Protein AF-0000000082956131 (afdb_homodimer)

Secondary structure (DSSP, 8-state):
---------------PPEEEEEPP-PPPPPSSGGGGGG-SGGGPPP---S-EEEEEEEEEEEE---BPPPHHHHHHHHTTHHHHHHHHHHTSSHHHHHTS-HHHHHHHHHHHT----STTS-TT-B-HHHHHHHHHHHHHHHHHTHHHHHH--SGGGEEEEE-SSHHHHHHHHHHHHHHT----SSS---PPPPPPBPPPTT-TTT-GGGS--SS---------HHHHHHHHHHHHS-TTT-HHHHHHHHHH--SHHHHHHHHHHS-HHHHHHHHHHHHHHHHH-----GGGGGGGGG--HHHHHHHHHHHHHHHHHHHSSSSHHHHTTTHHHHHHHHHHHTT----SEEEEEE-HHHHHHHHHHTT-S--SSPP-HHHHHSTTTTTT-S--HHHHS-TT-EEEEEEEEEE-SSS----EEEEEEEETTEEPEEEEGGG-EESSEEHHHHHHHHHHHHT-PPPHHHHHHHHHHHHHHHHHHHHHHHHHHHHTS--/-----------------EEEEEPP-PPPPPSSGGGGGG-SGGGPPP---S-EEEEEEEEEEEE---BPPPHHHHHHHHTTHHHHHHHHHHTSSHHHHHTS-HHHHHHHHHHHT----STTS-TT-B-HHHHHHHHHHHHHHHHHTHHHHHH--SGGGEEEEE-SSHHHHHHHHHHHHHHT----SSS---PPPPPPBPPPTT-TTT-GGGS--SS---------HHHHHHHHHHHHS-TTT-HHHHHHHHHH--SHHHHHHHHHHS-HHHHHHHHHHHHHHHHH-----GGGGGGGGG--HHHHHHHHHHHHHHHHHHHSSSSHHHHTTTHHHHHHHHHHHTT----SEEEEEE-HHHHHHHHHHTT-S--SSPP-HHHHHSTTTTTT-S--HHHHSSTT-EEEEEEEEEE-SSS----EEEEEEEETTEEPEEEETTS-EESSEEHHHHHHHHHHHHT-PPPHHHHHHHHHHHHHHHHHHHHHHHHHHHHTT--

pLDDT: mean 81.25, std 18.78, range [20.98, 97.94]

Sequence (990 aa):
MLVFIAILLSTSQVLAKFRGFKDPIFPQYPNDMKSIPFRLGSMTPYHPPDKTCVAIRCHCTVRHGAKYPKEDVQTEISGLNFIQEYLNARYKDENALNALPKENREAILKIMKWVNKTSSKSAKEINQHGLQTMYKLGSRWNSRLLNIVTSIESEKDIEFNSAIEDRCVLSGQEFLRGFLKIQKGKDSTVIEIPLAKVPKKGDHRIKLDKGKPEVKEPKVKKPDEEEVEIKFFNKVCPQETCYLREKIVKLLFPSDDEWETWRNEITSARIRAMYMACANSYVYDYSNEEEGHAWCHVFDIDDIIMFENMHDYQYYIKNGYNDIKTKNYGHPMMRDILGFLDKKDTEKFKLFASHTSNCLSLITGFRMFEDKDKLSLKNMTEGDKMSNRKWKSSLLGNYACNIMVVVYECENANYEISEEEEVSIFLNETPLEMVFENEITCTQCPIDAVKNLIIQLLKDTPTDEELKEYENLQKGKIVQEKIGETSISESSVKTMLVFIAILLSTSQVLAKFRGFKDPIFPQYPNDMKSIPFRLGSMTPYHPPDKTCVAIRCHCTVRHGAKYPKEDVQTEISGLNFIQEYLNARYKDENALNALPKENREAILKIMKWVNKTSSKSAKEINQHGLQTMYKLGSRWNSRLLNIVTSIESEKDIEFNSAIEDRCVLSGQEFLRGFLKIQKGKDSTVIEIPLAKVPKKGDHRIKLDKGKPEVKEPKVKKPDEEEVEIKFFNKVCPQETCYLREKIVKLLFPSDDEWETWRNEITSARIRAMYMACANSYVYDYSNEEEGHAWCHVFDIDDIIMFENMHDYQYYIKNGYNDIKTKNYGHPMMRDILGFLDKKDTEKFKLFASHTSNCLSLITGFRMFEDKDKLSLKNMTEGDKMSNRKWKSSLLGNYACNIMVVVYECENANYEISEEEEVSIFLNETPLEMVFENEITCTQCPIDAVKNLIIQLLKDTPTDEELKEYENLQKGKIVQEKIGETSISESSVKT

InterPro domains:
  IPR000560 Histidine phosphatase superfamily, clade-2 [PF00328] (62-414)
  IPR029033 Histidine phosphatase superfamily [G3DSA:3.40.50.1240] (36-466)
  IPR029033 Histidine phosphatase superfamily [SSF53254] (27-454)

Organism: Aphis glycines (NCBI:txid307491)

Nearest PDB structures (foldseek):
  1nd5-assembly1_B  TM=5.801E-01  e=2.360E-10  Homo sapiens
  1rpt-assembly1_A-2  TM=5.695E-01  e=7.313E-09  Rattus norvegicus
  2wu0-assembly4_D  TM=5.470E-01  e=5.377E-09  Klebsiella pneumoniae
  2wnh-assembly1_B  TM=5.657E-01  e=9.945E-09  Klebsiella pneumoniae
  8xj4-assembly1_A  TM=5.816E-01  e=8.102E-09  Homo sapiens

Radius of gyration: 37.04 Å; Cα contacts (8 Å, |Δi|>4): 1634; chains: 2; bounding box: 67×122×68 Å

Foldseek 3Di:
DDPPPPPPPPPPPPPPDDPDDDDDDDDDDDPDPVCVLVPVPPNRDDADGDWDKAFFFKEKEWEFFFFFAAPVLLVLLVVCVVLLVVLCVVVVPVVVLVVDPPLLSVLSVLSVLEDRPRNPDDHRAHAPLRLVVLLVQLQVVLVVRVVLLVVDDAQLLEAAEEEPDPRLQSSSVSSVQNNNQDPDPPPRPRHDHDHYDYDDPALLLFVLVPHPPVPNDDPQPQPDLVVLLVVLLCVQAPFVRGPLLQLLCCSNPVDPVCSVVSSVVCTPSSLVSLVVQQVVLCRHPVPPPPSSNSSCSSDDPVVVLSSQLSNLLSLCSVQNVVAPSSLCSQLSNLVVVLCVLVVVRSHRYYYYRHALNSQSNNCSLLVPQDFPDRDDSDCCNDDPNPPVGSRGCCQRRNGTWMKMKTKIFIANRPDDGPGFIKIAIDTPNHQDWDADPPRDIDRIGTSVVVSVSSVCSSPDDDDPVRVVVVVVVSVVSVVVVVVVVVVVVVVVVVD/DDPPPPPPPPPPVPPPDDPDDDDDDADDDDPDPVCVLVPVPPPRDDADGFWDKAFFFKEKEWEFFFFFAAPVLLVLLVVCVVLLVVLCVVVVPVVVLVVDPPLLSVLNVLSVLEDRPRNPDDHRAHAPLRLVVLLVQLQVVLVVRVVLLVVDDALLLEAAEEEPDPRLQSSSVSSVQNNNQDPDPDPRPRHDHDHYDHDDPALCLFVLVPHPPPPNDDPQPQPDLVVLLVVLLCVQAPFVRGPLLVLLLCRNPVDPVCSVVSSVVCTSSSLVSLVVQQVVLCRHPVDPPSSSNSSCSSDDPVVVLSVQLSNLLSLCSVQNVVAPSSLCSQLSNLVVVLCVLVVVRSHRYYYYRHALNSQSNNCSLLVPQDFPDRDDSDCCNDDPNPPVGSRGCCQRRNGGWMKMKTKIFIANRPDDGPRFIKIAIDTPNHQDWDADPVRDIDRIGTSVVVSVSSVCSSPDDDDPVRVVVVVVVSVVSVVVVVVVVVVVVVVVPVD

Solvent-accessible surface area (backbone atoms only — not comparable to full-atom values): 52755 Å² total; per-residue (Å²): 136,83,81,78,76,77,73,80,66,79,61,76,66,68,73,44,62,64,72,40,55,50,70,78,88,70,89,82,69,64,95,43,75,86,27,50,64,63,41,42,11,50,62,5,54,70,68,63,72,64,66,48,67,42,58,54,31,36,42,36,42,30,23,24,32,35,52,39,60,47,61,70,58,34,52,45,38,59,59,48,49,60,58,34,52,50,53,43,63,70,40,66,50,58,66,64,43,65,69,41,59,68,73,33,35,52,37,44,52,31,38,58,62,46,74,84,79,57,72,86,49,64,56,50,33,51,37,71,48,11,43,50,49,26,22,51,53,16,34,55,47,22,70,75,38,39,62,31,47,58,63,51,83,49,40,80,27,42,43,41,34,18,38,80,52,64,34,16,42,52,23,41,50,32,19,48,56,24,26,56,56,62,76,52,72,93,81,49,79,73,72,60,77,59,73,69,43,54,66,56,96,76,44,26,58,60,46,43,88,71,36,70,54,91,58,87,62,78,90,69,81,71,80,54,68,66,52,48,39,50,52,46,48,42,69,76,37,32,91,90,69,24,59,65,45,56,51,39,36,53,42,73,37,67,50,77,90,46,38,70,62,43,56,69,67,50,38,72,67,53,53,52,24,35,48,49,48,21,51,51,29,49,41,66,45,72,57,83,55,68,60,58,38,22,50,44,56,71,50,55,49,70,54,45,50,50,54,24,45,39,45,24,50,39,47,29,62,65,21,22,79,65,40,63,64,27,28,50,41,13,44,53,41,51,50,49,52,47,43,48,74,67,62,72,52,88,45,37,34,37,39,37,16,26,46,44,61,45,49,33,8,37,42,28,39,60,59,43,50,70,51,94,63,78,89,40,76,61,48,51,71,39,92,72,32,59,75,83,56,59,66,43,29,30,77,52,20,13,22,50,29,34,38,38,39,37,36,24,47,24,42,43,66,84,53,82,73,54,76,42,49,27,34,30,42,24,52,54,86,37,72,37,37,38,32,29,40,94,74,46,67,38,45,67,34,52,41,66,57,53,46,50,40,52,52,51,53,70,61,59,67,79,47,72,66,46,49,50,50,43,52,48,53,53,51,51,47,52,48,48,51,50,48,49,51,50,53,51,56,57,59,59,63,76,105,137,82,82,78,76,79,72,80,69,81,59,76,68,68,73,40,60,68,74,44,53,50,70,79,85,69,88,82,68,65,95,41,75,86,29,49,64,62,40,41,10,52,63,4,55,68,67,59,71,64,66,48,67,42,58,55,31,38,42,35,42,29,24,24,34,36,53,39,59,46,61,69,56,34,51,45,37,57,60,50,48,60,59,34,52,49,52,44,64,70,39,66,49,57,65,64,42,66,70,43,59,68,72,33,34,53,37,45,53,28,38,57,62,46,73,84,79,59,73,87,50,64,56,50,33,52,37,70,52,10,43,52,48,26,21,50,52,17,34,56,47,22,68,74,38,39,63,31,49,58,62,52,84,48,38,79,27,44,44,41,33,18,39,82,52,63,34,15,42,51,24,41,49,32,19,47,54,24,26,57,56,62,75,51,73,93,81,51,77,73,72,61,78,59,73,68,44,53,68,55,95,81,44,27,58,58,49,40,86,72,38,70,56,89,60,87,62,79,89,70,81,71,80,54,69,64,51,48,38,50,52,48,45,41,70,78,38,32,90,89,68,24,59,62,45,56,51,38,34,52,43,73,36,66,50,76,89,45,37,70,62,43,56,68,67,50,37,73,68,53,53,52,23,36,48,49,48,20,52,52,30,49,42,67,43,73,60,82,54,67,55,60,36,20,49,43,56,72,49,56,51,69,54,46,49,50,53,22,45,38,45,26,51,40,47,30,61,64,21,23,79,67,39,64,64,26,29,49,41,13,45,54,41,52,49,50,50,47,43,50,71,67,62,73,52,86,47,37,35,37,38,36,16,25,46,44,60,46,49,32,8,37,41,28,39,59,59,43,50,70,51,94,63,79,89,40,77,59,49,50,71,39,91,73,32,57,74,83,55,58,65,42,30,32,77,51,20,12,23,49,28,34,38,41,38,37,36,25,47,24,45,45,65,84,48,79,80,55,76,44,48,28,34,31,44,23,53,56,88,36,72,38,36,36,35,26,63,80,72,48,65,37,44,66,35,52,41,67,56,53,47,49,39,51,52,51,54,70,62,60,67,79,47,72,66,47,49,51,50,45,53,46,54,53,50,52,47,53,47,50,52,50,46,52,50,50,53,51,56,56,59,60,62,76,104

Structure (mmCIF, N/CA/C/O backbone):
data_AF-0000000082956131-model_v1
#
loop_
_entity.id
_entity.type
_entity.pdbx_description
1 polymer 'Multiple inositol polyphosphate phosphatase 1'
#
loop_
_atom_site.group_PDB
_atom_site.id
_atom_site.type_symbol
_atom_site.label_atom_id
_atom_site.label_alt_id
_atom_site.label_comp_id
_atom_site.label_asym_id
_atom_site.label_entity_id
_atom_site.label_seq_id
_atom_site.pdbx_PDB_ins_code
_atom_site.Cartn_x
_atom_site.Cartn_y
_atom_site.Cartn_z
_atom_site.occupancy
_atom_site.B_iso_or_equiv
_atom_site.auth_seq_id
_atom_site.auth_comp_id
_atom_site.auth_asym_id
_atom_site.auth_atom_id
_atom_site.pdbx_PDB_model_num
ATOM 1 N N . MET A 1 1 ? 21.969 13.055 37.5 1 23.08 1 MET A N 1
ATOM 2 C CA . MET A 1 1 ? 20.984 13.711 36.656 1 23.08 1 MET A CA 1
ATOM 3 C C . MET A 1 1 ? 21.328 13.531 35.188 1 23.08 1 MET A C 1
ATOM 5 O O . MET A 1 1 ? 22.109 14.305 34.625 1 23.08 1 MET A O 1
ATOM 9 N N . LEU A 1 2 ? 21.469 12.445 34.594 1 26.39 2 LEU A N 1
ATOM 10 C CA . LEU A 1 2 ? 22.125 12.039 33.344 1 26.39 2 LEU A CA 1
ATOM 11 C C . LEU A 1 2 ? 21.266 12.383 32.156 1 26.39 2 LEU A C 1
ATOM 13 O O . LEU A 1 2 ? 20.125 11.922 32.031 1 26.39 2 LEU A O 1
ATOM 17 N N . VAL A 1 3 ? 21.438 13.555 31.547 1 23.22 3 VAL A N 1
ATOM 18 C CA . VAL A 1 3 ? 20.797 14.18 30.391 1 23.22 3 VAL A CA 1
ATOM 19 C C . VAL A 1 3 ? 20.891 13.25 29.188 1 23.22 3 VAL A C 1
ATOM 21 O O . VAL A 1 3 ? 21.984 12.961 28.703 1 23.22 3 VAL A O 1
ATOM 24 N N . PHE A 1 4 ? 20.047 12.273 29.031 1 24.33 4 PHE A N 1
ATOM 25 C CA . PHE A 1 4 ? 20.047 11.391 27.875 1 24.33 4 PHE A CA 1
ATOM 26 C C . PHE A 1 4 ? 19.688 12.156 26.609 1 24.33 4 PHE A C 1
ATOM 28 O O . PHE A 1 4 ? 18.547 12.594 26.438 1 24.33 4 PHE A O 1
ATOM 35 N N . ILE A 1 5 ? 20.609 12.844 26 1 22.22 5 ILE A N 1
ATOM 36 C CA . ILE A 1 5 ? 20.609 13.531 24.719 1 22.22 5 ILE A CA 1
ATOM 37 C C . ILE A 1 5 ? 20.141 12.562 23.625 1 22.22 5 ILE A C 1
ATOM 39 O O . ILE A 1 5 ? 20.828 11.578 23.328 1 22.22 5 ILE A O 1
ATOM 43 N N . ALA A 1 6 ? 18.922 12.383 23.406 1 23.25 6 ALA A N 1
ATOM 44 C CA . ALA A 1 6 ? 18.422 11.602 22.281 1 23.25 6 ALA A CA 1
ATOM 45 C C . ALA A 1 6 ? 18.844 12.219 20.953 1 23.25 6 ALA A C 1
ATOM 47 O O . ALA A 1 6 ? 18.359 13.281 20.562 1 23.25 6 ALA A O 1
ATOM 48 N N . ILE A 1 7 ? 20.109 12.141 20.562 1 24.78 7 ILE A N 1
ATOM 49 C CA . ILE A 1 7 ? 20.656 12.453 19.234 1 24.78 7 ILE A CA 1
ATOM 50 C C . ILE A 1 7 ? 19.766 11.836 18.156 1 24.78 7 ILE A C 1
ATOM 52 O O . ILE A 1 7 ? 19.562 10.617 18.125 1 24.78 7 ILE A O 1
ATOM 56 N N . LEU A 1 8 ? 18.891 12.594 17.688 1 26.33 8 LEU A N 1
ATOM 57 C CA . LEU A 1 8 ? 18.188 12.328 16.438 1 26.33 8 LEU A CA 1
ATOM 58 C C . LEU A 1 8 ? 19.172 11.945 15.336 1 26.33 8 LEU A C 1
ATOM 60 O O . LEU A 1 8 ? 19.828 12.812 14.75 1 26.33 8 LEU A O 1
ATOM 64 N N . LEU A 1 9 ? 20.047 10.953 15.523 1 26.39 9 LEU A N 1
ATOM 65 C CA . LEU A 1 9 ? 20.891 10.414 14.469 1 26.39 9 LEU A CA 1
ATOM 66 C C . LEU A 1 9 ? 20.094 10.156 13.195 1 26.39 9 LEU A C 1
ATOM 68 O O . LEU A 1 9 ? 19.125 9.383 13.211 1 26.39 9 LEU A O 1
ATOM 72 N N . SER A 1 10 ? 19.844 11.141 12.383 1 30.31 10 SER A N 1
ATOM 73 C CA . SER A 1 10 ? 19.656 10.914 10.953 1 30.31 10 SER A CA 1
ATOM 74 C C . SER A 1 10 ? 20.5 9.742 10.461 1 30.31 10 SER A C 1
ATOM 76 O O . SER A 1 10 ? 21.641 9.93 10.047 1 30.31 10 SER A O 1
ATOM 78 N N . THR A 1 11 ? 20.734 8.719 11.203 1 30.53 11 THR A N 1
ATOM 79 C CA . THR A 1 11 ? 21.609 7.641 10.758 1 30.53 11 THR A CA 1
ATOM 80 C C . THR A 1 11 ? 21.172 7.105 9.398 1 30.53 11 THR A C 1
ATOM 82 O O . THR A 1 11 ? 20 6.746 9.227 1 30.53 11 THR A O 1
ATOM 85 N N . SER A 1 12 ? 21.625 7.73 8.242 1 34.56 12 SER A N 1
ATOM 86 C CA . SER A 1 12 ? 21.766 6.863 7.074 1 34.56 12 SER A CA 1
ATOM 87 C C . SER A 1 12 ? 21.859 5.395 7.488 1 34.56 12 SER A C 1
ATOM 89 O O . SER A 1 12 ? 22.906 4.945 7.973 1 34.56 12 SER A O 1
ATOM 91 N N . GLN A 1 13 ? 20.969 4.926 8.078 1 36.03 13 GLN A N 1
ATOM 92 C CA . GLN A 1 13 ? 21.062 3.508 8.414 1 36.03 13 GLN A CA 1
ATOM 93 C C . GLN A 1 13 ? 21.703 2.711 7.285 1 36.03 13 GLN A C 1
ATOM 95 O O . GLN A 1 13 ? 21.125 2.566 6.211 1 36.03 13 GLN A O 1
ATOM 100 N N . VAL A 1 14 ? 22.969 2.891 7.098 1 41.81 14 VAL A N 1
ATOM 101 C CA . VAL A 1 14 ? 23.703 1.924 6.285 1 41.81 14 VAL A CA 1
ATOM 102 C C . VAL A 1 14 ? 23.047 0.548 6.41 1 41.81 14 VAL A C 1
ATOM 104 O O . VAL A 1 14 ? 23 -0.03 7.496 1 41.81 14 VAL A O 1
ATOM 107 N N . LEU A 1 15 ? 21.969 0.402 5.617 1 49.59 15 LEU A N 1
ATOM 108 C CA . LEU A 1 15 ? 21.453 -0.96 5.617 1 49.59 15 LEU A CA 1
ATOM 109 C C . LEU A 1 15 ? 22.578 -1.975 5.73 1 49.59 15 LEU A C 1
ATOM 111 O O . LEU A 1 15 ? 23.578 -1.885 5.008 1 49.59 15 LEU A O 1
ATOM 115 N N . ALA A 1 16 ? 22.594 -2.535 6.922 1 56.69 16 ALA A N 1
ATOM 116 C CA . ALA A 1 16 ? 23.516 -3.623 7.242 1 56.69 16 ALA A CA 1
ATOM 117 C C . ALA A 1 16 ? 23.5 -4.688 6.148 1 56.69 16 ALA A C 1
ATOM 119 O O . ALA A 1 16 ? 22.719 -4.602 5.195 1 56.69 16 ALA A O 1
ATOM 120 N N . LYS A 1 17 ? 24.406 -5.484 6.262 1 65.25 17 LYS A N 1
ATOM 121 C CA . LYS A 1 17 ? 24.625 -6.629 5.379 1 65.25 17 LYS A CA 1
ATOM 122 C C . LYS A 1 17 ? 23.344 -7.434 5.199 1 65.25 17 LYS A C 1
ATOM 124 O O . LYS A 1 17 ? 22.578 -7.613 6.148 1 65.25 17 LYS A O 1
ATOM 129 N N . PHE A 1 18 ? 22.906 -7.578 3.979 1 67.44 18 PHE A N 1
ATOM 130 C CA . PHE A 1 18 ? 21.734 -8.375 3.607 1 67.44 18 PHE A CA 1
ATOM 131 C C . PHE A 1 18 ? 21.844 -9.781 4.18 1 67.44 18 PHE A C 1
ATOM 133 O O . PHE A 1 18 ? 22.891 -10.422 4.078 1 67.44 18 PHE A O 1
ATOM 140 N N . ARG A 1 19 ? 20.812 -10.18 4.879 1 72.75 19 ARG A N 1
ATOM 141 C CA . ARG A 1 19 ? 20.75 -11.547 5.379 1 72.75 19 ARG A CA 1
ATOM 142 C C . ARG A 1 19 ? 19.984 -12.445 4.414 1 72.75 19 ARG A C 1
ATOM 144 O O . ARG A 1 19 ? 20.281 -13.641 4.305 1 72.75 19 ARG A O 1
ATOM 151 N N . GLY A 1 20 ? 19.016 -11.781 3.682 1 78 20 GLY A N 1
ATOM 152 C CA . GLY A 1 20 ? 18.25 -12.578 2.734 1 78 20 GLY A CA 1
ATOM 153 C C . GLY A 1 20 ? 16.797 -12.18 2.652 1 78 20 GLY A C 1
ATOM 154 O O . GLY A 1 20 ? 16.406 -11.125 3.166 1 78 20 GLY A O 1
ATOM 155 N N . PHE A 1 21 ? 16.047 -12.898 1.855 1 84.25 21 PHE A N 1
ATOM 156 C CA . PHE A 1 21 ? 14.602 -12.719 1.729 1 84.25 21 PHE A CA 1
ATOM 157 C C . PHE A 1 21 ? 13.859 -13.562 2.756 1 84.25 21 PHE A C 1
ATOM 159 O O . PHE A 1 21 ? 14.266 -14.688 3.055 1 84.25 21 PHE A O 1
ATOM 166 N N . LYS A 1 22 ? 12.875 -12.984 3.346 1 83.31 22 LYS A N 1
ATOM 167 C CA . LYS A 1 22 ? 11.922 -13.789 4.105 1 83.31 22 LYS A CA 1
ATOM 168 C C . LYS A 1 22 ? 10.922 -14.469 3.184 1 83.31 22 LYS A C 1
ATOM 170 O O . LYS A 1 22 ? 10.289 -13.812 2.348 1 83.31 22 LYS A O 1
ATOM 175 N N . ASP A 1 23 ? 10.867 -15.797 3.281 1 84.94 23 ASP A N 1
ATOM 176 C CA . ASP A 1 23 ? 9.914 -16.531 2.459 1 84.94 23 ASP A CA 1
ATOM 177 C C . ASP A 1 23 ? 8.484 -16.094 2.76 1 84.94 23 ASP A C 1
ATOM 179 O O . ASP A 1 23 ? 8.062 -16.078 3.918 1 84.94 23 ASP A O 1
ATOM 183 N N . PRO A 1 24 ? 7.816 -15.648 1.671 1 77.12 24 PRO A N 1
ATOM 184 C CA . PRO A 1 24 ? 6.418 -15.305 1.937 1 77.12 24 PRO A CA 1
ATOM 185 C C . PRO A 1 24 ? 5.586 -16.516 2.359 1 77.12 24 PRO A C 1
ATOM 187 O O . PRO A 1 24 ? 5.926 -17.656 2.027 1 77.12 24 PRO A O 1
ATOM 190 N N . ILE A 1 25 ? 4.531 -16.203 3.135 1 71.31 25 ILE A N 1
ATOM 191 C CA . ILE A 1 25 ? 3.617 -17.266 3.557 1 71.31 25 ILE A CA 1
ATOM 192 C C . ILE A 1 25 ? 2.463 -17.375 2.562 1 71.31 25 ILE A C 1
ATOM 194 O O . ILE A 1 25 ? 1.722 -16.406 2.352 1 71.31 25 ILE A O 1
ATOM 198 N N . PHE A 1 26 ? 2.473 -18.484 1.875 1 69.25 26 PHE A N 1
ATOM 199 C CA . PHE A 1 26 ? 1.375 -18.719 0.944 1 69.25 26 PHE A CA 1
ATOM 200 C C . PHE A 1 26 ? 0.25 -19.484 1.616 1 69.25 26 PHE A C 1
ATOM 202 O O . PHE A 1 26 ? 0.483 -20.219 2.582 1 69.25 26 PHE A O 1
ATOM 209 N N . PRO A 1 27 ? -0.97 -19.266 1.136 1 63.69 27 PRO A N 1
ATOM 210 C CA . PRO A 1 27 ? -2.102 -19.984 1.73 1 63.69 27 PRO A CA 1
ATOM 211 C C . PRO A 1 27 ? -1.913 -21.5 1.724 1 63.69 27 PRO A C 1
ATOM 213 O O . PRO A 1 27 ? -1.366 -22.047 0.766 1 63.69 27 PRO A O 1
ATOM 216 N N . GLN A 1 28 ? -2.217 -22.062 2.908 1 65.81 28 GLN A N 1
ATOM 217 C CA . GLN A 1 28 ? -2.227 -23.516 3.01 1 65.81 28 GLN A CA 1
ATOM 218 C C . GLN A 1 28 ? -3.572 -24.094 2.572 1 65.81 28 GLN A C 1
ATOM 220 O O . GLN A 1 28 ? -4.621 -23.5 2.852 1 65.81 28 GLN A O 1
ATOM 225 N N . TYR A 1 29 ? -3.434 -25.078 1.669 1 69.69 29 TYR A N 1
ATOM 226 C CA . TYR A 1 29 ? -4.656 -25.703 1.186 1 69.69 29 TYR A CA 1
ATOM 227 C C . TYR A 1 29 ? -4.984 -26.953 2.004 1 69.69 29 TYR A C 1
ATOM 229 O O . TYR A 1 29 ? -4.086 -27.625 2.518 1 69.69 29 TYR A O 1
ATOM 237 N N . PRO A 1 30 ? -6.336 -27.125 2.168 1 69.56 30 PRO A N 1
ATOM 238 C CA . PRO A 1 30 ? -6.727 -28.312 2.926 1 69.56 30 PRO A CA 1
ATOM 239 C C . PRO A 1 30 ? -6.219 -29.609 2.293 1 69.56 30 PRO A C 1
ATOM 241 O O . PRO A 1 30 ? -5.949 -29.641 1.09 1 69.56 30 PRO A O 1
ATOM 244 N N . ASN A 1 31 ? -6.027 -30.562 3.203 1 76.25 31 ASN A N 1
ATOM 245 C CA . ASN A 1 31 ? -5.598 -31.875 2.75 1 76.25 31 ASN A CA 1
ATOM 246 C C . ASN A 1 31 ? -6.781 -32.719 2.312 1 76.25 31 ASN A C 1
ATOM 248 O O . ASN A 1 31 ? -7.031 -33.781 2.891 1 76.25 31 ASN A O 1
ATOM 252 N N . ASP A 1 32 ? -7.535 -32.188 1.37 1 82.25 32 ASP A N 1
ATOM 253 C CA . ASP A 1 32 ? -8.641 -32.938 0.769 1 82.25 32 ASP A CA 1
ATOM 254 C C . ASP A 1 32 ? -8.641 -32.781 -0.751 1 82.25 32 ASP A C 1
ATOM 256 O O . ASP A 1 32 ? -7.723 -32.188 -1.32 1 82.25 32 ASP A O 1
ATOM 260 N N . MET A 1 33 ? -9.547 -33.438 -1.339 1 82.31 33 MET A N 1
ATOM 261 C CA . MET A 1 33 ? -9.555 -33.531 -2.797 1 82.31 33 MET A CA 1
ATOM 262 C C . MET A 1 33 ? -9.836 -32.188 -3.424 1 82.31 33 MET A C 1
ATOM 264 O O . MET A 1 33 ? -9.523 -31.953 -4.594 1 82.31 33 MET A O 1
ATOM 268 N N . LYS A 1 34 ? -10.32 -31.25 -2.631 1 82.31 34 LYS A N 1
ATOM 269 C CA . LYS A 1 34 ? -10.594 -29.906 -3.135 1 82.31 34 LYS A CA 1
ATOM 270 C C . LYS A 1 34 ? -9.297 -29.141 -3.352 1 82.31 34 LYS A C 1
ATOM 272 O O . LYS A 1 34 ? -9.289 -28.109 -4.031 1 82.31 34 LYS A O 1
ATOM 277 N N . SER A 1 35 ? -8.188 -29.672 -2.867 1 85.69 35 SER A N 1
ATOM 278 C CA . SER A 1 35 ? -6.914 -28.969 -2.934 1 85.69 35 SER A CA 1
ATOM 279 C C . SER A 1 35 ? -6.125 -29.359 -4.176 1 85.69 35 SER A C 1
ATOM 281 O O . SER A 1 35 ? -5.043 -28.828 -4.43 1 85.69 35 SER A O 1
ATOM 283 N N . ILE A 1 36 ? -6.684 -30.234 -5.051 1 88.62 36 ILE A N 1
ATOM 284 C CA . ILE A 1 36 ? -5.953 -30.781 -6.191 1 88.62 36 ILE A CA 1
ATOM 285 C C . ILE A 1 36 ? -5.43 -29.641 -7.059 1 88.62 36 ILE A C 1
ATOM 287 O O . ILE A 1 36 ? -4.25 -29.609 -7.414 1 88.62 36 ILE A O 1
ATOM 291 N N . PRO A 1 37 ? -6.227 -28.609 -7.301 1 87.62 37 PRO A N 1
ATOM 292 C CA . PRO A 1 37 ? -5.754 -27.547 -8.203 1 87.62 37 PRO A CA 1
ATOM 293 C C . PRO A 1 37 ? -4.602 -26.75 -7.609 1 87.62 37 PRO A C 1
ATOM 295 O O . PRO A 1 37 ? -3.984 -25.938 -8.312 1 87.62 37 PRO A O 1
ATOM 298 N N . PHE A 1 38 ? -4.23 -27 -6.41 1 88.69 38 PHE A N 1
ATOM 299 C CA . PHE A 1 38 ? -3.145 -26.266 -5.766 1 88.69 38 PHE A CA 1
ATOM 300 C C . PHE A 1 38 ? -1.92 -27.156 -5.594 1 88.69 38 PHE A C 1
ATOM 302 O O . PHE A 1 38 ? -0.9 -26.719 -5.055 1 88.69 38 PHE A O 1
ATOM 309 N N . ARG A 1 39 ? -2.045 -28.406 -6.094 1 91.12 39 ARG A N 1
ATOM 310 C CA . ARG A 1 39 ? -0.996 -29.375 -5.805 1 91.12 39 ARG A CA 1
ATOM 311 C C . ARG A 1 39 ? -0.507 -30.047 -7.086 1 91.12 39 ARG A C 1
ATOM 313 O O . ARG A 1 39 ? -0.031 -31.188 -7.055 1 91.12 39 ARG A O 1
ATOM 320 N N . LEU A 1 40 ? -0.594 -29.375 -8.133 1 92.75 40 LEU A N 1
ATOM 321 C CA . LEU A 1 40 ? -0.295 -30 -9.414 1 92.75 40 LEU A CA 1
ATOM 322 C C . LEU A 1 40 ? 1.112 -29.641 -9.875 1 92.75 40 LEU A C 1
ATOM 324 O O . LEU A 1 40 ? 1.37 -29.562 -11.078 1 92.75 40 LEU A O 1
ATOM 328 N N . GLY A 1 41 ? 2.006 -29.281 -8.891 1 92.44 41 GLY A N 1
ATOM 329 C CA . GLY A 1 41 ? 3.346 -28.891 -9.289 1 92.44 41 GLY A CA 1
ATOM 330 C C . GLY A 1 41 ? 3.363 -27.703 -10.242 1 92.44 41 GLY A C 1
ATOM 331 O O . GLY A 1 41 ? 2.654 -26.719 -10.023 1 92.44 41 GLY A O 1
ATOM 332 N N . SER A 1 42 ? 4.191 -27.812 -11.258 1 93.31 42 SER A N 1
ATOM 333 C CA . SER A 1 42 ? 4.328 -26.719 -12.219 1 93.31 42 SER A CA 1
ATOM 334 C C . SER A 1 42 ? 3.066 -26.562 -13.062 1 93.31 42 SER A C 1
ATOM 336 O O . SER A 1 42 ? 2.893 -25.547 -13.75 1 93.31 42 SER A O 1
ATOM 338 N N . MET A 1 43 ? 2.166 -27.531 -13.023 1 93.38 43 MET A N 1
ATOM 339 C CA . MET A 1 43 ? 0.932 -27.469 -13.797 1 93.38 43 MET A CA 1
ATOM 340 C C . MET A 1 43 ? -0.166 -26.75 -13.008 1 93.38 43 MET A C 1
ATOM 342 O O . MET A 1 43 ? -1.308 -26.672 -13.469 1 93.38 43 MET A O 1
ATOM 346 N N . THR A 1 44 ? 0.183 -26.312 -11.852 1 91.94 44 THR A N 1
ATOM 347 C CA . THR A 1 44 ? -0.795 -25.594 -11.031 1 91.94 44 THR A CA 1
ATOM 348 C C . THR A 1 44 ? -1.22 -24.297 -11.703 1 91.94 44 THR A C 1
ATOM 350 O O . THR A 1 44 ? -0.375 -23.516 -12.156 1 91.94 44 THR A O 1
ATOM 353 N N . PRO A 1 45 ? -2.533 -24.125 -11.828 1 89.44 45 PRO A N 1
ATOM 354 C CA . PRO A 1 45 ? -3 -22.844 -12.359 1 89.44 45 PRO A CA 1
ATOM 355 C C . PRO A 1 45 ? -2.633 -21.656 -11.453 1 89.44 45 PRO A C 1
ATOM 357 O O . PRO A 1 45 ? -2.361 -21.844 -10.266 1 89.44 45 PRO A O 1
ATOM 360 N N . TYR A 1 46 ? -2.604 -20.516 -12.062 1 90.19 46 TYR A N 1
ATOM 361 C CA . TYR A 1 46 ? -2.277 -19.328 -11.289 1 90.19 46 TYR A CA 1
ATOM 362 C C . TYR A 1 46 ? -3.428 -18.938 -10.367 1 90.19 46 TYR A C 1
ATOM 364 O O . TYR A 1 46 ? -4.582 -18.891 -10.797 1 90.19 46 TYR A O 1
ATOM 372 N N . HIS A 1 47 ? -3.074 -18.828 -9.156 1 81.38 47 HIS A N 1
ATOM 373 C CA . HIS A 1 47 ? -4.004 -18.297 -8.164 1 81.38 47 HIS A CA 1
ATOM 374 C C . HIS A 1 47 ? -3.535 -16.953 -7.625 1 81.38 47 HIS A C 1
ATOM 376 O O . HIS A 1 47 ? -2.576 -16.891 -6.852 1 81.38 47 HIS A O 1
ATOM 382 N N . PRO A 1 48 ? -4.164 -15.914 -8.086 1 81.12 48 PRO A N 1
ATOM 383 C CA . PRO A 1 48 ? -3.73 -14.609 -7.566 1 81.12 48 PRO A CA 1
ATOM 384 C C . PRO A 1 48 ? -3.934 -14.477 -6.059 1 81.12 48 PRO A C 1
ATOM 386 O O . PRO A 1 48 ? -4.812 -15.133 -5.492 1 81.12 48 PRO A O 1
ATOM 389 N N . PRO A 1 49 ? -2.859 -14.07 -5.352 1 67.69 49 PRO A N 1
ATOM 390 C CA . PRO A 1 49 ? -3.033 -13.961 -3.9 1 67.69 49 PRO A CA 1
ATOM 391 C C . PRO A 1 49 ? -4.324 -13.242 -3.516 1 67.69 49 PRO A C 1
ATOM 393 O O . PRO A 1 49 ? -5.105 -13.758 -2.709 1 67.69 49 PRO A O 1
ATOM 396 N N . ASP A 1 50 ? -4.238 -11.852 -3.121 1 63.12 50 ASP A N 1
ATOM 397 C CA . ASP A 1 50 ? -5.258 -11.102 -2.396 1 63.12 50 ASP A CA 1
ATOM 398 C C . ASP A 1 50 ? -6.23 -10.422 -3.359 1 63.12 50 ASP A C 1
ATOM 400 O O . ASP A 1 50 ? -6.051 -10.484 -4.578 1 63.12 50 ASP A O 1
ATOM 404 N N . LYS A 1 51 ? -7.289 -10.055 -2.818 1 69.44 51 LYS A N 1
ATOM 405 C CA . LYS A 1 51 ? -8.219 -9.109 -3.432 1 69.44 51 LYS A CA 1
ATOM 406 C C . LYS A 1 51 ? -7.48 -7.922 -4.043 1 69.44 51 LYS A C 1
ATOM 408 O O . LYS A 1 51 ? -6.496 -7.441 -3.479 1 69.44 51 LYS A O 1
ATOM 413 N N . THR A 1 52 ? -7.586 -7.82 -5.371 1 73.44 52 THR A N 1
ATOM 414 C CA . THR A 1 52 ? -7.055 -6.609 -5.988 1 73.44 52 THR A CA 1
ATOM 415 C C . THR A 1 52 ? -8.086 -5.484 -5.949 1 73.44 52 THR A C 1
ATOM 417 O O . THR A 1 52 ? -9.234 -5.676 -6.352 1 73.44 52 THR A O 1
ATOM 420 N N . CYS A 1 53 ? -7.68 -4.43 -5.324 1 83.38 53 CYS A N 1
ATOM 421 C CA . CYS A 1 53 ? -8.594 -3.301 -5.188 1 83.38 53 CYS A CA 1
ATOM 422 C C . CYS A 1 53 ? -8.109 -2.105 -6 1 83.38 53 CYS A C 1
ATOM 424 O O . CYS A 1 53 ? -6.91 -1.832 -6.055 1 83.38 53 CYS A O 1
ATOM 426 N N . VAL A 1 54 ? -9.023 -1.479 -6.699 1 84.25 54 VAL A N 1
ATOM 427 C CA . VAL A 1 54 ? -8.742 -0.278 -7.473 1 84.25 54 VAL A CA 1
ATOM 428 C C . VAL A 1 54 ? -9.562 0.891 -6.938 1 84.25 54 VAL A C 1
ATOM 430 O O . VAL A 1 54 ? -10.773 0.759 -6.727 1 84.25 54 VAL A O 1
ATOM 433 N N . ALA A 1 55 ? -8.836 2.041 -6.68 1 92.06 55 ALA A N 1
ATOM 434 C CA . ALA A 1 55 ? -9.562 3.229 -6.246 1 92.06 55 ALA A CA 1
ATOM 435 C C . ALA A 1 55 ? -10.461 3.756 -7.363 1 92.06 55 ALA A C 1
ATOM 437 O O . ALA A 1 55 ? -10.008 3.934 -8.5 1 92.06 55 ALA A O 1
ATOM 438 N N . ILE A 1 56 ? -11.719 4.078 -7.031 1 91.88 56 ILE A N 1
ATOM 439 C CA . ILE A 1 56 ? -12.625 4.422 -8.117 1 91.88 56 ILE A CA 1
ATOM 440 C C . ILE A 1 56 ? -13.234 5.805 -7.871 1 91.88 56 ILE A C 1
ATOM 442 O O . ILE A 1 56 ? -13.594 6.508 -8.812 1 91.88 56 ILE A O 1
ATOM 446 N N . ARG A 1 57 ? -13.414 6.238 -6.684 1 94.75 57 ARG A N 1
ATOM 447 C CA . ARG A 1 57 ? -13.898 7.578 -6.363 1 94.75 57 ARG A CA 1
ATOM 448 C C . ARG A 1 57 ? -13.43 8.016 -4.98 1 94.75 57 ARG A C 1
ATOM 450 O O . ARG A 1 57 ? -13.062 7.18 -4.152 1 94.75 57 ARG A O 1
ATOM 457 N N . CYS A 1 58 ? -13.453 9.312 -4.766 1 96.06 58 CYS A N 1
ATOM 458 C CA . CYS A 1 58 ? -12.961 9.781 -3.475 1 96.06 58 CYS A CA 1
ATOM 459 C C . CYS A 1 58 ? -13.633 11.086 -3.07 1 96.06 58 CYS A C 1
ATOM 461 O O . CYS A 1 58 ? -14.172 11.805 -3.922 1 96.06 58 CYS A O 1
ATOM 463 N N . HIS A 1 59 ? -13.797 11.32 -1.784 1 97 59 HIS A N 1
ATOM 464 C CA . HIS A 1 59 ? -14.375 12.453 -1.078 1 97 59 HIS A CA 1
ATOM 465 C C . HIS A 1 59 ? -13.344 13.133 -0.185 1 97 59 HIS A C 1
ATOM 467 O O . HIS A 1 59 ? -12.805 12.508 0.733 1 97 59 HIS A O 1
ATOM 473 N N . CYS A 1 60 ? -13.102 14.43 -0.489 1 97.75 60 CYS A N 1
ATOM 474 C CA . CYS A 1 60 ? -11.984 15.078 0.182 1 97.75 60 CYS A CA 1
ATOM 475 C C . CYS A 1 60 ? -12.43 16.344 0.896 1 97.75 60 CYS A C 1
ATOM 477 O O . CYS A 1 60 ? -13.141 17.172 0.316 1 97.75 60 CYS A O 1
ATOM 479 N N . THR A 1 61 ? -12.117 16.469 2.127 1 97.12 61 THR A N 1
ATOM 480 C CA . THR A 1 61 ? -12.188 17.719 2.883 1 97.12 61 THR A CA 1
ATOM 481 C C . THR A 1 61 ? -10.789 18.25 3.174 1 97.12 61 THR A C 1
ATOM 483 O O . THR A 1 61 ? -9.961 17.547 3.752 1 97.12 61 THR A O 1
ATOM 486 N N . VAL A 1 62 ? -10.586 19.5 2.744 1 97.94 62 VAL A N 1
ATOM 487 C CA . VAL A 1 62 ? -9.242 20.047 2.938 1 97.94 62 VAL A CA 1
ATOM 488 C C . VAL A 1 62 ? -9.344 21.469 3.492 1 97.94 62 VAL A C 1
ATOM 490 O O . VAL A 1 62 ? -10.227 22.234 3.098 1 97.94 62 VAL A O 1
ATOM 493 N N . ARG A 1 63 ? -8.492 21.719 4.449 1 97.62 63 ARG A N 1
ATOM 494 C CA . ARG A 1 63 ? -8.328 23.094 4.902 1 97.62 63 ARG A CA 1
ATOM 495 C C . ARG A 1 63 ? -7.488 23.891 3.916 1 97.62 63 ARG A C 1
ATOM 497 O O . ARG A 1 63 ? -6.633 23.344 3.225 1 97.62 63 ARG A O 1
ATOM 504 N N . HIS A 1 64 ? -7.715 25.188 3.893 1 97.5 64 HIS A N 1
ATOM 505 C CA . HIS A 1 64 ? -6.918 26.062 3.035 1 97.5 64 HIS A CA 1
ATOM 506 C C . HIS A 1 64 ? -5.453 26.062 3.459 1 97.5 64 HIS A C 1
ATOM 508 O O . HIS A 1 64 ? -5.129 25.672 4.586 1 97.5 64 HIS A O 1
ATOM 514 N N . GLY A 1 65 ? -4.598 26.531 2.527 1 96.38 65 GLY A N 1
ATOM 515 C CA . GLY A 1 65 ? -3.172 26.656 2.789 1 96.38 65 GLY A CA 1
ATOM 516 C C . GLY A 1 65 ? -2.83 27.859 3.654 1 96.38 65 GLY A C 1
ATOM 517 O O . GLY A 1 65 ? -3.721 28.609 4.062 1 96.38 65 GLY A O 1
ATOM 518 N N . ALA A 1 66 ? -1.571 27.984 3.928 1 94.38 66 ALA A N 1
ATOM 519 C CA . ALA A 1 66 ? -1.084 29.062 4.797 1 94.38 66 ALA A CA 1
ATOM 520 C C . ALA A 1 66 ? -1.474 30.422 4.25 1 94.38 66 ALA A C 1
ATOM 522 O O . ALA A 1 66 ? -1.403 30.672 3.043 1 94.38 66 ALA A O 1
ATOM 523 N N . LYS A 1 67 ? -1.866 31.344 5.137 1 93.69 67 LYS A N 1
ATOM 524 C CA . LYS A 1 67 ? -2.303 32.688 4.777 1 93.69 67 LYS A CA 1
ATOM 525 C C . LYS A 1 67 ? -1.559 33.75 5.59 1 93.69 67 LYS A C 1
ATOM 527 O O . LYS A 1 67 ? -0.894 33.406 6.578 1 93.69 67 LYS A O 1
ATOM 532 N N . TYR A 1 68 ? -1.688 34.938 5.129 1 92.06 68 TYR A N 1
ATOM 533 C CA . TYR A 1 68 ? -1.229 36.062 5.934 1 92.06 68 TYR A CA 1
ATOM 534 C C . TYR A 1 68 ? -2.18 36.344 7.094 1 92.06 68 TYR A C 1
ATOM 536 O O . TYR A 1 68 ? -3.365 36 7.023 1 92.06 68 TYR A O 1
ATOM 544 N N . PRO A 1 69 ? -1.614 36.906 8.164 1 91.81 69 PRO A N 1
ATOM 545 C CA . PRO A 1 69 ? -2.467 37.156 9.328 1 91.81 69 PRO A CA 1
ATOM 546 C C . PRO A 1 69 ? -3.564 38.156 9.055 1 91.81 69 PRO A C 1
ATOM 548 O O . PRO A 1 69 ? -3.504 38.875 8.055 1 91.81 69 PRO A O 1
ATOM 551 N N . LYS A 1 70 ? -4.602 38.156 9.922 1 92 70 LYS A N 1
ATOM 552 C CA . LYS A 1 70 ? -5.664 39.156 9.812 1 92 70 LYS A CA 1
ATOM 553 C C . LYS A 1 70 ? -5.133 40.562 10.078 1 92 70 LYS A C 1
ATOM 555 O O . LYS A 1 70 ? -4.039 40.719 10.625 1 92 70 LYS A O 1
ATOM 560 N N . GLU A 1 71 ? -5.883 41.531 9.766 1 92.62 71 GLU A N 1
ATOM 561 C CA . GLU A 1 71 ? -5.453 42.938 9.758 1 92.62 71 GLU A CA 1
ATOM 562 C C . GLU A 1 71 ? -5.012 43.375 11.156 1 92.62 71 GLU A C 1
ATOM 564 O O . GLU A 1 71 ? -3.988 44.031 11.297 1 92.62 71 GLU A O 1
ATOM 569 N N . ASP A 1 72 ? -5.758 43.031 12.172 1 91.44 72 ASP A N 1
ATOM 570 C CA . ASP A 1 72 ? -5.418 43.438 13.531 1 91.44 72 ASP A CA 1
ATOM 571 C C . ASP A 1 72 ? -4.082 42.844 13.969 1 91.44 72 ASP A C 1
ATOM 573 O O . ASP A 1 72 ? -3.275 43.531 14.609 1 91.44 72 ASP A O 1
ATOM 577 N N . VAL A 1 73 ? -3.877 41.625 13.617 1 92.56 73 VAL A N 1
ATOM 578 C CA . VAL A 1 73 ? -2.629 40.969 13.977 1 92.56 73 VAL A CA 1
ATOM 579 C C . VAL A 1 73 ? -1.469 41.594 13.211 1 92.56 73 VAL A C 1
ATOM 581 O O . VAL A 1 73 ? -0.381 41.781 13.758 1 92.56 73 VAL A O 1
ATOM 584 N N . GLN A 1 74 ? -1.694 41.938 11.961 1 92.88 74 GLN A N 1
ATOM 585 C CA . GLN A 1 74 ? -0.667 42.625 11.188 1 92.88 74 GLN A CA 1
ATOM 586 C C . GLN A 1 74 ? -0.285 43.938 11.836 1 92.88 74 GLN A C 1
ATOM 588 O O . GLN A 1 74 ? 0.897 44.281 11.906 1 92.88 74 GLN A O 1
ATOM 593 N N . THR A 1 75 ? -1.265 44.656 12.234 1 93.94 75 THR A N 1
ATOM 594 C CA . THR A 1 75 ? -1.05 45.938 12.891 1 93.94 75 THR A CA 1
ATOM 595 C C . THR A 1 75 ? -0.276 45.75 14.188 1 93.94 75 THR A C 1
ATOM 597 O O . THR A 1 75 ? 0.637 46.531 14.492 1 93.94 75 THR A O 1
ATOM 600 N N . GLU A 1 76 ? -0.678 44.719 14.906 1 94.12 76 GLU A N 1
ATOM 601 C CA . GLU A 1 76 ? 0.004 44.438 16.172 1 94.12 76 GLU A CA 1
ATOM 602 C C . GLU A 1 76 ? 1.471 44.094 15.93 1 94.12 76 GLU A C 1
ATOM 604 O O . GLU A 1 76 ? 2.348 44.531 16.672 1 94.12 76 GLU A O 1
ATOM 609 N N . ILE A 1 77 ? 1.74 43.344 14.977 1 93.62 77 ILE A N 1
ATOM 610 C CA . ILE A 1 77 ? 3.111 42.969 14.641 1 93.62 77 ILE A CA 1
ATOM 611 C C . ILE A 1 77 ? 3.895 44.219 14.219 1 93.62 77 ILE A C 1
ATOM 613 O O . ILE A 1 77 ? 5.031 44.406 14.648 1 93.62 77 ILE A O 1
ATOM 617 N N . SER A 1 78 ? 3.273 45.031 13.391 1 93.56 78 SER A N 1
ATOM 618 C CA . SER A 1 78 ? 3.916 46.281 12.969 1 93.56 78 SER A CA 1
ATOM 619 C C . SER A 1 78 ? 4.219 47.188 14.156 1 93.56 78 SER A C 1
ATOM 621 O O . SER A 1 78 ? 5.188 47.938 14.133 1 93.56 78 SER A O 1
ATOM 623 N N . GLY A 1 79 ? 3.4 47.031 15.148 1 94.56 79 GLY A N 1
ATOM 624 C CA . GLY A 1 79 ? 3.586 47.812 16.359 1 94.56 79 GLY A CA 1
ATOM 625 C C . GLY A 1 79 ? 4.855 47.469 17.109 1 94.56 79 GLY A C 1
ATOM 626 O O . GLY A 1 79 ? 5.285 48.188 18 1 94.56 79 GLY A O 1
ATOM 627 N N . LEU A 1 80 ? 5.492 46.375 16.781 1 95.69 80 LEU A N 1
ATOM 628 C CA . LEU A 1 80 ? 6.734 45.969 17.438 1 95.69 80 LEU A CA 1
ATOM 629 C C . LEU A 1 80 ? 7.922 46.719 16.859 1 95.69 80 LEU A C 1
ATOM 631 O O . LEU A 1 80 ? 9.016 46.688 17.422 1 95.69 80 LEU A O 1
ATOM 635 N N . ASN A 1 81 ? 7.668 47.5 15.812 1 94.38 81 ASN A N 1
ATOM 636 C CA . ASN A 1 81 ? 8.727 48.25 15.148 1 94.38 81 ASN A CA 1
ATOM 637 C C . ASN A 1 81 ? 9.398 49.219 16.094 1 94.38 81 ASN A C 1
ATOM 639 O O . ASN A 1 81 ? 10.602 49.469 16 1 94.38 81 ASN A O 1
ATOM 643 N N . PHE A 1 82 ? 8.625 49.75 16.953 1 94.69 82 PHE A N 1
ATOM 644 C CA . PHE A 1 82 ? 9.188 50.781 17.828 1 94.69 82 PHE A CA 1
ATOM 645 C C . PHE A 1 82 ? 10.234 50.156 18.75 1 94.69 82 PHE A C 1
ATOM 647 O O . PHE A 1 82 ? 11.203 50.844 19.125 1 94.69 82 PHE A O 1
ATOM 654 N N . ILE A 1 83 ? 10.062 48.938 19.172 1 96.06 83 ILE A N 1
ATOM 655 C CA . ILE A 1 83 ? 11.047 48.25 20 1 96.06 83 ILE A CA 1
ATOM 656 C C . ILE A 1 83 ? 12.336 48.062 19.203 1 96.06 83 ILE A C 1
ATOM 658 O O . ILE A 1 83 ? 13.43 48.312 19.719 1 96.06 83 ILE A O 1
ATOM 662 N N . GLN A 1 84 ? 12.172 47.594 17.984 1 94.81 84 GLN A N 1
ATOM 663 C CA . GLN A 1 84 ? 13.328 47.406 17.125 1 94.81 84 GLN A CA 1
ATOM 664 C C . GLN A 1 84 ? 14.078 48.719 16.922 1 94.81 84 GLN A C 1
ATOM 666 O O . GLN A 1 84 ? 15.305 48.781 16.984 1 94.81 84 GLN A O 1
ATOM 671 N N . GLU A 1 85 ? 13.352 49.812 16.688 1 95.81 85 GLU A N 1
ATOM 672 C CA . GLU A 1 85 ? 13.953 51.125 16.484 1 95.81 85 GLU A CA 1
ATOM 673 C C . GLU A 1 85 ? 14.719 51.594 17.719 1 95.81 85 GLU A C 1
ATOM 675 O O . GLU A 1 85 ? 15.812 52.156 17.609 1 95.81 85 GLU A O 1
ATOM 680 N N . TYR A 1 86 ? 14.148 51.344 18.828 1 95.5 86 TYR A N 1
ATOM 681 C CA . TYR A 1 86 ? 14.82 51.719 20.078 1 95.5 86 TYR A CA 1
ATOM 682 C C . TYR A 1 86 ? 16.125 50.938 20.234 1 95.5 86 TYR A C 1
ATOM 684 O O . TYR A 1 86 ? 17.156 51.531 20.562 1 95.5 86 TYR A O 1
ATOM 692 N N . LEU A 1 87 ? 16.078 49.656 20.016 1 95.5 87 LEU A N 1
ATOM 693 C CA . LEU A 1 87 ? 17.266 48.812 20.172 1 95.5 87 LEU A CA 1
ATOM 694 C C . LEU A 1 87 ? 18.328 49.219 19.141 1 95.5 87 LEU A C 1
ATOM 696 O O . LEU A 1 87 ? 19.531 49.219 19.469 1 95.5 87 LEU A O 1
ATOM 700 N N . ASN A 1 88 ? 17.859 49.562 17.953 1 95.38 88 ASN A N 1
ATOM 701 C CA . ASN A 1 88 ? 18.797 50.031 16.938 1 95.38 88 ASN A CA 1
ATOM 702 C C . ASN A 1 88 ? 19.5 51.312 17.359 1 95.38 88 ASN A C 1
ATOM 704 O O . ASN A 1 88 ? 20.688 51.5 17.109 1 95.38 88 ASN A O 1
ATOM 708 N N . ALA A 1 89 ? 18.719 52.156 17.922 1 94.75 89 ALA A N 1
ATOM 709 C CA . ALA A 1 89 ? 19.281 53.438 18.375 1 94.75 89 ALA A CA 1
ATOM 710 C C . ALA A 1 89 ? 20.203 53.25 19.578 1 94.75 89 ALA A C 1
ATOM 712 O O . ALA A 1 89 ? 21.266 53.844 19.656 1 94.75 89 ALA A O 1
ATOM 713 N N . ARG A 1 90 ? 19.797 52.375 20.438 1 92.25 90 ARG A N 1
ATOM 714 C CA . ARG A 1 90 ? 20.531 52.156 21.672 1 92.25 90 ARG A CA 1
ATOM 715 C C . ARG A 1 90 ? 21.875 51.469 21.406 1 92.25 90 ARG A C 1
ATOM 717 O O . ARG A 1 90 ? 22.859 51.75 22.094 1 92.25 90 ARG A O 1
ATOM 724 N N . TYR A 1 91 ? 21.906 50.656 20.469 1 94.12 91 TYR A N 1
ATOM 725 C CA . TYR A 1 91 ? 23.109 49.844 20.266 1 94.12 91 TYR A CA 1
ATOM 726 C C . TYR A 1 91 ? 23.734 50.156 18.906 1 94.12 91 TYR A C 1
ATOM 728 O O . TYR A 1 91 ? 24.281 49.25 18.25 1 94.12 91 TYR A O 1
ATOM 736 N N . LYS A 1 92 ? 23.547 51.375 18.469 1 91.12 92 LYS A N 1
ATOM 737 C CA . LYS A 1 92 ? 24.281 51.844 17.281 1 91.12 92 LYS A CA 1
ATOM 738 C C . LYS A 1 92 ? 25.781 51.625 17.438 1 91.12 92 LYS A C 1
ATOM 740 O O . LYS A 1 92 ? 26.469 51.312 16.469 1 91.12 92 LYS A O 1
ATOM 745 N N . ASP A 1 93 ? 26.141 51.812 18.719 1 86.81 93 ASP A N 1
ATOM 746 C CA . ASP A 1 93 ? 27.516 51.469 19.078 1 86.81 93 ASP A CA 1
ATOM 747 C C . ASP A 1 93 ? 27.641 50 19.453 1 86.81 93 ASP A C 1
ATOM 749 O O . ASP A 1 93 ? 27.109 49.562 20.484 1 86.81 93 ASP A O 1
ATOM 753 N N . GLU A 1 94 ? 28.344 49.25 18.766 1 88.25 94 GLU A N 1
ATOM 754 C CA . GLU A 1 94 ? 28.469 47.781 18.938 1 88.25 94 GLU A CA 1
ATOM 755 C C . GLU A 1 94 ? 29.125 47.438 20.266 1 88.25 94 GLU A C 1
ATOM 757 O O . GLU A 1 94 ? 28.938 46.344 20.797 1 88.25 94 GLU A O 1
ATOM 762 N N . ASN A 1 95 ? 29.906 48.438 20.75 1 91.12 95 ASN A N 1
ATOM 763 C CA . ASN A 1 95 ? 30.594 48.156 22 1 91.12 95 ASN A CA 1
ATOM 764 C C . ASN A 1 95 ? 29.625 47.938 23.156 1 91.12 95 ASN A C 1
ATOM 766 O O . ASN A 1 95 ? 29.859 47.125 24.031 1 91.12 95 ASN A O 1
ATOM 770 N N . ALA A 1 96 ? 28.562 48.75 23.078 1 90.5 96 ALA A N 1
ATOM 771 C CA . ALA A 1 96 ? 27.547 48.625 24.125 1 90.5 96 ALA A CA 1
ATOM 772 C C . ALA A 1 96 ? 26.844 47.281 24.047 1 90.5 96 ALA A C 1
ATOM 774 O O . ALA A 1 96 ? 26.531 46.688 25.078 1 90.5 96 ALA A O 1
ATOM 775 N N . LEU A 1 97 ? 26.609 46.844 22.875 1 92.88 97 LEU A N 1
ATOM 776 C CA . LEU A 1 97 ? 25.984 45.531 22.672 1 92.88 97 LEU A CA 1
ATOM 777 C C . LEU A 1 97 ? 26.906 44.406 23.094 1 92.88 97 LEU A C 1
ATOM 779 O O . LEU A 1 97 ? 26.469 43.438 23.719 1 92.88 97 LEU A O 1
ATOM 783 N N . ASN A 1 98 ? 28.188 44.594 22.828 1 92.69 98 ASN A N 1
ATOM 784 C CA . ASN A 1 98 ? 29.188 43.562 23.125 1 92.69 98 ASN A CA 1
ATOM 785 C C . ASN A 1 98 ? 29.406 43.438 24.625 1 92.69 98 ASN A C 1
ATOM 787 O O . ASN A 1 98 ? 29.906 42.406 25.094 1 92.69 98 ASN A O 1
ATOM 791 N N . ALA A 1 99 ? 29.078 44.469 25.297 1 92.25 99 ALA A N 1
ATOM 792 C CA . ALA A 1 99 ? 29.281 44.469 26.75 1 92.25 99 ALA A CA 1
ATOM 793 C C . ALA A 1 99 ? 28.188 43.688 27.453 1 92.25 99 ALA A C 1
ATOM 795 O O . ALA A 1 99 ? 28.328 43.344 28.625 1 92.25 99 ALA A O 1
ATOM 796 N N . LEU A 1 100 ? 27.172 43.312 26.75 1 93.44 100 LEU A N 1
ATOM 797 C CA . LEU A 1 100 ? 26.047 42.594 27.344 1 93.44 100 LEU A CA 1
ATOM 798 C C . LEU A 1 100 ? 26.359 41.094 27.422 1 93.44 100 LEU A C 1
ATOM 800 O O . LEU A 1 100 ? 27.203 40.594 26.672 1 93.44 100 LEU A O 1
ATOM 804 N N . PRO A 1 101 ? 25.688 40.438 28.406 1 93.69 101 PRO A N 1
ATOM 805 C CA . PRO A 1 101 ? 25.797 38.969 28.422 1 93.69 101 PRO A CA 1
ATOM 806 C C . PRO A 1 101 ? 25.422 38.344 27.078 1 93.69 101 PRO A C 1
ATOM 808 O O . PRO A 1 101 ? 24.609 38.906 26.328 1 93.69 101 PRO A O 1
ATOM 811 N N . LYS A 1 102 ? 25.891 37.188 26.781 1 94.5 102 LYS A N 1
ATOM 812 C CA . LYS A 1 102 ? 25.75 36.531 25.484 1 94.5 102 LYS A CA 1
ATOM 813 C C . LYS A 1 102 ? 24.297 36.344 25.109 1 94.5 102 LYS A C 1
ATOM 815 O O . LYS A 1 102 ? 23.891 36.594 23.969 1 94.5 102 LYS A O 1
ATOM 820 N N . GLU A 1 103 ? 23.516 35.844 26.016 1 92.75 103 GLU A N 1
ATOM 821 C CA . GLU A 1 103 ? 22.109 35.562 25.75 1 92.75 103 GLU A CA 1
ATOM 822 C C . GLU A 1 103 ? 21.359 36.844 25.344 1 92.75 103 GLU A C 1
ATOM 824 O O . GLU A 1 103 ? 20.516 36.812 24.438 1 92.75 103 GLU A O 1
ATOM 829 N N . ASN A 1 104 ? 21.656 37.969 26.016 1 94.31 104 ASN A N 1
ATOM 830 C CA . ASN A 1 104 ? 21.031 39.25 25.688 1 94.31 104 ASN A CA 1
ATOM 831 C C . ASN A 1 104 ? 21.484 39.75 24.312 1 94.31 104 ASN A C 1
ATOM 833 O O . ASN A 1 104 ? 20.656 40.156 23.5 1 94.31 104 ASN A O 1
ATOM 837 N N . ARG A 1 105 ? 22.734 39.594 24.141 1 94.81 105 ARG A N 1
ATOM 838 C CA . ARG A 1 105 ? 23.328 40.062 22.906 1 94.81 105 ARG A CA 1
ATOM 839 C C . ARG A 1 105 ? 22.734 39.344 21.703 1 94.81 105 ARG A C 1
ATOM 841 O O . ARG A 1 105 ? 22.391 40 20.703 1 94.81 105 ARG A O 1
ATOM 848 N N . GLU A 1 106 ? 22.562 38.062 21.828 1 91.44 106 GLU A N 1
ATOM 849 C CA . GLU A 1 106 ? 22.062 37.281 20.719 1 91.44 106 GLU A CA 1
ATOM 850 C C . GLU A 1 106 ? 20.609 37.625 20.391 1 91.44 106 GLU A C 1
ATOM 852 O O . GLU A 1 106 ? 20.25 37.75 19.219 1 91.44 106 GLU A O 1
ATOM 857 N N . ALA A 1 107 ? 19.797 37.688 21.359 1 93.44 107 ALA A N 1
ATOM 858 C CA . ALA A 1 107 ? 18.391 38 21.156 1 93.44 107 ALA A CA 1
ATOM 859 C C . ALA A 1 107 ? 18.234 39.406 20.562 1 93.44 107 ALA A C 1
ATOM 861 O O . ALA A 1 107 ? 17.453 39.594 19.625 1 93.44 107 ALA A O 1
ATOM 862 N N . ILE A 1 108 ? 18.969 40.375 21.078 1 94.88 108 ILE A N 1
ATOM 863 C CA . ILE A 1 108 ? 18.891 41.75 20.641 1 94.88 108 ILE A CA 1
ATOM 864 C C . ILE A 1 108 ? 19.359 41.875 19.188 1 94.88 108 ILE A C 1
ATOM 866 O O . ILE A 1 108 ? 18.719 42.562 18.375 1 94.88 108 ILE A O 1
ATOM 870 N N . LEU A 1 109 ? 20.406 41.156 18.906 1 93.19 109 LEU A N 1
ATOM 871 C CA . LEU A 1 109 ? 20.938 41.188 17.531 1 93.19 109 LEU A CA 1
ATOM 872 C C . LEU A 1 109 ? 19.891 40.656 16.547 1 93.19 109 LEU A C 1
ATOM 874 O O . LEU A 1 109 ? 19.75 41.219 15.453 1 93.19 109 LEU A O 1
ATOM 878 N N . LYS A 1 110 ? 19.219 39.656 16.906 1 91.88 110 LYS A N 1
ATOM 879 C CA . LYS A 1 110 ? 18.188 39.094 16.031 1 91.88 110 LYS A CA 1
ATOM 880 C C . LYS A 1 110 ? 17.062 40.094 15.805 1 91.88 110 LYS A C 1
ATOM 882 O O . LYS A 1 110 ? 16.562 40.25 14.68 1 91.88 110 LYS A O 1
ATOM 887 N N . ILE A 1 111 ? 16.625 40.75 16.828 1 94.12 111 ILE A N 1
ATOM 888 C CA . ILE A 1 111 ? 15.523 41.688 16.719 1 94.12 111 ILE A CA 1
ATOM 889 C C . ILE A 1 111 ? 15.969 42.906 15.898 1 94.12 111 ILE A C 1
ATOM 891 O O . ILE A 1 111 ? 15.188 43.438 15.117 1 94.12 111 ILE A O 1
ATOM 895 N N . MET A 1 112 ? 17.172 43.25 16.094 1 93.75 112 MET A N 1
ATOM 896 C CA . MET A 1 112 ? 17.703 44.406 15.344 1 93.75 112 MET A CA 1
ATOM 897 C C . MET A 1 112 ? 17.703 44.125 13.844 1 93.75 112 MET A C 1
ATOM 899 O O . MET A 1 112 ? 17.578 45.031 13.031 1 93.75 112 MET A O 1
ATOM 903 N N . LYS A 1 113 ? 17.781 42.875 13.461 1 90.12 113 LYS A N 1
ATOM 904 C CA . LYS A 1 113 ? 17.844 42.5 12.055 1 90.12 113 LYS A CA 1
ATOM 905 C C . LYS A 1 113 ? 16.469 42.062 11.539 1 90.12 113 LYS A C 1
ATOM 907 O O . LYS A 1 113 ? 16.328 41.688 10.375 1 90.12 113 LYS A O 1
ATOM 912 N N . TRP A 1 114 ? 15.492 42.125 12.375 1 91.44 114 TRP A N 1
ATOM 913 C CA . TRP A 1 114 ? 14.148 41.656 12.047 1 91.44 114 TRP A CA 1
ATOM 914 C C . TRP A 1 114 ? 13.57 42.469 10.891 1 91.44 114 TRP A C 1
ATOM 916 O O . TRP A 1 114 ? 13.711 43.719 10.852 1 91.44 114 TRP A O 1
ATOM 926 N N . VAL A 1 115 ? 12.961 41.75 9.898 1 86.31 115 VAL A N 1
ATOM 927 C CA . VAL A 1 115 ? 12.211 42.375 8.805 1 86.31 115 VAL A CA 1
ATOM 928 C C . VAL A 1 115 ? 10.758 41.906 8.844 1 86.31 115 VAL A C 1
ATOM 930 O O . VAL A 1 115 ? 10.469 40.719 8.773 1 86.31 115 VAL A O 1
ATOM 933 N N . ASN A 1 116 ? 9.828 42.875 9.031 1 86.75 116 ASN A N 1
ATOM 934 C CA . ASN A 1 116 ? 8.406 42.562 9.008 1 86.75 116 ASN A CA 1
ATOM 935 C C . ASN A 1 116 ? 7.91 42.281 7.594 1 86.75 116 ASN A C 1
ATOM 937 O O . ASN A 1 116 ? 7.676 43.219 6.824 1 86.75 116 ASN A O 1
ATOM 941 N N . LYS A 1 117 ? 7.605 41.125 7.273 1 80.5 117 LYS A N 1
ATOM 942 C CA . LYS A 1 117 ? 7.207 40.719 5.922 1 80.5 117 LYS A CA 1
ATOM 943 C C . LYS A 1 117 ? 5.688 40.688 5.789 1 80.5 117 LYS A C 1
ATOM 945 O O . LYS A 1 117 ? 5.16 40.438 4.703 1 80.5 117 LYS A O 1
ATOM 950 N N . THR A 1 118 ? 4.945 40.938 6.828 1 81.25 118 THR A N 1
ATOM 951 C CA . THR A 1 118 ? 3.492 40.781 6.793 1 81.25 118 THR A CA 1
ATOM 952 C C . THR A 1 118 ? 2.824 42.125 6.52 1 81.25 118 THR A C 1
ATOM 954 O O . THR A 1 118 ? 1.666 42.188 6.102 1 81.25 118 THR A O 1
ATOM 957 N N . SER A 1 119 ? 3.477 43.281 6.699 1 75.56 119 SER A N 1
ATOM 958 C CA . SER A 1 119 ? 2.867 44.594 6.672 1 75.56 119 SER A CA 1
ATOM 959 C C . SER A 1 119 ? 2.42 44.969 5.266 1 75.56 119 SER A C 1
ATOM 961 O O . SER A 1 119 ? 1.442 45.719 5.09 1 75.56 119 SER A O 1
ATOM 963 N N . SER A 1 120 ? 2.959 44.5 4.277 1 77.88 120 SER A N 1
ATOM 964 C CA . SER A 1 120 ? 2.65 44.938 2.92 1 77.88 120 SER A CA 1
ATOM 965 C C . SER A 1 120 ? 1.748 43.938 2.211 1 77.88 120 SER A C 1
ATOM 967 O O . SER A 1 120 ? 1.419 44.125 1.035 1 77.88 120 SER A O 1
ATOM 969 N N . LYS A 1 121 ? 1.279 43 2.963 1 80.94 121 LYS A N 1
ATOM 970 C CA . LYS A 1 121 ? 0.501 41.969 2.299 1 80.94 121 LYS A CA 1
ATOM 971 C C . LYS A 1 121 ? -0.977 42.062 2.662 1 80.94 121 LYS A C 1
ATOM 973 O O . LYS A 1 121 ? -1.328 42.625 3.705 1 80.94 121 LYS A O 1
ATOM 978 N N . SER A 1 122 ? -1.799 41.562 1.764 1 85.25 122 SER A N 1
ATOM 979 C CA . SER A 1 122 ? -3.236 41.594 2.014 1 85.25 122 SER A CA 1
ATOM 980 C C . SER A 1 122 ? -3.623 40.625 3.115 1 85.25 122 SER A C 1
ATOM 982 O O . SER A 1 122 ? -3.227 39.438 3.082 1 85.25 122 SER A O 1
ATOM 984 N N . ALA A 1 123 ? -4.387 41.188 4.012 1 91.5 123 ALA A N 1
ATOM 985 C CA . ALA A 1 123 ? -4.797 40.406 5.18 1 91.5 123 ALA A CA 1
ATOM 986 C C . ALA A 1 123 ? -5.609 39.188 4.77 1 91.5 123 ALA A C 1
ATOM 988 O O . ALA A 1 123 ? -6.461 39.25 3.881 1 91.5 123 ALA A O 1
ATOM 989 N N . LYS A 1 124 ? -5.312 38 5.395 1 92.44 124 LYS A N 1
ATOM 990 C CA . LYS A 1 124 ? -6.047 36.75 5.305 1 92.44 124 LYS A CA 1
ATOM 991 C C . LYS A 1 124 ? -5.922 36.125 3.912 1 92.44 124 LYS A C 1
ATOM 993 O O . LYS A 1 124 ? -6.582 35.156 3.604 1 92.44 124 LYS A O 1
ATOM 998 N N . GLU A 1 125 ? -5.133 36.719 3.096 1 93.31 125 GLU A N 1
ATOM 999 C CA . GLU A 1 125 ? -4.898 36.125 1.773 1 93.31 125 GLU A CA 1
ATOM 1000 C C . GLU A 1 125 ? -3.938 34.969 1.851 1 93.31 125 GLU A C 1
ATOM 1002 O O . GLU A 1 125 ? -2.98 34.969 2.627 1 93.31 125 GLU A O 1
ATOM 1007 N N . ILE A 1 126 ? -4.277 33.969 1.041 1 94.94 126 ILE A N 1
ATOM 1008 C CA . ILE A 1 126 ? -3.367 32.844 0.979 1 94.94 126 ILE A CA 1
ATOM 1009 C C . ILE A 1 126 ? -2.018 33.281 0.423 1 94.94 126 ILE A C 1
ATOM 1011 O O . ILE A 1 126 ? -1.958 34.062 -0.521 1 94.94 126 ILE A O 1
ATOM 1015 N N . ASN A 1 127 ? -0.975 32.875 1.003 1 91.62 127 ASN A N 1
ATOM 1016 C CA . ASN A 1 127 ? 0.344 33.281 0.528 1 91.62 127 ASN A CA 1
ATOM 1017 C C . ASN A 1 127 ? 0.93 32.25 -0.441 1 91.62 127 ASN A C 1
ATOM 1019 O O . ASN A 1 127 ? 0.301 31.219 -0.727 1 91.62 127 ASN A O 1
ATOM 1023 N N . GLN A 1 128 ? 2.102 32.5 -0.919 1 89.38 128 GLN A N 1
ATOM 1024 C CA . GLN A 1 128 ? 2.709 31.672 -1.948 1 89.38 128 GLN A CA 1
ATOM 1025 C C . GLN A 1 128 ? 3.039 30.281 -1.406 1 89.38 128 GLN A C 1
ATOM 1027 O O . GLN A 1 128 ? 2.877 29.281 -2.107 1 89.38 128 GLN A O 1
ATOM 1032 N N . HIS A 1 129 ? 3.482 30.25 -0.211 1 87.94 129 HIS A N 1
ATOM 1033 C CA . HIS A 1 129 ? 3.779 28.953 0.407 1 87.94 129 HIS A CA 1
ATOM 1034 C C . HIS A 1 129 ? 2.521 28.109 0.541 1 87.94 129 HIS A C 1
ATOM 1036 O O . HIS A 1 129 ? 2.566 26.891 0.345 1 87.94 129 HIS A O 1
ATOM 1042 N N . GLY A 1 130 ? 1.462 28.75 0.938 1 93.38 130 GLY A N 1
ATOM 1043 C CA . GLY A 1 130 ? 0.187 28.062 1.01 1 93.38 130 GLY A CA 1
ATOM 1044 C C . GLY A 1 130 ? -0.258 27.484 -0.324 1 93.38 130 GLY A C 1
ATOM 1045 O O . GLY A 1 130 ? -0.703 26.344 -0.398 1 93.38 130 GLY A O 1
ATOM 1046 N N . LEU A 1 131 ? -0.101 28.234 -1.359 1 94.12 131 LEU A N 1
ATOM 1047 C CA . LEU A 1 131 ? -0.477 27.797 -2.697 1 94.12 131 LEU A CA 1
ATOM 1048 C C . LEU A 1 131 ? 0.368 26.594 -3.129 1 94.12 131 LEU A C 1
ATOM 1050 O O . LEU A 1 131 ? -0.164 25.609 -3.627 1 94.12 131 LEU A O 1
ATOM 1054 N N . GLN A 1 132 ? 1.602 26.688 -2.887 1 90.88 132 GLN A N 1
ATOM 1055 C CA . GLN A 1 132 ? 2.508 25.609 -3.258 1 90.88 132 GLN A CA 1
ATOM 1056 C C . GLN A 1 132 ? 2.205 24.344 -2.467 1 90.88 132 GLN A C 1
ATOM 1058 O O . GLN A 1 132 ? 2.254 23.234 -3.012 1 90.88 132 GLN A O 1
ATOM 1063 N N . THR A 1 133 ? 1.939 24.531 -1.229 1 92 133 THR A N 1
ATOM 1064 C CA . THR A 1 133 ? 1.604 23.406 -0.37 1 92 133 THR A CA 1
ATOM 1065 C C . THR A 1 133 ? 0.363 22.688 -0.885 1 92 133 THR A C 1
ATOM 1067 O O . THR A 1 133 ? 0.333 21.453 -0.941 1 92 133 THR A O 1
ATOM 1070 N N . MET A 1 134 ? -0.602 23.422 -1.291 1 96.25 134 MET A N 1
ATOM 1071 C CA . MET A 1 134 ? -1.844 22.844 -1.787 1 96.25 134 MET A CA 1
ATOM 1072 C C . MET A 1 134 ? -1.609 22.094 -3.098 1 96.25 134 MET A C 1
ATOM 1074 O O . MET A 1 134 ? -2.135 21 -3.297 1 96.25 134 MET A O 1
ATOM 1078 N N . TYR A 1 135 ? -0.843 22.656 -3.947 1 94 135 TYR A N 1
ATOM 1079 C CA . TYR A 1 135 ? -0.509 22.016 -5.207 1 94 135 TYR A CA 1
ATOM 1080 C C . TYR A 1 135 ? 0.22 20.703 -4.965 1 94 135 TYR A C 1
ATOM 1082 O O . TYR A 1 135 ? -0.116 19.672 -5.566 1 94 135 TYR A O 1
ATOM 1090 N N . LYS A 1 136 ? 1.173 20.766 -4.074 1 89.5 136 LYS A N 1
ATOM 1091 C CA . LYS A 1 136 ? 1.949 19.562 -3.775 1 89.5 136 LYS A CA 1
ATOM 1092 C C . LYS A 1 136 ? 1.079 18.5 -3.121 1 89.5 136 LYS A C 1
ATOM 1094 O O . LYS A 1 136 ? 1.26 17.297 -3.369 1 89.5 136 LYS A O 1
ATOM 1099 N N . LEU A 1 137 ? 0.224 18.922 -2.266 1 93.56 137 LEU A N 1
ATOM 1100 C CA . LEU A 1 137 ? -0.716 18 -1.652 1 93.56 137 LEU A CA 1
ATOM 1101 C C . LEU A 1 137 ? -1.564 17.297 -2.715 1 93.56 137 LEU A C 1
ATOM 1103 O O . LEU A 1 137 ? -1.694 16.078 -2.709 1 93.56 137 LEU A O 1
ATOM 1107 N N . GLY A 1 138 ? -2.096 18.078 -3.65 1 94.19 138 GLY A N 1
ATOM 1108 C CA . GLY A 1 138 ? -2.836 17.516 -4.762 1 94.19 138 GLY A CA 1
ATOM 1109 C C . GLY A 1 138 ? -2.01 16.547 -5.598 1 94.19 138 GLY A C 1
ATOM 1110 O O . GLY A 1 138 ? -2.494 15.484 -5.988 1 94.19 138 GLY A O 1
ATOM 1111 N N . SER A 1 139 ? -0.827 16.875 -5.766 1 88.75 139 SER A N 1
ATOM 1112 C CA . SER A 1 139 ? 0.066 16.062 -6.582 1 88.75 139 SER A CA 1
ATOM 1113 C C . SER A 1 139 ? 0.352 14.719 -5.914 1 88.75 139 SER A C 1
ATOM 1115 O O . SER A 1 139 ? 0.419 13.688 -6.586 1 88.75 139 SER A O 1
ATOM 1117 N N . ARG A 1 140 ? 0.561 14.766 -4.637 1 88.94 140 ARG A N 1
ATOM 1118 C CA . ARG A 1 140 ? 0.795 13.508 -3.934 1 88.94 140 ARG A CA 1
ATOM 1119 C C . ARG A 1 140 ? -0.436 12.609 -3.994 1 88.94 140 ARG A C 1
ATOM 1121 O O . ARG A 1 140 ? -0.317 11.398 -4.191 1 88.94 140 ARG A O 1
ATOM 1128 N N . TRP A 1 141 ? -1.563 13.188 -3.895 1 92.44 141 TRP A N 1
ATOM 1129 C CA . TRP A 1 141 ? -2.783 12.398 -4.016 1 92.44 141 TRP A CA 1
ATOM 1130 C C . TRP A 1 141 ? -2.975 11.906 -5.449 1 92.44 141 TRP A C 1
ATOM 1132 O O . TRP A 1 141 ? -3.51 10.82 -5.672 1 92.44 141 TRP A O 1
ATOM 1142 N N . ASN A 1 142 ? -2.57 12.734 -6.414 1 90.19 142 ASN A N 1
ATOM 1143 C CA . ASN A 1 142 ? -2.584 12.305 -7.809 1 90.19 142 ASN A CA 1
ATOM 1144 C C . ASN A 1 142 ? -1.829 10.984 -7.996 1 90.19 142 ASN A C 1
ATOM 1146 O O . ASN A 1 142 ? -2.352 10.047 -8.594 1 90.19 142 ASN A O 1
ATOM 1150 N N . SER A 1 143 ? -0.76 10.938 -7.43 1 82.88 143 SER A N 1
ATOM 1151 C CA . SER A 1 143 ? 0.078 9.75 -7.574 1 82.88 143 SER A CA 1
ATOM 1152 C C . SER A 1 143 ? -0.563 8.539 -6.91 1 82.88 143 SER A C 1
ATOM 1154 O O . SER A 1 143 ? -0.443 7.414 -7.406 1 82.88 143 SER A O 1
ATOM 1156 N N . ARG A 1 144 ? -1.21 8.742 -5.875 1 86 144 ARG A N 1
ATOM 1157 C CA . ARG A 1 144 ? -1.809 7.652 -5.109 1 86 144 ARG A CA 1
ATOM 1158 C C . ARG A 1 144 ? -3.119 7.195 -5.742 1 86 144 ARG A C 1
ATOM 1160 O O . ARG A 1 144 ? -3.484 6.023 -5.648 1 86 144 ARG A O 1
ATOM 1167 N N . LEU A 1 145 ? -3.775 8.117 -6.336 1 91.31 145 LEU A N 1
ATOM 1168 C CA . LEU A 1 145 ? -5.121 7.84 -6.824 1 91.31 145 LEU A CA 1
ATOM 1169 C C . LEU A 1 145 ? -5.211 8.055 -8.328 1 91.31 145 LEU A C 1
ATOM 1171 O O . LEU A 1 145 ? -6.207 8.578 -8.828 1 91.31 145 LEU A O 1
ATOM 1175 N N . LEU A 1 146 ? -4.176 7.695 -8.969 1 87.31 146 LEU A N 1
ATOM 1176 C CA . LEU A 1 146 ? -4.086 7.934 -10.406 1 87.31 146 LEU A CA 1
ATOM 1177 C C . LEU A 1 146 ? -5.223 7.238 -11.148 1 87.31 146 LEU A C 1
ATOM 1179 O O . LEU A 1 146 ? -5.695 7.734 -12.172 1 87.31 146 LEU A O 1
ATOM 1183 N N . ASN A 1 147 ? -5.695 6.098 -10.656 1 85.44 147 ASN A N 1
ATOM 1184 C CA . ASN A 1 147 ? -6.82 5.406 -11.266 1 85.44 147 ASN A CA 1
ATOM 1185 C C . ASN A 1 147 ? -8.062 6.297 -11.328 1 85.44 147 ASN A C 1
ATOM 1187 O O . ASN A 1 147 ? -8.797 6.277 -12.312 1 85.44 147 ASN A O 1
ATOM 1191 N N . ILE A 1 148 ? -8.242 7.035 -10.289 1 90.62 148 ILE A N 1
ATOM 1192 C CA . ILE A 1 148 ? -9.375 7.961 -10.266 1 90.62 148 ILE A CA 1
ATOM 1193 C C . ILE A 1 148 ? -9.109 9.117 -11.227 1 90.62 148 ILE A C 1
ATOM 1195 O O . ILE A 1 148 ? -9.984 9.469 -12.031 1 90.62 148 ILE A O 1
ATOM 1199 N N . VAL A 1 149 ? -7.938 9.648 -11.188 1 88.44 149 VAL A N 1
ATOM 1200 C CA . VAL A 1 149 ? -7.57 10.805 -12 1 88.44 149 VAL A CA 1
ATOM 1201 C C . VAL A 1 149 ? -7.754 10.469 -13.484 1 88.44 149 VAL A C 1
ATOM 1203 O O . VAL A 1 149 ? -8.344 11.25 -14.234 1 88.44 149 VAL A O 1
ATOM 1206 N N . THR A 1 150 ? -7.309 9.297 -13.844 1 82.44 150 THR A N 1
ATOM 1207 C CA . THR A 1 150 ? -7.363 8.898 -15.242 1 82.44 150 THR A CA 1
ATOM 1208 C C . THR A 1 150 ? -8.797 8.562 -15.656 1 82.44 150 THR A C 1
ATOM 1210 O O . THR A 1 150 ? -9.125 8.578 -16.844 1 82.44 150 THR A O 1
ATOM 1213 N N . SER A 1 151 ? -9.641 8.273 -14.719 1 84.25 151 SER A N 1
ATOM 1214 C CA . SER A 1 151 ? -11.023 7.93 -15.023 1 84.25 151 SER A CA 1
ATOM 1215 C C . SER A 1 151 ? -11.891 9.18 -15.141 1 84.25 151 SER A C 1
ATOM 1217 O O . SER A 1 151 ? -13.031 9.109 -15.609 1 84.25 151 SER A O 1
ATOM 1219 N N . ILE A 1 152 ? -11.367 10.336 -14.68 1 88.38 152 ILE A N 1
ATOM 1220 C CA . ILE A 1 152 ? -12.094 11.594 -14.797 1 88.38 152 ILE A CA 1
ATOM 1221 C C . ILE A 1 152 ? -12.109 12.062 -16.25 1 88.38 152 ILE A C 1
ATOM 1223 O O . ILE A 1 152 ? -11.047 12.281 -16.844 1 88.38 152 ILE A O 1
ATOM 1227 N N . GLU A 1 153 ? -13.273 12.219 -16.844 1 82.69 153 GLU A N 1
ATOM 1228 C CA . GLU A 1 153 ? -13.414 12.531 -18.266 1 82.69 153 GLU A CA 1
ATOM 1229 C C . GLU A 1 153 ? -13.719 14.016 -18.469 1 82.69 153 GLU A C 1
ATOM 1231 O O . GLU A 1 153 ? -13.359 14.586 -19.5 1 82.69 153 GLU A O 1
ATOM 1236 N N . SER A 1 154 ? -14.453 14.523 -17.547 1 85.62 154 SER A N 1
ATOM 1237 C CA . SER A 1 154 ? -14.836 15.93 -17.656 1 85.62 154 SER A CA 1
ATOM 1238 C C . SER A 1 154 ? -15.008 16.562 -16.281 1 85.62 154 SER A C 1
ATOM 1240 O O . SER A 1 154 ? -14.914 15.891 -15.258 1 85.62 154 SER A O 1
ATOM 1242 N N . GLU A 1 155 ? -15.266 17.812 -16.297 1 87.88 155 GLU A N 1
ATOM 1243 C CA . GLU A 1 155 ? -15.469 18.578 -15.07 1 87.88 155 GLU A CA 1
ATOM 1244 C C . GLU A 1 155 ? -16.719 18.094 -14.328 1 87.88 155 GLU A C 1
ATOM 1246 O O . GLU A 1 155 ? -16.859 18.344 -13.133 1 87.88 155 GLU A O 1
ATOM 1251 N N . LYS A 1 156 ? -17.578 17.406 -15.023 1 88 156 LYS A N 1
ATOM 1252 C CA . LYS A 1 156 ? -18.812 16.906 -14.398 1 88 156 LYS A CA 1
ATOM 1253 C C . LYS A 1 156 ? -18.5 15.781 -13.414 1 88 156 LYS A C 1
ATOM 1255 O O . LYS A 1 156 ? -19.328 15.477 -12.547 1 88 156 LYS A O 1
ATOM 1260 N N . ASP A 1 157 ? -17.297 15.211 -13.547 1 92.44 157 ASP A N 1
ATOM 1261 C CA . ASP A 1 157 ? -16.891 14.117 -12.672 1 92.44 157 ASP A CA 1
ATOM 1262 C C . ASP A 1 157 ? -16.328 14.648 -11.352 1 92.44 157 ASP A C 1
ATOM 1264 O O . ASP A 1 157 ? -16.031 13.875 -10.445 1 92.44 157 ASP A O 1
ATOM 1268 N N . ILE A 1 158 ? -16.266 16.016 -11.305 1 94.56 158 ILE A N 1
ATOM 1269 C CA . ILE A 1 158 ? -15.688 16.641 -10.125 1 94.56 158 ILE A CA 1
ATOM 1270 C C . ILE A 1 158 ? -16.688 17.609 -9.508 1 94.56 158 ILE A C 1
ATOM 1272 O O . ILE A 1 158 ? -17.281 18.438 -10.211 1 94.56 158 ILE A O 1
ATOM 1276 N N . GLU A 1 159 ? -16.953 17.484 -8.289 1 94.38 159 GLU A N 1
ATOM 1277 C CA . GLU A 1 159 ? -17.688 18.5 -7.523 1 94.38 159 GLU A CA 1
ATOM 1278 C C . GLU A 1 159 ? -16.75 19.281 -6.613 1 94.38 159 GLU A C 1
ATOM 1280 O O . GLU A 1 159 ? -16.125 18.719 -5.711 1 94.38 159 GLU A O 1
ATOM 1285 N N . PHE A 1 160 ? -16.703 20.531 -6.914 1 96.19 160 PHE A N 1
ATOM 1286 C CA . PHE A 1 160 ? -15.805 21.406 -6.172 1 96.19 160 PHE A CA 1
ATOM 1287 C C . PHE A 1 160 ? -16.594 22.391 -5.312 1 96.19 160 PHE A C 1
ATOM 1289 O O . PHE A 1 160 ? -17.172 23.344 -5.824 1 96.19 160 PHE A O 1
ATOM 1296 N N . ASN A 1 161 ? -16.594 22.078 -3.979 1 94.38 161 ASN A N 1
ATOM 1297 C CA . ASN A 1 161 ? -17.219 22.969 -2.99 1 94.38 161 ASN A CA 1
ATOM 1298 C C . ASN A 1 161 ? -16.172 23.75 -2.217 1 94.38 161 ASN A C 1
ATOM 1300 O O . ASN A 1 161 ? -15.094 23.234 -1.9 1 94.38 161 ASN A O 1
ATOM 1304 N N . SER A 1 162 ? -16.5 25.031 -1.924 1 94.44 162 SER A N 1
ATOM 1305 C CA . SER A 1 162 ? -15.539 25.844 -1.175 1 94.44 162 SER A CA 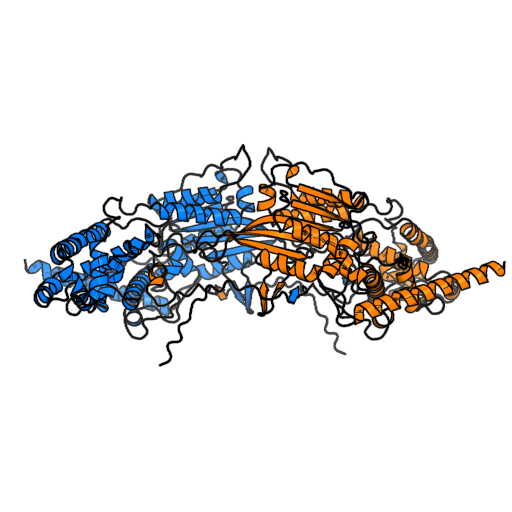1
ATOM 1306 C C . SER A 1 162 ? -16.266 26.828 -0.266 1 94.44 162 SER A C 1
ATOM 1308 O O . SER A 1 162 ? -17.406 27.203 -0.529 1 94.44 162 SER A O 1
ATOM 1310 N N . ALA A 1 163 ? -15.594 27.109 0.846 1 92.38 163 ALA A N 1
ATOM 1311 C CA . ALA A 1 163 ? -16.016 28.297 1.577 1 92.38 163 ALA A CA 1
ATOM 1312 C C . ALA A 1 163 ? -15.898 29.547 0.71 1 92.38 163 ALA A C 1
ATOM 1314 O O . ALA A 1 163 ? -15.203 29.547 -0.309 1 92.38 163 ALA A O 1
ATOM 1315 N N . ILE A 1 164 ? -16.547 30.625 1.135 1 90.19 164 ILE A N 1
ATOM 1316 C CA . ILE A 1 164 ? -16.719 31.797 0.275 1 90.19 164 ILE A CA 1
ATOM 1317 C C . ILE A 1 164 ? -15.414 32.594 0.209 1 90.19 164 ILE A C 1
ATOM 1319 O O . ILE A 1 164 ? -15.172 33.344 -0.749 1 90.19 164 ILE A O 1
ATOM 1323 N N . GLU A 1 165 ? -14.586 32.469 1.208 1 92.25 165 GLU A N 1
ATOM 1324 C CA . GLU A 1 165 ? -13.359 33.25 1.241 1 92.25 165 GLU A CA 1
ATOM 1325 C C . GLU A 1 165 ? -12.438 32.875 0.084 1 92.25 165 GLU A C 1
ATOM 1327 O O . GLU A 1 165 ? -12.305 31.703 -0.255 1 92.25 165 GLU A O 1
ATOM 1332 N N . ASP A 1 166 ? -11.742 33.812 -0.473 1 93.81 166 ASP A N 1
ATOM 1333 C CA . ASP A 1 166 ? -10.867 33.625 -1.622 1 93.81 166 ASP A CA 1
ATOM 1334 C C . ASP A 1 166 ? -9.766 32.594 -1.3 1 93.81 166 ASP A C 1
ATOM 1336 O O . ASP A 1 166 ? -9.367 31.812 -2.158 1 93.81 166 ASP A O 1
ATOM 1340 N N . ARG A 1 167 ? -9.258 32.656 -0.107 1 95.5 167 ARG A N 1
ATOM 1341 C CA . ARG A 1 167 ? -8.164 31.766 0.275 1 95.5 167 ARG A CA 1
ATOM 1342 C C . ARG A 1 167 ? -8.594 30.297 0.174 1 95.5 167 ARG A C 1
ATOM 1344 O O . ARG A 1 167 ? -7.793 29.438 -0.182 1 95.5 167 ARG A O 1
ATOM 1351 N N . CYS A 1 168 ? -9.828 29.984 0.447 1 96 168 CYS A N 1
ATOM 1352 C CA . CYS A 1 168 ? -10.344 28.625 0.343 1 96 168 CYS A CA 1
ATOM 1353 C C . CYS A 1 168 ? -10.531 28.219 -1.115 1 96 168 CYS A C 1
ATOM 1355 O O . CYS A 1 168 ? -10.117 27.125 -1.517 1 96 168 CYS A O 1
ATOM 1357 N N . VAL A 1 169 ? -11.086 29.141 -1.886 1 96.38 169 VAL A N 1
ATOM 1358 C CA . VAL A 1 169 ? -11.305 28.859 -3.303 1 96.38 169 VAL A CA 1
ATOM 1359 C C . VAL A 1 169 ? -9.969 28.609 -3.994 1 96.38 169 VAL A C 1
ATOM 1361 O O . VAL A 1 169 ? -9.805 27.609 -4.707 1 96.38 169 VAL A O 1
ATOM 1364 N N . LEU A 1 170 ? -9.047 29.484 -3.732 1 97.19 170 LEU A N 1
ATOM 1365 C CA . LEU A 1 170 ? -7.742 29.359 -4.371 1 97.19 170 LEU A CA 1
ATOM 1366 C C . LEU A 1 170 ? -7.027 28.094 -3.918 1 97.19 170 LEU A C 1
ATOM 1368 O O . LEU A 1 170 ? -6.332 27.453 -4.707 1 97.19 170 LEU A O 1
ATOM 1372 N N . SER A 1 171 ? -7.16 27.766 -2.666 1 97.81 171 SER A N 1
ATOM 1373 C CA . SER A 1 171 ? -6.566 26.531 -2.154 1 97.81 171 SER A CA 1
ATOM 1374 C C . SER A 1 171 ? -7.133 25.312 -2.867 1 97.81 171 SER A C 1
ATOM 1376 O O . SER A 1 171 ? -6.383 24.406 -3.27 1 97.81 171 SER A O 1
ATOM 1378 N N . GLY A 1 172 ? -8.461 25.281 -2.988 1 97.88 172 GLY A N 1
ATOM 1379 C CA . GLY A 1 172 ? -9.078 24.188 -3.709 1 97.88 172 GLY A CA 1
ATOM 1380 C C . GLY A 1 172 ? -8.633 24.094 -5.156 1 97.88 172 GLY A C 1
ATOM 1381 O O . GLY A 1 172 ? -8.398 23 -5.676 1 97.88 172 GLY A O 1
ATOM 1382 N N . GLN A 1 173 ? -8.523 25.219 -5.785 1 96.31 173 GLN A N 1
ATOM 1383 C CA . GLN A 1 173 ? -8.094 25.266 -7.18 1 96.31 173 GLN A CA 1
ATOM 1384 C C . GLN A 1 173 ? -6.672 24.719 -7.332 1 96.31 173 GLN A C 1
ATOM 1386 O O . GLN A 1 173 ? -6.402 23.922 -8.227 1 96.31 173 GLN A O 1
ATOM 1391 N N . GLU A 1 174 ? -5.805 25.203 -6.469 1 96.44 174 GLU A N 1
ATOM 1392 C CA . GLU A 1 174 ? -4.418 24.734 -6.539 1 96.44 174 GLU A CA 1
ATOM 1393 C C . GLU A 1 174 ? -4.32 23.25 -6.246 1 96.44 174 GLU A C 1
ATOM 1395 O O . GLU A 1 174 ? -3.541 22.531 -6.887 1 96.44 174 GLU A O 1
ATOM 1400 N N . PHE A 1 175 ? -5.086 22.812 -5.312 1 97 175 PHE A N 1
ATOM 1401 C CA . PHE A 1 175 ? -5.148 21.391 -5.016 1 97 175 PHE A CA 1
ATOM 1402 C C . PHE A 1 175 ? -5.57 20.594 -6.25 1 97 175 PHE A C 1
ATOM 1404 O O . PHE A 1 175 ? -4.93 19.609 -6.609 1 97 175 PHE A O 1
ATOM 1411 N N . LEU A 1 176 ? -6.605 21.031 -6.852 1 96.56 176 LEU A N 1
ATOM 1412 C CA . LEU A 1 176 ? -7.133 20.328 -8.023 1 96.56 176 LEU A CA 1
ATOM 1413 C C . LEU A 1 176 ? -6.145 20.406 -9.188 1 96.56 176 LEU A C 1
ATOM 1415 O O . LEU A 1 176 ? -6.047 19.469 -9.984 1 96.56 176 LEU A O 1
ATOM 1419 N N . ARG A 1 177 ? -5.457 21.469 -9.312 1 93.38 177 ARG A N 1
ATOM 1420 C CA . ARG A 1 177 ? -4.434 21.578 -10.352 1 93.38 177 ARG A CA 1
ATOM 1421 C C . ARG A 1 177 ? -3.377 20.5 -10.188 1 93.38 177 ARG A C 1
ATOM 1423 O O . ARG A 1 177 ? -2.939 19.891 -11.164 1 93.38 177 ARG A O 1
ATOM 1430 N N . GLY A 1 178 ? -2.963 20.297 -8.953 1 92.25 178 GLY A N 1
ATOM 1431 C CA . GLY A 1 178 ? -2.021 19.234 -8.68 1 92.25 178 GLY A CA 1
ATOM 1432 C C . GLY A 1 178 ? -2.627 17.844 -8.852 1 92.25 178 GLY A C 1
ATOM 1433 O O . GLY A 1 178 ? -2 16.953 -9.43 1 92.25 178 GLY A O 1
ATOM 1434 N N . PHE A 1 179 ? -3.83 17.672 -8.445 1 93.06 179 PHE A N 1
ATOM 1435 C CA . PHE A 1 179 ? -4.508 16.391 -8.422 1 93.06 179 PHE A CA 1
ATOM 1436 C C . PHE A 1 179 ? -4.82 15.922 -9.844 1 93.06 179 PHE A C 1
ATOM 1438 O O . PHE A 1 179 ? -4.719 14.727 -10.148 1 93.06 179 PHE A O 1
ATOM 1445 N N . LEU A 1 180 ? -5.176 16.812 -10.633 1 90.56 180 LEU A N 1
ATOM 1446 C CA . LEU A 1 180 ? -5.652 16.453 -11.961 1 90.56 180 LEU A CA 1
ATOM 1447 C C . LEU A 1 180 ? -4.52 16.516 -12.984 1 90.56 180 LEU A C 1
ATOM 1449 O O . LEU A 1 180 ? -4.746 16.359 -14.18 1 90.56 180 LEU A O 1
ATOM 1453 N N . LYS A 1 181 ? -3.357 16.688 -12.461 1 79.31 181 LYS A N 1
ATOM 1454 C CA . LYS A 1 181 ? -2.223 16.766 -13.375 1 79.31 181 LYS A CA 1
ATOM 1455 C C . LYS A 1 181 ? -2.012 15.445 -14.109 1 79.31 181 LYS A C 1
ATOM 1457 O O . LYS A 1 181 ? -1.95 14.391 -13.477 1 79.31 181 LYS A O 1
ATOM 1462 N N . ILE A 1 182 ? -2.352 15.227 -15.227 1 62.97 182 ILE A N 1
ATOM 1463 C CA . ILE A 1 182 ? -2.062 14.008 -15.969 1 62.97 182 ILE A CA 1
ATOM 1464 C C . ILE A 1 182 ? -0.778 14.18 -16.781 1 62.97 182 ILE A C 1
ATOM 1466 O O . ILE A 1 182 ? -0.632 15.156 -17.516 1 62.97 182 ILE A O 1
ATOM 1470 N N . GLN A 1 183 ? 0.346 13.742 -16.359 1 52.62 183 GLN A N 1
ATOM 1471 C CA . GLN A 1 183 ? 1.64 13.82 -17.031 1 52.62 183 GLN A CA 1
ATOM 1472 C C . GLN A 1 183 ? 1.54 13.344 -18.469 1 52.62 183 GLN A C 1
ATOM 1474 O O . GLN A 1 183 ? 1.564 12.133 -18.734 1 52.62 183 GLN A O 1
ATOM 1479 N N . LYS A 1 184 ? 0.517 13.391 -19.219 1 46.66 184 LYS A N 1
ATOM 1480 C CA . LYS A 1 184 ? 0.672 12.781 -20.531 1 46.66 184 LYS A CA 1
ATOM 1481 C C . LYS A 1 184 ? 1.824 13.422 -21.297 1 46.66 184 LYS A C 1
ATOM 1483 O O . LYS A 1 184 ? 2.271 14.516 -20.953 1 46.66 184 LYS A O 1
ATOM 1488 N N . GLY A 1 185 ? 2.229 12.781 -22.422 1 43 185 GLY A N 1
ATOM 1489 C CA . GLY A 1 185 ? 2.932 13.367 -23.562 1 43 185 GLY A CA 1
ATOM 1490 C C . GLY A 1 185 ? 2.393 14.727 -23.953 1 43 185 GLY A C 1
ATOM 1491 O O . GLY A 1 185 ? 1.535 15.289 -23.266 1 43 185 GLY A O 1
ATOM 1492 N N . LYS A 1 186 ? 2.574 15.172 -25.359 1 40.53 186 LYS A N 1
ATOM 1493 C CA . LYS A 1 186 ? 2.371 16.453 -26.031 1 40.53 186 LYS A CA 1
ATOM 1494 C C . LYS A 1 186 ? 0.942 16.953 -25.844 1 40.53 186 LYS A C 1
ATOM 1496 O O . LYS A 1 186 ? 0.695 18.156 -25.875 1 40.53 186 LYS A O 1
ATOM 1501 N N . ASP A 1 187 ? -0.093 16.156 -26.141 1 41.94 187 ASP A N 1
ATOM 1502 C CA . ASP A 1 187 ? -1.43 16.75 -26.219 1 41.94 187 ASP A CA 1
ATOM 1503 C C . ASP A 1 187 ? -2.166 16.578 -24.891 1 41.94 187 ASP A C 1
ATOM 1505 O O . ASP A 1 187 ? -2.859 15.586 -24.672 1 41.94 187 ASP A O 1
ATOM 1509 N N . SER A 1 188 ? -1.679 16.922 -23.797 1 47.38 188 SER A N 1
ATOM 1510 C CA . SER A 1 188 ? -2.104 16.875 -22.406 1 47.38 188 SER A CA 1
ATOM 1511 C C . SER A 1 188 ? -3.518 17.422 -22.234 1 47.38 188 SER A C 1
ATOM 1513 O O . SER A 1 188 ? -3.771 18.594 -22.516 1 47.38 188 SER A O 1
ATOM 1515 N N . THR A 1 189 ? -4.48 16.641 -22.531 1 50.34 189 THR A N 1
ATOM 1516 C CA . THR A 1 189 ? -5.824 17.125 -22.219 1 50.34 189 THR A CA 1
ATOM 1517 C C . THR A 1 189 ? -5.91 17.609 -20.781 1 50.34 189 THR A C 1
ATOM 1519 O O . THR A 1 189 ? -5.613 16.844 -19.844 1 50.34 189 THR A O 1
ATOM 1522 N N . VAL A 1 190 ? -5.695 18.812 -20.562 1 60.06 190 VAL A N 1
ATOM 1523 C CA . VAL A 1 190 ? -5.891 19.484 -19.281 1 60.06 190 VAL A CA 1
ATOM 1524 C C . VAL A 1 190 ? -7.367 19.453 -18.906 1 60.06 190 VAL A C 1
ATOM 1526 O O . VAL A 1 190 ? -8.211 19.984 -19.641 1 60.06 190 VAL A O 1
ATOM 1529 N N . ILE A 1 191 ? -7.816 18.531 -18.031 1 72.88 191 ILE A N 1
ATOM 1530 C CA . ILE A 1 191 ? -9.172 18.594 -17.484 1 72.88 191 ILE A CA 1
ATOM 1531 C C . ILE A 1 191 ? -9.406 19.953 -16.828 1 72.88 191 ILE A C 1
ATOM 1533 O O . ILE A 1 191 ? -8.594 20.406 -16.016 1 72.88 191 ILE A O 1
ATOM 1537 N N . GLU A 1 192 ? -10.398 20.609 -17.281 1 84.19 192 GLU A N 1
ATOM 1538 C CA . GLU A 1 192 ? -10.75 21.906 -16.703 1 84.19 192 GLU A CA 1
ATOM 1539 C C . GLU A 1 192 ? -11.25 21.75 -15.273 1 84.19 192 GLU A C 1
ATOM 1541 O O . GLU A 1 192 ? -12.008 20.828 -14.969 1 84.19 192 GLU A O 1
ATOM 1546 N N . ILE A 1 193 ? -10.766 22.578 -14.445 1 90.44 193 ILE A N 1
ATOM 1547 C CA . ILE A 1 193 ? -11.219 22.609 -13.062 1 90.44 193 ILE A CA 1
ATOM 1548 C C . ILE A 1 193 ? -12.578 23.297 -12.977 1 90.44 193 ILE A C 1
ATOM 1550 O O . ILE A 1 193 ? -12.758 24.406 -13.461 1 90.44 193 ILE A O 1
ATOM 1554 N N . PRO A 1 194 ? -13.523 22.609 -12.492 1 92.38 194 PRO A N 1
ATOM 1555 C CA . PRO A 1 194 ? -14.836 23.25 -12.375 1 92.38 194 PRO A CA 1
ATOM 1556 C C . PRO A 1 194 ? -14.828 24.453 -11.445 1 92.38 194 PRO A C 1
ATOM 1558 O O . PRO A 1 194 ? -13.922 24.609 -10.625 1 92.38 194 PRO A O 1
ATOM 1561 N N . LEU A 1 195 ? -15.867 25.25 -11.594 1 92.12 195 LEU A N 1
ATOM 1562 C CA . LEU A 1 195 ? -16.031 26.391 -10.695 1 92.12 195 LEU A CA 1
ATOM 1563 C C . LEU A 1 195 ? -16.422 25.938 -9.297 1 92.12 195 LEU A C 1
ATOM 1565 O O . LEU A 1 195 ? -17.219 25.016 -9.141 1 92.12 195 LEU A O 1
ATOM 1569 N N . ALA A 1 196 ? -15.797 26.625 -8.375 1 93.56 196 ALA A N 1
ATOM 1570 C CA . ALA A 1 196 ? -16.109 26.297 -6.984 1 93.56 196 ALA A CA 1
ATOM 1571 C C . ALA A 1 196 ? -17.562 26.641 -6.652 1 93.56 196 ALA A C 1
ATOM 1573 O O . ALA A 1 196 ? -18.031 27.734 -6.965 1 93.56 196 ALA A O 1
ATOM 1574 N N . LYS A 1 197 ? -18.266 25.703 -6.117 1 90.94 197 LYS A N 1
ATOM 1575 C CA . LYS A 1 197 ? -19.594 25.953 -5.57 1 90.94 197 LYS A CA 1
ATOM 1576 C C . LYS A 1 197 ? -19.516 26.5 -4.148 1 90.94 197 LYS A C 1
ATOM 1578 O O . LYS A 1 197 ? -19.031 25.828 -3.242 1 90.94 197 LYS A O 1
ATOM 1583 N N . VAL A 1 198 ? -19.922 27.703 -3.932 1 87.88 198 VAL A N 1
ATOM 1584 C CA . VAL A 1 198 ? -19.906 28.312 -2.611 1 87.88 198 VAL A CA 1
ATOM 1585 C C . VAL A 1 198 ? -21.266 28.141 -1.938 1 87.88 198 VAL A C 1
ATOM 1587 O O . VAL A 1 198 ? -22.297 28.141 -2.607 1 87.88 198 VAL A O 1
ATOM 1590 N N . PRO A 1 199 ? -21.125 27.812 -0.638 1 75.44 199 PRO A N 1
ATOM 1591 C CA . PRO A 1 199 ? -22.359 27.469 0.063 1 75.44 199 PRO A CA 1
ATOM 1592 C C . PRO A 1 199 ? -23.406 28.578 0.011 1 75.44 199 PRO A C 1
ATOM 1594 O O . PRO A 1 199 ? -23.062 29.766 0.135 1 75.44 199 PRO A O 1
ATOM 1597 N N . LYS A 1 200 ? -24.562 28.141 -0.405 1 67.12 200 LYS A N 1
ATOM 1598 C CA . LYS A 1 200 ? -25.734 29.016 -0.227 1 67.12 200 LYS A CA 1
ATOM 1599 C C . LYS A 1 200 ? -26.109 29.125 1.247 1 67.12 200 LYS A C 1
ATOM 1601 O O . LYS A 1 200 ? -25.562 28.406 2.092 1 67.12 200 LYS A O 1
ATOM 1606 N N . LYS A 1 201 ? -26.938 29.953 1.553 1 62.78 201 LYS A N 1
ATOM 1607 C CA . LYS A 1 201 ? -27.438 30.109 2.916 1 62.78 201 LYS A CA 1
ATOM 1608 C C . LYS A 1 201 ? -27.922 28.781 3.488 1 62.78 201 LYS A C 1
ATOM 1610 O O . LYS A 1 201 ? -28.688 28.062 2.846 1 62.78 201 LYS A O 1
ATOM 1615 N N . GLY A 1 202 ? -27.094 28.219 4.434 1 60.88 202 GLY A N 1
ATOM 1616 C CA . GLY A 1 202 ? -27.562 27.031 5.141 1 60.88 202 GLY A CA 1
ATOM 1617 C C . GLY A 1 202 ? -26.719 25.797 4.859 1 60.88 202 GLY A C 1
ATOM 1618 O O . GLY A 1 202 ? -27.016 24.719 5.359 1 60.88 202 GLY A O 1
ATOM 1619 N N . ASP A 1 203 ? -25.797 25.875 4.004 1 71.81 203 ASP A N 1
ATOM 1620 C CA . ASP A 1 203 ? -25 24.672 3.775 1 71.81 203 ASP A CA 1
ATOM 1621 C C . ASP A 1 203 ? -24.031 24.422 4.934 1 71.81 203 ASP A C 1
ATOM 1623 O O . ASP A 1 203 ? -22.938 24.984 4.961 1 71.81 203 ASP A O 1
ATOM 1627 N N . HIS A 1 204 ? -24.375 23.562 5.867 1 77.12 204 HIS A N 1
ATOM 1628 C CA . HIS A 1 204 ? -23.672 23.328 7.125 1 77.12 204 HIS A CA 1
ATOM 1629 C C . HIS A 1 204 ? -22.5 22.375 6.93 1 77.12 204 HIS A C 1
ATOM 1631 O O . HIS A 1 204 ? -21.766 22.078 7.883 1 77.12 204 HIS A O 1
ATOM 1637 N N . ARG A 1 205 ? -22.234 22.016 5.742 1 84.94 205 ARG A N 1
ATOM 1638 C CA . ARG A 1 205 ? -21.078 21.172 5.48 1 84.94 205 ARG A CA 1
ATOM 1639 C C . ARG A 1 205 ? -19.781 21.969 5.516 1 84.94 205 ARG A C 1
ATOM 1641 O O . ARG A 1 205 ? -18.719 21.438 5.828 1 84.94 205 ARG A O 1
ATOM 1648 N N . ILE A 1 206 ? -19.844 23.156 5.121 1 80.69 206 ILE A N 1
ATOM 1649 C CA . ILE A 1 206 ? -18.672 24.016 5.09 1 80.69 206 ILE A CA 1
ATOM 1650 C C . ILE A 1 206 ? -18.781 25.047 6.215 1 80.69 206 ILE A C 1
ATOM 1652 O O . ILE A 1 206 ? -17.781 25.328 6.895 1 80.69 206 ILE A O 1
ATOM 1656 N N . LYS A 1 207 ? -20 25.672 6.375 1 69.56 207 LYS A N 1
ATOM 1657 C CA . LYS A 1 207 ? -20.219 26.625 7.461 1 69.56 207 LYS A CA 1
ATOM 1658 C C . LYS A 1 207 ? -20.828 25.922 8.68 1 69.56 207 LYS A C 1
ATOM 1660 O O . LYS A 1 207 ? -22.047 25.812 8.789 1 69.56 207 LYS A O 1
ATOM 1665 N N . LEU A 1 208 ? -19.984 25.406 9.484 1 64.19 208 LEU A N 1
ATOM 1666 C CA . LEU A 1 208 ? -20.375 24.516 10.562 1 64.19 208 LEU A CA 1
ATOM 1667 C C . LEU A 1 208 ? -21.266 25.234 11.57 1 64.19 208 LEU A C 1
ATOM 1669 O O . LEU A 1 208 ? -22.156 24.641 12.172 1 64.19 208 LEU A O 1
ATOM 1673 N N . ASP A 1 209 ? -20.922 26.594 11.992 1 52.47 209 ASP A N 1
ATOM 1674 C CA . ASP A 1 209 ? -21.531 27.312 13.109 1 52.47 209 ASP A CA 1
ATOM 1675 C C . ASP A 1 209 ? -23 27.625 12.836 1 52.47 209 ASP A C 1
ATOM 1677 O O . ASP A 1 209 ? -23.734 28.016 13.742 1 52.47 209 ASP A O 1
ATOM 1681 N N . LYS A 1 210 ? -23.312 27.75 11.617 1 47.03 210 LYS A N 1
ATOM 1682 C CA . LYS A 1 210 ? -24.719 28.109 11.422 1 47.03 210 LYS A CA 1
ATOM 1683 C C . LYS A 1 210 ? -25.609 26.875 11.359 1 47.03 210 LYS A C 1
ATOM 1685 O O . LYS A 1 210 ? -26.797 26.969 11.039 1 47.03 210 LYS A O 1
ATOM 1690 N N . GLY A 1 211 ? -24.969 25.906 11.359 1 42.38 211 GLY A N 1
ATOM 1691 C CA . GLY A 1 211 ? -25.859 24.75 11.266 1 42.38 211 GLY A CA 1
ATOM 1692 C C . GLY A 1 211 ? -26.703 24.531 12.508 1 42.38 211 GLY A C 1
ATOM 1693 O O . GLY A 1 211 ? -26.312 24.953 13.602 1 42.38 211 GLY A O 1
ATOM 1694 N N . LYS A 1 212 ? -27.984 24.703 12.383 1 41.16 212 LYS A N 1
ATOM 1695 C CA . LYS A 1 212 ? -28.953 24.312 13.414 1 41.16 212 LYS A CA 1
ATOM 1696 C C . LYS A 1 212 ? -28.547 23.016 14.102 1 41.16 212 LYS A C 1
ATOM 1698 O O . LYS A 1 212 ? -28.359 22 13.445 1 41.16 212 LYS A O 1
ATOM 1703 N N . PRO A 1 213 ? -27.781 23.188 15.227 1 44.06 213 PRO A N 1
ATOM 1704 C CA . PRO A 1 213 ? -27.844 21.875 15.875 1 44.06 213 PRO A CA 1
ATOM 1705 C C . PRO A 1 213 ? -29.188 21.188 15.719 1 44.06 213 PRO A C 1
ATOM 1707 O O . PRO A 1 213 ? -30.219 21.859 15.562 1 44.06 213 PRO A O 1
ATOM 1710 N N . GLU A 1 214 ? -29.125 20.016 15.031 1 42.94 214 GLU A N 1
ATOM 1711 C CA . GLU A 1 214 ? -30.406 19.312 15.188 1 42.94 214 GLU A CA 1
ATOM 1712 C C . GLU A 1 214 ? -31.078 19.688 16.516 1 42.94 214 GLU A C 1
ATOM 1714 O O . GLU A 1 214 ? -32.188 19.25 16.781 1 42.94 214 GLU A O 1
ATOM 1719 N N . VAL A 1 215 ? -30.281 19.891 17.484 1 36.81 215 VAL A N 1
ATOM 1720 C CA . VAL A 1 215 ? -30.953 20.203 18.734 1 36.81 215 VAL A CA 1
ATOM 1721 C C . VAL A 1 215 ? -31.344 21.688 18.75 1 36.81 215 VAL A C 1
ATOM 1723 O O . VAL A 1 215 ? -30.531 22.547 18.438 1 36.81 215 VAL A O 1
ATOM 1726 N N . LYS A 1 216 ? -32.594 22.031 18.688 1 39.44 216 LYS A N 1
ATOM 1727 C CA . LYS A 1 216 ? -33.344 23.281 18.781 1 39.44 216 LYS A CA 1
ATOM 1728 C C . LYS A 1 216 ? -32.688 24.234 19.781 1 39.44 216 LYS A C 1
ATOM 1730 O O . LYS A 1 216 ? -33.062 24.219 20.969 1 39.44 216 LYS A O 1
ATOM 1735 N N . GLU A 1 217 ? -31.375 24.281 20 1 43.91 217 GLU A N 1
ATOM 1736 C CA . GLU A 1 217 ? -31.109 25.062 21.203 1 43.91 217 GLU A CA 1
ATOM 1737 C C . GLU A 1 217 ? -31.094 26.547 20.922 1 43.91 217 GLU A C 1
ATOM 1739 O O . GLU A 1 217 ? -30.875 26.969 19.781 1 43.91 217 GLU A O 1
ATOM 1744 N N . PRO A 1 218 ? -31.453 27.312 21.984 1 39.62 218 PRO A N 1
ATOM 1745 C CA . PRO A 1 218 ? -31.438 28.781 22 1 39.62 218 PRO A CA 1
ATOM 1746 C C . PRO A 1 218 ? -30.094 29.359 21.562 1 39.62 218 PRO A C 1
ATOM 1748 O O . PRO A 1 218 ? -29.047 28.719 21.734 1 39.62 218 PRO A O 1
ATOM 1751 N N . LYS A 1 219 ? -30.078 30.391 20.797 1 42.69 219 LYS A N 1
ATOM 1752 C CA . LYS A 1 219 ? -28.984 31.203 20.266 1 42.69 219 LYS A CA 1
ATOM 1753 C C . LYS A 1 219 ? -27.953 31.516 21.344 1 42.69 219 LYS A C 1
ATOM 1755 O O . LYS A 1 219 ? -28.109 32.5 22.094 1 42.69 219 LYS A O 1
ATOM 1760 N N . VAL A 1 220 ? -27.406 30.609 22.188 1 42.09 220 VAL A N 1
ATOM 1761 C CA . VAL A 1 220 ? -26.391 31.016 23.141 1 42.09 220 VAL A CA 1
ATOM 1762 C C . VAL A 1 220 ? -25.156 31.531 22.406 1 42.09 220 VAL A C 1
ATOM 1764 O O . VAL A 1 220 ? -24.641 30.875 21.5 1 42.09 220 VAL A O 1
ATOM 1767 N N . LYS A 1 221 ? -24.875 32.781 22.578 1 44.12 221 LYS A N 1
ATOM 1768 C CA . LYS A 1 221 ? -23.719 33.438 21.984 1 44.12 221 LYS A CA 1
ATOM 1769 C C . LYS A 1 221 ? -22.422 32.719 22.375 1 44.12 221 LYS A C 1
ATOM 1771 O O . LYS A 1 221 ? -22.094 32.625 23.562 1 44.12 221 LYS A O 1
ATOM 1776 N N . LYS A 1 222 ? -21.766 31.906 21.719 1 54.06 222 LYS A N 1
ATOM 1777 C CA . LYS A 1 222 ? -20.453 31.297 21.875 1 54.06 222 LYS A CA 1
ATOM 1778 C C . LYS A 1 222 ? -19.375 32.375 22.062 1 54.06 222 LYS A C 1
ATOM 1780 O O . LYS A 1 222 ? -19.375 33.406 21.391 1 54.06 222 LYS A O 1
ATOM 1785 N N . PRO A 1 223 ? -18.688 32.312 23.406 1 51.69 223 PRO A N 1
ATOM 1786 C CA . PRO A 1 223 ? -17.594 33.281 23.484 1 51.69 223 PRO A CA 1
ATOM 1787 C C . PRO A 1 223 ? -16.75 33.344 22.219 1 51.69 223 PRO A C 1
ATOM 1789 O O . PRO A 1 223 ? -16.516 32.312 21.578 1 51.69 223 PRO A O 1
ATOM 1792 N N . ASP A 1 224 ? -16.438 34.594 21.797 1 57.19 224 ASP A N 1
ATOM 1793 C CA . ASP A 1 224 ? -15.586 34.844 20.641 1 57.19 224 ASP A CA 1
ATOM 1794 C C . ASP A 1 224 ? -14.195 34.25 20.844 1 57.19 224 ASP A C 1
ATOM 1796 O O . ASP A 1 224 ? -13.727 34.156 21.984 1 57.19 224 ASP A O 1
ATOM 1800 N N . GLU A 1 225 ? -13.609 33.562 19.922 1 62 225 GLU A N 1
ATOM 1801 C CA . GLU A 1 225 ? -12.273 32.969 19.906 1 62 225 GLU A CA 1
ATOM 1802 C C . GLU A 1 225 ? -11.273 33.812 20.672 1 62 225 GLU A C 1
ATOM 1804 O O . GLU A 1 225 ? -10.508 33.281 21.484 1 62 225 GLU A O 1
ATOM 1809 N N . GLU A 1 226 ? -11.352 35 20.469 1 67.62 226 GLU A N 1
ATOM 1810 C CA . GLU A 1 226 ? -10.414 35.938 21.078 1 67.62 226 GLU A CA 1
ATOM 1811 C C . GLU A 1 226 ? -10.625 36.031 22.594 1 67.62 226 GLU A C 1
ATOM 1813 O O . GLU A 1 226 ? -9.664 36.188 23.344 1 67.62 226 GLU A O 1
ATOM 1818 N N . GLU A 1 227 ? -11.766 35.75 22.906 1 74.5 227 GLU A N 1
ATOM 1819 C CA . GLU A 1 227 ? -12.07 35.812 24.328 1 74.5 227 GLU A CA 1
ATOM 1820 C C . GLU A 1 227 ? -11.469 34.656 25.094 1 74.5 227 GLU A C 1
ATOM 1822 O O . GLU A 1 227 ? -10.93 34.812 26.188 1 74.5 227 GLU A O 1
ATOM 1827 N N . VAL A 1 228 ? -11.5 33.531 24.406 1 84.69 228 VAL A N 1
ATOM 1828 C CA . VAL A 1 228 ? -10.977 32.344 25.047 1 84.69 228 VAL A CA 1
ATOM 1829 C C . VAL A 1 228 ? -9.453 32.438 25.172 1 84.69 228 VAL A C 1
ATOM 1831 O O . VAL A 1 228 ? -8.891 32.094 26.219 1 84.69 228 VAL A O 1
ATOM 1834 N N . GLU A 1 229 ? -8.836 32.938 24.156 1 87.19 229 GLU A N 1
ATOM 1835 C CA . GLU A 1 229 ? -7.383 33.094 24.172 1 87.19 229 GLU A CA 1
ATOM 1836 C C . GLU A 1 229 ? -6.949 34.094 25.25 1 87.19 229 GLU A C 1
ATOM 1838 O O . GLU A 1 229 ? -5.992 33.844 25.984 1 87.19 229 GLU A O 1
ATOM 1843 N N . ILE A 1 230 ? -7.703 35.156 25.25 1 85.44 230 ILE A N 1
ATOM 1844 C CA . ILE A 1 230 ? -7.379 36.219 26.203 1 85.44 230 ILE A CA 1
ATOM 1845 C C . ILE A 1 230 ? -7.562 35.688 27.625 1 85.44 230 ILE A C 1
ATOM 1847 O O . ILE A 1 230 ? -6.723 35.938 28.5 1 85.44 230 ILE A O 1
ATOM 1851 N N . LYS A 1 231 ? -8.594 34.969 27.812 1 88.31 231 LYS A N 1
ATOM 1852 C CA . LYS A 1 231 ? -8.836 34.375 29.125 1 88.31 231 LYS A CA 1
ATOM 1853 C C . LYS A 1 231 ? -7.723 33.406 29.516 1 88.31 231 LYS A C 1
ATOM 1855 O O . LYS A 1 231 ? -7.262 33.406 30.656 1 88.31 231 LYS A O 1
ATOM 1860 N N . PHE A 1 232 ? -7.336 32.625 28.625 1 93.38 232 PHE A N 1
ATOM 1861 C CA . PHE A 1 232 ? -6.258 31.672 28.859 1 93.38 232 PHE A CA 1
ATOM 1862 C C . PHE A 1 232 ? -4.953 32.406 29.172 1 93.38 232 PHE A C 1
ATOM 1864 O O . PHE A 1 232 ? -4.297 32.094 30.172 1 93.38 232 PHE A O 1
ATOM 1871 N N . PHE A 1 233 ? -4.617 33.344 28.281 1 92.75 233 PHE A N 1
ATOM 1872 C CA . PHE A 1 233 ? -3.365 34.062 28.453 1 92.75 233 PHE A CA 1
ATOM 1873 C C . PHE A 1 233 ? -3.346 34.812 29.781 1 92.75 233 PHE A C 1
ATOM 1875 O O . PHE A 1 233 ? -2.328 34.812 30.484 1 92.75 233 PHE A O 1
ATOM 1882 N N . ASN A 1 234 ? -4.438 35.375 30.172 1 90.44 234 ASN A N 1
ATOM 1883 C CA . ASN A 1 234 ? -4.527 36.125 31.422 1 90.44 234 ASN A CA 1
ATOM 1884 C C . ASN A 1 234 ? -4.371 35.188 32.625 1 90.44 234 ASN A C 1
ATOM 1886 O O . ASN A 1 234 ? -3.873 35.625 33.688 1 90.44 234 ASN A O 1
ATOM 1890 N N . LYS A 1 235 ? -4.809 34.062 32.438 1 91.25 235 LYS A N 1
ATOM 1891 C CA . LYS A 1 235 ? -4.633 33.094 33.5 1 91.25 235 LYS A CA 1
ATOM 1892 C C . LYS A 1 235 ? -3.156 32.75 33.719 1 91.25 235 LYS A C 1
ATOM 1894 O O . LYS A 1 235 ? -2.684 32.688 34.844 1 91.25 235 LYS A O 1
ATOM 1899 N N . VAL A 1 236 ? -2.387 32.594 32.688 1 92.5 236 VAL A N 1
ATOM 1900 C CA . VAL A 1 236 ? -0.998 32.156 32.75 1 92.5 236 VAL A CA 1
ATOM 1901 C C . VAL A 1 236 ? -0.083 33.375 32.938 1 92.5 236 VAL A C 1
ATOM 1903 O O . VAL A 1 236 ? 0.99 33.25 33.531 1 92.5 236 VAL A O 1
ATOM 1906 N N . CYS A 1 237 ? -0.496 34.469 32.406 1 91.25 237 CYS A N 1
ATOM 1907 C CA . CYS A 1 237 ? 0.281 35.719 32.438 1 91.25 237 CYS A CA 1
ATOM 1908 C C . CYS A 1 237 ? -0.605 36.906 32.75 1 91.25 237 CYS A C 1
ATOM 1910 O O . CYS A 1 237 ? -0.854 37.75 31.891 1 91.25 237 CYS A O 1
ATOM 1912 N N . PRO A 1 238 ? -0.884 36.969 34.062 1 89.38 238 PRO A N 1
ATOM 1913 C CA . PRO A 1 238 ? -1.75 38.094 34.469 1 89.38 238 PRO A CA 1
ATOM 1914 C C . PRO A 1 238 ? -1.086 39.438 34.281 1 89.38 238 PRO A C 1
ATOM 1916 O O . PRO A 1 238 ? 0.139 39.562 34.375 1 89.38 238 PRO A O 1
ATOM 1919 N N . GLN A 1 239 ? -1.833 40.469 34.062 1 82.38 239 GLN A N 1
ATOM 1920 C CA . GLN A 1 239 ? -1.385 41.812 33.688 1 82.38 239 GLN A CA 1
ATOM 1921 C C . GLN A 1 239 ? -0.341 42.344 34.656 1 82.38 239 GLN A C 1
ATOM 1923 O O . GLN A 1 239 ? 0.688 42.875 34.25 1 82.38 239 GLN A O 1
ATOM 1928 N N . GLU A 1 240 ? -0.515 42.094 35.938 1 82.75 240 GLU A N 1
ATOM 1929 C CA . GLU A 1 240 ? 0.361 42.719 36.938 1 82.75 240 GLU A CA 1
ATOM 1930 C C . GLU A 1 240 ? 1.586 41.844 37.188 1 82.75 240 GLU A C 1
ATOM 1932 O O . GLU A 1 240 ? 2.646 42.344 37.562 1 82.75 240 GLU A O 1
ATOM 1937 N N . THR A 1 241 ? 1.528 40.594 36.969 1 87.69 241 THR A N 1
ATOM 1938 C CA . THR A 1 241 ? 2.604 39.688 37.375 1 87.69 241 THR A CA 1
ATOM 1939 C C . THR A 1 241 ? 3.008 38.75 36.219 1 87.69 241 THR A C 1
ATOM 1941 O O . THR A 1 241 ? 3.389 37.625 36.438 1 87.69 241 THR A O 1
ATOM 1944 N N . CYS A 1 242 ? 2.92 39.219 35.094 1 91.94 242 CYS A N 1
ATOM 1945 C CA . CYS A 1 242 ? 3.219 38.375 33.938 1 91.94 242 CYS A CA 1
ATOM 1946 C C . CYS A 1 242 ? 4.699 38.031 33.875 1 91.94 242 CYS A C 1
ATOM 1948 O O . CYS A 1 242 ? 5.543 38.906 33.719 1 91.94 242 CYS A O 1
ATOM 1950 N N . TYR A 1 243 ? 4.996 36.75 34 1 94.06 243 TYR A N 1
ATOM 1951 C CA . TYR A 1 243 ? 6.383 36.312 34.031 1 94.06 243 TYR A CA 1
ATOM 1952 C C . TYR A 1 243 ? 7.078 36.562 32.688 1 94.06 243 TYR A C 1
ATOM 1954 O O . TYR A 1 243 ? 8.289 36.812 32.656 1 94.06 243 TYR A O 1
ATOM 1962 N N . LEU A 1 244 ? 6.352 36.5 31.578 1 96.12 244 LEU A N 1
ATOM 1963 C CA . LEU A 1 244 ? 6.934 36.75 30.266 1 96.12 244 LEU A CA 1
ATOM 1964 C C . LEU A 1 244 ? 7.41 38.188 30.125 1 96.12 244 LEU A C 1
ATOM 1966 O O . LEU A 1 244 ? 8.414 38.438 29.453 1 96.12 244 LEU A O 1
ATOM 1970 N N . ARG A 1 245 ? 6.621 39.062 30.688 1 94.75 245 ARG A N 1
ATOM 1971 C CA . ARG A 1 245 ? 7.035 40.469 30.672 1 94.75 245 ARG A CA 1
ATOM 1972 C C . ARG A 1 245 ? 8.406 40.625 31.328 1 94.75 245 ARG A C 1
ATOM 1974 O O . ARG A 1 245 ? 9.297 41.25 30.75 1 94.75 245 ARG A O 1
ATOM 1981 N N . GLU A 1 246 ? 8.523 40.062 32.531 1 93.31 246 GLU A N 1
ATOM 1982 C CA . GLU A 1 246 ? 9.789 40.188 33.25 1 93.31 246 GLU A CA 1
ATOM 1983 C C . GLU A 1 246 ? 10.93 39.531 32.469 1 93.31 246 GLU A C 1
ATOM 1985 O O . GLU A 1 246 ? 12.031 40.094 32.406 1 93.31 246 GLU A O 1
ATOM 1990 N N . LYS A 1 247 ? 10.641 38.438 31.938 1 94.94 247 LYS A N 1
ATOM 1991 C CA . LYS A 1 247 ? 11.633 37.688 31.172 1 94.94 247 LYS A CA 1
ATOM 1992 C C . LYS A 1 247 ? 12.094 38.5 29.953 1 94.94 247 LYS A C 1
ATOM 1994 O O . LYS A 1 247 ? 13.297 38.625 29.703 1 94.94 247 LYS A O 1
ATOM 1999 N N . ILE A 1 248 ? 11.164 39.062 29.188 1 96.5 248 ILE A N 1
ATOM 2000 C CA . ILE A 1 248 ? 11.445 39.781 27.953 1 96.5 248 ILE A CA 1
ATOM 2001 C C . ILE A 1 248 ? 12.18 41.062 28.266 1 96.5 248 ILE A C 1
ATOM 2003 O O . ILE A 1 248 ? 13.156 41.406 27.578 1 96.5 248 ILE A O 1
ATOM 2007 N N . VAL A 1 249 ? 11.742 41.75 29.297 1 94.88 249 VAL A N 1
ATOM 2008 C CA . VAL A 1 249 ? 12.367 43 29.672 1 94.88 249 VAL A CA 1
ATOM 2009 C C . VAL A 1 249 ? 13.812 42.75 30.125 1 94.88 249 VAL A C 1
ATOM 2011 O O . VAL A 1 249 ? 14.727 43.5 29.719 1 94.88 249 VAL A O 1
ATOM 2014 N N . LYS A 1 250 ? 14.023 41.75 30.906 1 93.56 250 LYS A N 1
ATOM 2015 C CA . LYS A 1 250 ? 15.367 41.406 31.359 1 93.56 250 LYS A CA 1
ATOM 2016 C C . LYS A 1 250 ? 16.266 41.031 30.172 1 93.56 250 LYS A C 1
ATOM 2018 O O . LYS A 1 250 ? 17.469 41.312 30.188 1 93.56 250 LYS A O 1
ATOM 2023 N N . LEU A 1 251 ? 15.672 40.438 29.219 1 95.44 251 LEU A N 1
ATOM 2024 C CA . LEU A 1 251 ? 16.422 39.938 28.078 1 95.44 251 LEU A CA 1
ATOM 2025 C C . LEU A 1 251 ? 16.766 41.094 27.125 1 95.44 251 LEU A C 1
ATOM 2027 O O . LEU A 1 251 ? 17.906 41.219 26.672 1 95.44 251 LEU A O 1
ATOM 2031 N N . LEU A 1 252 ? 15.812 41.938 26.844 1 95.44 252 LEU A N 1
ATOM 2032 C CA . LEU A 1 252 ? 15.992 42.938 25.797 1 95.44 252 LEU A CA 1
ATOM 2033 C C . LEU A 1 252 ? 16.469 44.281 26.375 1 95.44 252 LEU A C 1
ATOM 2035 O O . LEU A 1 252 ? 17.062 45.094 25.672 1 95.44 252 LEU A O 1
ATOM 2039 N N . PHE A 1 253 ? 16.141 44.5 27.641 1 93.81 253 PHE A N 1
ATOM 2040 C CA . PHE A 1 253 ? 16.484 45.75 28.297 1 93.81 253 PHE A CA 1
ATOM 2041 C C . PHE A 1 253 ? 17.141 45.5 29.656 1 93.81 253 PHE A C 1
ATOM 2043 O O . PHE A 1 253 ? 16.594 45.875 30.688 1 93.81 253 PHE A O 1
ATOM 2050 N N . PRO A 1 254 ? 18.328 44.969 29.578 1 88.81 254 PRO A N 1
ATOM 2051 C CA . PRO A 1 254 ? 18.953 44.531 30.812 1 88.81 254 PRO A CA 1
ATOM 2052 C C . PRO A 1 254 ? 19.469 45.656 31.688 1 88.81 254 PRO A C 1
ATOM 2054 O O . PRO A 1 254 ? 19.781 45.469 32.875 1 88.81 254 PRO A O 1
ATOM 2057 N N . SER A 1 255 ? 19.578 46.875 31.203 1 84.75 255 SER A N 1
ATOM 2058 C CA . SER A 1 255 ? 20.109 47.969 31.984 1 84.75 255 SER A CA 1
ATOM 2059 C C . SER A 1 255 ? 19.078 48.5 32.969 1 84.75 255 SER A C 1
ATOM 2061 O O . SER A 1 255 ? 17.891 48.594 32.656 1 84.75 255 SER A O 1
ATOM 2063 N N . ASP A 1 256 ? 19.562 48.781 34.156 1 77.75 256 ASP A N 1
ATOM 2064 C CA . ASP A 1 256 ? 18.688 49.219 35.25 1 77.75 256 ASP A CA 1
ATOM 2065 C C . ASP A 1 256 ? 17.953 50.5 34.906 1 77.75 256 ASP A C 1
ATOM 2067 O O . ASP A 1 256 ? 16.797 50.688 35.281 1 77.75 256 ASP A O 1
ATOM 2071 N N . ASP A 1 257 ? 18.609 51.312 34.156 1 79.38 257 ASP A N 1
ATOM 2072 C CA . ASP A 1 257 ? 18.016 52.594 33.812 1 79.38 257 ASP A CA 1
ATOM 2073 C C . ASP A 1 257 ? 16.828 52.438 32.875 1 79.38 257 ASP A C 1
ATOM 2075 O O . ASP A 1 257 ? 15.938 53.281 32.812 1 79.38 257 ASP A O 1
ATOM 2079 N N . GLU A 1 258 ? 16.703 51.344 32.219 1 83.12 258 GLU A N 1
ATOM 2080 C CA . GLU A 1 258 ? 15.688 51.156 31.203 1 83.12 258 GLU A CA 1
ATOM 2081 C C . GLU A 1 258 ? 14.586 50.219 31.703 1 83.12 258 GLU A C 1
ATOM 2083 O O . GLU A 1 258 ? 13.492 50.188 31.141 1 83.12 258 GLU A O 1
ATOM 2088 N N . TRP A 1 259 ? 14.781 49.531 32.719 1 81.94 259 TRP A N 1
ATOM 2089 C CA . TRP A 1 259 ? 13.945 48.406 33.188 1 81.94 259 TRP A CA 1
ATOM 2090 C C . TRP A 1 259 ? 12.539 48.906 33.531 1 81.94 259 TRP A C 1
ATOM 2092 O O . TRP A 1 259 ? 11.555 48.312 33.062 1 81.94 259 TRP A O 1
ATOM 2102 N N . GLU A 1 260 ? 12.406 49.969 34.281 1 81.88 260 GLU A N 1
ATOM 2103 C CA . GLU A 1 260 ? 11.094 50.469 34.688 1 81.88 260 GLU A CA 1
ATOM 2104 C C . GLU A 1 260 ? 10.266 50.938 33.5 1 81.88 260 GLU A C 1
ATOM 2106 O O . GLU A 1 260 ? 9.062 50.656 33.438 1 81.88 260 GLU A O 1
ATOM 2111 N N . THR A 1 261 ? 10.875 51.625 32.594 1 87.5 261 THR A N 1
ATOM 2112 C CA . THR A 1 261 ? 10.18 52.125 31.422 1 87.5 261 THR A CA 1
ATOM 2113 C C . THR A 1 261 ? 9.648 51 30.562 1 87.5 261 THR A C 1
ATOM 2115 O O . THR A 1 261 ? 8.477 51 30.156 1 87.5 261 THR A O 1
ATOM 2118 N N . TRP A 1 262 ? 10.43 50.062 30.375 1 91.62 262 TRP A N 1
ATOM 2119 C CA . TRP A 1 262 ? 10.062 49.031 29.422 1 91.62 262 TRP A CA 1
ATOM 2120 C C . TRP A 1 262 ? 9.156 48 30.094 1 91.62 262 TRP A C 1
ATOM 2122 O O . TRP A 1 262 ? 8.398 47.281 29.406 1 91.62 262 TRP A O 1
ATOM 2132 N N . ARG A 1 263 ? 9.188 47.906 31.344 1 88.5 263 ARG A N 1
ATOM 2133 C CA . ARG A 1 263 ? 8.227 47.062 32.031 1 88.5 263 ARG A CA 1
ATOM 2134 C C . ARG A 1 263 ? 6.797 47.5 31.766 1 88.5 263 ARG A C 1
ATOM 2136 O O . ARG A 1 263 ? 5.879 46.688 31.703 1 88.5 263 ARG A O 1
ATOM 2143 N N . ASN A 1 264 ? 6.629 48.781 31.609 1 87.75 264 ASN A N 1
ATOM 2144 C CA . ASN A 1 264 ? 5.309 49.344 31.312 1 87.75 264 ASN A CA 1
ATOM 2145 C C . ASN A 1 264 ? 4.988 49.281 29.828 1 87.75 264 ASN A C 1
ATOM 2147 O O . ASN A 1 264 ? 3.818 49.188 29.438 1 87.75 264 ASN A O 1
ATOM 2151 N N . GLU A 1 265 ? 5.996 49.281 29.016 1 91.69 265 GLU A N 1
ATOM 2152 C CA . GLU A 1 265 ? 5.805 49.281 27.562 1 91.69 265 GLU A CA 1
ATOM 2153 C C . GLU A 1 265 ? 5.496 47.906 27.031 1 91.69 265 GLU A C 1
ATOM 2155 O O . GLU A 1 265 ? 4.801 47.75 26.016 1 91.69 265 GLU A O 1
ATOM 2160 N N . ILE A 1 266 ? 6.035 46.875 27.703 1 94.44 266 ILE A N 1
ATOM 2161 C CA . ILE A 1 266 ? 5.789 45.5 27.266 1 94.44 266 ILE A CA 1
ATOM 2162 C C . ILE A 1 266 ? 4.488 45 27.891 1 94.44 266 ILE A C 1
ATOM 2164 O O . ILE A 1 266 ? 4.496 44.375 28.938 1 94.44 266 ILE A O 1
ATOM 2168 N N . THR A 1 267 ? 3.42 45.25 27.141 1 90.81 267 THR A N 1
ATOM 2169 C CA . THR A 1 267 ? 2.092 44.812 27.578 1 90.81 267 THR A CA 1
ATOM 2170 C C . THR A 1 267 ? 1.806 43.375 27.156 1 90.81 267 THR A C 1
ATOM 2172 O O . THR A 1 267 ? 2.543 42.812 26.359 1 90.81 267 THR A O 1
ATOM 2175 N N . SER A 1 268 ? 0.709 42.875 27.734 1 91.06 268 SER A N 1
ATOM 2176 C CA . SER A 1 268 ? 0.26 41.531 27.344 1 91.06 268 SER A CA 1
ATOM 2177 C C . SER A 1 268 ? -0.031 41.469 25.859 1 91.06 268 SER A C 1
ATOM 2179 O O . SER A 1 268 ? 0.253 40.469 25.203 1 91.06 268 SER A O 1
ATOM 2181 N N . ALA A 1 269 ? -0.575 42.5 25.328 1 90.31 269 ALA A N 1
ATOM 2182 C CA . ALA A 1 269 ? -0.885 42.531 23.906 1 90.31 269 ALA A CA 1
ATOM 2183 C C . ALA A 1 269 ? 0.387 42.469 23.062 1 90.31 269 ALA A C 1
ATOM 2185 O O . ALA A 1 269 ? 0.414 41.844 22.016 1 90.31 269 ALA A O 1
ATOM 2186 N N . ARG A 1 270 ? 1.368 43.156 23.484 1 94.88 270 ARG A N 1
ATOM 2187 C CA . ARG A 1 270 ? 2.621 43.156 22.734 1 94.88 270 ARG A CA 1
ATOM 2188 C C . ARG A 1 270 ? 3.312 41.812 22.812 1 94.88 270 ARG A C 1
ATOM 2190 O O . ARG A 1 270 ? 3.955 41.375 21.844 1 94.88 270 ARG A O 1
ATOM 2197 N N . ILE A 1 271 ? 3.221 41.156 23.969 1 96.19 271 ILE A N 1
ATOM 2198 C CA . ILE A 1 271 ? 3.787 39.812 24.094 1 96.19 271 ILE A CA 1
ATOM 2199 C C . ILE A 1 271 ? 3.111 38.875 23.109 1 96.19 271 ILE A C 1
ATOM 2201 O O . ILE A 1 271 ? 3.781 38.094 22.438 1 96.19 271 ILE A O 1
ATOM 2205 N N . ARG A 1 272 ? 1.838 38.906 23.062 1 94.44 272 ARG A N 1
ATOM 2206 C CA . ARG A 1 272 ? 1.105 38.094 22.094 1 94.44 272 ARG A CA 1
ATOM 2207 C C . ARG A 1 272 ? 1.491 38.469 20.672 1 94.44 272 ARG A C 1
ATOM 2209 O O . ARG A 1 272 ? 1.598 37.562 19.812 1 94.44 272 ARG A O 1
ATOM 2216 N N . ALA A 1 273 ? 1.696 39.719 20.438 1 95.12 273 ALA A N 1
ATOM 2217 C CA . ALA A 1 273 ? 2.145 40.156 19.125 1 95.12 273 ALA A CA 1
ATOM 2218 C C . ALA A 1 273 ? 3.512 39.562 18.781 1 95.12 273 ALA A C 1
ATOM 2220 O O . ALA A 1 273 ? 3.773 39.188 17.641 1 95.12 273 ALA A O 1
ATOM 2221 N N . MET A 1 274 ? 4.43 39.562 19.781 1 96.62 274 MET A N 1
ATOM 2222 C CA . MET A 1 274 ? 5.742 38.969 19.578 1 96.62 274 MET A CA 1
ATOM 2223 C C . MET A 1 274 ? 5.602 37.5 19.188 1 96.62 274 MET A C 1
ATOM 2225 O O . MET A 1 274 ? 6.297 37 18.281 1 96.62 274 MET A O 1
ATOM 2229 N N . TYR A 1 275 ? 4.691 36.812 19.828 1 96.19 275 TYR A N 1
ATOM 2230 C CA . TYR A 1 275 ? 4.453 35.406 19.484 1 96.19 275 TYR A CA 1
ATOM 2231 C C . TYR A 1 275 ? 3.887 35.281 18.078 1 96.19 275 TYR A C 1
ATOM 2233 O O . TYR A 1 275 ? 4.293 34.375 17.328 1 96.19 275 TYR A O 1
ATOM 2241 N N . MET A 1 276 ? 2.969 36.094 17.766 1 93.88 276 MET A N 1
ATOM 2242 C CA . MET A 1 276 ? 2.389 36.031 16.438 1 93.88 276 MET A CA 1
ATOM 2243 C C . MET A 1 276 ? 3.443 36.312 15.367 1 93.88 276 MET A C 1
ATOM 2245 O O . MET A 1 276 ? 3.428 35.719 14.297 1 93.88 276 MET A O 1
ATOM 2249 N N . ALA A 1 277 ? 4.277 37.281 15.641 1 92.88 277 ALA A N 1
ATOM 2250 C CA . ALA A 1 277 ? 5.379 37.562 14.727 1 92.88 277 ALA A CA 1
ATOM 2251 C C . ALA A 1 277 ? 6.273 36.312 14.57 1 92.88 277 ALA A C 1
ATOM 2253 O O . ALA A 1 277 ? 6.719 36 13.461 1 92.88 277 ALA A O 1
ATOM 2254 N N . CYS A 1 278 ? 6.516 35.688 15.672 1 92.69 278 CYS A N 1
ATOM 2255 C CA . CYS A 1 278 ? 7.289 34.438 15.656 1 92.69 278 CYS A CA 1
ATOM 2256 C C . CYS A 1 278 ? 6.582 33.375 14.836 1 92.69 278 CYS A C 1
ATOM 2258 O O . CYS A 1 278 ? 7.148 32.844 13.883 1 92.69 278 CYS A O 1
ATOM 2260 N N . ALA A 1 279 ? 5.344 33.062 15.164 1 91.31 279 ALA A N 1
ATOM 2261 C CA . ALA A 1 279 ? 4.57 32 14.531 1 91.31 279 ALA A CA 1
ATOM 2262 C C . ALA A 1 279 ? 4.441 32.25 13.031 1 91.31 279 ALA A C 1
ATOM 2264 O O . ALA A 1 279 ? 4.66 31.328 12.227 1 91.31 279 ALA A O 1
ATOM 2265 N N . ASN A 1 280 ? 4.145 33.438 12.656 1 89.38 280 ASN A N 1
ATOM 2266 C CA . ASN A 1 280 ? 3.918 33.75 11.25 1 89.38 280 ASN A CA 1
ATOM 2267 C C . ASN A 1 280 ? 5.215 33.719 10.453 1 89.38 280 ASN A C 1
ATOM 2269 O O . ASN A 1 280 ? 5.191 33.562 9.227 1 89.38 280 ASN A O 1
ATOM 2273 N N . SER A 1 281 ? 6.297 33.844 11.086 1 87.31 281 SER A N 1
ATOM 2274 C CA . SER A 1 281 ? 7.578 33.781 10.391 1 87.31 281 SER A CA 1
ATOM 2275 C C . SER A 1 281 ? 7.832 32.375 9.828 1 87.31 281 SER A C 1
ATOM 2277 O O . SER A 1 281 ? 8.617 32.219 8.898 1 87.31 281 SER A O 1
ATOM 2279 N N . TYR A 1 282 ? 7.18 31.359 10.406 1 83.94 282 TYR A N 1
ATOM 2280 C CA . TYR A 1 282 ? 7.348 30 9.938 1 83.94 282 TYR A CA 1
ATOM 2281 C C . TYR A 1 282 ? 6.379 29.688 8.805 1 83.94 282 TYR A C 1
ATOM 2283 O O . TYR A 1 282 ? 6.535 28.688 8.102 1 83.94 282 TYR A O 1
ATOM 2291 N N . VAL A 1 283 ? 5.445 30.406 8.625 1 80.69 283 VAL A N 1
ATOM 2292 C CA . VAL A 1 283 ? 4.367 30.094 7.691 1 80.69 283 VAL A CA 1
ATOM 2293 C C . VAL A 1 283 ? 4.691 30.656 6.312 1 80.69 283 VAL A C 1
ATOM 2295 O O . VAL A 1 283 ? 4.293 30.094 5.293 1 80.69 283 VAL A O 1
ATOM 2298 N N . TYR A 1 284 ? 5.305 31.844 6.223 1 70.19 284 TYR A N 1
ATOM 2299 C CA . TYR A 1 284 ? 5.621 32.438 4.934 1 70.19 284 TYR A CA 1
ATOM 2300 C C . TYR A 1 284 ? 6.934 31.906 4.383 1 70.19 284 TYR A C 1
ATOM 2302 O O . TYR A 1 284 ? 7.094 31.75 3.17 1 70.19 284 TYR A O 1
ATOM 2310 N N . ASP A 1 285 ? 7.965 31.938 5.172 1 58.44 285 ASP A N 1
ATOM 2311 C CA . ASP A 1 285 ? 9.312 31.625 4.711 1 58.44 285 ASP A CA 1
ATOM 2312 C C . ASP A 1 285 ? 9.836 30.359 5.375 1 58.44 285 ASP A C 1
ATOM 2314 O O . ASP A 1 285 ? 10.516 30.406 6.402 1 58.44 285 ASP A O 1
ATOM 2318 N N . TYR A 1 286 ? 9.164 29.203 5.156 1 52.62 286 TYR A N 1
ATOM 2319 C CA . TYR A 1 286 ? 9.773 28.078 5.848 1 52.62 286 TYR A CA 1
ATOM 2320 C C . TYR A 1 286 ? 11.273 28.047 5.621 1 52.62 286 TYR A C 1
ATOM 2322 O O . TYR A 1 286 ? 11.938 27.062 5.941 1 52.62 286 TYR A O 1
ATOM 2330 N N . SER A 1 287 ? 11.773 29.156 5.023 1 48.69 287 SER A N 1
ATOM 2331 C CA . SER A 1 287 ? 13.211 29.156 4.805 1 48.69 287 SER A CA 1
ATOM 2332 C C . SER A 1 287 ? 13.969 29.109 6.129 1 48.69 287 SER A C 1
ATOM 2334 O O . SER A 1 287 ? 13.477 29.594 7.148 1 48.69 287 SER A O 1
ATOM 2336 N N . ASN A 1 288 ? 14.875 28.203 6.238 1 48.81 288 ASN A N 1
ATOM 2337 C CA . ASN A 1 288 ? 15.859 27.953 7.285 1 48.81 288 ASN A CA 1
ATOM 2338 C C . ASN A 1 288 ? 16.484 29.25 7.777 1 48.81 288 ASN A C 1
ATOM 2340 O O . ASN A 1 288 ? 17.469 29.234 8.531 1 48.81 288 ASN A O 1
ATOM 2344 N N . GLU A 1 289 ? 16.188 30.359 7.23 1 50.59 289 GLU A N 1
ATOM 2345 C CA . GLU A 1 289 ? 17.047 31.453 7.691 1 50.59 289 GLU A CA 1
ATOM 2346 C C . GLU A 1 289 ? 16.625 31.938 9.07 1 50.59 289 GLU A C 1
ATOM 2348 O O . GLU A 1 289 ? 15.477 32.344 9.266 1 50.59 289 GLU A O 1
ATOM 2353 N N . GLU A 1 290 ? 17.375 31.609 10.094 1 52.25 290 GLU A N 1
ATOM 2354 C CA . GLU A 1 290 ? 17.312 32.031 11.484 1 52.25 290 GLU A CA 1
ATOM 2355 C C . GLU A 1 290 ? 16.891 33.5 11.594 1 52.25 290 GLU A C 1
ATOM 2357 O O . GLU A 1 290 ? 16.219 33.906 12.555 1 52.25 290 GLU A O 1
ATOM 2362 N N . GLU A 1 291 ? 17.344 34.281 10.633 1 54.91 291 GLU A N 1
ATOM 2363 C CA . GLU A 1 291 ? 17.125 35.719 10.758 1 54.91 291 GLU A CA 1
ATOM 2364 C C . GLU A 1 291 ? 15.633 36.062 10.656 1 54.91 291 GLU A C 1
ATOM 2366 O O . GLU A 1 291 ? 15.18 37.062 11.219 1 54.91 291 GLU A O 1
ATOM 2371 N N . GLY A 1 292 ? 14.883 35.094 10.172 1 61.62 292 GLY A N 1
ATOM 2372 C CA . GLY A 1 292 ? 13.477 35.375 9.969 1 61.62 292 GLY A CA 1
ATOM 2373 C C . GLY A 1 292 ? 12.625 35.094 11.203 1 61.62 292 GLY A C 1
ATOM 2374 O O . GLY A 1 292 ? 11.523 35.625 11.328 1 61.62 292 GLY A O 1
ATOM 2375 N N . HIS A 1 293 ? 13.344 34.531 12.188 1 83.81 293 HIS A N 1
ATOM 2376 C CA . HIS A 1 293 ? 12.531 34.156 13.344 1 83.81 293 HIS A CA 1
ATOM 2377 C C . HIS A 1 293 ? 12.906 35 14.555 1 83.81 293 HIS A C 1
ATOM 2379 O O . HIS A 1 293 ? 12.977 34.5 15.672 1 83.81 293 HIS A O 1
ATOM 2385 N N . ALA A 1 294 ? 13.148 36.281 14.328 1 90.62 294 ALA A N 1
ATOM 2386 C CA . ALA A 1 294 ? 13.711 37.188 15.305 1 90.62 294 ALA A CA 1
ATOM 2387 C C . ALA A 1 294 ? 12.922 37.156 16.609 1 90.62 294 ALA A C 1
ATOM 2389 O O . ALA A 1 294 ? 13.5 36.938 17.688 1 90.62 294 ALA A O 1
ATOM 2390 N N . TRP A 1 295 ? 11.664 37.25 16.578 1 94.38 295 TRP A N 1
ATOM 2391 C CA . TRP A 1 295 ? 10.844 37.406 17.766 1 94.38 295 TRP A CA 1
ATOM 2392 C C . TRP A 1 295 ? 10.664 36.062 18.484 1 94.38 295 TRP A C 1
ATOM 2394 O O . TRP A 1 295 ? 10.188 36.031 19.625 1 94.38 295 TRP A O 1
ATOM 2404 N N . CYS A 1 296 ? 11.023 35 17.875 1 93.19 296 CYS A N 1
ATOM 2405 C CA . CYS A 1 296 ? 10.961 33.688 18.547 1 93.19 296 CYS A CA 1
ATOM 2406 C C . CYS A 1 296 ? 12.023 33.594 19.625 1 93.19 296 CYS A C 1
ATOM 2408 O O . CYS A 1 296 ? 11.891 32.781 20.547 1 93.19 296 CYS A O 1
ATOM 2410 N N . HIS A 1 297 ? 13.008 34.406 19.531 1 92.25 297 HIS A N 1
ATOM 2411 C CA . HIS A 1 297 ? 14.164 34.281 20.406 1 92.25 297 HIS A CA 1
ATOM 2412 C C . HIS A 1 297 ? 13.898 34.906 21.766 1 92.25 297 HIS A C 1
ATOM 2414 O O . HIS A 1 297 ? 14.719 34.812 22.672 1 92.25 297 HIS A O 1
ATOM 2420 N N . VAL A 1 298 ? 12.789 35.594 21.906 1 95.88 298 VAL A N 1
ATOM 2421 C CA . VAL A 1 298 ? 12.461 36.125 23.219 1 95.88 298 VAL A CA 1
ATOM 2422 C C . VAL A 1 298 ? 11.742 35.094 24.062 1 95.88 298 VAL A C 1
ATOM 2424 O O . VAL A 1 298 ? 11.477 35.312 25.234 1 95.88 298 VAL A O 1
ATOM 2427 N N . PHE A 1 299 ? 11.414 33.969 23.453 1 95.75 299 PHE A N 1
ATOM 2428 C CA . PHE A 1 299 ? 10.711 32.875 24.125 1 95.75 299 PHE A CA 1
ATOM 2429 C C . PHE A 1 299 ? 11.609 31.656 24.297 1 95.75 299 PHE A C 1
ATOM 2431 O O . PHE A 1 299 ? 12.586 31.5 23.562 1 95.75 299 PHE A O 1
ATOM 2438 N N . ASP A 1 300 ? 11.344 30.797 25.234 1 94.12 300 ASP A N 1
ATOM 2439 C CA . ASP A 1 300 ? 11.898 29.453 25.297 1 94.12 300 ASP A CA 1
ATOM 2440 C C . ASP A 1 300 ? 10.852 28.406 24.953 1 94.12 300 ASP A C 1
ATOM 2442 O O . ASP A 1 300 ? 9.727 28.75 24.578 1 94.12 300 ASP A O 1
ATOM 2446 N N . ILE A 1 301 ? 11.148 27.172 25.031 1 93.06 301 ILE A N 1
ATOM 2447 C CA . ILE A 1 301 ? 10.281 26.109 24.531 1 93.06 301 ILE A CA 1
ATOM 2448 C C . ILE A 1 301 ? 9.047 26 25.422 1 93.06 301 ILE A C 1
ATOM 2450 O O . ILE A 1 301 ? 7.949 25.703 24.953 1 93.06 301 ILE A O 1
ATOM 2454 N N . ASP A 1 302 ? 9.227 26.266 26.688 1 93.25 302 ASP A N 1
ATOM 2455 C CA . ASP A 1 302 ? 8.094 26.203 27.609 1 93.25 302 ASP A CA 1
ATOM 2456 C C . ASP A 1 302 ? 7.066 27.281 27.281 1 93.25 302 ASP A C 1
ATOM 2458 O O . ASP A 1 302 ? 5.859 27.062 27.422 1 93.25 302 ASP A O 1
ATOM 2462 N N . ASP A 1 303 ? 7.559 28.453 26.859 1 95.75 303 ASP A N 1
ATOM 2463 C CA . ASP A 1 303 ? 6.668 29.531 26.438 1 95.75 303 ASP A CA 1
ATOM 2464 C C . ASP A 1 303 ? 5.891 29.141 25.188 1 95.75 303 ASP A C 1
ATOM 2466 O O . ASP A 1 303 ? 4.688 29.391 25.094 1 95.75 303 ASP A O 1
ATOM 2470 N N . ILE A 1 304 ? 6.59 28.531 24.266 1 94.81 304 ILE A N 1
ATOM 2471 C CA . ILE A 1 304 ? 5.965 28.109 23.016 1 94.81 304 ILE A CA 1
ATOM 2472 C C . ILE A 1 304 ? 4.887 27.062 23.312 1 94.81 304 ILE A C 1
ATOM 2474 O O . ILE A 1 304 ? 3.797 27.125 22.734 1 94.81 304 ILE A O 1
ATOM 2478 N N . ILE A 1 305 ? 5.184 26.156 24.156 1 93.5 305 ILE A N 1
ATOM 2479 C CA . ILE A 1 305 ? 4.227 25.125 24.562 1 93.5 305 ILE A CA 1
ATOM 2480 C C . ILE A 1 305 ? 3.004 25.781 25.203 1 93.5 305 ILE A C 1
ATOM 2482 O O . ILE A 1 305 ? 1.87 25.359 24.969 1 93.5 305 ILE A O 1
ATOM 2486 N N . MET A 1 306 ? 3.248 26.781 25.969 1 94.62 306 MET A N 1
ATOM 2487 C CA . MET A 1 306 ? 2.146 27.516 26.594 1 94.62 306 MET A CA 1
ATOM 2488 C C . MET A 1 306 ? 1.228 28.109 25.531 1 94.62 306 MET A C 1
ATOM 2490 O O . MET A 1 306 ? 0.004 28.016 25.641 1 94.62 306 MET A O 1
ATOM 2494 N N . PHE A 1 307 ? 1.802 28.734 24.516 1 95.69 307 PHE A N 1
ATOM 2495 C CA . PHE A 1 307 ? 0.996 29.297 23.438 1 95.69 307 PHE A CA 1
ATOM 2496 C C . PHE A 1 307 ? 0.278 28.188 22.672 1 95.69 307 PHE A C 1
ATOM 2498 O O . PHE A 1 307 ? -0.863 28.375 22.234 1 95.69 307 PHE A O 1
ATOM 2505 N N . GLU A 1 308 ? 0.918 27.125 22.453 1 94.44 308 GLU A N 1
ATOM 2506 C CA . GLU A 1 308 ? 0.272 25.969 21.828 1 94.44 308 GLU A CA 1
ATOM 2507 C C . GLU A 1 308 ? -0.958 25.531 22.625 1 94.44 308 GLU A C 1
ATOM 2509 O O . GLU A 1 308 ? -2.018 25.281 22.047 1 94.44 308 GLU A O 1
ATOM 2514 N N . ASN A 1 309 ? -0.722 25.391 23.922 1 95.75 309 ASN A N 1
ATOM 2515 C CA . ASN A 1 309 ? -1.834 25.031 24.797 1 95.75 309 ASN A CA 1
ATOM 2516 C C . ASN A 1 309 ? -2.994 26.016 24.672 1 95.75 309 ASN A C 1
ATOM 2518 O O . ASN A 1 309 ? -4.16 25.609 24.688 1 95.75 309 ASN A O 1
ATOM 2522 N N . MET A 1 310 ? -2.654 27.234 24.562 1 95.56 310 MET A N 1
ATOM 2523 C CA . MET A 1 310 ? -3.66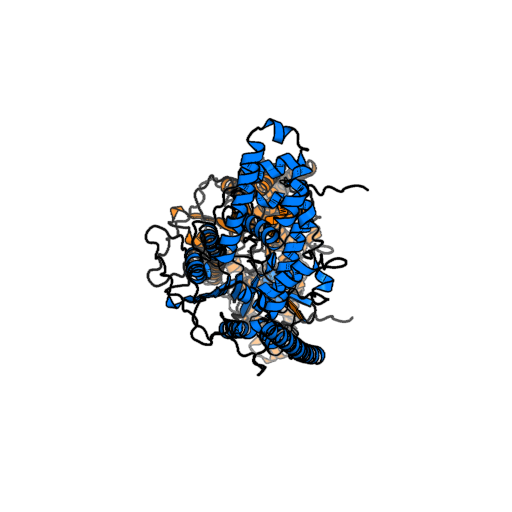6 28.266 24.422 1 95.56 310 MET A CA 1
ATOM 2524 C C . MET A 1 310 ? -4.488 28.062 23.156 1 95.56 310 MET A C 1
ATOM 2526 O O . MET A 1 310 ? -5.719 28.094 23.203 1 95.56 310 MET A O 1
ATOM 2530 N N . HIS A 1 311 ? -3.822 27.797 22.078 1 94.5 311 HIS A N 1
ATOM 2531 C CA . HIS A 1 311 ? -4.504 27.578 20.812 1 94.5 311 HIS A CA 1
ATOM 2532 C C . HIS A 1 311 ? -5.32 26.297 20.828 1 94.5 311 HIS A C 1
ATOM 2534 O O . HIS A 1 311 ? -6.449 26.266 20.344 1 94.5 311 HIS A O 1
ATOM 2540 N N . ASP A 1 312 ? -4.746 25.297 21.359 1 95.56 312 ASP A N 1
ATOM 2541 C CA . ASP A 1 312 ? -5.441 24.016 21.438 1 95.56 312 ASP A CA 1
ATOM 2542 C C . ASP A 1 312 ? -6.723 24.125 22.25 1 95.56 312 ASP A C 1
ATOM 2544 O O . ASP A 1 312 ? -7.762 23.578 21.875 1 95.56 312 ASP A O 1
ATOM 2548 N N . TYR A 1 313 ? -6.586 24.828 23.344 1 95.44 313 TYR A N 1
ATOM 2549 C CA . TYR A 1 313 ? -7.758 25.016 24.203 1 95.44 313 TYR A CA 1
ATOM 2550 C C . TYR A 1 313 ? -8.844 25.797 23.469 1 95.44 313 TYR A C 1
ATOM 2552 O O . TYR A 1 313 ? -10.023 25.453 23.547 1 95.44 313 TYR A O 1
ATOM 2560 N N . GLN A 1 314 ? -8.453 26.797 22.812 1 93.62 314 GLN A N 1
ATOM 2561 C CA . GLN A 1 314 ? -9.398 27.609 22.031 1 93.62 314 GLN A CA 1
ATOM 2562 C C . GLN A 1 314 ? -10.172 26.734 21.047 1 93.62 314 GLN A C 1
ATOM 2564 O O . GLN A 1 314 ? -11.406 26.797 21 1 93.62 314 GLN A O 1
ATOM 2569 N N . TYR A 1 315 ? -9.5 25.922 20.297 1 94 315 TYR A N 1
ATOM 2570 C CA . TYR A 1 315 ? -10.148 25.109 19.266 1 94 315 TYR A CA 1
ATOM 2571 C C . TYR A 1 315 ? -10.875 23.922 19.875 1 94 315 TYR A C 1
ATOM 2573 O O . TYR A 1 315 ? -11.789 23.359 19.266 1 94 315 TYR A O 1
ATOM 2581 N N . TYR A 1 316 ? -10.414 23.516 21.031 1 94.38 316 TYR A N 1
ATOM 2582 C CA . TYR A 1 316 ? -11.164 22.484 21.75 1 94.38 316 TYR A CA 1
ATOM 2583 C C . TYR A 1 316 ? -12.562 22.984 22.109 1 94.38 316 TYR A C 1
ATOM 2585 O O . TYR A 1 316 ? -13.547 22.266 21.953 1 94.38 316 TYR A O 1
ATOM 2593 N N . ILE A 1 317 ? -12.641 24.25 22.562 1 90.69 317 ILE A N 1
ATOM 2594 C CA . ILE A 1 317 ? -13.906 24.859 22.953 1 90.69 317 ILE A CA 1
ATOM 2595 C C . ILE A 1 317 ? -14.781 25.062 21.703 1 90.69 317 ILE A C 1
ATOM 2597 O O . ILE A 1 317 ? -15.992 24.859 21.75 1 90.69 317 ILE A O 1
ATOM 2601 N N . LYS A 1 318 ? -14.164 25.344 20.672 1 88.19 318 LYS A N 1
ATOM 2602 C CA . LYS A 1 318 ? -14.898 25.719 19.469 1 88.19 318 LYS A CA 1
ATOM 2603 C C . LYS A 1 318 ? -15.328 24.469 18.688 1 88.19 318 LYS A C 1
ATOM 2605 O O . LYS A 1 318 ? -16.422 24.453 18.109 1 88.19 318 LYS A O 1
ATOM 2610 N N . ASN A 1 319 ? -14.477 23.438 18.625 1 92.12 319 ASN A N 1
ATOM 2611 C CA . ASN A 1 319 ? -14.703 22.344 17.672 1 92.12 319 ASN A CA 1
ATOM 2612 C C . ASN A 1 319 ? -14.484 20.984 18.328 1 92.12 319 ASN A C 1
ATOM 2614 O O . ASN A 1 319 ? -14.695 19.953 17.703 1 92.12 319 ASN A O 1
ATOM 2618 N N . GLY A 1 320 ? -14.016 20.969 19.562 1 92 320 GLY A N 1
ATOM 2619 C CA . GLY A 1 320 ? -13.641 19.719 20.203 1 92 320 GLY A CA 1
ATOM 2620 C C . GLY A 1 320 ? -14.758 19.109 21.016 1 92 320 GLY A C 1
ATOM 2621 O O . GLY A 1 320 ? -15.922 19.156 20.625 1 92 320 GLY A O 1
ATOM 2622 N N . TYR A 1 321 ? -14.414 18.469 22.094 1 90.19 321 TYR A N 1
ATOM 2623 C CA . TYR A 1 321 ? -15.336 17.688 22.906 1 90.19 321 TYR A CA 1
ATOM 2624 C C . TYR A 1 321 ? -15.828 18.5 24.094 1 90.19 321 TYR A C 1
ATOM 2626 O O . TYR A 1 321 ? -16.188 17.938 25.125 1 90.19 321 TYR A O 1
ATOM 2634 N N . ASN A 1 322 ? -15.758 19.812 23.922 1 85.62 322 ASN A N 1
ATOM 2635 C CA . ASN A 1 322 ? -16.141 20.688 25.016 1 85.62 322 ASN A CA 1
ATOM 2636 C C . ASN A 1 322 ? -17.609 20.516 25.391 1 85.62 322 ASN A C 1
ATOM 2638 O O . ASN A 1 322 ? -17.969 20.469 26.562 1 85.62 322 ASN A O 1
ATOM 2642 N N . ASP A 1 323 ? -18.5 20.453 24.406 1 80.94 323 ASP A N 1
ATOM 2643 C CA . ASP A 1 323 ? -19.906 20.203 24.656 1 80.94 323 ASP A CA 1
ATOM 2644 C C . ASP A 1 323 ? -20.516 19.328 23.547 1 80.94 323 ASP A C 1
ATOM 2646 O O . ASP A 1 323 ? -19.828 18.938 22.609 1 80.94 323 ASP A O 1
ATOM 2650 N N . ILE A 1 324 ? -21.766 19 23.844 1 77.38 324 ILE A N 1
ATOM 2651 C CA . ILE A 1 324 ? -22.422 18.062 22.938 1 77.38 324 ILE A CA 1
ATOM 2652 C C . ILE A 1 324 ? -22.625 18.688 21.562 1 77.38 324 ILE A C 1
ATOM 2654 O O . ILE A 1 324 ? -22.594 18 20.547 1 77.38 324 ILE A O 1
ATOM 2658 N N . LYS A 1 325 ? -22.812 19.922 21.516 1 79.12 325 LYS A N 1
ATOM 2659 C CA . LYS A 1 325 ? -23 20.609 20.25 1 79.12 325 LYS A CA 1
ATOM 2660 C C . LYS A 1 325 ? -21.734 20.531 19.391 1 79.12 325 LYS A C 1
ATOM 2662 O O . LYS A 1 325 ? -21.797 20.141 18.234 1 79.12 325 LYS A O 1
ATOM 2667 N N . THR A 1 326 ? -20.625 20.969 20 1 84.19 326 THR A N 1
ATOM 2668 C CA . THR A 1 326 ? -19.375 20.984 19.266 1 84.19 326 THR A CA 1
ATOM 2669 C C . THR A 1 326 ? -18.969 19.562 18.875 1 84.19 326 THR A C 1
ATOM 2671 O O . THR A 1 326 ? -18.359 19.344 17.812 1 84.19 326 THR A O 1
ATOM 2674 N N . LYS A 1 327 ? -19.406 18.672 19.672 1 84.94 327 LYS A N 1
ATOM 2675 C CA . LYS A 1 327 ? -19.109 17.266 19.406 1 84.94 327 LYS A CA 1
ATOM 2676 C C . LYS A 1 327 ? -19.812 16.797 18.125 1 84.94 327 LYS A C 1
ATOM 2678 O O . LYS A 1 327 ? -19.312 15.898 17.438 1 84.94 327 LYS A O 1
ATOM 2683 N N . ASN A 1 328 ? -20.891 17.438 17.719 1 84.75 328 ASN A N 1
ATOM 2684 C CA . ASN A 1 328 ? -21.703 16.953 16.609 1 84.75 328 ASN A CA 1
ATOM 2685 C C . ASN A 1 328 ? -21.672 17.922 15.438 1 84.75 328 ASN A C 1
ATOM 2687 O O . ASN A 1 328 ? -22.438 17.781 14.477 1 84.75 328 ASN A O 1
ATOM 2691 N N . TYR A 1 329 ? -20.812 18.922 15.461 1 87.06 329 TYR A N 1
ATOM 2692 C CA . TYR A 1 329 ? -20.703 19.906 14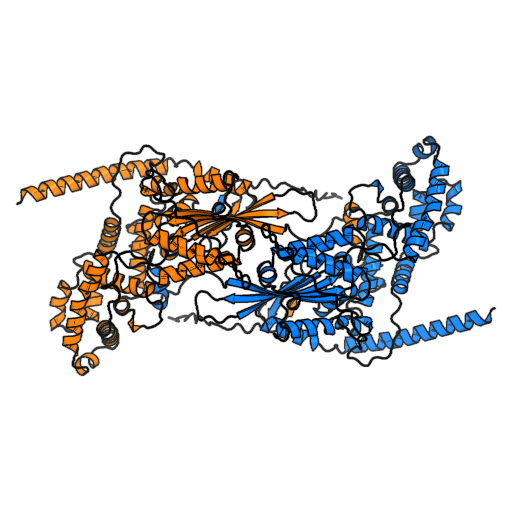.406 1 87.06 329 TYR A CA 1
ATOM 2693 C C . TYR A 1 329 ? -20.312 19.266 13.078 1 87.06 329 TYR A C 1
ATOM 2695 O O . TYR A 1 329 ? -20.594 19.812 12.008 1 87.06 329 TYR A O 1
ATOM 2703 N N . GLY A 1 330 ? -19.703 18.109 13.117 1 89.75 330 GLY A N 1
ATOM 2704 C CA . GLY A 1 330 ? -19.234 17.438 11.914 1 89.75 330 GLY A CA 1
ATOM 2705 C C . GLY A 1 330 ? -20.312 16.609 11.242 1 89.75 330 GLY A C 1
ATOM 2706 O O . GLY A 1 330 ? -20.109 16.094 10.141 1 89.75 330 GLY A O 1
ATOM 2707 N N . HIS A 1 331 ? -21.516 16.531 11.773 1 89.38 331 HIS A N 1
ATOM 2708 C CA . HIS A 1 331 ? -22.562 15.609 11.32 1 89.38 331 HIS A CA 1
ATOM 2709 C C . HIS A 1 331 ? -22.969 15.922 9.883 1 89.38 331 HIS A C 1
ATOM 2711 O O . HIS A 1 331 ? -23.172 15.008 9.078 1 89.38 331 HIS A O 1
ATOM 2717 N N . PRO A 1 332 ? -23.172 17.203 9.547 1 88.75 332 PRO A N 1
ATOM 2718 C CA . PRO A 1 332 ? -23.578 17.469 8.164 1 88.75 332 PRO A CA 1
ATOM 2719 C C . PRO A 1 332 ? -22.594 16.891 7.148 1 88.75 332 PRO A C 1
ATOM 2721 O O . PRO A 1 332 ? -23 16.312 6.141 1 88.75 332 PRO A O 1
ATOM 2724 N N . MET A 1 333 ? -21.328 17.062 7.375 1 92.69 333 MET A N 1
ATOM 2725 C CA . MET A 1 333 ? -20.328 16.531 6.461 1 92.69 333 MET A CA 1
ATOM 2726 C C . MET A 1 333 ? -20.328 15 6.496 1 92.69 333 MET A C 1
ATOM 2728 O O . MET A 1 333 ? -20.172 14.352 5.461 1 92.69 333 MET A O 1
ATOM 2732 N N . MET A 1 334 ? -20.469 14.414 7.668 1 92.25 334 MET A N 1
ATOM 2733 C CA . MET A 1 334 ? -20.547 12.961 7.797 1 92.25 334 MET A CA 1
ATOM 2734 C C . MET A 1 334 ? -21.719 12.406 6.988 1 92.25 334 MET A C 1
ATOM 2736 O O . MET A 1 334 ? -21.594 11.344 6.367 1 92.25 334 MET A O 1
ATOM 2740 N N . ARG A 1 335 ? -22.844 13.141 7.02 1 91.31 335 ARG A N 1
ATOM 2741 C CA . ARG A 1 335 ? -23.984 12.727 6.223 1 91.31 335 ARG A CA 1
ATOM 2742 C C . ARG A 1 335 ? -23.672 12.812 4.73 1 91.31 335 ARG A C 1
ATOM 2744 O O . ARG A 1 335 ? -24.125 11.977 3.949 1 91.31 335 ARG A O 1
ATOM 2751 N N . ASP A 1 336 ? -23 13.836 4.391 1 92 336 ASP A N 1
ATOM 2752 C CA . ASP A 1 336 ? -22.594 13.953 2.99 1 92 336 ASP A CA 1
ATOM 2753 C C . ASP A 1 336 ? -21.703 12.789 2.572 1 92 336 ASP A C 1
ATOM 2755 O O . ASP A 1 336 ? -21.859 12.242 1.48 1 92 336 ASP A O 1
ATOM 2759 N N . ILE A 1 337 ? -20.734 12.445 3.41 1 94.62 337 ILE A N 1
ATOM 2760 C CA . ILE A 1 337 ? -19.859 11.312 3.15 1 94.62 337 ILE A CA 1
ATOM 2761 C C . ILE A 1 337 ? -20.688 10.031 3.02 1 94.62 337 ILE A C 1
ATOM 2763 O O . ILE A 1 337 ? -20.469 9.242 2.102 1 94.62 337 ILE A O 1
ATOM 2767 N N . LEU A 1 338 ? -21.641 9.867 3.963 1 93.25 338 LEU A N 1
ATOM 2768 C CA . LEU A 1 338 ? -22.516 8.703 3.904 1 93.25 338 LEU A CA 1
ATOM 2769 C C . LEU A 1 338 ? -23.266 8.664 2.584 1 93.25 338 LEU A C 1
ATOM 2771 O O . LEU A 1 338 ? -23.391 7.605 1.96 1 93.25 338 LEU A O 1
ATOM 2775 N N . GLY A 1 339 ? -23.812 9.828 2.209 1 92.56 339 GLY A N 1
ATOM 2776 C CA . GLY A 1 339 ? -24.484 9.906 0.919 1 92.56 339 GLY A CA 1
ATOM 2777 C C . GLY A 1 339 ? -23.562 9.555 -0.244 1 92.56 339 GLY A C 1
ATOM 2778 O O . GLY A 1 339 ? -24 8.891 -1.193 1 92.56 339 GLY A O 1
ATOM 2779 N N . PHE A 1 340 ? -22.359 9.969 -0.178 1 93.94 340 PHE A N 1
ATOM 2780 C CA . PHE A 1 340 ? -21.359 9.672 -1.196 1 93.94 340 PHE A CA 1
ATOM 2781 C C . PHE A 1 340 ? -21.062 8.18 -1.262 1 93.94 340 PHE A C 1
ATOM 2783 O O . PHE A 1 340 ? -20.906 7.617 -2.348 1 93.94 340 PHE A O 1
ATOM 2790 N N . LEU A 1 341 ? -20.969 7.531 -0.106 1 93.75 341 LEU A N 1
ATOM 2791 C CA . LEU A 1 341 ? -20.703 6.094 -0.045 1 93.75 341 LEU A CA 1
ATOM 2792 C C . LEU A 1 341 ? -21.906 5.305 -0.569 1 93.75 341 LEU A C 1
ATOM 2794 O O . LEU A 1 341 ? -21.734 4.211 -1.109 1 93.75 341 LEU A O 1
ATOM 2798 N N . ASP A 1 342 ? -23.109 5.785 -0.436 1 87.81 342 ASP A N 1
ATOM 2799 C CA . ASP A 1 342 ? -24.312 5.125 -0.917 1 87.81 342 ASP A CA 1
ATOM 2800 C C . ASP A 1 342 ? -24.516 5.375 -2.41 1 87.81 342 ASP A C 1
ATOM 2802 O O . ASP A 1 342 ? -25.406 4.785 -3.027 1 87.81 342 ASP A O 1
ATOM 2806 N N . LYS A 1 343 ? -23.672 5.59 -3.219 1 70.75 343 LYS A N 1
ATOM 2807 C CA . LYS A 1 343 ? -23.641 5.812 -4.66 1 70.75 343 LYS A CA 1
ATOM 2808 C C . LYS A 1 343 ? -24.703 6.812 -5.09 1 70.75 343 LYS A C 1
ATOM 2810 O O . LYS A 1 343 ? -25.281 6.684 -6.168 1 70.75 343 LYS A O 1
ATOM 2815 N N . LYS A 1 344 ? -25.031 7.664 -4.32 1 59.06 344 LYS A N 1
ATOM 2816 C CA . LYS A 1 344 ? -26 8.672 -4.727 1 59.06 344 LYS A CA 1
ATOM 2817 C C . LYS A 1 344 ? -25.344 9.734 -5.609 1 59.06 344 LYS A C 1
ATOM 2819 O O . LYS A 1 344 ? -26.016 10.32 -6.473 1 59.06 344 LYS A O 1
ATOM 2824 N N . ASP A 1 345 ? -23.969 9.773 -5.523 1 62.97 345 ASP A N 1
ATOM 2825 C CA . ASP A 1 345 ? -23.266 10.805 -6.27 1 62.97 345 ASP A CA 1
ATOM 2826 C C . ASP A 1 345 ? -22.5 10.203 -7.453 1 62.97 345 ASP A C 1
ATOM 2828 O O . ASP A 1 345 ? -22.031 9.07 -7.375 1 62.97 345 ASP A O 1
ATOM 2832 N N . THR A 1 346 ? -22.672 10.68 -8.594 1 72.44 346 THR A N 1
ATOM 2833 C CA . THR A 1 346 ? -22.078 10.227 -9.852 1 72.44 346 THR A CA 1
ATOM 2834 C C . THR A 1 346 ? -20.656 10.758 -10.008 1 72.44 346 THR A C 1
ATOM 2836 O O . THR A 1 346 ? -19.938 10.336 -10.914 1 72.44 346 THR A O 1
ATOM 2839 N N . GLU A 1 347 ? -20.234 11.602 -8.977 1 88.25 347 GLU A N 1
ATOM 2840 C CA . GLU A 1 347 ? -18.922 12.227 -9.141 1 88.25 347 GLU A CA 1
ATOM 2841 C C . GLU A 1 347 ? -17.812 11.273 -8.719 1 88.25 347 GLU A C 1
ATOM 2843 O O . GLU A 1 347 ? -17.953 10.531 -7.742 1 88.25 347 GLU A O 1
ATOM 2848 N N . LYS A 1 348 ? -16.766 11.367 -9.391 1 92.62 348 LYS A N 1
ATOM 2849 C CA . LYS A 1 348 ? -15.594 10.562 -9.086 1 92.62 348 LYS A CA 1
ATOM 2850 C C . LYS A 1 348 ? -14.734 11.219 -8.008 1 92.62 348 LYS A C 1
ATOM 2852 O O . LYS A 1 348 ? -13.992 10.531 -7.297 1 92.62 348 LYS A O 1
ATOM 2857 N N . PHE A 1 349 ? -14.859 12.539 -8.008 1 95.25 349 PHE A N 1
ATOM 2858 C CA . PHE A 1 349 ? -14.094 13.289 -7.016 1 95.25 349 PHE A CA 1
ATOM 2859 C C . PHE A 1 349 ? -14.914 14.438 -6.449 1 95.25 349 PHE A C 1
ATOM 2861 O O . PHE A 1 349 ? -15.43 15.273 -7.199 1 95.25 349 PHE A O 1
ATOM 2868 N N . LYS A 1 350 ? -15.07 14.484 -5.16 1 95.38 350 LYS A N 1
ATOM 2869 C CA . LYS A 1 350 ? -15.766 15.555 -4.449 1 95.38 350 LYS A CA 1
ATOM 2870 C C . LYS A 1 350 ? -14.828 16.266 -3.475 1 95.38 350 LYS A C 1
ATOM 2872 O O . LYS A 1 350 ? -14.258 15.633 -2.588 1 95.38 350 LYS A O 1
ATOM 2877 N N . LEU A 1 351 ? -14.688 17.578 -3.65 1 97.06 351 LEU A N 1
ATOM 2878 C CA . LEU A 1 351 ? -13.75 18.344 -2.84 1 97.06 351 LEU A CA 1
ATOM 2879 C C . LEU A 1 351 ? -14.484 19.422 -2.033 1 97.06 351 LEU A C 1
ATOM 2881 O O . LEU A 1 351 ? -15.328 20.141 -2.572 1 97.06 351 LEU A O 1
ATOM 2885 N N . PHE A 1 352 ? -14.219 19.5 -0.795 1 96.5 352 PHE A N 1
ATOM 2886 C CA . PHE A 1 352 ? -14.641 20.594 0.077 1 96.5 352 PHE A CA 1
ATOM 2887 C C . PHE A 1 352 ? -13.43 21.359 0.599 1 96.5 352 PHE A C 1
ATOM 2889 O O . PHE A 1 352 ? -12.703 20.875 1.465 1 96.5 352 PHE A O 1
ATOM 2896 N N . ALA A 1 353 ? -13.18 22.5 0.036 1 96.88 353 ALA A N 1
ATOM 2897 C CA . ALA A 1 353 ? -12.141 23.406 0.529 1 96.88 353 ALA A CA 1
ATOM 2898 C C . ALA A 1 353 ? -12.688 24.328 1.606 1 96.88 353 ALA A C 1
ATOM 2900 O O . ALA A 1 353 ? -13.555 25.156 1.336 1 96.88 353 ALA A O 1
ATOM 2901 N N . SER A 1 354 ? -12.109 24.188 2.768 1 94.69 354 SER A N 1
ATOM 2902 C CA . SER A 1 354 ? -12.734 24.875 3.895 1 94.69 354 SER A CA 1
ATOM 2903 C C . SER A 1 354 ? -11.695 25.359 4.895 1 94.69 354 SER A C 1
ATOM 2905 O O . SER A 1 354 ? -10.562 25.672 4.52 1 94.69 354 SER A O 1
ATOM 2907 N N . HIS A 1 355 ? -12.227 25.641 6.129 1 93.94 355 HIS A N 1
ATOM 2908 C CA . HIS A 1 355 ? -11.391 26.188 7.195 1 93.94 355 HIS A CA 1
ATOM 2909 C C . HIS A 1 355 ? -11.016 25.109 8.211 1 93.94 355 HIS A C 1
ATOM 2911 O O . HIS A 1 355 ? -11.453 23.969 8.094 1 93.94 355 HIS A O 1
ATOM 2917 N N . THR A 1 356 ? -10.156 25.516 9.133 1 94.94 356 THR A N 1
ATOM 2918 C CA . THR A 1 356 ? -9.672 24.641 10.188 1 94.94 356 THR A CA 1
ATOM 2919 C C . THR A 1 356 ? -10.844 23.984 10.922 1 94.94 356 THR A C 1
ATOM 2921 O O . THR A 1 356 ? -10.789 22.797 11.25 1 94.94 356 THR A O 1
ATOM 2924 N N . SER A 1 357 ? -11.875 24.703 11.148 1 92.06 357 SER A N 1
ATOM 2925 C CA . SER A 1 357 ? -13.016 24.234 11.922 1 92.06 357 SER A CA 1
ATOM 2926 C C . SER A 1 357 ? -13.672 23.031 11.258 1 92.06 357 SER A C 1
ATOM 2928 O O . SER A 1 357 ? -14.172 22.141 11.938 1 92.06 357 SER A O 1
ATOM 2930 N N . ASN A 1 358 ? -13.703 23.031 9.992 1 93.06 358 ASN A N 1
ATOM 2931 C CA . ASN A 1 358 ? -14.328 21.922 9.281 1 93.06 358 ASN A CA 1
ATOM 2932 C C . ASN A 1 358 ? -13.562 20.625 9.492 1 93.06 358 ASN A C 1
ATOM 2934 O O . ASN A 1 358 ? -14.172 19.578 9.75 1 93.06 358 ASN A O 1
ATOM 2938 N N . CYS A 1 359 ? -12.289 20.703 9.414 1 94.88 359 CYS A N 1
ATOM 2939 C CA . CYS A 1 359 ? -11.477 19.5 9.633 1 94.88 359 CYS A CA 1
ATOM 2940 C C . CYS A 1 359 ? -11.586 19.031 11.078 1 94.88 359 CYS A C 1
ATOM 2942 O O . CYS A 1 359 ? -11.812 17.844 11.328 1 94.88 359 CYS A O 1
ATOM 2944 N N . LEU A 1 360 ? -11.469 19.969 12 1 95.06 360 LEU A N 1
ATOM 2945 C CA . LEU A 1 360 ? -11.516 19.609 13.422 1 95.06 360 LEU A CA 1
ATOM 2946 C C . LEU A 1 360 ? -12.867 19.016 13.781 1 95.06 360 LEU A C 1
ATOM 2948 O O . LEU A 1 360 ? -12.93 18.016 14.5 1 95.06 360 LEU A O 1
ATOM 2952 N N . SER A 1 361 ? -13.945 19.609 13.297 1 93.19 361 SER A N 1
ATOM 2953 C CA . SER A 1 361 ? -15.281 19.125 13.625 1 93.19 361 SER A CA 1
ATOM 2954 C C . SER A 1 361 ? -15.531 17.734 13.039 1 93.19 361 SER A C 1
ATOM 2956 O O . SER A 1 361 ? -16.234 16.922 13.648 1 93.19 361 SER A O 1
ATOM 2958 N N . LEU A 1 362 ? -15.047 17.547 11.852 1 94.19 362 LEU A N 1
ATOM 2959 C CA . LEU A 1 362 ? -15.188 16.219 11.258 1 94.19 362 LEU A CA 1
ATOM 2960 C C . LEU A 1 362 ? -14.414 15.18 12.055 1 94.19 362 LEU A C 1
ATOM 2962 O O . LEU A 1 362 ? -14.914 14.086 12.312 1 94.19 362 LEU A O 1
ATOM 2966 N N . ILE A 1 363 ? -13.195 15.508 12.484 1 95.06 363 ILE A N 1
ATOM 2967 C CA . ILE A 1 363 ? -12.367 14.625 13.305 1 95.06 363 ILE A CA 1
ATOM 2968 C C . ILE A 1 363 ? -13.086 14.32 14.617 1 95.06 363 ILE A C 1
ATOM 2970 O O . ILE A 1 363 ? -13.148 13.164 15.039 1 95.06 363 ILE A O 1
ATOM 2974 N N . THR A 1 364 ? -13.609 15.383 15.211 1 92.75 364 THR A N 1
ATOM 2975 C CA . THR A 1 364 ? -14.383 15.219 16.438 1 92.75 364 THR A CA 1
ATOM 2976 C C . THR A 1 364 ? -15.625 14.367 16.188 1 92.75 364 THR A C 1
ATOM 2978 O O . THR A 1 364 ? -15.977 13.516 17 1 92.75 364 THR A O 1
ATOM 2981 N N . GLY A 1 365 ? -16.25 14.594 15.062 1 90.81 365 GLY A N 1
ATOM 2982 C CA . GLY A 1 365 ? -17.391 13.781 14.695 1 90.81 365 GLY A CA 1
ATOM 2983 C C . GLY A 1 365 ? -17.062 12.305 14.609 1 90.81 365 GLY A C 1
ATOM 2984 O O . GLY A 1 365 ? -17.891 11.453 14.961 1 90.81 365 GLY A O 1
ATOM 2985 N N . PHE A 1 366 ? -15.906 12 14.18 1 92.06 366 PHE A N 1
ATOM 2986 C CA . PHE A 1 366 ? -15.438 10.625 14.078 1 92.06 366 PHE A CA 1
ATOM 2987 C C . PHE A 1 366 ? -14.992 10.102 15.438 1 92.06 366 PHE A C 1
ATOM 2989 O O . PHE A 1 366 ? -14.594 8.938 15.562 1 92.06 366 PHE A O 1
ATOM 2996 N N . ARG A 1 367 ? -15 10.945 16.438 1 91.69 367 ARG A N 1
ATOM 2997 C CA . ARG A 1 367 ? -14.641 10.633 17.812 1 91.69 367 ARG A CA 1
ATOM 2998 C C . ARG A 1 367 ? -13.172 10.258 17.922 1 91.69 367 ARG A C 1
ATOM 3000 O O . ARG A 1 367 ? -12.82 9.297 18.625 1 91.69 367 ARG A O 1
ATOM 3007 N N . MET A 1 368 ? -12.406 10.992 17.188 1 93.25 368 MET A N 1
ATOM 3008 C CA . MET A 1 368 ? -10.961 10.75 17.203 1 93.25 368 MET A CA 1
ATOM 3009 C C . MET A 1 368 ? -10.258 11.719 18.141 1 93.25 368 MET A C 1
ATOM 3011 O O . MET A 1 368 ? -10.727 12.844 18.344 1 93.25 368 MET A O 1
ATOM 3015 N N . PHE A 1 369 ? -9.156 11.266 18.75 1 94.38 369 PHE A N 1
ATOM 3016 C CA . PHE A 1 369 ? -8.266 12.07 19.578 1 94.38 369 PHE A CA 1
ATOM 3017 C C . PHE A 1 369 ? -9 12.648 20.781 1 94.38 369 PHE A C 1
ATOM 3019 O O . PHE A 1 369 ? -8.836 13.82 21.109 1 94.38 369 PHE A O 1
ATOM 3026 N N . GLU A 1 370 ? -9.914 11.891 21.266 1 92.81 370 GLU A N 1
ATOM 3027 C CA . GLU A 1 370 ? -10.594 12.258 22.5 1 92.81 370 GLU A CA 1
ATOM 3028 C C . GLU A 1 370 ? -9.766 11.875 23.719 1 92.81 370 GLU A C 1
ATOM 3030 O O . GLU A 1 370 ? -9.414 10.711 23.906 1 92.81 370 GLU A O 1
ATOM 3035 N N . ASP A 1 371 ? -9.484 12.891 24.469 1 93.81 371 ASP A N 1
ATOM 3036 C CA . ASP A 1 371 ? -8.719 12.648 25.688 1 93.81 371 ASP A CA 1
ATOM 3037 C C . ASP A 1 371 ? -9.617 12.07 26.781 1 93.81 371 ASP A C 1
ATOM 3039 O O . ASP A 1 371 ? -10.828 12.258 26.766 1 93.81 371 ASP A O 1
ATOM 3043 N N . LYS A 1 372 ? -8.969 11.383 27.75 1 91 372 LYS A N 1
ATOM 3044 C CA . LYS A 1 372 ? -9.711 10.844 28.891 1 91 372 LYS A CA 1
ATOM 3045 C C . LYS A 1 372 ? -10.383 11.953 29.688 1 91 372 LYS A C 1
ATOM 3047 O O . LYS A 1 372 ? -11.562 11.852 30.031 1 91 372 LYS A O 1
ATOM 3052 N N . ASP A 1 373 ? -9.578 12.992 29.922 1 91.19 373 ASP A N 1
ATOM 3053 C CA . ASP A 1 373 ? -10.117 14.156 30.625 1 91.19 373 ASP A CA 1
ATOM 3054 C C . ASP A 1 373 ? -10.422 15.289 29.641 1 91.19 373 ASP A C 1
ATOM 3056 O O . ASP A 1 373 ? -9.664 15.516 28.703 1 91.19 373 ASP A O 1
ATOM 3060 N N . LYS A 1 374 ? -11.5 15.906 29.922 1 91 374 LYS A N 1
ATOM 3061 C CA . LYS A 1 374 ? -11.805 17.094 29.125 1 91 374 LYS A CA 1
ATOM 3062 C C . LYS A 1 374 ? -10.758 18.188 29.359 1 91 374 LYS A C 1
ATOM 3064 O O . LYS A 1 374 ? -10.266 18.359 30.469 1 91 374 LYS A O 1
ATOM 3069 N N . LEU A 1 375 ? -10.531 18.906 28.281 1 94.44 375 LEU A N 1
ATOM 3070 C CA . LEU A 1 375 ? -9.633 20.031 28.422 1 94.44 375 LEU A CA 1
ATOM 3071 C C . LEU A 1 375 ? -10.328 21.188 29.141 1 94.44 375 LEU A C 1
ATOM 3073 O O . LEU A 1 375 ? -11.477 21.516 28.828 1 94.44 375 LEU A O 1
ATOM 3077 N N . SER A 1 376 ? -9.734 21.688 30.125 1 92.5 376 SER A N 1
ATOM 3078 C CA . SER A 1 376 ? -10.203 22.844 30.859 1 92.5 376 SER A CA 1
ATOM 3079 C C . SER A 1 376 ? -9.094 23.875 31.031 1 92.5 376 SER A C 1
ATOM 3081 O O . SER A 1 376 ? -7.914 23.562 30.875 1 92.5 376 SER A O 1
ATOM 3083 N N . LEU A 1 377 ? -9.602 25.141 31.266 1 92.94 377 LEU A N 1
ATOM 3084 C CA . LEU A 1 377 ? -8.609 26.188 31.516 1 92.94 377 LEU A CA 1
ATOM 3085 C C . LEU A 1 377 ? -7.672 25.781 32.656 1 92.94 377 LEU A C 1
ATOM 3087 O O . LEU A 1 377 ? -6.461 26 32.562 1 92.94 377 LEU A O 1
ATOM 3091 N N . LYS A 1 378 ? -8.164 25.156 33.656 1 92.69 378 LYS A N 1
ATOM 3092 C CA . LYS A 1 378 ? -7.391 24.75 34.844 1 92.69 378 LYS A CA 1
ATOM 3093 C C . LYS A 1 3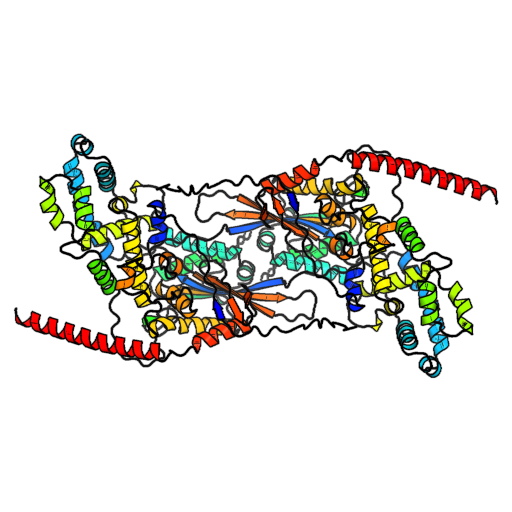78 ? -6.375 23.656 34.469 1 92.69 378 LYS A C 1
ATOM 3095 O O . LYS A 1 378 ? -5.188 23.797 34.781 1 92.69 378 LYS A O 1
ATOM 3100 N N . ASN A 1 379 ? -6.758 22.609 33.844 1 94.19 379 ASN A N 1
ATOM 3101 C CA . ASN A 1 379 ? -5.863 21.484 33.594 1 94.19 379 ASN A CA 1
ATOM 3102 C C . ASN A 1 379 ? -4.859 21.797 32.5 1 94.19 379 ASN A C 1
ATOM 3104 O O . ASN A 1 379 ? -3.807 21.172 32.406 1 94.19 379 ASN A O 1
ATOM 3108 N N . MET A 1 380 ? -5.191 22.781 31.656 1 95.44 380 MET A N 1
ATOM 3109 C CA . MET A 1 380 ? -4.281 23.141 30.578 1 95.44 380 MET A CA 1
ATOM 3110 C C . MET A 1 380 ? -3.23 24.141 31.062 1 95.44 380 MET A C 1
ATOM 3112 O O . MET A 1 380 ? -2.23 24.375 30.391 1 95.44 380 MET A O 1
ATOM 3116 N N . THR A 1 381 ? -3.469 24.766 32.312 1 94.25 381 THR A N 1
ATOM 3117 C CA . THR A 1 381 ? -2.561 25.797 32.781 1 94.25 381 THR A CA 1
ATOM 3118 C C . THR A 1 381 ? -1.875 25.375 34.062 1 94.25 381 THR A C 1
ATOM 3120 O O . THR A 1 381 ? -0.882 25.969 34.469 1 94.25 381 THR A O 1
ATOM 3123 N N . GLU A 1 382 ? -2.369 24.375 34.719 1 93 382 GLU A N 1
ATOM 3124 C CA . GLU A 1 382 ? -1.844 23.953 36.031 1 93 382 GLU A CA 1
ATOM 3125 C C . GLU A 1 382 ? -1.459 22.484 36 1 93 382 GLU A C 1
ATOM 3127 O O . GLU A 1 382 ? -1.886 21.734 35.125 1 93 382 GLU A O 1
ATOM 3132 N N . GLY A 1 383 ? -0.566 22.109 36.875 1 92.31 383 GLY A N 1
ATOM 3133 C CA . GLY A 1 383 ? -0.163 20.703 36.969 1 92.31 383 GLY A CA 1
ATOM 3134 C C . GLY A 1 383 ? 0.709 20.266 35.812 1 92.31 383 GLY A C 1
ATOM 3135 O O . GLY A 1 383 ? 1.714 20.906 35.5 1 92.31 383 GLY A O 1
ATOM 3136 N N . ASP A 1 384 ? 0.265 19.172 35.188 1 92.56 384 ASP A N 1
ATOM 3137 C CA . ASP A 1 384 ? 1.055 18.672 34.062 1 92.56 384 ASP A CA 1
ATOM 3138 C C . ASP A 1 384 ? 0.618 19.328 32.75 1 92.56 384 ASP A C 1
ATOM 3140 O O . ASP A 1 384 ? 1.16 19.016 31.703 1 92.56 384 ASP A O 1
ATOM 3144 N N . LYS A 1 385 ? -0.435 20.203 32.844 1 94.12 385 LYS A N 1
ATOM 3145 C CA . LYS A 1 385 ? -0.905 21.016 31.719 1 94.12 385 LYS A CA 1
ATOM 3146 C C . LYS A 1 385 ? -1.315 20.141 30.531 1 94.12 385 LYS A C 1
ATOM 3148 O O . LYS A 1 385 ? -1.098 20.516 29.375 1 94.12 385 LYS A O 1
ATOM 3153 N N . MET A 1 386 ? -1.684 18.969 30.812 1 93.88 386 MET A N 1
ATOM 3154 C CA . MET A 1 386 ? -2.139 18 29.812 1 93.88 386 MET A CA 1
ATOM 3155 C C . MET A 1 386 ? -1.075 17.781 28.734 1 93.88 386 MET A C 1
ATOM 3157 O O . MET A 1 386 ? -1.371 17.828 27.547 1 93.88 386 MET A O 1
ATOM 3161 N N . SER A 1 387 ? 0.108 17.641 29.125 1 89.06 387 SER A N 1
ATOM 3162 C CA . SER A 1 387 ? 1.251 17.562 28.219 1 89.06 387 SER A CA 1
ATOM 3163 C C . SER A 1 387 ? 1.147 16.359 27.297 1 89.06 387 SER A C 1
ATOM 3165 O O . SER A 1 387 ? 1.677 16.391 26.172 1 89.06 387 SER A O 1
ATOM 3167 N N . ASN A 1 388 ? 0.405 15.312 27.672 1 87.88 388 ASN A N 1
ATOM 3168 C CA . ASN A 1 388 ? 0.307 14.102 26.875 1 87.88 388 ASN A CA 1
ATOM 3169 C C . ASN A 1 388 ? -1.056 13.984 26.188 1 87.88 388 ASN A C 1
ATOM 3171 O O . ASN A 1 388 ? -1.467 12.891 25.797 1 87.88 388 ASN A O 1
ATOM 3175 N N . ARG A 1 389 ? -1.656 15.094 26.016 1 93.12 389 ARG A N 1
ATOM 3176 C CA . ARG A 1 389 ? -2.996 15.062 25.438 1 93.12 389 ARG A CA 1
ATOM 3177 C C . ARG A 1 389 ? -2.951 14.633 23.969 1 93.12 389 ARG A C 1
ATOM 3179 O O . ARG A 1 389 ? -1.942 14.836 23.297 1 93.12 389 ARG A O 1
ATOM 3186 N N . LYS A 1 390 ? -4.094 14.117 23.5 1 92.5 390 LYS A N 1
ATOM 3187 C CA . LYS A 1 390 ? -4.258 13.719 22.094 1 92.5 390 LYS A CA 1
ATOM 3188 C C . LYS A 1 390 ? -4.684 14.906 21.234 1 92.5 390 LYS A C 1
ATOM 3190 O O . LYS A 1 390 ? -4.227 15.055 20.109 1 92.5 390 LYS A O 1
ATOM 3195 N N . TRP A 1 391 ? -5.523 15.734 21.812 1 95 391 TRP A N 1
ATOM 3196 C CA . TRP A 1 391 ? -6.043 16.891 21.094 1 95 391 TRP A CA 1
ATOM 3197 C C . TRP A 1 391 ? -4.961 17.953 20.891 1 95 391 TRP A C 1
ATOM 3199 O O . TRP A 1 391 ? -4.617 18.672 21.828 1 95 391 TRP A O 1
ATOM 3209 N N . LYS A 1 392 ? -4.473 18.062 19.688 1 93.75 392 LYS A N 1
ATOM 3210 C CA . LYS A 1 392 ? -3.494 19.078 19.281 1 93.75 392 LYS A CA 1
ATOM 3211 C C . LYS A 1 392 ? -3.855 19.688 17.938 1 93.75 392 LYS A C 1
ATOM 3213 O O . LYS A 1 392 ? -3.787 19.016 16.906 1 93.75 392 LYS A O 1
ATOM 3218 N N . SER A 1 393 ? -4.16 20.891 17.938 1 93.19 393 SER A N 1
ATOM 3219 C CA . SER A 1 393 ? -4.598 21.547 16.703 1 93.19 393 SER A CA 1
ATOM 3220 C C . SER A 1 393 ? -3.467 21.625 15.688 1 93.19 393 SER A C 1
ATOM 3222 O O . SER A 1 393 ? -3.711 21.766 14.492 1 93.19 393 SER A O 1
ATOM 3224 N N . SER A 1 394 ? -2.195 21.531 16.125 1 92 394 SER A N 1
ATOM 3225 C CA . SER A 1 394 ? -1.05 21.531 15.227 1 92 394 SER A CA 1
ATOM 3226 C C . SER A 1 394 ? -1.028 20.266 14.367 1 92 394 SER A C 1
ATOM 3228 O O . SER A 1 394 ? -0.409 20.25 13.297 1 92 394 SER A O 1
ATOM 3230 N N . LEU A 1 395 ? -1.787 19.281 14.805 1 89.19 395 LEU A N 1
ATOM 3231 C CA . LEU A 1 395 ? -1.835 18.016 14.094 1 89.19 395 LEU A CA 1
ATOM 3232 C C . LEU A 1 395 ? -3.172 17.844 13.375 1 89.19 395 LEU A C 1
ATOM 3234 O O . LEU A 1 395 ? -3.244 17.188 12.336 1 89.19 395 LEU A O 1
ATOM 3238 N N . LEU A 1 396 ? -4.168 18.438 13.945 1 92.88 396 LEU A N 1
ATOM 3239 C CA . LEU A 1 396 ? -5.527 18.109 13.523 1 92.88 396 LEU A CA 1
ATOM 3240 C C . LEU A 1 396 ? -6.133 19.25 12.719 1 92.88 396 LEU A C 1
ATOM 3242 O O . LEU A 1 396 ? -7.109 19.062 11.992 1 92.88 396 LEU A O 1
ATOM 3246 N N . GLY A 1 397 ? -5.602 20.391 12.898 1 93.69 397 GLY A N 1
ATOM 3247 C CA . GLY A 1 397 ? -6.184 21.562 12.273 1 93.69 397 GLY A CA 1
ATOM 3248 C C . GLY A 1 397 ? -5.152 22.469 11.633 1 93.69 397 GLY A C 1
ATOM 3249 O O . GLY A 1 397 ? -5.391 23.672 11.469 1 93.69 397 GLY A O 1
ATOM 3250 N N . ASN A 1 398 ? -4.035 21.922 11.305 1 94.5 398 ASN A N 1
ATOM 3251 C CA . ASN A 1 398 ? -2.965 22.688 10.672 1 94.5 398 ASN A CA 1
ATOM 3252 C C . ASN A 1 398 ? -3.314 23.062 9.242 1 94.5 398 ASN A C 1
ATOM 3254 O O . ASN A 1 398 ? -4.312 22.594 8.695 1 94.5 398 ASN A O 1
ATOM 3258 N N . TYR A 1 399 ? -2.541 23.984 8.688 1 95.81 399 TYR A N 1
ATOM 3259 C CA . TYR A 1 399 ? -2.764 24.359 7.297 1 95.81 399 TYR A CA 1
ATOM 3260 C C . TYR A 1 399 ? -2.746 23.125 6.395 1 95.81 399 TYR A C 1
ATOM 3262 O O . TYR A 1 399 ? -1.936 22.219 6.586 1 95.81 399 TYR A O 1
ATOM 3270 N N . ALA A 1 400 ? -3.688 23.125 5.473 1 96.69 400 ALA A N 1
ATOM 3271 C CA . ALA A 1 400 ? -3.783 22.094 4.453 1 96.69 400 ALA A CA 1
ATOM 3272 C C . ALA A 1 400 ? -4.148 20.734 5.07 1 96.69 400 ALA A C 1
ATOM 3274 O O . ALA A 1 400 ? -3.951 19.688 4.449 1 96.69 400 ALA A O 1
ATOM 3275 N N . CYS A 1 401 ? -4.574 20.75 6.301 1 96.31 401 CYS A N 1
ATOM 3276 C CA . CYS A 1 401 ? -5.152 19.531 6.855 1 96.31 401 CYS A CA 1
ATOM 3277 C C . CYS A 1 401 ? -6.156 18.922 5.887 1 96.31 401 CYS A C 1
ATOM 3279 O O . CYS A 1 401 ? -6.914 19.641 5.23 1 96.31 401 CYS A O 1
ATOM 3281 N N . ASN A 1 402 ? -6.16 17.625 5.836 1 97.12 402 ASN A N 1
ATOM 3282 C CA . ASN A 1 402 ? -7.031 17 4.844 1 97.12 402 ASN A CA 1
ATOM 3283 C C . ASN A 1 402 ? -7.543 15.648 5.316 1 97.12 402 ASN A C 1
ATOM 3285 O O . ASN A 1 402 ? -6.828 14.914 6 1 97.12 402 ASN A O 1
ATOM 3289 N N . ILE A 1 403 ? -8.758 15.375 4.992 1 97.25 403 ILE A N 1
ATOM 3290 C CA . ILE A 1 403 ? -9.422 14.094 5.207 1 97.25 403 ILE A CA 1
ATOM 3291 C C . ILE A 1 403 ? -9.914 13.531 3.871 1 97.25 403 ILE A C 1
ATOM 3293 O O . ILE A 1 403 ? -10.695 14.18 3.174 1 97.25 403 ILE A O 1
ATOM 3297 N N . MET A 1 404 ? -9.383 12.391 3.525 1 97.56 404 MET A N 1
ATOM 3298 C CA . MET A 1 404 ? -9.711 11.766 2.25 1 97.56 404 MET A CA 1
ATOM 3299 C C . MET A 1 404 ? -10.422 10.43 2.467 1 97.56 404 MET A C 1
ATOM 3301 O O . MET A 1 404 ? -9.906 9.555 3.162 1 97.56 404 MET A O 1
ATOM 3305 N N . VAL A 1 405 ? -11.641 10.312 1.913 1 97.56 405 VAL A N 1
ATOM 3306 C CA . VAL A 1 405 ? -12.383 9.055 1.881 1 97.56 405 VAL A CA 1
ATOM 3307 C C . VAL A 1 405 ? -12.289 8.438 0.488 1 97.56 405 VAL A C 1
ATOM 3309 O O . VAL A 1 405 ? -12.75 9.023 -0.491 1 97.56 405 VAL A O 1
ATOM 3312 N N . VAL A 1 406 ? -11.688 7.297 0.414 1 96.94 406 VAL A N 1
ATOM 3313 C CA . VAL A 1 406 ? -11.453 6.656 -0.876 1 96.94 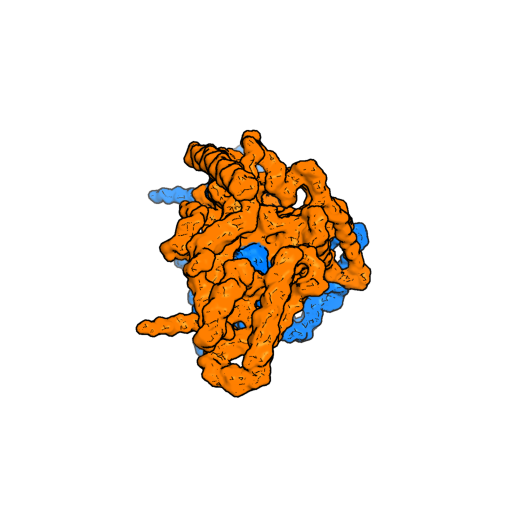406 VAL A CA 1
ATOM 3314 C C . VAL A 1 406 ? -12.266 5.367 -0.971 1 96.94 406 VAL A C 1
ATOM 3316 O O . VAL A 1 406 ? -12.234 4.535 -0.062 1 96.94 406 VAL A O 1
ATOM 3319 N N . VAL A 1 407 ? -12.977 5.227 -2.066 1 95.69 407 VAL A N 1
ATOM 3320 C CA . VAL A 1 407 ? -13.742 4.012 -2.342 1 95.69 407 VAL A CA 1
ATOM 3321 C C . VAL A 1 407 ? -13 3.15 -3.355 1 95.69 407 VAL A C 1
ATOM 3323 O O . VAL A 1 407 ? -12.562 3.643 -4.398 1 95.69 407 VAL A O 1
ATOM 3326 N N . TYR A 1 408 ? -12.891 1.903 -3.01 1 92.19 408 TYR A N 1
ATOM 3327 C CA . TYR A 1 408 ? -12.211 0.941 -3.871 1 92.19 408 TYR A CA 1
ATOM 3328 C C . TYR A 1 408 ? -13.195 -0.096 -4.406 1 92.19 408 TYR A C 1
ATOM 3330 O O . TYR A 1 408 ? -14.148 -0.466 -3.723 1 92.19 408 TYR A O 1
ATOM 3338 N N . GLU A 1 409 ? -12.93 -0.505 -5.625 1 88.5 409 GLU A N 1
ATOM 3339 C CA . GLU A 1 409 ? -13.523 -1.721 -6.172 1 88.5 409 GLU A CA 1
ATOM 3340 C C . GLU A 1 409 ? -12.547 -2.889 -6.113 1 88.5 409 GLU A C 1
ATOM 3342 O O . GLU A 1 409 ? -11.422 -2.787 -6.609 1 88.5 409 GLU A O 1
ATOM 3347 N N . CYS A 1 410 ? -13.008 -3.957 -5.422 1 82.56 410 CYS A N 1
ATOM 3348 C CA . CYS A 1 410 ? -12.109 -5.082 -5.207 1 82.56 410 CYS A CA 1
ATOM 3349 C C . CYS A 1 410 ? -12.617 -6.332 -5.918 1 82.56 410 CYS A C 1
ATOM 3351 O O . CYS A 1 410 ? -13.812 -6.617 -5.902 1 82.56 410 CYS A O 1
ATOM 3353 N N . GLU A 1 411 ? -11.719 -6.965 -6.688 1 72.56 411 GLU A N 1
ATOM 3354 C CA . GLU A 1 411 ? -12.016 -8.227 -7.359 1 72.56 411 GLU A CA 1
ATOM 3355 C C . GLU A 1 411 ? -11.305 -9.391 -6.68 1 72.56 411 GLU A C 1
ATOM 3357 O O . GLU A 1 411 ? -10.125 -9.305 -6.348 1 72.56 411 GLU A O 1
ATOM 3362 N N . ASN A 1 412 ? -12.172 -10.312 -6.156 1 61.88 412 ASN A N 1
ATOM 3363 C CA . ASN A 1 412 ? -11.586 -11.531 -5.613 1 61.88 412 ASN A CA 1
ATOM 3364 C C . ASN A 1 412 ? -11.141 -12.484 -6.719 1 61.88 412 ASN A C 1
ATOM 3366 O O . ASN A 1 412 ? -11.883 -12.719 -7.676 1 61.88 412 ASN A O 1
ATOM 3370 N N . ALA A 1 413 ? -9.828 -12.656 -6.934 1 53.47 413 ALA A N 1
ATOM 3371 C CA . ALA A 1 413 ? -9.289 -13.5 -8 1 53.47 413 ALA A CA 1
ATOM 3372 C C . ALA A 1 413 ? -9.898 -14.898 -7.945 1 53.47 413 ALA A C 1
ATOM 3374 O O . ALA A 1 413 ? -10.094 -15.539 -8.984 1 53.47 413 ALA A O 1
ATOM 3375 N N . ASN A 1 414 ? -9.867 -15.602 -6.688 1 49.88 414 ASN A N 1
ATOM 3376 C CA . ASN A 1 414 ? -10.164 -17.031 -6.676 1 49.88 414 ASN A CA 1
ATOM 3377 C C . ASN A 1 414 ? -11.617 -17.297 -7.027 1 49.88 414 ASN A C 1
ATOM 3379 O O . ASN A 1 414 ? -11.945 -18.375 -7.543 1 49.88 414 ASN A O 1
ATOM 3383 N N . TYR A 1 415 ? -12.625 -16.562 -6.336 1 42 415 TYR A N 1
ATOM 3384 C CA . TYR A 1 415 ? -14.008 -17.016 -6.422 1 42 415 TYR A CA 1
ATOM 3385 C C . TYR A 1 415 ? -14.867 -16.016 -7.191 1 42 415 TYR A C 1
ATOM 3387 O O . TYR A 1 415 ? -14.445 -14.875 -7.422 1 42 415 TYR A O 1
ATOM 3395 N N . GLU A 1 416 ? -16.094 -16.406 -7.375 1 42.62 416 GLU A N 1
ATOM 3396 C CA . GLU A 1 416 ? -17.188 -15.641 -7.984 1 42.62 416 GLU A CA 1
ATOM 3397 C C . GLU A 1 416 ? -17.062 -14.156 -7.66 1 42.62 416 GLU A C 1
ATOM 3399 O O . GLU A 1 416 ? -16.734 -13.789 -6.535 1 42.62 416 GLU A O 1
ATOM 3404 N N . ILE A 1 417 ? -16.969 -13.297 -8.703 1 43.88 417 ILE A N 1
ATOM 3405 C CA . ILE A 1 417 ? -16.781 -11.883 -9.016 1 43.88 417 ILE A CA 1
ATOM 3406 C C . ILE A 1 417 ? -17.5 -11.023 -7.98 1 43.88 417 ILE A C 1
ATOM 3408 O O . ILE A 1 417 ? -18.703 -10.789 -8.086 1 43.88 417 ILE A O 1
ATOM 3412 N N . SER A 1 418 ? -17.75 -11.516 -6.809 1 48.16 418 SER A N 1
ATOM 3413 C CA . SER A 1 418 ? -18.5 -10.406 -6.238 1 48.16 418 SER A CA 1
ATOM 3414 C C . SER A 1 418 ? -17.641 -9.164 -6.066 1 48.16 418 SER A C 1
ATOM 3416 O O . SER A 1 418 ? -16.516 -9.25 -5.559 1 48.16 418 SER A O 1
ATOM 3418 N N . GLU A 1 419 ? -17.812 -8.203 -6.977 1 59.56 419 GLU A N 1
ATOM 3419 C CA . GLU A 1 419 ? -17.297 -6.844 -6.824 1 59.56 419 GLU A CA 1
ATOM 3420 C C . GLU A 1 419 ? -17.688 -6.262 -5.469 1 59.56 419 GLU A C 1
ATOM 3422 O O . GLU A 1 419 ? -18.875 -6.129 -5.156 1 59.56 419 GLU A O 1
ATOM 3427 N N . GLU A 1 420 ? -16.719 -6.438 -4.477 1 81.56 420 GLU A N 1
ATOM 3428 C CA . GLU A 1 420 ? -16.969 -5.793 -3.189 1 81.56 420 GLU A CA 1
ATOM 3429 C C . GLU A 1 420 ? -16.266 -4.445 -3.105 1 81.56 420 GLU A C 1
ATOM 3431 O O . GLU A 1 420 ? -15.172 -4.27 -3.666 1 81.56 420 GLU A O 1
ATOM 3436 N N . GLU A 1 421 ? -17.031 -3.475 -2.697 1 89.69 421 GLU A N 1
ATOM 3437 C CA . GLU A 1 421 ? -16.422 -2.162 -2.498 1 89.69 421 GLU A CA 1
ATOM 3438 C C . GLU A 1 421 ? -15.844 -2.031 -1.095 1 89.69 421 GLU A C 1
ATOM 3440 O O . GLU A 1 421 ? -16.406 -2.559 -0.131 1 89.69 421 GLU A O 1
ATOM 3445 N N . GLU A 1 422 ? -14.75 -1.457 -1.042 1 92.62 422 GLU A N 1
ATOM 3446 C CA . GLU A 1 422 ? -14.094 -1.157 0.228 1 92.62 422 GLU A CA 1
ATOM 3447 C C . GLU A 1 422 ? -13.773 0.329 0.343 1 92.62 422 GLU A C 1
ATOM 3449 O O . GLU A 1 422 ? -13.82 1.059 -0.65 1 92.62 422 GLU A O 1
ATOM 3454 N N . VAL A 1 423 ? -13.555 0.764 1.611 1 94.75 423 VAL A N 1
ATOM 3455 C CA . VAL A 1 423 ? -13.352 2.188 1.857 1 94.75 423 VAL A CA 1
ATOM 3456 C C . VAL A 1 423 ? -12.156 2.387 2.787 1 94.75 423 VAL A C 1
ATOM 3458 O O . VAL A 1 423 ? -11.969 1.63 3.744 1 94.75 423 VAL A O 1
ATOM 3461 N N . SER A 1 424 ? -11.328 3.334 2.434 1 96 424 SER A N 1
ATOM 3462 C CA . SER A 1 424 ? -10.297 3.842 3.33 1 96 424 SER A CA 1
ATOM 3463 C C . SER A 1 424 ? -10.531 5.312 3.664 1 96 424 SER A C 1
ATOM 3465 O O . SER A 1 424 ? -10.977 6.082 2.812 1 96 424 SER A O 1
ATOM 3467 N N . ILE A 1 425 ? -10.219 5.664 4.914 1 95.75 425 ILE A N 1
ATOM 3468 C CA . ILE A 1 425 ? -10.227 7.062 5.336 1 95.75 425 ILE A CA 1
ATOM 3469 C C . ILE A 1 425 ? -8.812 7.484 5.742 1 95.75 425 ILE A C 1
ATOM 3471 O O . ILE A 1 425 ? -8.148 6.781 6.504 1 95.75 425 ILE A O 1
ATOM 3475 N N . PHE A 1 426 ? -8.438 8.602 5.168 1 95.19 426 PHE A N 1
ATOM 3476 C CA . PHE A 1 426 ? -7.105 9.125 5.449 1 95.19 426 PHE A CA 1
ATOM 3477 C C . PHE A 1 426 ? -7.195 10.453 6.188 1 95.19 426 PHE A C 1
ATOM 3479 O O . PHE A 1 426 ? -8.039 11.297 5.863 1 95.19 426 PHE A O 1
ATOM 3486 N N . LEU A 1 427 ? -6.395 10.602 7.207 1 95.06 427 LEU A N 1
ATOM 3487 C CA . LEU A 1 427 ? -6.16 11.883 7.855 1 95.06 427 LEU A CA 1
ATOM 3488 C C . LEU A 1 427 ? -4.727 12.359 7.625 1 95.06 427 LEU A C 1
ATOM 3490 O O . LEU A 1 427 ? -3.773 11.688 8.023 1 95.06 427 LEU A O 1
ATOM 3494 N N . ASN A 1 428 ? -4.625 13.57 6.973 1 92.38 428 ASN A N 1
ATOM 3495 C CA . ASN A 1 428 ? -3.311 14.094 6.617 1 92.38 428 ASN A CA 1
ATOM 3496 C C . ASN A 1 428 ? -2.447 13.031 5.945 1 92.38 428 ASN A C 1
ATOM 3498 O O . ASN A 1 428 ? -1.311 12.797 6.355 1 92.38 428 ASN A O 1
ATOM 3502 N N . GLU A 1 429 ? -3.102 12.336 4.949 1 91 429 GLU A N 1
ATOM 3503 C CA . GLU A 1 429 ? -2.473 11.375 4.051 1 91 429 GLU A CA 1
ATOM 3504 C C . GLU A 1 429 ? -2.088 10.102 4.789 1 91 429 GLU A C 1
ATOM 3506 O O . GLU A 1 429 ? -1.392 9.242 4.242 1 91 429 GLU A O 1
ATOM 3511 N N . THR A 1 430 ? -2.535 9.945 6.023 1 88.69 430 THR A N 1
ATOM 3512 C CA . THR A 1 430 ? -2.309 8.742 6.812 1 88.69 430 THR A CA 1
ATOM 3513 C C . THR A 1 430 ? -3.586 7.91 6.906 1 88.69 430 THR A C 1
ATOM 3515 O O . THR A 1 430 ? -4.637 8.422 7.301 1 88.69 430 THR A O 1
ATOM 3518 N N . PRO A 1 431 ? -3.496 6.617 6.547 1 90.5 431 PRO A N 1
ATOM 3519 C CA . PRO A 1 431 ? -4.707 5.801 6.652 1 90.5 431 PRO A CA 1
ATOM 3520 C C . PRO A 1 431 ? -5.145 5.578 8.094 1 90.5 431 PRO A C 1
ATOM 3522 O O . PRO A 1 431 ? -4.312 5.305 8.961 1 90.5 431 PRO A O 1
ATOM 3525 N N . LEU A 1 432 ? -6.398 5.758 8.273 1 91.94 432 LEU A N 1
ATOM 3526 C CA . LEU A 1 432 ? -6.957 5.551 9.609 1 91.94 432 LEU A CA 1
ATOM 3527 C C . LEU A 1 432 ? -7.332 4.09 9.82 1 91.94 432 LEU A C 1
ATOM 3529 O O . LEU A 1 432 ? -7.895 3.451 8.93 1 91.94 432 LEU A O 1
ATOM 3533 N N . GLU A 1 433 ? -6.949 3.572 10.977 1 90.06 433 GLU A N 1
ATOM 3534 C CA . GLU A 1 433 ? -7.309 2.207 11.344 1 90.06 433 GLU A CA 1
ATOM 3535 C C . GLU A 1 433 ? -8.672 2.158 12.023 1 90.06 433 GLU A C 1
ATOM 3537 O O . GLU A 1 433 ? -8.898 2.834 13.031 1 90.06 433 GLU A O 1
ATOM 3542 N N . MET A 1 434 ? -9.555 1.486 11.469 1 89.38 434 MET A N 1
ATOM 3543 C CA . MET A 1 434 ? -10.883 1.283 12.039 1 89.38 434 MET A CA 1
ATOM 3544 C C . MET A 1 434 ? -10.938 -0.007 12.852 1 89.38 434 MET A C 1
ATOM 3546 O O . MET A 1 434 ? -10.461 -1.05 12.398 1 89.38 434 MET A O 1
ATOM 3550 N N . VAL A 1 435 ? -11.43 0.142 14.031 1 85.12 435 VAL A N 1
ATOM 3551 C CA . VAL A 1 435 ? -11.469 -0.989 14.953 1 85.12 435 VAL A CA 1
ATOM 3552 C C . VAL A 1 435 ? -12.906 -1.482 15.102 1 85.12 435 VAL A C 1
ATOM 3554 O O . VAL A 1 435 ? -13.82 -0.688 15.336 1 85.12 435 VAL A O 1
ATOM 3557 N N . PHE A 1 436 ? -13.125 -2.701 14.836 1 78.06 436 PHE A N 1
ATOM 3558 C CA . PHE A 1 436 ? -14.445 -3.316 14.93 1 78.06 436 PHE A CA 1
ATOM 3559 C C . PHE A 1 436 ? -14.508 -4.285 16.109 1 78.06 436 PHE A C 1
ATOM 3561 O O . PHE A 1 436 ? -13.516 -4.48 16.812 1 78.06 436 PHE A O 1
ATOM 3568 N N . GLU A 1 437 ? -15.766 -4.82 16.234 1 75.31 437 GLU A N 1
ATOM 3569 C CA . GLU A 1 437 ? -15.938 -5.805 17.297 1 75.31 437 GLU A CA 1
ATOM 3570 C C . GLU A 1 437 ? -15.055 -7.031 17.062 1 75.31 437 GLU A C 1
ATOM 3572 O O . GLU A 1 437 ? -14.586 -7.262 15.945 1 75.31 437 GLU A O 1
ATOM 3577 N N . ASN A 1 438 ? -14.477 -7.73 18.016 1 69.25 438 ASN A N 1
ATOM 3578 C CA . ASN A 1 438 ? -13.625 -8.914 18.062 1 69.25 438 ASN A CA 1
ATOM 3579 C C . ASN A 1 438 ? -12.164 -8.562 17.797 1 69.25 438 ASN A C 1
ATOM 3581 O O . ASN A 1 438 ? -11.359 -9.445 17.484 1 69.25 438 ASN A O 1
ATOM 3585 N N . GLU A 1 439 ? -11.883 -7.254 17.672 1 72 439 GLU A N 1
ATOM 3586 C CA . GLU A 1 439 ? -10.523 -6.746 17.594 1 72 439 GLU A CA 1
ATOM 3587 C C . GLU A 1 439 ? -9.977 -6.836 16.172 1 72 439 GLU A C 1
ATOM 3589 O O . GLU A 1 439 ? -8.766 -6.938 15.977 1 72 439 GLU A O 1
ATOM 3594 N N . ILE A 1 440 ? -10.961 -6.984 15.281 1 77.5 440 ILE A N 1
ATOM 3595 C CA . ILE A 1 440 ? -10.562 -6.902 13.883 1 77.5 440 ILE A CA 1
ATOM 3596 C C . ILE A 1 440 ? -10.312 -5.445 13.5 1 77.5 440 ILE A C 1
ATOM 3598 O O . ILE A 1 440 ? -11.094 -4.562 13.867 1 77.5 440 ILE A O 1
ATOM 3602 N N . THR A 1 441 ? -9.172 -5.176 12.969 1 85.56 441 THR A N 1
ATOM 3603 C CA . THR A 1 441 ? -8.859 -3.824 12.523 1 85.56 441 THR A CA 1
ATOM 3604 C C . THR A 1 441 ? -8.547 -3.812 11.023 1 85.56 441 THR A C 1
ATOM 3606 O O . THR A 1 441 ? -8.133 -4.828 10.461 1 85.56 441 THR A O 1
ATOM 3609 N N . CYS A 1 442 ? -8.945 -2.818 10.406 1 86.44 442 CYS A N 1
ATOM 3610 C CA . CYS A 1 442 ? -8.586 -2.645 9 1 86.44 442 CYS A CA 1
ATOM 3611 C C . CYS A 1 442 ? -8.406 -1.169 8.664 1 86.44 442 CYS A C 1
ATOM 3613 O O . CYS A 1 442 ? -9 -0.304 9.312 1 86.44 442 CYS A O 1
ATOM 3615 N N . THR A 1 443 ? -7.508 -0.859 7.758 1 91.75 443 THR A N 1
ATOM 3616 C CA . THR A 1 443 ? -7.367 0.484 7.207 1 91.75 443 THR A CA 1
ATOM 3617 C C . THR A 1 443 ? -8.148 0.618 5.902 1 91.75 443 THR A C 1
ATOM 3619 O O . THR A 1 443 ? -8.414 1.731 5.441 1 91.75 443 THR A O 1
ATOM 3622 N N . GLN A 1 444 ? -8.391 -0.391 5.266 1 91.12 444 GLN A N 1
ATOM 3623 C CA . GLN A 1 444 ? -9.312 -0.53 4.141 1 91.12 444 GLN A CA 1
ATOM 3624 C C . GLN A 1 444 ? -10.398 -1.555 4.445 1 91.12 444 GLN A C 1
ATOM 3626 O O . GLN A 1 444 ? -10.133 -2.756 4.516 1 91.12 444 GLN A O 1
ATOM 3631 N N . CYS A 1 445 ? -11.656 -1.099 4.586 1 90.94 445 CYS A N 1
ATOM 3632 C CA . CYS A 1 445 ? -12.719 -1.925 5.152 1 90.94 445 CYS A CA 1
ATOM 3633 C C . CYS A 1 445 ? -13.898 -2.016 4.199 1 90.94 445 CYS A C 1
ATOM 3635 O O . CYS A 1 445 ? -14.07 -1.161 3.328 1 90.94 445 CYS A O 1
ATOM 3637 N N . PRO A 1 446 ? -14.727 -3.129 4.344 1 89.31 446 PRO A N 1
ATOM 3638 C CA . PRO A 1 446 ? -15.938 -3.211 3.518 1 89.31 446 PRO A CA 1
ATOM 3639 C C . PRO A 1 446 ? -16.812 -1.965 3.629 1 89.31 446 PRO A C 1
ATOM 3641 O O . PRO A 1 446 ? -16.984 -1.426 4.723 1 89.31 446 PRO A O 1
ATOM 3644 N N . ILE A 1 447 ? -17.344 -1.478 2.57 1 91.69 447 ILE A N 1
ATOM 3645 C CA . ILE A 1 447 ? -18.078 -0.215 2.482 1 91.69 447 ILE A CA 1
ATOM 3646 C C . ILE A 1 447 ? -19.25 -0.226 3.457 1 91.69 447 ILE A C 1
ATOM 3648 O O . ILE A 1 447 ? -19.547 0.791 4.09 1 91.69 447 ILE A O 1
ATOM 3652 N N . ASP A 1 448 ? -19.891 -1.382 3.639 1 88.75 448 ASP A N 1
ATOM 3653 C CA . ASP A 1 448 ? -21.062 -1.45 4.52 1 88.75 448 ASP A CA 1
ATOM 3654 C C . ASP A 1 448 ? -20.656 -1.271 5.98 1 88.75 448 ASP A C 1
ATOM 3656 O O . ASP A 1 448 ? -21.406 -0.695 6.773 1 88.75 448 ASP A O 1
ATOM 3660 N N . ALA A 1 449 ? -19.5 -1.762 6.293 1 87.38 449 ALA A N 1
ATOM 3661 C CA . ALA A 1 449 ? -19 -1.567 7.648 1 87.38 449 ALA A CA 1
ATOM 3662 C C . ALA A 1 449 ? -18.734 -0.091 7.93 1 87.38 449 ALA A C 1
ATOM 3664 O O . ALA A 1 449 ? -19.047 0.406 9.016 1 87.38 449 ALA A O 1
ATOM 3665 N N . VAL A 1 450 ? -18.188 0.597 6.988 1 90.88 450 VAL A N 1
ATOM 3666 C CA . VAL A 1 450 ? -17.875 2.012 7.148 1 90.88 450 VAL A CA 1
ATOM 3667 C C . VAL A 1 450 ? -19.172 2.826 7.215 1 90.88 450 VAL A C 1
ATOM 3669 O O . VAL A 1 450 ? -19.297 3.734 8.039 1 90.88 450 VAL A O 1
ATOM 3672 N N . LYS A 1 451 ? -20.109 2.51 6.332 1 90.81 451 LYS A N 1
ATOM 3673 C CA . LYS A 1 451 ? -21.406 3.178 6.391 1 90.81 451 LYS A CA 1
ATOM 3674 C C . LYS A 1 451 ? -22.062 3.004 7.758 1 90.81 451 LYS A C 1
ATOM 3676 O O . LYS A 1 451 ? -22.547 3.971 8.344 1 90.81 451 LYS A O 1
ATOM 3681 N N . ASN A 1 452 ? -22.031 1.791 8.211 1 87.56 452 ASN A N 1
ATOM 3682 C CA . ASN A 1 452 ? -22.641 1.505 9.508 1 87.56 452 ASN A CA 1
ATOM 3683 C C . ASN A 1 452 ? -21.938 2.266 10.633 1 87.56 452 ASN A C 1
ATOM 3685 O O . ASN A 1 452 ? -22.594 2.717 11.578 1 87.56 452 ASN A O 1
ATOM 3689 N N . LEU A 1 453 ? -20.719 2.35 10.5 1 86.62 453 LEU A N 1
ATOM 3690 C CA . LEU A 1 453 ? -19.938 3.129 11.461 1 86.62 453 LEU A CA 1
ATOM 3691 C C . LEU A 1 453 ? -20.406 4.574 11.5 1 86.62 453 LEU A C 1
ATOM 3693 O O . LEU A 1 453 ? -20.656 5.129 12.578 1 86.62 453 LEU A O 1
ATOM 3697 N N . ILE A 1 454 ? -20.516 5.188 10.383 1 90.19 454 ILE A N 1
ATOM 3698 C CA . ILE A 1 454 ? -20.922 6.582 10.289 1 90.19 454 ILE A CA 1
ATOM 3699 C C . ILE A 1 454 ? -22.359 6.73 10.805 1 90.19 454 ILE A C 1
ATOM 3701 O O . ILE A 1 454 ? -22.656 7.672 11.539 1 90.19 454 ILE A O 1
ATOM 3705 N N . ILE A 1 455 ? -23.203 5.77 10.469 1 89.75 455 ILE A N 1
ATOM 3706 C CA . ILE A 1 455 ? -24.594 5.801 10.914 1 89.75 455 ILE A CA 1
ATOM 3707 C C . ILE A 1 455 ? -24.641 5.711 12.438 1 89.75 455 ILE A C 1
ATOM 3709 O O . ILE A 1 455 ? -25.406 6.434 13.078 1 89.75 455 ILE A O 1
ATOM 3713 N N . GLN A 1 456 ? -23.844 4.875 12.992 1 86.19 456 GLN A N 1
ATOM 3714 C CA . GLN A 1 456 ? -23.781 4.734 14.445 1 86.19 456 GLN A CA 1
ATOM 3715 C C . GLN A 1 456 ? -23.359 6.043 15.109 1 86.19 456 GLN A C 1
ATOM 3717 O O . GLN A 1 456 ? -23.922 6.438 16.125 1 86.19 456 GLN A O 1
ATOM 3722 N N . LEU A 1 457 ? -22.375 6.703 14.508 1 85.44 457 LEU A N 1
ATOM 3723 C CA . LEU A 1 457 ? -21.875 7.957 15.062 1 85.44 457 LEU A CA 1
ATOM 3724 C C . LEU A 1 457 ? -22.922 9.062 14.922 1 85.44 457 LEU A C 1
ATOM 3726 O O . LEU A 1 457 ? -23.047 9.922 15.797 1 85.44 457 LEU A O 1
ATOM 3730 N N . LEU A 1 458 ? -23.672 9.008 13.852 1 87.12 458 LEU A N 1
ATOM 3731 C CA . LEU A 1 458 ? -24.703 10.008 13.609 1 87.12 458 LEU A CA 1
ATOM 3732 C C . LEU A 1 458 ? -25.875 9.82 14.57 1 87.12 458 LEU A C 1
ATOM 3734 O O . LEU A 1 458 ? -26.594 10.773 14.883 1 87.12 458 LEU A O 1
ATOM 3738 N N . LYS A 1 459 ? -26.047 8.633 15.086 1 82.94 459 LYS A N 1
ATOM 3739 C CA . LYS A 1 459 ? -27.156 8.328 15.977 1 82.94 459 LYS A CA 1
ATOM 3740 C C . LYS A 1 459 ? -26.734 8.43 17.438 1 82.94 459 LYS A C 1
ATOM 3742 O O . LYS A 1 459 ? -27.547 8.234 18.344 1 82.94 459 LYS A O 1
ATOM 3747 N N . ASP A 1 460 ? -25.484 8.648 17.547 1 74.81 460 ASP A N 1
ATOM 3748 C CA . ASP A 1 460 ? -25 8.758 18.922 1 74.81 460 ASP A CA 1
ATOM 3749 C C . ASP A 1 460 ? -25.734 9.852 19.688 1 74.81 460 ASP A C 1
ATOM 3751 O O . ASP A 1 460 ? -25.797 11 19.234 1 74.81 460 ASP A O 1
ATOM 3755 N N . THR A 1 461 ? -26.484 9.445 20.672 1 68.88 461 THR A N 1
ATOM 3756 C CA . THR A 1 461 ? -27.266 10.359 21.5 1 68.88 461 THR A CA 1
ATOM 3757 C C . THR A 1 461 ? -26.469 10.766 22.734 1 68.88 461 THR A C 1
ATOM 3759 O O . THR A 1 461 ? -25.672 9.977 23.266 1 68.88 461 THR A O 1
ATOM 3762 N N . PRO A 1 462 ? -26.609 12.07 23.016 1 66.88 462 PRO A N 1
ATOM 3763 C CA . PRO A 1 462 ? -25.891 12.516 24.219 1 66.88 462 PRO A CA 1
ATOM 3764 C C . PRO A 1 462 ? -26.266 11.719 25.453 1 66.88 462 PRO A C 1
ATOM 3766 O O . PRO A 1 462 ? -27.406 11.273 25.578 1 66.88 462 PRO A O 1
ATOM 3769 N N . THR A 1 463 ? -25.219 11.414 26.203 1 67.25 463 THR A N 1
ATOM 3770 C CA . THR A 1 463 ? -25.469 10.812 27.5 1 67.25 463 THR A CA 1
ATOM 3771 C C . THR A 1 463 ? -26.188 11.797 28.422 1 67.25 463 THR A C 1
ATOM 3773 O O . THR A 1 463 ? -26.234 12.992 28.141 1 67.25 463 THR A O 1
ATOM 3776 N N . ASP A 1 464 ? -26.797 11.227 29.484 1 65.44 464 ASP A N 1
ATOM 3777 C CA . ASP A 1 464 ? -27.453 12.07 30.484 1 65.44 464 ASP A CA 1
ATOM 3778 C C . ASP A 1 464 ? -26.484 13.094 31.047 1 65.44 464 ASP A C 1
ATOM 3780 O O . ASP A 1 464 ? -26.844 14.25 31.281 1 65.44 464 ASP A O 1
ATOM 3784 N N . GLU A 1 465 ? -25.297 12.617 31.188 1 66.88 465 GLU A N 1
ATOM 3785 C CA . GLU A 1 465 ? -24.281 13.508 31.75 1 66.88 465 GLU A CA 1
ATOM 3786 C C . GLU A 1 465 ? -23.938 14.641 30.797 1 66.88 465 GLU A C 1
ATOM 3788 O O . GLU A 1 465 ? -23.781 15.789 31.203 1 66.88 465 GLU A O 1
ATOM 3793 N N . GLU A 1 466 ? -23.938 14.281 29.562 1 67.62 466 GLU A N 1
ATOM 3794 C CA . GLU A 1 466 ? -23.625 15.281 28.547 1 67.62 466 GLU A CA 1
ATOM 3795 C C . GLU A 1 466 ? -24.734 16.312 28.422 1 67.62 466 GLU A C 1
ATOM 3797 O O . GLU A 1 466 ? -24.484 17.5 28.234 1 67.62 466 GLU A O 1
ATOM 3802 N N . LEU A 1 467 ? -25.922 15.812 28.562 1 67.19 467 LEU A N 1
ATOM 3803 C CA . LEU A 1 467 ? -27.078 16.703 28.484 1 67.19 467 LEU A CA 1
ATOM 3804 C C . LEU A 1 467 ? -27.109 17.641 29.688 1 67.19 467 LEU A C 1
ATOM 3806 O O . LEU A 1 467 ? -27.391 18.844 29.547 1 67.19 467 LEU A O 1
ATOM 3810 N N . LYS A 1 468 ? -26.844 17.094 30.844 1 66.38 468 LYS A N 1
ATOM 3811 C CA . LYS A 1 468 ? -26.812 17.906 32.062 1 66.38 468 LYS A CA 1
ATOM 3812 C C . LYS A 1 468 ? -25.719 18.969 31.984 1 66.38 468 LYS A C 1
ATOM 3814 O O . LYS A 1 468 ? -25.922 20.125 32.375 1 66.38 468 LYS A O 1
ATOM 3819 N N . GLU A 1 469 ? -24.594 18.547 31.547 1 67.62 469 GLU A N 1
ATOM 3820 C CA . GLU A 1 469 ? -23.469 19.469 31.406 1 67.62 469 GLU A CA 1
ATOM 3821 C C . GLU A 1 469 ? -23.797 20.594 30.438 1 67.62 469 GLU A C 1
ATOM 3823 O O . GLU A 1 469 ? -23.469 21.766 30.672 1 67.62 469 GLU A O 1
ATOM 3828 N N . TYR A 1 470 ? -24.438 20.203 29.438 1 65.44 470 TYR A N 1
ATOM 3829 C CA . TYR A 1 470 ? -24.812 21.172 28.422 1 65.44 470 TYR A CA 1
ATOM 3830 C C . TYR A 1 470 ? -25.812 22.172 29 1 65.44 470 TYR A C 1
ATOM 3832 O O . TYR A 1 470 ? -25.688 23.375 28.766 1 65.44 470 TYR A O 1
ATOM 3840 N N . GLU A 1 471 ? -26.75 21.703 29.734 1 65.94 471 GLU A N 1
ATOM 3841 C CA . GLU A 1 471 ? -27.75 22.562 30.359 1 65.94 471 GLU A CA 1
ATOM 3842 C C . GLU A 1 471 ? -27.109 23.484 31.391 1 65.94 471 GLU A C 1
ATOM 3844 O O . GLU A 1 471 ? -27.469 24.656 31.484 1 65.94 471 GLU A O 1
ATOM 3849 N N . ASN A 1 472 ? -26.172 22.938 32.125 1 62.38 472 ASN A N 1
ATOM 3850 C CA . ASN A 1 472 ? -25.469 23.75 33.125 1 62.38 472 ASN A CA 1
ATOM 3851 C C . ASN A 1 472 ? -24.625 24.844 32.469 1 62.38 472 ASN A C 1
ATOM 3853 O O . ASN A 1 472 ? -24.547 25.953 32.969 1 62.38 472 ASN A O 1
ATOM 3857 N N . LEU A 1 473 ? -23.984 24.438 31.359 1 61.12 473 LEU A N 1
ATOM 3858 C CA . LEU A 1 473 ? -23.172 25.406 30.625 1 61.12 473 LEU A CA 1
ATOM 3859 C C . LEU A 1 473 ? -24.047 26.531 30.078 1 61.12 473 LEU A C 1
ATOM 3861 O O . LEU A 1 473 ? -23.641 27.688 30.047 1 61.12 473 LEU A O 1
ATOM 3865 N N . GLN A 1 474 ? -25.266 26.172 29.719 1 57.22 474 GLN A N 1
ATOM 3866 C CA . GLN A 1 474 ? -26.203 27.172 29.219 1 57.22 474 GLN A CA 1
ATOM 3867 C C . GLN A 1 474 ? -26.688 28.078 30.344 1 57.22 474 GLN A C 1
ATOM 3869 O O . GLN A 1 474 ? -26.844 29.281 30.156 1 57.22 474 GLN A O 1
ATOM 3874 N N . LYS A 1 475 ? -26.891 27.453 31.531 1 55.41 475 LYS A N 1
ATOM 3875 C CA . LYS A 1 475 ? -27.344 28.219 32.688 1 55.41 475 LYS A CA 1
ATOM 3876 C C . LYS A 1 475 ? -26.234 29.125 33.219 1 55.41 475 LYS A C 1
ATOM 3878 O O . LYS A 1 475 ? -26.5 30.266 33.625 1 55.41 475 LYS A O 1
ATOM 3883 N N . GLY A 1 476 ? -25.047 28.516 33.312 1 46.75 476 GLY A N 1
ATOM 3884 C CA . GLY A 1 476 ? -23.938 29.344 33.781 1 46.75 476 GLY A CA 1
ATOM 3885 C C . GLY A 1 476 ? -23.625 30.5 32.844 1 46.75 476 GLY A C 1
ATOM 3886 O O . GLY A 1 476 ? -23.281 31.594 33.312 1 46.75 476 GLY A O 1
ATOM 3887 N N . LYS A 1 477 ? -23.734 30.328 31.641 1 52.19 477 LYS A N 1
ATOM 3888 C CA . LYS A 1 477 ? -23.531 31.391 30.641 1 52.19 477 LYS A CA 1
ATOM 3889 C C . LYS A 1 477 ? -24.609 32.469 30.75 1 52.19 477 LYS A C 1
ATOM 3891 O O . LYS A 1 477 ? -24.328 33.656 30.609 1 52.19 477 LYS A O 1
ATOM 3896 N N . ILE A 1 478 ? -25.781 31.984 31 1 44.53 478 ILE A N 1
ATOM 3897 C CA . ILE A 1 478 ? -26.875 32.938 31.25 1 44.53 478 ILE A CA 1
ATOM 3898 C C . ILE A 1 478 ? -26.562 33.75 32.5 1 44.53 478 ILE A C 1
ATOM 3900 O O . ILE A 1 478 ? -26.797 34.969 32.5 1 44.53 478 ILE A O 1
ATOM 3904 N N . VAL A 1 479 ? -25.875 33.094 33.344 1 42.19 479 VAL A N 1
ATOM 3905 C CA . VAL A 1 479 ? -25.547 33.812 34.594 1 42.19 479 VAL A CA 1
ATOM 3906 C C . VAL A 1 479 ? -24.406 34.781 34.344 1 42.19 479 VAL A C 1
ATOM 3908 O O . VAL A 1 479 ? -24.438 35.938 34.812 1 42.19 479 VAL A O 1
ATOM 3911 N N . GLN A 1 480 ? -23.469 34.406 33.531 1 43.09 480 GLN A N 1
ATOM 3912 C CA . GLN A 1 480 ? -22.359 35.281 33.25 1 43.09 480 GLN A CA 1
ATOM 3913 C C . GLN A 1 480 ? -22.797 36.438 32.344 1 43.09 480 GLN A C 1
ATOM 3915 O O . GLN A 1 480 ? -22.344 37.594 32.531 1 43.09 480 GLN A O 1
ATOM 3920 N N . GLU A 1 481 ? -23.594 36.219 31.438 1 43.41 481 GLU A N 1
ATOM 3921 C CA . GLU A 1 481 ? -24.188 37.312 30.641 1 43.41 481 GLU A CA 1
ATOM 3922 C C . GLU A 1 481 ? -25 38.25 31.516 1 43.41 481 GLU A C 1
ATOM 3924 O O . GLU A 1 481 ? -24.953 39.469 31.312 1 43.41 481 GLU A O 1
ATOM 3929 N N . LYS A 1 482 ? -25.609 37.719 32.469 1 43.34 482 LYS A N 1
ATOM 3930 C CA . LYS A 1 482 ? -26.359 38.562 33.406 1 43.34 482 LYS A CA 1
ATOM 3931 C C . LYS A 1 482 ? -25.406 39.375 34.281 1 43.34 482 LYS A C 1
ATOM 3933 O O . LYS A 1 482 ? -25.656 40.562 34.562 1 43.34 482 LYS A O 1
ATOM 3938 N N . ILE A 1 483 ? -24.375 38.75 34.531 1 43.16 483 ILE A N 1
ATOM 3939 C CA . ILE A 1 483 ? -23.391 39.438 35.344 1 43.16 483 ILE A CA 1
ATOM 3940 C C . ILE A 1 483 ? -22.641 40.469 34.469 1 43.16 483 ILE A C 1
ATOM 3942 O O . ILE A 1 483 ? -22.375 41.594 34.906 1 43.16 483 ILE A O 1
ATOM 3946 N N . GLY A 1 484 ? -22.297 40.156 33.312 1 39.94 484 GLY A N 1
ATOM 3947 C CA . GLY A 1 484 ? -21.703 41.062 32.375 1 39.94 484 GLY A CA 1
ATOM 3948 C C . GLY A 1 484 ? -22.625 42.219 32 1 39.94 484 GLY A C 1
ATOM 3949 O O . GLY A 1 484 ? -22.188 43.375 31.891 1 39.94 484 GLY A O 1
ATOM 3950 N N . GLU A 1 485 ? -23.812 41.906 31.797 1 43.97 485 GLU A N 1
ATOM 3951 C CA . GLU A 1 485 ? -24.812 42.969 31.594 1 43.97 485 GLU A CA 1
ATOM 3952 C C . GLU A 1 485 ? -24.938 43.844 32.844 1 43.97 485 GLU A C 1
ATOM 3954 O O . GLU A 1 485 ? -25.094 45.062 32.719 1 43.97 485 GLU A O 1
ATOM 3959 N N . THR A 1 486 ? -24.828 43.219 33.969 1 43.34 486 THR A N 1
ATOM 3960 C CA . THR A 1 486 ? -24.922 44.031 35.188 1 43.34 486 THR A CA 1
ATOM 3961 C C . THR A 1 486 ? -23.672 44.875 35.375 1 43.34 486 THR A C 1
ATOM 3963 O O . THR A 1 486 ? -23.766 46 35.875 1 43.34 486 THR A O 1
ATOM 3966 N N . SER A 1 487 ? -22.562 44.344 34.938 1 39.59 487 SER A N 1
ATOM 3967 C CA . SER A 1 487 ? -21.344 45.156 35.094 1 39.59 487 SER A CA 1
ATOM 3968 C C . SER A 1 487 ? -21.266 46.25 34.062 1 39.59 487 SER A C 1
ATOM 3970 O O . SER A 1 487 ? -20.734 47.344 34.312 1 39.59 487 SER A O 1
ATOM 3972 N N . ILE A 1 488 ? -21.781 46.062 32.875 1 40.88 488 ILE A N 1
ATOM 3973 C CA . ILE A 1 488 ? -21.859 47.156 31.906 1 40.88 488 ILE A CA 1
ATOM 3974 C C . ILE A 1 488 ? -22.875 48.188 32.375 1 40.88 488 ILE A C 1
ATOM 3976 O O . ILE A 1 488 ? -22.656 49.406 32.188 1 40.88 488 ILE A O 1
ATOM 3980 N N . SER A 1 489 ? -23.938 47.75 32.938 1 39.62 489 SER A N 1
ATOM 3981 C CA . SER A 1 489 ? -24.922 48.75 33.375 1 39.62 489 SER A CA 1
ATOM 3982 C C . SER A 1 489 ? -24.359 49.625 34.5 1 39.62 489 SER A C 1
ATOM 3984 O O . SER A 1 489 ? -24.672 50.812 34.531 1 39.62 489 SER A O 1
ATOM 3986 N N . GLU A 1 490 ? -23.5 49.062 35.312 1 39.69 490 GLU A N 1
ATOM 3987 C CA . GLU A 1 490 ? -23.016 49.938 36.406 1 39.69 490 GLU A CA 1
ATOM 3988 C C . GLU A 1 490 ? -21.953 50.906 35.875 1 39.69 490 GLU A C 1
ATOM 3990 O O . GLU A 1 490 ? -21.797 52 36.438 1 39.69 490 GLU A O 1
ATOM 3995 N N . SER A 1 491 ? -21.203 50.5 34.844 1 34.75 491 SER A N 1
ATOM 3996 C CA . SER A 1 491 ? -20.141 51.406 34.406 1 34.75 491 SER A CA 1
ATOM 3997 C C . SER A 1 491 ? -20.703 52.531 33.562 1 34.75 491 SER A C 1
ATOM 3999 O O . SER A 1 491 ? -20 53.5 33.281 1 34.75 491 SER A O 1
ATOM 4001 N N . SER A 1 492 ? -21.875 52.375 32.938 1 35.28 492 SER A N 1
ATOM 4002 C CA . SER A 1 492 ? -22.406 53.5 32.188 1 35.28 492 SER A CA 1
ATOM 4003 C C . SER A 1 492 ? -22.859 54.625 33.125 1 35.28 492 SER A C 1
ATOM 4005 O O . SER A 1 492 ? -23.266 55.688 32.688 1 35.28 492 SER A O 1
ATOM 4007 N N . VAL A 1 493 ? -23.141 54.281 34.375 1 36.5 493 VAL A N 1
ATOM 4008 C CA . VAL A 1 493 ? -23.703 55.375 35.156 1 36.5 493 VAL A CA 1
ATOM 4009 C C . VAL A 1 493 ? -22.594 56.375 35.562 1 36.5 493 VAL A C 1
ATOM 4011 O O . VAL A 1 493 ? -22.875 57.5 35.969 1 36.5 493 VAL A O 1
ATOM 4014 N N . LYS A 1 494 ? -21.266 55.844 35.656 1 35.81 494 LYS A N 1
ATOM 4015 C CA . LYS A 1 494 ? -20.391 56.875 36.25 1 35.81 494 LYS A CA 1
ATOM 4016 C C . LYS A 1 494 ? -19.938 57.875 35.188 1 35.81 494 LYS A C 1
ATOM 4018 O O . LYS A 1 494 ? -19.266 58.844 35.531 1 35.81 494 LYS A O 1
ATOM 4023 N N . THR A 1 495 ? -20.234 57.719 33.875 1 25.58 495 THR A N 1
ATOM 4024 C CA . THR A 1 495 ? -19.969 59 33.188 1 25.58 495 THR A CA 1
ATOM 4025 C C . THR A 1 495 ? -21.219 59.875 33.156 1 25.58 495 THR A C 1
ATOM 4027 O O . THR A 1 495 ? -22.328 59.375 32.969 1 25.58 495 THR A O 1
ATOM 4030 N N . MET B 1 1 ? -11.359 -39.906 19.062 1 24.14 1 MET B N 1
ATOM 4031 C CA . MET B 1 1 ? -10.859 -39.625 17.719 1 24.14 1 MET B CA 1
ATOM 4032 C C . MET B 1 1 ? -11.547 -38.438 17.109 1 24.14 1 MET B C 1
ATOM 4034 O O . MET B 1 1 ? -12.609 -38.562 16.5 1 24.14 1 MET B O 1
ATOM 4038 N N . LEU B 1 2 ? -11.586 -37.312 17.641 1 26.88 2 LEU B N 1
ATOM 4039 C CA . LEU B 1 2 ? -12.453 -36.156 17.469 1 26.88 2 LEU B CA 1
ATOM 4040 C C . LEU B 1 2 ? -12.055 -35.344 16.219 1 26.88 2 LEU B C 1
ATOM 4042 O O . LEU B 1 2 ? -10.914 -34.875 16.109 1 26.88 2 LEU B O 1
ATOM 4046 N N . VAL B 1 3 ? -12.602 -35.688 15.062 1 23.75 3 VAL B N 1
ATOM 4047 C CA . VAL B 1 3 ? -12.484 -35.125 13.711 1 23.75 3 VAL B CA 1
ATOM 4048 C C . VAL B 1 3 ? -12.727 -33.625 13.727 1 23.75 3 VAL B C 1
ATOM 4050 O O . VAL B 1 3 ? -13.828 -33.188 14.055 1 23.75 3 VAL B O 1
ATOM 4053 N N . PHE B 1 4 ? -11.758 -32.812 14.039 1 22.98 4 PHE B N 1
ATOM 4054 C CA . PHE B 1 4 ? -11.867 -31.359 14 1 22.98 4 PHE B CA 1
ATOM 4055 C C . PHE B 1 4 ? -12.055 -30.875 12.562 1 22.98 4 PHE B C 1
ATOM 4057 O O . PHE B 1 4 ? -11.141 -30.953 11.75 1 22.98 4 PHE B O 1
ATOM 4064 N N . ILE B 1 5 ? -13.219 -30.969 11.992 1 20.98 5 ILE B N 1
ATOM 4065 C CA . ILE B 1 5 ? -13.734 -30.406 10.75 1 20.98 5 ILE B CA 1
ATOM 4066 C C . ILE B 1 5 ? -13.484 -28.891 10.727 1 20.98 5 ILE B C 1
ATOM 4068 O O . ILE B 1 5 ? -14.055 -28.156 11.531 1 20.98 5 ILE B O 1
ATOM 4072 N N . ALA B 1 6 ? -12.336 -28.469 10.328 1 23.73 6 ALA B N 1
ATOM 4073 C CA . ALA B 1 6 ? -12.109 -27.047 10.094 1 23.73 6 ALA B CA 1
ATOM 4074 C C . ALA B 1 6 ? -13.039 -26.516 9.016 1 23.73 6 ALA B C 1
ATOM 4076 O O . ALA B 1 6 ? -12.906 -26.859 7.84 1 23.73 6 ALA B O 1
ATOM 4077 N N . ILE B 1 7 ? -14.297 -26.266 9.297 1 24.17 7 ILE B N 1
ATOM 4078 C CA . ILE B 1 7 ? -15.273 -25.531 8.5 1 24.17 7 ILE B CA 1
ATOM 4079 C C . ILE B 1 7 ? -14.648 -24.234 7.984 1 24.17 7 ILE B C 1
ATOM 4081 O O . ILE B 1 7 ? -14.188 -23.406 8.773 1 24.17 7 ILE B O 1
ATOM 4085 N N . LEU B 1 8 ? -14.109 -24.297 6.852 1 26.2 8 LEU B N 1
ATOM 4086 C CA . LEU B 1 8 ? -13.789 -23.109 6.051 1 26.2 8 LEU B CA 1
ATOM 4087 C C . LEU B 1 8 ? -14.961 -22.141 6.027 1 26.2 8 LEU B C 1
ATOM 4089 O O . LEU B 1 8 ? -15.93 -22.344 5.293 1 26.2 8 LEU B O 1
ATOM 4093 N N . LEU B 1 9 ? -15.516 -21.75 7.164 1 26.34 9 LEU B N 1
ATOM 4094 C CA . LEU B 1 9 ? -16.547 -20.719 7.246 1 26.34 9 LEU B CA 1
ATOM 4095 C C . LEU B 1 9 ? -16.156 -19.484 6.438 1 26.34 9 LEU B C 1
ATOM 4097 O O . LEU B 1 9 ? -15.117 -18.875 6.707 1 26.34 9 LEU B O 1
ATOM 4101 N N . SER B 1 10 ? -16.312 -19.469 5.141 1 30.23 10 SER B N 1
ATOM 4102 C CA . SER B 1 10 ? -16.547 -18.234 4.391 1 30.23 10 SER B CA 1
ATOM 4103 C C . SER B 1 10 ? -17.297 -17.219 5.238 1 30.23 10 SER B C 1
ATOM 4105 O O . SER B 1 10 ? -18.531 -17.172 5.223 1 30.23 10 SER B O 1
ATOM 4107 N N . THR B 1 11 ? -17.172 -17.141 6.516 1 29.98 11 THR B N 1
ATOM 4108 C CA . THR B 1 11 ? -17.969 -16.234 7.336 1 29.98 11 THR B CA 1
ATOM 4109 C C . THR B 1 11 ? -17.844 -14.797 6.832 1 29.98 11 THR B C 1
ATOM 4111 O O . THR B 1 11 ? -16.75 -14.289 6.648 1 29.98 11 THR B O 1
ATOM 4114 N N . SER B 1 12 ? -18.719 -14.336 5.824 1 34.41 12 SER B N 1
ATOM 4115 C CA . SER B 1 12 ? -19.047 -12.914 5.844 1 34.41 12 SER B CA 1
ATOM 4116 C C . SER B 1 12 ? -18.766 -12.297 7.211 1 34.41 12 SER B C 1
ATOM 4118 O O . SER B 1 12 ? -19.516 -12.516 8.164 1 34.41 12 SER B O 1
ATOM 4120 N N . GLN B 1 13 ? -17.688 -12.312 7.629 1 35.44 13 GLN B N 1
ATOM 4121 C CA . GLN B 1 13 ? -17.422 -11.695 8.93 1 35.44 13 GLN B CA 1
ATOM 4122 C C . GLN B 1 13 ? -18.219 -10.398 9.086 1 35.44 13 GLN B C 1
ATOM 4124 O O . GLN B 1 13 ? -17.953 -9.406 8.406 1 35.44 13 GLN B O 1
ATOM 4129 N N . VAL B 1 14 ? -19.5 -10.508 9.211 1 42.34 14 VAL B N 1
ATOM 4130 C CA . VAL B 1 14 ? -20.266 -9.375 9.703 1 42.34 14 VAL B CA 1
ATOM 4131 C C . VAL B 1 14 ? -19.406 -8.531 10.641 1 42.34 14 VAL B C 1
ATOM 4133 O O . VAL B 1 14 ? -18.969 -9.008 11.695 1 42.34 14 VAL B O 1
ATOM 4136 N N . LEU B 1 15 ? -18.547 -7.703 9.961 1 49.97 15 LEU B N 1
ATOM 4137 C CA . LEU B 1 15 ? -17.844 -6.797 10.859 1 49.97 15 LEU B CA 1
ATOM 4138 C C . LEU B 1 15 ? -18.719 -6.379 12.031 1 49.97 15 LEU B C 1
ATOM 4140 O O . LEU B 1 15 ? -19.891 -6.043 11.836 1 49.97 15 LEU B O 1
ATOM 4144 N N . ALA B 1 16 ? -18.297 -6.918 13.156 1 56.62 16 ALA B N 1
ATOM 4145 C CA . ALA B 1 16 ? -18.906 -6.582 14.445 1 56.62 16 ALA B CA 1
ATOM 4146 C C . ALA B 1 16 ? -19.094 -5.07 14.586 1 56.62 16 ALA B C 1
ATOM 4148 O O . ALA B 1 16 ? -18.703 -4.309 13.695 1 56.62 16 ALA B O 1
ATOM 4149 N N . LYS B 1 17 ? -19.75 -4.77 15.555 1 66.44 17 LYS B N 1
ATOM 4150 C CA . LYS B 1 17 ? -20.078 -3.402 15.961 1 66.44 17 LYS B CA 1
ATOM 4151 C C . LYS B 1 17 ? -18.812 -2.533 16 1 66.44 17 LYS B C 1
ATOM 4153 O O . LYS B 1 17 ? -17.75 -2.986 16.438 1 66.44 17 LYS B O 1
ATOM 4158 N N . PHE B 1 18 ? -18.859 -1.427 15.258 1 70.12 18 PHE B N 1
ATOM 4159 C CA . PHE B 1 18 ? -17.781 -0.434 15.234 1 70.12 18 PHE B CA 1
ATOM 4160 C C . PHE B 1 18 ? -17.438 0.025 16.641 1 70.12 18 PHE B C 1
ATOM 4162 O O . PHE B 1 18 ? -18.328 0.322 17.438 1 70.12 18 PHE B O 1
ATOM 4169 N N . ARG B 1 19 ? -16.156 -0.053 17.016 1 71.5 19 ARG B N 1
ATOM 4170 C CA . ARG B 1 19 ? -15.703 0.428 18.312 1 71.5 19 ARG B CA 1
ATOM 4171 C C . ARG B 1 19 ? -15.133 1.837 18.219 1 71.5 19 ARG B C 1
ATOM 4173 O O . ARG B 1 19 ? -15.297 2.646 19.125 1 71.5 19 ARG B O 1
ATOM 4180 N N . GLY B 1 20 ? -14.508 2.086 17.062 1 77.81 20 GLY B N 1
ATOM 4181 C CA . GLY B 1 20 ? -13.922 3.406 16.922 1 77.81 20 GLY B CA 1
ATOM 4182 C C . GLY B 1 20 ? -12.695 3.422 16.016 1 77.81 20 GLY B C 1
ATOM 4183 O O . GLY B 1 20 ? -12.336 2.395 15.445 1 77.81 20 GLY B O 1
ATOM 4184 N N . PHE B 1 21 ? -12.172 4.602 15.773 1 83.38 21 PHE B N 1
ATOM 4185 C CA . PHE B 1 21 ? -10.906 4.785 15.078 1 83.38 21 PHE B CA 1
ATOM 4186 C C . PHE B 1 21 ? -9.734 4.684 16.047 1 83.38 21 PHE B C 1
ATOM 4188 O O . PHE B 1 21 ? -9.82 5.145 17.188 1 83.38 21 PHE B O 1
ATOM 4195 N N . LYS B 1 22 ? -8.734 3.98 15.641 1 83.06 22 LYS B N 1
ATOM 4196 C CA . LYS B 1 22 ? -7.465 4.094 16.344 1 83.06 22 LYS B CA 1
ATOM 4197 C C . LYS B 1 22 ? -6.738 5.383 15.969 1 83.06 22 LYS B C 1
ATOM 4199 O O . LYS B 1 22 ? -6.527 5.656 14.789 1 83.06 22 LYS B O 1
ATOM 4204 N N . ASP B 1 23 ? -6.469 6.199 16.984 1 84.5 23 ASP B N 1
ATOM 4205 C CA . ASP B 1 23 ? -5.742 7.438 16.719 1 84.5 23 ASP B CA 1
ATOM 4206 C C . ASP B 1 23 ? -4.371 7.148 16.109 1 84.5 23 ASP B C 1
ATOM 4208 O O . ASP B 1 23 ? -3.598 6.359 16.656 1 84.5 23 ASP B O 1
ATOM 4212 N N . PRO B 1 24 ? -4.172 7.762 14.922 1 76.62 24 PRO B N 1
ATOM 4213 C CA . PRO B 1 24 ? -2.832 7.555 14.367 1 76.62 24 PRO B CA 1
ATOM 4214 C C . PRO B 1 24 ? -1.732 8.164 15.227 1 76.62 24 PRO B C 1
ATOM 4216 O O . PRO B 1 24 ? -1.986 9.109 15.984 1 76.62 24 PRO B O 1
ATOM 4219 N N . ILE B 1 25 ? -0.556 7.535 15.133 1 71 25 ILE B N 1
ATOM 4220 C CA . ILE B 1 25 ? 0.596 8.055 15.859 1 71 25 ILE B CA 1
ATOM 4221 C C . ILE B 1 25 ? 1.365 9.039 14.977 1 71 25 ILE B C 1
ATOM 4223 O O . ILE B 1 25 ? 1.838 8.672 13.898 1 71 25 ILE B O 1
ATOM 4227 N N . PHE B 1 26 ? 1.309 10.273 15.375 1 69.06 26 PHE B N 1
ATOM 4228 C CA . PHE B 1 26 ? 2.064 11.273 14.641 1 69.06 26 PHE B CA 1
ATOM 4229 C C . PHE B 1 26 ? 3.453 11.461 15.234 1 69.06 26 PHE B C 1
ATOM 4231 O O . PHE B 1 26 ? 3.664 11.188 16.422 1 69.06 26 PHE B O 1
ATOM 4238 N N . PRO B 1 27 ? 4.387 11.844 14.383 1 63.62 27 PRO B N 1
ATOM 4239 C CA . PRO B 1 27 ? 5.75 12.047 14.891 1 63.62 27 PRO B CA 1
ATOM 4240 C C . PRO B 1 27 ? 5.805 13.008 16.078 1 63.62 27 PRO B C 1
ATOM 4242 O O . PRO B 1 27 ? 5.066 14 16.109 1 63.62 27 PRO B O 1
ATOM 4245 N N . GLN B 1 28 ? 6.555 12.555 17.094 1 65.75 28 GLN B N 1
ATOM 4246 C CA . GLN B 1 28 ? 6.816 13.43 18.234 1 65.75 28 GLN B CA 1
ATOM 4247 C C . GLN B 1 28 ? 8.016 14.336 17.969 1 65.75 28 GLN B C 1
ATOM 4249 O O . GLN B 1 28 ? 9 13.906 17.344 1 65.75 28 GLN B O 1
ATOM 4254 N N . TYR B 1 29 ? 7.746 15.602 18.203 1 69.44 29 TYR B N 1
ATOM 4255 C CA . TYR B 1 29 ? 8.82 16.562 18 1 69.44 29 TYR B CA 1
ATOM 4256 C C . TYR B 1 29 ? 9.578 16.828 19.297 1 69.44 29 TYR B C 1
ATOM 4258 O O . TYR B 1 29 ? 9 16.75 20.391 1 69.44 29 TYR B O 1
ATOM 4266 N N . PRO B 1 30 ? 10.898 17.016 19.094 1 69.44 30 PRO B N 1
ATOM 4267 C CA . PRO B 1 30 ? 11.688 17.297 20.297 1 69.44 30 PRO B CA 1
ATOM 4268 C C . PRO B 1 30 ? 11.203 18.547 21.031 1 69.44 30 PRO B C 1
ATOM 4270 O O . PRO B 1 30 ? 10.57 19.422 20.438 1 69.44 30 PRO B O 1
ATOM 4273 N N . ASN B 1 31 ? 11.477 18.484 22.328 1 75.94 31 ASN B N 1
ATOM 4274 C CA . ASN B 1 31 ? 11.125 19.625 23.172 1 75.94 31 ASN B CA 1
ATOM 4275 C C . ASN B 1 31 ? 12.219 20.688 23.156 1 75.94 31 ASN B C 1
ATOM 4277 O O . ASN B 1 31 ? 12.812 20.984 24.188 1 75.94 31 ASN B O 1
ATOM 4281 N N . ASP B 1 32 ? 12.539 21.141 21.953 1 83.38 32 ASP B N 1
ATOM 4282 C CA . ASP B 1 32 ? 13.492 22.234 21.781 1 83.38 32 ASP B CA 1
ATOM 4283 C C . ASP B 1 32 ? 12.977 23.266 20.766 1 83.38 32 ASP B C 1
ATOM 4285 O O . ASP B 1 32 ? 11.836 23.156 20.297 1 83.38 32 ASP B O 1
ATOM 4289 N N . MET B 1 33 ? 13.758 24.266 20.625 1 81.81 33 MET B N 1
ATOM 4290 C CA . MET B 1 33 ? 13.312 25.406 19.828 1 81.81 33 MET B CA 1
ATOM 4291 C C . MET B 1 33 ? 13.156 25 18.359 1 81.81 33 MET B C 1
ATOM 4293 O O . MET B 1 33 ? 12.453 25.672 17.594 1 81.81 33 MET B O 1
ATOM 4297 N N . LYS B 1 34 ? 13.703 23.891 18 1 82.44 34 LYS B N 1
ATOM 4298 C CA . LYS B 1 34 ? 13.594 23.406 16.625 1 82.44 34 LYS B CA 1
ATOM 4299 C C . LYS B 1 34 ? 12.188 22.859 16.344 1 82.44 34 LYS B C 1
ATOM 4301 O O . LYS B 1 34 ? 11.805 22.688 15.18 1 82.44 34 LYS B O 1
ATOM 4306 N N . SER B 1 35 ? 11.422 22.703 17.375 1 85.81 35 SER B N 1
ATOM 4307 C CA . SER B 1 35 ? 10.094 22.094 17.234 1 85.81 35 SER B CA 1
ATOM 4308 C C . SER B 1 35 ? 9.023 23.172 17.047 1 85.81 35 SER B C 1
ATOM 4310 O O . SER B 1 35 ? 7.844 22.844 16.859 1 85.81 35 SER B O 1
ATOM 4312 N N . ILE B 1 36 ? 9.391 24.438 16.984 1 88.69 36 ILE B N 1
ATOM 4313 C CA . ILE B 1 36 ? 8.43 25.531 16.938 1 88.69 36 ILE B CA 1
ATOM 4314 C C . ILE B 1 36 ? 7.488 25.344 15.75 1 88.69 36 ILE B C 1
ATOM 4316 O O . ILE B 1 36 ? 6.266 25.422 15.898 1 88.69 36 ILE B O 1
ATOM 4320 N N . PRO B 1 37 ? 7.984 24.969 14.594 1 87.69 37 PRO B N 1
ATOM 4321 C CA . PRO B 1 37 ? 7.094 24.875 13.438 1 87.69 37 PRO B CA 1
ATOM 4322 C C . PRO B 1 37 ? 6.078 23.734 13.562 1 87.69 37 PRO B C 1
ATOM 4324 O O . PRO B 1 37 ? 5.148 23.641 12.758 1 87.69 37 PRO B O 1
ATOM 4327 N N . PHE B 1 38 ? 6.156 22.953 14.57 1 88.75 38 PHE B N 1
ATOM 4328 C CA . PHE B 1 38 ? 5.234 21.844 14.766 1 88.75 38 PHE B CA 1
ATOM 4329 C C . PHE B 1 38 ? 4.285 22.125 15.922 1 88.75 38 PHE B C 1
ATOM 4331 O O . PHE B 1 38 ? 3.43 21.297 16.25 1 88.75 38 PHE B O 1
ATOM 4338 N N . ARG B 1 39 ? 4.445 23.328 16.5 1 91.19 39 ARG B N 1
ATOM 4339 C CA . ARG B 1 39 ? 3.709 23.609 17.734 1 91.19 39 ARG B CA 1
ATOM 4340 C C . ARG B 1 39 ? 2.947 24.922 17.625 1 91.19 39 ARG B C 1
ATOM 4342 O O . ARG B 1 39 ? 2.693 25.594 18.641 1 91.19 39 ARG B O 1
ATOM 4349 N N . LEU B 1 40 ? 2.582 25.266 16.484 1 92.88 40 LEU B N 1
ATOM 4350 C CA . LEU B 1 40 ? 1.989 26.594 16.281 1 92.88 40 LEU B CA 1
ATOM 4351 C C . LEU B 1 40 ? 0.47 26.5 16.203 1 92.88 40 LEU B C 1
ATOM 4353 O O . LEU B 1 40 ? -0.17 27.297 15.516 1 92.88 40 LEU B O 1
ATOM 4357 N N . GLY B 1 41 ? -0.098 25.391 16.797 1 92.38 41 GLY B N 1
ATOM 4358 C CA . GLY B 1 41 ? -1.541 25.219 16.703 1 92.38 41 GLY B CA 1
ATOM 4359 C C . GLY B 1 41 ? -2.043 25.141 15.281 1 92.38 41 GLY B C 1
ATOM 4360 O O . GLY B 1 41 ? -1.464 24.438 14.453 1 92.38 41 GLY B O 1
ATOM 4361 N N . SER B 1 42 ? -3.137 25.859 15.016 1 93.19 42 SER B N 1
ATOM 4362 C CA . SER B 1 42 ? -3.736 25.828 13.688 1 93.19 42 SER B CA 1
ATOM 4363 C C . SER B 1 42 ? -2.85 26.516 12.664 1 93.19 42 SER B C 1
ATOM 4365 O O . SER B 1 42 ? -3.061 26.391 11.461 1 93.19 42 SER B O 1
ATOM 4367 N N . MET B 1 43 ? -1.854 27.266 13.125 1 93.38 43 MET B N 1
ATOM 4368 C CA . MET B 1 43 ? -0.958 27.969 12.211 1 93.38 43 MET B CA 1
ATOM 4369 C C . MET B 1 43 ? 0.215 27.078 11.805 1 93.38 43 MET B C 1
ATOM 4371 O O . MET B 1 43 ? 1.128 27.531 11.109 1 93.38 43 MET B O 1
ATOM 4375 N N . THR B 1 44 ? 0.18 25.875 12.266 1 91.94 44 THR B N 1
ATOM 4376 C CA . THR B 1 44 ? 1.249 24.953 11.922 1 91.94 44 THR B CA 1
ATOM 4377 C C . THR B 1 44 ? 1.231 24.641 10.422 1 91.94 44 THR B C 1
ATOM 4379 O O . THR B 1 44 ? 0.178 24.344 9.859 1 91.94 44 THR B O 1
ATOM 4382 N N . PRO B 1 45 ? 2.389 24.812 9.797 1 89.44 45 PRO B N 1
ATOM 4383 C CA . PRO B 1 45 ? 2.457 24.422 8.383 1 89.44 45 PRO B CA 1
ATOM 4384 C C . PRO B 1 45 ? 2.227 22.922 8.18 1 89.44 45 PRO B C 1
ATOM 4386 O O . PRO B 1 45 ? 2.389 22.125 9.109 1 89.44 45 PRO B O 1
ATOM 4389 N N . TYR B 1 46 ? 1.824 22.625 6.992 1 90.12 46 TYR B N 1
ATOM 4390 C CA . TYR B 1 46 ? 1.582 21.219 6.676 1 90.12 46 TYR B CA 1
ATOM 4391 C C . TYR B 1 46 ? 2.893 20.453 6.559 1 90.12 46 TYR B C 1
ATOM 4393 O O . TYR B 1 46 ? 3.828 20.906 5.895 1 90.12 46 TYR B O 1
ATOM 4401 N N . HIS B 1 47 ? 2.938 19.406 7.312 1 81.12 47 HIS B N 1
ATOM 4402 C CA . HIS B 1 47 ? 4.043 18.469 7.211 1 81.12 47 HIS B CA 1
ATOM 4403 C C . HIS B 1 47 ? 3.568 17.109 6.691 1 81.12 47 HIS B C 1
ATOM 4405 O O . HIS B 1 47 ? 2.904 16.359 7.414 1 81.12 47 HIS B O 1
ATOM 4411 N N . PRO B 1 48 ? 3.85 16.859 5.438 1 81 48 PRO B N 1
ATOM 4412 C CA . PRO B 1 48 ? 3.408 15.555 4.934 1 81 48 PRO B CA 1
ATOM 4413 C C . PRO B 1 48 ? 4.059 14.391 5.676 1 81 48 PRO B C 1
ATOM 4415 O O . PRO B 1 48 ? 5.16 14.523 6.211 1 81 48 PRO B O 1
ATOM 4418 N N . PRO B 1 49 ? 3.207 13.445 6.141 1 67.94 49 PRO B N 1
ATOM 4419 C CA . PRO B 1 49 ? 3.812 12.328 6.875 1 67.94 49 PRO B CA 1
ATOM 4420 C C . PRO B 1 49 ? 5.043 11.758 6.172 1 67.94 49 PRO B C 1
ATOM 4422 O O . PRO B 1 49 ? 6.109 11.648 6.781 1 67.94 49 PRO B O 1
ATOM 4425 N N . ASP B 1 50 ? 4.91 10.516 5.457 1 63.47 50 ASP B N 1
ATOM 4426 C CA . ASP B 1 50 ? 6.004 9.656 5.016 1 63.47 50 ASP B CA 1
ATOM 4427 C C . ASP B 1 50 ? 6.48 10.055 3.619 1 63.47 50 ASP B C 1
ATOM 4429 O O . ASP B 1 50 ? 5.914 10.953 2.994 1 63.47 50 ASP B O 1
ATOM 4433 N N . LYS B 1 51 ? 7.574 9.555 3.312 1 69.44 51 LYS B N 1
ATOM 4434 C CA . LYS B 1 51 ? 8.109 9.523 1.955 1 69.44 51 LYS B CA 1
ATOM 4435 C C . LYS B 1 51 ? 7.051 9.094 0.951 1 69.44 51 LYS B C 1
ATOM 4437 O O . LYS B 1 51 ? 6.23 8.219 1.244 1 69.44 51 LYS B O 1
ATOM 4442 N N . THR B 1 52 ? 6.715 10.039 0.051 1 73.31 52 THR B N 1
ATOM 4443 C CA . THR B 1 52 ? 5.84 9.625 -1.041 1 73.31 52 THR B CA 1
ATOM 4444 C C . THR B 1 52 ? 6.648 9.016 -2.182 1 73.31 52 THR B C 1
ATOM 4446 O O . THR B 1 52 ? 7.629 9.602 -2.639 1 73.31 52 THR B O 1
ATOM 4449 N N . CYS B 1 53 ? 6.305 7.809 -2.477 1 82.88 53 CYS B N 1
ATOM 4450 C CA . CYS B 1 53 ? 7.035 7.105 -3.525 1 82.88 53 CYS B CA 1
ATOM 4451 C C . CYS B 1 53 ? 6.141 6.844 -4.73 1 82.88 53 CYS B C 1
ATOM 4453 O O . CYS B 1 53 ? 4.961 6.527 -4.578 1 82.88 53 CYS B O 1
ATOM 4455 N N . VAL B 1 54 ? 6.684 7.09 -5.902 1 84.06 54 VAL B N 1
ATOM 4456 C CA . VAL B 1 54 ? 5.988 6.828 -7.156 1 84.06 54 VAL B CA 1
ATOM 4457 C C . VAL B 1 54 ? 6.762 5.793 -7.969 1 84.06 54 VAL B C 1
ATOM 4459 O O . VAL B 1 54 ? 7.977 5.902 -8.133 1 84.06 54 VAL B O 1
ATOM 4462 N N . ALA B 1 55 ? 5.977 4.73 -8.422 1 91.94 55 ALA B N 1
ATOM 4463 C CA . ALA B 1 55 ? 6.621 3.738 -9.281 1 91.94 55 ALA B CA 1
ATOM 4464 C C . ALA B 1 55 ? 7.02 4.348 -10.617 1 91.94 55 ALA B C 1
ATOM 4466 O O . ALA B 1 55 ? 6.207 5.004 -11.273 1 91.94 55 ALA B O 1
ATOM 4467 N N . ILE B 1 56 ? 8.258 4.086 -11.078 1 91.81 56 ILE B N 1
ATOM 4468 C CA . ILE B 1 56 ? 8.703 4.797 -12.266 1 91.81 56 ILE B CA 1
ATOM 4469 C C . ILE B 1 56 ? 9.148 3.795 -13.336 1 91.81 56 ILE B C 1
ATOM 4471 O O . ILE B 1 56 ? 9.078 4.082 -14.531 1 91.81 56 ILE B O 1
ATOM 4475 N N . ARG B 1 57 ? 9.633 2.664 -13.008 1 94.81 57 ARG B N 1
ATOM 4476 C CA . ARG B 1 57 ? 9.992 1.621 -13.961 1 94.81 57 ARG B CA 1
ATOM 4477 C C . ARG B 1 57 ? 9.938 0.243 -13.312 1 94.81 57 ARG B C 1
ATOM 4479 O O . ARG B 1 57 ? 9.984 0.126 -12.086 1 94.81 57 ARG B O 1
ATOM 4486 N N . CYS B 1 58 ? 9.844 -0.78 -14.148 1 96.06 58 CYS B N 1
ATOM 4487 C CA . CYS B 1 58 ? 9.734 -2.113 -13.562 1 96.06 58 CYS B CA 1
ATOM 4488 C C . CYS B 1 58 ? 10.305 -3.168 -14.508 1 96.06 58 CYS B C 1
ATOM 4490 O O . CYS B 1 58 ? 10.43 -2.93 -15.711 1 96.06 58 CYS B O 1
ATOM 4492 N N . HIS B 1 59 ? 10.836 -4.227 -13.969 1 96.94 59 HIS B N 1
ATOM 4493 C CA . HIS B 1 59 ? 11.438 -5.41 -14.57 1 96.94 59 HIS B CA 1
ATOM 4494 C C . HIS B 1 59 ? 10.656 -6.668 -14.211 1 96.94 59 HIS B C 1
ATOM 4496 O O . HIS B 1 59 ? 10.539 -7.016 -13.031 1 96.94 59 HIS B O 1
ATOM 4502 N N . CYS B 1 60 ? 10.133 -7.348 -15.273 1 97.75 60 CYS B N 1
ATOM 4503 C CA . CYS B 1 60 ? 9.211 -8.438 -14.992 1 97.75 60 CYS B CA 1
ATOM 4504 C C . CYS B 1 60 ? 9.672 -9.734 -15.648 1 97.75 60 CYS B C 1
ATOM 4506 O O . CYS B 1 60 ? 10.023 -9.742 -16.828 1 97.75 60 CYS B O 1
ATOM 4508 N N . THR B 1 61 ? 9.758 -10.766 -14.898 1 97.12 61 THR B N 1
ATOM 4509 C CA . THR B 1 61 ? 9.891 -12.133 -15.391 1 97.12 61 THR B CA 1
ATOM 4510 C C . THR B 1 61 ? 8.602 -12.914 -15.164 1 97.12 61 THR B C 1
ATOM 4512 O O . THR B 1 61 ? 8.117 -13.008 -14.039 1 97.12 61 THR B O 1
ATOM 4515 N N . VAL B 1 62 ? 8.086 -13.453 -16.266 1 97.94 62 VAL B N 1
ATOM 4516 C CA . VAL B 1 62 ? 6.816 -14.156 -16.125 1 97.94 62 VAL B CA 1
ATOM 4517 C C . VAL B 1 62 ? 6.879 -15.484 -16.891 1 97.94 62 VAL B C 1
ATOM 4519 O O . VAL B 1 62 ? 7.453 -15.562 -17.969 1 97.94 62 VAL B O 1
ATOM 4522 N N . ARG B 1 63 ? 6.348 -16.484 -16.219 1 97.62 63 ARG B N 1
ATOM 4523 C CA . ARG B 1 63 ? 6.137 -17.75 -16.906 1 97.62 63 ARG B CA 1
ATOM 4524 C C . ARG B 1 63 ? 4.914 -17.688 -17.812 1 97.62 63 ARG B C 1
ATOM 4526 O O . ARG B 1 63 ? 3.973 -16.938 -17.547 1 97.62 63 ARG B O 1
ATOM 4533 N N . HIS B 1 64 ? 4.93 -18.484 -18.859 1 97.56 64 HIS B N 1
ATOM 4534 C CA . HIS B 1 64 ? 3.777 -18.531 -19.75 1 97.56 64 HIS B CA 1
ATOM 4535 C C . HIS B 1 64 ? 2.547 -19.078 -19.031 1 97.56 64 HIS B C 1
ATOM 4537 O O . HIS B 1 64 ? 2.666 -19.688 -17.969 1 97.56 64 HIS B O 1
ATOM 4543 N N . GLY B 1 65 ? 1.376 -18.828 -19.672 1 96.38 65 GLY B N 1
ATOM 4544 C CA . GLY B 1 65 ? 0.111 -19.328 -19.156 1 96.38 65 GLY B CA 1
ATOM 4545 C C . GLY B 1 65 ? -0.099 -20.797 -19.422 1 96.38 65 GLY B C 1
ATOM 4546 O O . GLY B 1 65 ? 0.756 -21.453 -20.016 1 96.38 65 GLY B O 1
ATOM 4547 N N . ALA B 1 66 ? -1.214 -21.297 -18.922 1 94.38 66 ALA B N 1
ATOM 4548 C CA . ALA B 1 66 ? -1.542 -22.703 -19.047 1 94.38 66 ALA B CA 1
ATOM 4549 C C . ALA B 1 66 ? -1.559 -23.156 -20.5 1 94.38 66 ALA B C 1
ATOM 4551 O O . ALA B 1 66 ? -2.057 -22.438 -21.375 1 94.38 66 ALA B O 1
ATOM 4552 N N . LYS B 1 67 ? -1.023 -24.344 -20.781 1 93.81 67 LYS B N 1
ATOM 4553 C CA . LYS B 1 67 ? -0.93 -24.891 -22.125 1 93.81 67 LYS B CA 1
ATOM 4554 C C . LYS B 1 67 ? -1.521 -26.297 -22.172 1 93.81 67 LYS B C 1
ATOM 4556 O O . LYS B 1 67 ? -1.778 -26.906 -21.141 1 93.81 67 LYS B O 1
ATOM 4561 N N . TYR B 1 68 ? -1.724 -26.734 -23.391 1 92.12 68 TYR B N 1
ATOM 4562 C CA . TYR B 1 68 ? -2.061 -28.125 -23.594 1 92.12 68 TYR B CA 1
ATOM 4563 C C . TYR B 1 68 ? -0.836 -29.016 -23.406 1 92.12 68 TYR B C 1
ATOM 4565 O O . TYR B 1 68 ? 0.297 -28.578 -23.594 1 92.12 68 TYR B O 1
ATOM 4573 N N . PRO B 1 69 ? -1.102 -30.281 -22.984 1 91.94 69 PRO B N 1
ATOM 4574 C CA . PRO B 1 69 ? 0.036 -31.172 -22.75 1 91.94 69 PRO B CA 1
ATOM 4575 C C . PRO B 1 69 ? 0.818 -31.484 -24.031 1 91.94 69 PRO B C 1
ATOM 4577 O O . PRO B 1 69 ? 0.328 -31.234 -25.125 1 91.94 69 PRO B O 1
ATOM 4580 N N . LYS B 1 70 ? 2.068 -31.938 -23.844 1 92.12 70 LYS B N 1
ATOM 4581 C CA . LYS B 1 70 ? 2.883 -32.344 -24.984 1 92.12 70 LYS B CA 1
ATOM 4582 C C . LYS B 1 70 ? 2.264 -33.562 -25.688 1 92.12 70 LYS B C 1
ATOM 4584 O O . LYS B 1 70 ? 1.397 -34.219 -25.125 1 92.12 70 LYS B O 1
ATOM 4589 N N . GLU B 1 71 ? 2.73 -33.844 -26.828 1 92.75 71 GLU B N 1
ATOM 4590 C CA . GLU B 1 71 ? 2.121 -34.812 -27.734 1 92.75 71 GLU B CA 1
ATOM 4591 C C . GLU B 1 71 ? 2.098 -36.219 -27.094 1 92.75 71 GLU B C 1
ATOM 4593 O O . GLU B 1 71 ? 1.086 -36.906 -27.156 1 92.75 71 GLU B O 1
ATOM 4598 N N . ASP B 1 72 ? 3.162 -36.625 -26.469 1 91.62 72 ASP B N 1
ATOM 4599 C CA . ASP B 1 72 ? 3.227 -37.938 -25.859 1 91.62 72 ASP B CA 1
ATOM 4600 C C . ASP B 1 72 ? 2.211 -38.094 -24.734 1 91.62 72 ASP B C 1
ATOM 4602 O O . ASP B 1 72 ? 1.562 -39.125 -24.594 1 91.62 72 ASP B O 1
ATOM 4606 N N . VAL B 1 73 ? 2.082 -37.062 -23.984 1 92.69 73 VAL B N 1
ATOM 4607 C CA . VAL B 1 73 ? 1.134 -37.062 -22.875 1 92.69 73 VAL B CA 1
ATOM 4608 C C . VAL B 1 73 ? -0.293 -37.094 -23.422 1 92.69 73 VAL B C 1
ATOM 4610 O O . VAL B 1 73 ? -1.156 -37.781 -22.875 1 92.69 73 VAL B O 1
ATOM 4613 N N . GLN B 1 74 ? -0.533 -36.375 -24.484 1 93 74 GLN B N 1
ATOM 4614 C CA . GLN B 1 74 ? -1.848 -36.406 -25.125 1 93 74 GLN B CA 1
ATOM 4615 C C . GLN B 1 74 ? -2.188 -37.812 -25.594 1 93 74 GLN B C 1
ATOM 4617 O O . GLN B 1 74 ? -3.314 -38.281 -25.406 1 93 74 GLN B O 1
ATOM 4622 N N . THR B 1 75 ? -1.235 -38.406 -26.188 1 94.06 75 THR B N 1
ATOM 4623 C CA . THR B 1 75 ? -1.409 -39.781 -26.672 1 94.06 75 THR B CA 1
ATOM 4624 C C . THR B 1 75 ? -1.683 -40.719 -25.516 1 94.06 75 THR B C 1
ATOM 4626 O O . THR B 1 75 ? -2.555 -41.594 -25.609 1 94.06 75 THR B O 1
ATOM 4629 N N . GLU B 1 76 ? -0.931 -40.531 -24.453 1 94.31 76 GLU B N 1
ATOM 4630 C CA . GLU B 1 76 ? -1.114 -41.375 -23.266 1 94.31 76 GLU B CA 1
ATOM 4631 C C . GLU B 1 76 ? -2.51 -41.188 -22.688 1 94.31 76 GLU B C 1
ATOM 4633 O O . GLU B 1 76 ? -3.148 -42.156 -22.281 1 94.31 76 GLU B O 1
ATOM 4638 N N . ILE B 1 77 ? -2.955 -40.031 -22.609 1 93.88 77 ILE B N 1
ATOM 4639 C CA . ILE B 1 77 ? -4.289 -39.75 -22.094 1 93.88 77 ILE B CA 1
ATOM 4640 C C . ILE B 1 77 ? -5.34 -40.375 -23 1 93.88 77 ILE B C 1
ATOM 4642 O O . ILE B 1 77 ? -6.293 -41 -22.531 1 93.88 77 ILE B O 1
ATOM 4646 N N . SER B 1 78 ? -5.152 -40.219 -24.312 1 93.81 78 SER B N 1
ATOM 4647 C CA . SER B 1 78 ? -6.074 -40.844 -25.266 1 93.81 78 SER B CA 1
ATOM 4648 C C . SER B 1 78 ? -6.098 -42.344 -25.141 1 93.81 78 SER B C 1
ATOM 4650 O O . SER B 1 78 ? -7.121 -42.969 -25.406 1 93.81 78 SER B O 1
ATOM 4652 N N . GLY B 1 79 ? -4.992 -42.844 -24.703 1 94.69 79 GLY B N 1
ATOM 4653 C CA . GLY B 1 79 ? -4.883 -44.281 -24.5 1 94.69 79 GLY B CA 1
ATOM 4654 C C . GLY B 1 79 ? -5.777 -44.812 -23.391 1 94.69 79 GLY B C 1
ATOM 4655 O O . GLY B 1 79 ? -6 -46 -23.266 1 94.69 79 GLY B O 1
ATOM 4656 N N . LEU B 1 80 ? -6.32 -43.938 -22.562 1 95.81 80 LEU B N 1
ATOM 4657 C CA . LEU B 1 80 ? -7.207 -44.344 -21.469 1 95.81 80 LEU B CA 1
ATOM 4658 C C . LEU B 1 80 ? -8.617 -44.625 -22 1 95.81 80 LEU B C 1
ATOM 4660 O O . LEU B 1 80 ? -9.453 -45.156 -21.281 1 95.81 80 LEU B O 1
ATOM 4664 N N . ASN B 1 81 ? -8.828 -44.281 -23.281 1 94.62 81 ASN B N 1
ATOM 4665 C CA . ASN B 1 81 ? -10.148 -44.469 -23.891 1 94.62 81 ASN B CA 1
ATOM 4666 C C . ASN B 1 81 ? -10.609 -45.906 -23.828 1 94.62 81 ASN B C 1
ATOM 4668 O O . ASN B 1 81 ? -11.797 -46.188 -23.672 1 94.62 81 ASN B O 1
ATOM 4672 N N . PHE B 1 82 ? -9.664 -46.781 -23.953 1 94.69 82 PHE B N 1
ATOM 4673 C CA . PHE B 1 82 ? -10.055 -48.188 -24 1 94.69 82 PHE B CA 1
ATOM 4674 C C . PHE B 1 82 ? -10.641 -48.625 -22.656 1 94.69 82 PHE B C 1
ATOM 4676 O O . PHE B 1 82 ? -11.523 -49.5 -22.625 1 94.69 82 PHE B O 1
ATOM 4683 N N . ILE B 1 83 ? -10.172 -48.094 -21.562 1 96.12 83 ILE B N 1
ATOM 4684 C CA . ILE B 1 83 ? -10.719 -48.406 -20.234 1 96.12 83 ILE B CA 1
ATOM 4685 C C . ILE B 1 83 ? -12.156 -47.906 -20.141 1 96.12 83 ILE B C 1
ATOM 4687 O O . ILE B 1 83 ? -13.047 -48.625 -19.672 1 96.12 83 ILE B O 1
ATOM 4691 N N . GLN B 1 84 ? -12.328 -46.656 -20.594 1 95 84 GLN B N 1
ATOM 4692 C CA . GLN B 1 84 ? -13.672 -46.094 -20.594 1 95 84 GLN B CA 1
ATOM 4693 C C . GLN B 1 84 ? -14.625 -46.906 -21.438 1 95 84 GLN B C 1
ATOM 4695 O O . GLN B 1 84 ? -15.758 -47.188 -21.031 1 95 84 GLN B O 1
ATOM 4700 N N . GLU B 1 85 ? -14.18 -47.344 -22.609 1 95.94 85 GLU B N 1
ATOM 4701 C CA . GLU B 1 85 ? -15 -48.156 -23.5 1 95.94 85 GLU B CA 1
ATOM 4702 C C . GLU B 1 85 ? -15.383 -49.469 -22.859 1 95.94 85 GLU B C 1
ATOM 4704 O O . GLU B 1 85 ? -16.531 -49.938 -22.984 1 95.94 85 GLU B O 1
ATOM 4709 N N . TYR B 1 86 ? -14.461 -50.062 -22.203 1 95.56 86 TYR B N 1
ATOM 4710 C CA . TYR B 1 86 ? -14.742 -51.312 -21.516 1 95.56 86 TYR B CA 1
ATOM 4711 C C . TYR B 1 86 ? -15.797 -51.125 -20.438 1 95.56 86 TYR B C 1
ATOM 4713 O O . TYR B 1 86 ? -16.75 -51.906 -20.344 1 95.56 86 TYR B O 1
ATOM 4721 N N . LEU B 1 87 ? -15.617 -50.094 -19.609 1 95.5 87 LEU B N 1
ATOM 4722 C CA . LEU B 1 87 ? -16.562 -49.844 -18.531 1 95.5 87 LEU B CA 1
ATOM 4723 C C . LEU B 1 87 ? -17.938 -49.531 -19.078 1 95.5 87 LEU B C 1
ATOM 4725 O O . LEU B 1 87 ? -18.953 -49.938 -18.516 1 95.5 87 LEU B O 1
ATOM 4729 N N . ASN B 1 88 ? -17.938 -48.781 -20.188 1 95.44 88 ASN B N 1
ATOM 4730 C CA . ASN B 1 88 ? -19.219 -48.5 -20.828 1 95.44 88 ASN B CA 1
ATOM 4731 C C . ASN B 1 88 ? -19.922 -49.75 -21.312 1 95.44 88 ASN B C 1
ATOM 4733 O O . ASN B 1 88 ? -21.141 -49.875 -21.203 1 95.44 88 ASN B O 1
ATOM 4737 N N . ALA B 1 89 ? -19.156 -50.625 -21.875 1 94.75 89 ALA B N 1
ATOM 4738 C CA . ALA B 1 89 ? -19.703 -51.906 -22.359 1 94.75 89 ALA B CA 1
ATOM 4739 C C . ALA B 1 89 ? -20.156 -52.781 -21.203 1 94.75 89 ALA B C 1
ATOM 4741 O O . ALA B 1 89 ? -21.219 -53.406 -21.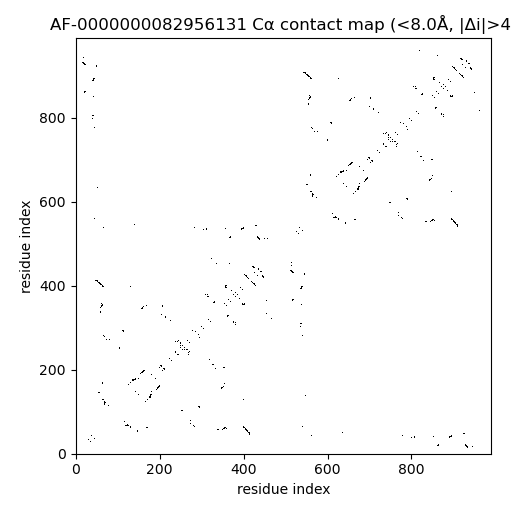266 1 94.75 89 ALA B O 1
ATOM 4742 N N . ARG B 1 90 ? -19.375 -52.781 -20.188 1 92.31 90 ARG B N 1
ATOM 4743 C CA . ARG B 1 90 ? -19.625 -53.656 -19.031 1 92.31 90 ARG B CA 1
ATOM 4744 C C . ARG B 1 90 ? -20.859 -53.219 -18.266 1 92.31 90 ARG B C 1
ATOM 4746 O O . ARG B 1 90 ? -21.609 -54.031 -17.75 1 92.31 90 ARG B O 1
ATOM 4753 N N . TYR B 1 91 ? -21.062 -52 -18.188 1 94.25 91 TYR B N 1
ATOM 4754 C CA . TYR B 1 91 ? -22.125 -51.469 -17.328 1 94.25 91 TYR B CA 1
ATOM 4755 C C . TYR B 1 91 ? -23.203 -50.781 -18.156 1 94.25 91 TYR B C 1
ATOM 4757 O O . TYR B 1 91 ? -23.781 -49.781 -17.719 1 94.25 91 TYR B O 1
ATOM 4765 N N . LYS B 1 92 ? -23.359 -51.219 -19.375 1 90.94 92 LYS B N 1
ATOM 4766 C CA . LYS B 1 92 ? -24.484 -50.781 -20.188 1 90.94 92 LYS B CA 1
ATOM 4767 C C . LYS B 1 92 ? -25.812 -50.969 -19.438 1 90.94 92 LYS B C 1
ATOM 4769 O O . LYS B 1 92 ? -26.719 -50.156 -19.562 1 90.94 92 LYS B O 1
ATOM 4774 N N . ASP B 1 93 ? -25.75 -52.094 -18.703 1 86.88 93 ASP B N 1
ATOM 4775 C CA . ASP B 1 93 ? -26.875 -52.344 -17.797 1 86.88 93 ASP B CA 1
ATOM 4776 C C . ASP B 1 93 ? -26.641 -51.656 -16.453 1 86.88 93 ASP B C 1
ATOM 4778 O O . ASP B 1 93 ? -25.766 -52.062 -15.688 1 86.88 93 ASP B O 1
ATOM 4782 N N . GLU B 1 94 ? -27.422 -50.75 -16.047 1 88.25 94 GLU B N 1
ATOM 4783 C CA . GLU B 1 94 ? -27.266 -49.938 -14.852 1 88.25 94 GLU B CA 1
ATOM 4784 C C . GLU B 1 94 ? -27.406 -50.781 -13.586 1 88.25 94 GLU B C 1
ATOM 4786 O O . GLU B 1 94 ? -26.875 -50.438 -12.531 1 88.25 94 GLU B O 1
ATOM 4791 N N . ASN B 1 95 ? -28.109 -51.906 -13.781 1 91.12 95 ASN B N 1
ATOM 4792 C CA . ASN B 1 95 ? -28.297 -52.781 -12.609 1 91.12 95 ASN B CA 1
ATOM 4793 C C . ASN B 1 95 ? -26.984 -53.344 -12.102 1 91.12 95 ASN B C 1
ATOM 4795 O O . ASN B 1 95 ? -26.781 -53.469 -10.891 1 91.12 95 ASN B O 1
ATOM 4799 N N . ALA B 1 96 ? -26.141 -53.656 -13.078 1 90.56 96 ALA B N 1
ATOM 4800 C CA . ALA B 1 96 ? -24.844 -54.188 -12.703 1 90.56 96 ALA B CA 1
ATOM 4801 C C . ALA B 1 96 ? -24 -53.156 -11.977 1 90.56 96 ALA B C 1
ATOM 4803 O O . ALA B 1 96 ? -23.281 -53.469 -11.031 1 90.56 96 ALA B O 1
ATOM 4804 N N . LEU B 1 97 ? -24.109 -51.938 -12.43 1 92.94 97 LEU B N 1
ATOM 4805 C CA . LEU B 1 97 ? -23.391 -50.844 -11.805 1 92.94 97 LEU B CA 1
ATOM 4806 C C . LEU B 1 97 ? -23.938 -50.531 -10.414 1 92.94 97 LEU B C 1
ATOM 4808 O O . LEU B 1 97 ? -23.188 -50.312 -9.477 1 92.94 97 LEU B O 1
ATOM 4812 N N . ASN B 1 98 ? -25.234 -50.656 -10.281 1 92.75 98 ASN B N 1
ATOM 4813 C CA . ASN B 1 98 ? -25.922 -50.344 -9.023 1 92.75 98 ASN B CA 1
ATOM 4814 C C . ASN B 1 98 ? -25.625 -51.406 -7.957 1 92.75 98 ASN B C 1
ATOM 4816 O O . ASN B 1 98 ? -25.781 -51.156 -6.762 1 92.75 98 ASN B O 1
ATOM 4820 N N . ALA B 1 99 ? -25.25 -52.562 -8.43 1 92.31 99 ALA B N 1
ATOM 4821 C CA . ALA B 1 99 ? -24.969 -53.656 -7.508 1 92.31 99 ALA B CA 1
ATOM 4822 C C . ALA B 1 99 ? -23.594 -53.469 -6.867 1 92.31 99 ALA B C 1
ATOM 4824 O O . ALA B 1 99 ? -23.281 -54.125 -5.867 1 92.31 99 ALA B O 1
ATOM 4825 N N . LEU B 1 100 ? -22.812 -52.562 -7.355 1 93.38 100 LEU B N 1
ATOM 4826 C CA . LEU B 1 100 ? -21.453 -52.344 -6.832 1 93.38 100 LEU B CA 1
ATOM 4827 C C . LEU B 1 100 ? -21.5 -51.469 -5.59 1 93.38 100 LEU B C 1
ATOM 4829 O O . LEU B 1 100 ? -22.453 -50.75 -5.379 1 93.38 100 LEU B O 1
ATOM 4833 N N . PRO B 1 101 ? -20.453 -51.656 -4.711 1 93.69 101 PRO B N 1
ATOM 4834 C CA . PRO B 1 101 ? -20.344 -50.719 -3.598 1 93.69 101 PRO B CA 1
ATOM 4835 C C . PRO B 1 101 ? -20.344 -49.25 -4.055 1 93.69 101 PRO B C 1
ATOM 4837 O O . PRO B 1 101 ? -19.922 -48.938 -5.176 1 93.69 101 PRO B O 1
ATOM 4840 N N . LYS B 1 102 ? -20.719 -48.344 -3.23 1 94.38 102 LYS B N 1
ATOM 4841 C CA . LYS B 1 102 ? -20.922 -46.938 -3.553 1 94.38 102 LYS B CA 1
ATOM 4842 C C . LYS B 1 102 ? -19.641 -46.312 -4.113 1 94.38 102 LYS B C 1
ATOM 4844 O O . LYS B 1 102 ? -19.688 -45.594 -5.113 1 94.38 102 LYS B O 1
ATOM 4849 N N . GLU B 1 103 ? -18.531 -46.531 -3.484 1 92.75 103 GLU B N 1
ATOM 4850 C CA . GLU B 1 103 ? -17.266 -45.938 -3.895 1 92.75 103 GLU B CA 1
ATOM 4851 C C . GLU B 1 103 ? -16.891 -46.375 -5.312 1 92.75 103 GLU B C 1
ATOM 4853 O O . GLU B 1 103 ? -16.422 -45.562 -6.105 1 92.75 103 GLU B O 1
ATOM 4858 N N . ASN B 1 104 ? -17.109 -47.656 -5.656 1 94.38 104 ASN B N 1
ATOM 4859 C CA . ASN B 1 104 ? -16.844 -48.188 -6.996 1 94.38 104 ASN B CA 1
ATOM 4860 C C . ASN B 1 104 ? -17.781 -47.562 -8.023 1 94.38 104 ASN B C 1
ATOM 4862 O O . ASN B 1 104 ? -17.344 -47.094 -9.078 1 94.38 104 ASN B O 1
ATOM 4866 N N . ARG B 1 105 ? -18.984 -47.531 -7.594 1 94.88 105 ARG B N 1
ATOM 4867 C CA . ARG B 1 105 ? -20 -47.031 -8.5 1 94.88 105 ARG B CA 1
ATOM 4868 C C . ARG B 1 105 ? -19.75 -45.562 -8.875 1 94.88 105 ARG B C 1
ATOM 4870 O O . ARG B 1 105 ? -19.844 -45.188 -10.047 1 94.88 105 ARG B O 1
ATOM 4877 N N . GLU B 1 106 ? -19.359 -44.781 -7.914 1 91.38 106 GLU B N 1
ATOM 4878 C CA . GLU B 1 106 ? -19.141 -43.375 -8.141 1 91.38 106 GLU B CA 1
ATOM 4879 C C . GLU B 1 106 ? -17.953 -43.125 -9.062 1 91.38 106 GLU B C 1
ATOM 4881 O O . GLU B 1 106 ? -18.016 -42.312 -9.984 1 91.38 106 GLU B O 1
ATOM 4886 N N . ALA B 1 107 ? -16.875 -43.781 -8.805 1 93.38 107 ALA B N 1
ATOM 4887 C CA . ALA B 1 107 ? -15.68 -43.625 -9.633 1 93.38 107 ALA B CA 1
ATOM 4888 C C . ALA B 1 107 ? -15.938 -44.062 -11.062 1 93.38 107 ALA B C 1
ATOM 4890 O O . ALA B 1 107 ? -15.555 -43.406 -12.016 1 93.38 107 ALA B O 1
ATOM 4891 N N . ILE B 1 108 ? -16.609 -45.219 -11.227 1 95 108 ILE B N 1
ATOM 4892 C CA . ILE B 1 108 ? -16.875 -45.781 -12.539 1 95 108 ILE B CA 1
ATOM 4893 C C . ILE B 1 108 ? -17.812 -44.844 -13.328 1 95 108 ILE B C 1
ATOM 4895 O O . ILE B 1 108 ? -17.594 -44.625 -14.516 1 95 108 ILE B O 1
ATOM 4899 N N . LEU B 1 109 ? -18.781 -44.344 -12.617 1 93.12 109 LEU B N 1
ATOM 4900 C CA . LEU B 1 109 ? -19.719 -43.438 -13.266 1 93.12 109 LEU B CA 1
ATOM 4901 C C . LEU B 1 109 ? -19 -42.219 -13.82 1 93.12 109 LEU B C 1
ATOM 4903 O O . LEU B 1 109 ? -19.312 -41.75 -14.922 1 93.12 109 LEU B O 1
ATOM 4907 N N . LYS B 1 110 ? -18.125 -41.719 -13.086 1 91.81 110 LYS B N 1
ATOM 4908 C CA . LYS B 1 110 ? -17.359 -40.531 -13.523 1 91.81 110 LYS B CA 1
ATOM 4909 C C . LYS B 1 110 ? -16.531 -40.844 -14.766 1 91.81 110 LYS B C 1
ATOM 4911 O O . LYS B 1 110 ? -16.469 -40.031 -15.695 1 91.81 110 LYS B O 1
ATOM 4916 N N . ILE B 1 111 ? -15.867 -41.969 -14.773 1 94.38 111 ILE B N 1
ATOM 4917 C CA . ILE B 1 111 ? -15.016 -42.344 -15.898 1 94.38 111 ILE B CA 1
ATOM 4918 C C . ILE B 1 111 ? -15.883 -42.625 -17.141 1 94.38 111 ILE B C 1
ATOM 4920 O O . ILE B 1 111 ? -15.492 -42.25 -18.25 1 94.38 111 ILE B O 1
ATOM 4924 N N . MET B 1 112 ? -17 -43.156 -16.891 1 93.88 112 MET B N 1
ATOM 4925 C CA . MET B 1 112 ? -17.906 -43.469 -18 1 93.88 112 MET B CA 1
ATOM 4926 C C . MET B 1 112 ? -18.359 -42.156 -18.672 1 93.88 112 MET B C 1
ATOM 4928 O O . MET B 1 112 ? -18.641 -42.156 -19.875 1 93.88 112 MET B O 1
ATOM 4932 N N . LYS B 1 113 ? -18.375 -41.094 -17.969 1 90.25 113 LYS B N 1
ATOM 4933 C CA . LYS B 1 113 ? -18.844 -39.812 -18.484 1 90.25 113 LYS B CA 1
ATOM 4934 C C . LYS B 1 113 ? -17.672 -38.938 -18.938 1 90.25 113 LYS B C 1
ATOM 4936 O O . LYS B 1 113 ? -17.859 -37.781 -19.375 1 90.25 113 LYS B O 1
ATOM 4941 N N . TRP B 1 114 ? -16.484 -39.438 -18.797 1 91.62 114 TRP B N 1
ATOM 4942 C CA . TRP B 1 114 ? -15.273 -38.688 -19.109 1 91.62 114 TRP B CA 1
ATOM 4943 C C . TRP B 1 114 ? -15.234 -38.281 -20.578 1 91.62 114 TRP B C 1
ATOM 4945 O O . TRP B 1 114 ? -15.562 -39.062 -21.453 1 91.62 114 TRP B O 1
ATOM 4955 N N . VAL B 1 115 ? -14.883 -36.969 -20.828 1 86.5 115 VAL B N 1
ATOM 4956 C CA . VAL B 1 115 ? -14.641 -36.469 -22.172 1 86.5 115 VAL B CA 1
ATOM 4957 C C . VAL B 1 115 ? -13.195 -35.969 -22.281 1 86.5 115 VAL B C 1
ATOM 4959 O O . VAL B 1 115 ? -12.773 -35.094 -21.531 1 86.5 115 VAL B O 1
ATOM 4962 N N . ASN B 1 116 ? -12.406 -36.594 -23.172 1 87.12 116 ASN B N 1
ATOM 4963 C CA . ASN B 1 116 ? -11.039 -36.156 -23.422 1 87.12 116 ASN B CA 1
ATOM 4964 C C . ASN B 1 116 ? -10.992 -34.875 -24.234 1 87.12 116 ASN B C 1
ATOM 4966 O O . ASN B 1 116 ? -11.172 -34.875 -25.453 1 87.12 116 ASN B O 1
ATOM 4970 N N . LYS B 1 117 ? -10.641 -33.812 -23.656 1 80.56 117 LYS B N 1
ATOM 4971 C CA . LYS B 1 117 ? -10.656 -32.5 -24.312 1 80.56 117 LYS B CA 1
ATOM 4972 C C . LYS B 1 117 ? -9.266 -32.156 -24.844 1 80.56 117 LYS B C 1
ATOM 4974 O O . LYS B 1 117 ? -9.094 -31.094 -25.469 1 80.56 117 LYS B O 1
ATOM 4979 N N . THR B 1 118 ? -8.258 -32.969 -24.641 1 81.69 118 THR B N 1
ATOM 4980 C CA . THR B 1 118 ? -6.891 -32.625 -25.016 1 81.69 118 THR B CA 1
ATOM 4981 C C . THR B 1 118 ? -6.555 -33.219 -26.391 1 81.69 118 THR B C 1
ATOM 4983 O O . THR B 1 118 ? -5.613 -32.781 -27.047 1 81.69 118 THR B O 1
ATOM 4986 N N . SER B 1 119 ? -7.281 -34.188 -26.922 1 76.19 119 SER B N 1
ATOM 4987 C CA . SER B 1 119 ? -6.922 -34.969 -28.109 1 76.19 119 SER B CA 1
ATOM 4988 C C . SER B 1 119 ? -7.016 -34.094 -29.359 1 76.19 119 SER B C 1
ATOM 4990 O O . SER B 1 119 ? -6.277 -34.312 -30.328 1 76.19 119 SER B O 1
ATOM 4992 N N . SER B 1 120 ? -7.762 -33.125 -29.422 1 77.94 120 SER B N 1
ATOM 4993 C CA . SER B 1 120 ? -7.984 -32.344 -30.641 1 77.94 120 SER B CA 1
ATOM 4994 C C . SER B 1 120 ? -7.223 -31.047 -30.625 1 77.94 120 SER B C 1
ATOM 4996 O O . SER B 1 120 ? -7.328 -30.234 -31.547 1 77.94 120 SER B O 1
ATOM 4998 N N . LYS B 1 121 ? -6.402 -30.906 -29.641 1 81 121 LYS B N 1
ATOM 4999 C CA . LYS B 1 121 ? -5.738 -29.609 -29.516 1 81 121 LYS B CA 1
ATOM 5000 C C . LYS B 1 121 ? -4.254 -29.734 -29.859 1 81 121 LYS B C 1
ATOM 5002 O O . LYS B 1 121 ? -3.668 -30.812 -29.75 1 81 121 LYS B O 1
ATOM 5007 N N . SER B 1 122 ? -3.695 -28.625 -30.297 1 85.38 122 SER B N 1
ATOM 5008 C CA . SER B 1 122 ? -2.277 -28.594 -30.641 1 85.38 122 SER B CA 1
ATOM 5009 C C . SER B 1 122 ? -1.409 -28.703 -29.391 1 85.38 122 SER B C 1
ATOM 5011 O O . SER B 1 122 ? -1.611 -27.969 -28.422 1 85.38 122 SER B O 1
ATOM 5013 N N . ALA B 1 123 ? -0.484 -29.609 -29.516 1 91.56 123 ALA B N 1
ATOM 5014 C CA . ALA B 1 123 ? 0.395 -29.906 -28.391 1 91.56 123 ALA B CA 1
ATOM 5015 C C . ALA B 1 123 ? 1.206 -28.672 -27.984 1 91.56 123 ALA B C 1
ATOM 5017 O O . ALA B 1 123 ? 1.701 -27.938 -28.859 1 91.56 123 ALA B O 1
ATOM 5018 N N . LYS B 1 124 ? 1.31 -28.406 -26.656 1 92.5 124 LYS B N 1
ATOM 5019 C CA . LYS B 1 124 ? 2.158 -27.406 -26.031 1 92.5 124 LYS B CA 1
ATOM 5020 C C . LYS B 1 124 ? 1.683 -26 -26.359 1 92.5 124 LYS B C 1
ATOM 5022 O O . LYS B 1 124 ? 2.352 -25.016 -26.031 1 92.5 124 LYS B O 1
ATOM 5027 N N . GLU B 1 125 ? 0.589 -25.875 -27.016 1 93.44 125 GLU B N 1
ATOM 5028 C CA . GLU B 1 125 ? 0.028 -24.547 -27.297 1 93.44 125 GLU B CA 1
ATOM 5029 C C . GLU B 1 125 ? -0.669 -23.984 -26.062 1 93.44 125 GLU B C 1
ATOM 5031 O O . GLU B 1 125 ? -1.317 -24.703 -25.312 1 93.44 125 GLU B O 1
ATOM 5036 N N . ILE B 1 126 ? -0.485 -22.688 -25.938 1 94.94 126 ILE B N 1
ATOM 5037 C CA . ILE B 1 126 ? -1.187 -22.031 -24.844 1 94.94 126 ILE B CA 1
ATOM 5038 C C . ILE B 1 126 ? -2.693 -22.125 -25.062 1 94.94 126 ILE B C 1
ATOM 5040 O O . ILE B 1 126 ? -3.172 -21.953 -26.188 1 94.94 126 ILE B O 1
ATOM 5044 N N . ASN B 1 127 ? -3.422 -22.422 -24.078 1 91.56 127 ASN B N 1
ATOM 5045 C CA . ASN B 1 127 ? -4.867 -22.547 -24.234 1 91.56 127 ASN B CA 1
ATOM 5046 C C . ASN B 1 127 ? -5.578 -21.25 -23.859 1 91.56 127 ASN B C 1
ATOM 5048 O O . ASN B 1 127 ? -4.934 -20.266 -23.5 1 91.56 127 ASN B O 1
ATOM 5052 N N . GLN B 1 128 ? -6.871 -21.25 -23.969 1 89.31 128 GLN B N 1
ATOM 5053 C CA . GLN B 1 128 ? -7.652 -20.031 -23.766 1 89.31 128 GLN B CA 1
ATOM 5054 C C . GLN B 1 128 ? -7.582 -19.562 -22.312 1 89.31 128 GLN B C 1
ATOM 5056 O O . GLN B 1 128 ? -7.512 -18.359 -22.047 1 89.31 128 GLN B O 1
ATOM 5061 N N . HIS B 1 129 ? -7.598 -20.5 -21.422 1 87.81 129 HIS B N 1
ATOM 5062 C CA . HIS B 1 129 ? -7.484 -20.141 -20.016 1 87.81 129 HIS B CA 1
ATOM 5063 C C . HIS B 1 129 ? -6.137 -19.484 -19.719 1 87.81 129 HIS B C 1
ATOM 5065 O O . HIS B 1 129 ? -6.062 -18.547 -18.922 1 87.81 129 HIS B O 1
ATOM 5071 N N . GLY B 1 130 ? -5.121 -20.047 -20.297 1 93.38 130 GLY B N 1
ATOM 5072 C CA . GLY B 1 130 ? -3.805 -19.453 -20.156 1 93.38 130 GLY B CA 1
ATOM 5073 C C . GLY B 1 130 ? -3.736 -18.031 -20.672 1 93.38 130 GLY B C 1
ATOM 5074 O O . GLY B 1 130 ? -3.176 -17.141 -20.016 1 93.38 130 GLY B O 1
ATOM 5075 N N . LEU B 1 131 ? -4.336 -17.781 -21.797 1 94.12 131 LEU B N 1
ATOM 5076 C CA . LEU B 1 131 ? -4.355 -16.438 -22.375 1 94.12 131 LEU B CA 1
ATOM 5077 C C . LEU B 1 131 ? -5.109 -15.461 -21.469 1 94.12 131 LEU B C 1
ATOM 5079 O O . LEU B 1 131 ? -4.625 -14.359 -21.203 1 94.12 131 LEU B O 1
ATOM 5083 N N . GLN B 1 132 ? -6.195 -15.891 -21 1 91 132 GLN B N 1
ATOM 5084 C CA . GLN B 1 132 ? -7.004 -15.047 -20.125 1 91 132 GLN B CA 1
ATOM 5085 C C . GLN B 1 132 ? -6.277 -14.742 -18.828 1 91 132 GLN B C 1
ATOM 5087 O O . GLN B 1 132 ? -6.336 -13.617 -18.312 1 91 132 GLN B O 1
ATOM 5092 N N . THR B 1 133 ? -5.648 -15.75 -18.328 1 92 133 THR B N 1
ATOM 5093 C CA . THR B 1 133 ? -4.891 -15.586 -17.094 1 92 133 THR B CA 1
ATOM 5094 C C . THR B 1 133 ? -3.793 -14.539 -17.266 1 92 133 THR B C 1
ATOM 5096 O O . THR B 1 133 ? -3.602 -13.68 -16.391 1 92 133 THR B O 1
ATOM 5099 N N . MET B 1 134 ? -3.135 -14.586 -18.359 1 96.31 134 MET B N 1
ATOM 5100 C CA . MET B 1 134 ? -2.049 -13.648 -18.609 1 96.31 134 MET B CA 1
ATOM 5101 C C . MET B 1 134 ? -2.582 -12.227 -18.766 1 96.31 134 MET B C 1
ATOM 5103 O O . MET B 1 134 ? -1.993 -11.273 -18.25 1 96.31 134 MET B O 1
ATOM 5107 N N . TYR B 1 135 ? -3.664 -12.094 -19.469 1 94.19 135 TYR B N 1
ATOM 5108 C CA . TYR B 1 135 ? -4.293 -10.789 -19.625 1 94.19 135 TYR B CA 1
ATOM 5109 C C . TYR B 1 135 ? -4.699 -10.211 -18.266 1 94.19 135 TYR B C 1
ATOM 5111 O O . TYR B 1 135 ? -4.426 -9.039 -17.984 1 94.19 135 TYR B O 1
ATOM 5119 N N . LYS B 1 136 ? -5.312 -11.055 -17.484 1 89.44 136 LYS B N 1
ATOM 5120 C CA . LYS B 1 136 ? -5.762 -10.602 -16.172 1 89.44 136 LYS B CA 1
ATOM 5121 C C . LYS B 1 136 ? -4.578 -10.25 -15.273 1 89.44 136 LYS B C 1
ATOM 5123 O O . LYS B 1 136 ? -4.652 -9.305 -14.477 1 89.44 136 LYS B O 1
ATOM 5128 N N . LEU B 1 137 ? -3.555 -11.023 -15.352 1 93.56 137 LEU B N 1
ATOM 5129 C CA . LEU B 1 137 ? -2.34 -10.719 -14.602 1 93.56 137 LEU B CA 1
ATOM 5130 C C . LEU B 1 137 ? -1.79 -9.352 -15 1 93.56 137 LEU B C 1
ATOM 5132 O O . LEU B 1 137 ? -1.484 -8.531 -14.133 1 93.56 137 LEU B O 1
ATOM 5136 N N . GLY B 1 138 ? -1.718 -9.094 -16.297 1 94.31 138 GLY B N 1
ATOM 5137 C CA . GLY B 1 138 ? -1.304 -7.781 -16.781 1 94.31 138 GLY B CA 1
ATOM 5138 C C . GLY B 1 138 ? -2.203 -6.66 -16.297 1 94.31 138 GLY B C 1
ATOM 5139 O O . GLY B 1 138 ? -1.72 -5.598 -15.898 1 94.31 138 GLY B O 1
ATOM 5140 N N . SER B 1 139 ? -3.416 -6.941 -16.266 1 88.88 139 SER B N 1
ATOM 5141 C CA . SER B 1 139 ? -4.395 -5.938 -15.859 1 88.88 139 SER B CA 1
ATOM 5142 C C . SER B 1 139 ? -4.25 -5.586 -14.383 1 88.88 139 SER B C 1
ATOM 5144 O O . SER B 1 139 ? -4.379 -4.422 -14 1 88.88 139 SER B O 1
ATOM 5146 N N . ARG B 1 140 ? -4.027 -6.59 -13.578 1 89 140 ARG B N 1
ATOM 5147 C CA . ARG B 1 140 ? -3.836 -6.316 -12.164 1 89 140 ARG B CA 1
ATOM 5148 C C . ARG B 1 140 ? -2.574 -5.492 -11.93 1 89 140 ARG B C 1
ATOM 5150 O O . ARG B 1 140 ? -2.572 -4.566 -11.109 1 89 140 ARG B O 1
ATOM 5157 N N . TRP B 1 141 ? -1.571 -5.766 -12.664 1 92.56 141 TRP B N 1
ATOM 5158 C CA . TRP B 1 141 ? -0.355 -4.969 -12.547 1 92.56 141 TRP B CA 1
ATOM 5159 C C . TRP B 1 141 ? -0.57 -3.562 -13.094 1 92.56 141 TRP B C 1
ATOM 5161 O O . TRP B 1 141 ? 0.016 -2.598 -12.602 1 92.56 141 TRP B O 1
ATOM 5171 N N . ASN B 1 142 ? -1.382 -3.455 -14.141 1 90.31 142 ASN B N 1
ATOM 5172 C CA . ASN B 1 142 ? -1.758 -2.143 -14.656 1 90.31 142 ASN B CA 1
ATOM 5173 C C . ASN B 1 142 ? -2.332 -1.255 -13.555 1 90.31 142 ASN B C 1
ATOM 5175 O O . ASN B 1 142 ? -1.907 -0.11 -13.391 1 90.31 142 ASN B O 1
ATOM 5179 N N . SER B 1 143 ? -3.129 -1.803 -12.836 1 83.06 143 SER B N 1
ATOM 5180 C CA . SER B 1 143 ? -3.787 -1.045 -11.773 1 83.06 143 SER B CA 1
ATOM 5181 C C . SER B 1 143 ? -2.795 -0.634 -10.688 1 83.06 143 SER B C 1
ATOM 5183 O O . SER B 1 143 ? -2.908 0.453 -10.117 1 83.06 143 SER B O 1
ATOM 5185 N N . ARG B 1 144 ? -1.891 -1.433 -10.445 1 86 144 ARG B N 1
ATOM 5186 C CA . ARG B 1 144 ? -0.924 -1.186 -9.383 1 86 144 ARG B CA 1
ATOM 5187 C C . ARG B 1 144 ? 0.163 -0.22 -9.836 1 86 144 ARG B C 1
ATOM 5189 O O . ARG B 1 144 ? 0.711 0.535 -9.031 1 86 144 ARG B O 1
ATOM 5196 N N . LEU B 1 145 ? 0.444 -0.278 -11.078 1 91.31 145 LEU B N 1
ATOM 5197 C CA . LEU B 1 145 ? 1.586 0.467 -11.602 1 91.31 145 LEU B CA 1
ATOM 5198 C C . LEU B 1 145 ? 1.149 1.449 -12.68 1 91.31 145 LEU B C 1
ATOM 5200 O O . LEU B 1 145 ? 1.844 1.622 -13.688 1 91.31 145 LEU B O 1
ATOM 5204 N N . LEU B 1 146 ? 0.029 2.002 -12.461 1 87.25 146 LEU B N 1
ATOM 5205 C CA . LEU B 1 146 ? -0.555 2.891 -13.453 1 87.25 146 LEU B CA 1
ATOM 5206 C C . LEU B 1 146 ? 0.372 4.066 -13.75 1 87.25 146 LEU B C 1
ATOM 5208 O O . LEU B 1 146 ? 0.413 4.566 -14.875 1 87.25 146 LEU B O 1
ATOM 5212 N N . ASN B 1 147 ? 1.142 4.523 -12.773 1 85.25 147 ASN B N 1
ATOM 5213 C CA . ASN B 1 147 ? 2.102 5.602 -12.992 1 85.25 147 ASN B CA 1
ATOM 5214 C C . ASN B 1 147 ? 3.109 5.242 -14.078 1 85.25 147 ASN B C 1
ATOM 5216 O O . ASN B 1 147 ? 3.479 6.094 -14.891 1 85.25 147 ASN B O 1
ATOM 5220 N N . ILE B 1 148 ? 3.512 4.02 -14.062 1 90.69 148 ILE B N 1
ATOM 5221 C CA . ILE B 1 148 ? 4.434 3.562 -15.094 1 90.69 148 ILE B CA 1
ATOM 5222 C C . ILE B 1 148 ? 3.709 3.475 -16.438 1 90.69 148 ILE B C 1
ATOM 5224 O O . ILE B 1 148 ? 4.207 3.959 -17.453 1 90.69 148 ILE B O 1
ATOM 5228 N N . VAL B 1 149 ? 2.543 2.904 -16.422 1 88.56 149 VAL B N 1
ATOM 5229 C CA . VAL B 1 149 ? 1.764 2.686 -17.641 1 88.56 149 VAL B CA 1
ATOM 5230 C C . VAL B 1 149 ? 1.504 4.02 -18.328 1 88.56 149 VAL B C 1
ATOM 5232 O O . VAL B 1 149 ? 1.696 4.145 -19.547 1 88.56 149 VAL B O 1
ATOM 5235 N N . THR B 1 150 ? 1.148 4.996 -17.562 1 82.38 150 THR B N 1
ATOM 5236 C CA . THR B 1 150 ? 0.806 6.297 -18.125 1 82.38 150 THR B CA 1
ATOM 5237 C C . THR B 1 150 ? 2.061 7.039 -18.578 1 82.38 150 THR B C 1
ATOM 5239 O O . THR B 1 150 ? 1.984 7.953 -19.406 1 82.38 150 THR B O 1
ATOM 5242 N N . SER B 1 151 ? 3.189 6.672 -18.062 1 84.25 151 SER B N 1
ATOM 5243 C CA . SER B 1 151 ? 4.434 7.336 -18.438 1 84.25 151 SER B CA 1
ATOM 5244 C C . SER B 1 151 ? 5.027 6.73 -19.703 1 84.25 151 SER B C 1
ATOM 5246 O O . SER B 1 151 ? 5.945 7.297 -20.297 1 84.25 151 SER B O 1
ATOM 5248 N N . ILE B 1 152 ? 4.52 5.555 -20.109 1 88.44 152 ILE B N 1
ATOM 5249 C CA . ILE B 1 152 ? 4.98 4.914 -21.344 1 88.44 152 ILE B CA 1
ATOM 5250 C C . ILE B 1 152 ? 4.457 5.684 -22.547 1 88.44 152 ILE B C 1
ATOM 5252 O O . ILE B 1 152 ? 3.244 5.809 -22.734 1 88.44 152 ILE B O 1
ATOM 5256 N N . GLU B 1 153 ? 5.336 6.195 -23.406 1 83 153 GLU B N 1
ATOM 5257 C CA . GLU B 1 153 ? 4.965 7.051 -24.531 1 83 153 GLU B CA 1
ATOM 5258 C C . GLU B 1 153 ? 4.953 6.266 -25.828 1 83 153 GLU B C 1
ATOM 5260 O O . GLU B 1 153 ? 4.191 6.59 -26.75 1 83 153 GLU B O 1
ATOM 5265 N N . SER B 1 154 ? 5.867 5.363 -25.906 1 85.88 154 SER B N 1
ATOM 5266 C CA . SER B 1 154 ? 5.977 4.574 -27.125 1 85.88 154 SER B CA 1
ATOM 5267 C C . SER B 1 154 ? 6.496 3.17 -26.844 1 85.88 154 SER B C 1
ATOM 5269 O O . SER B 1 154 ? 6.84 2.852 -25.703 1 85.88 154 SER B O 1
ATOM 5271 N N . GLU B 1 155 ? 6.531 2.402 -27.844 1 88.25 155 GLU B N 1
ATOM 5272 C CA . GLU B 1 155 ? 7.008 1.027 -27.734 1 88.25 155 GLU B CA 1
ATOM 5273 C C . GLU B 1 155 ? 8.484 0.987 -27.359 1 88.25 155 GLU B C 1
ATOM 5275 O O . GLU B 1 155 ? 8.977 -0.032 -26.859 1 88.25 155 GLU B O 1
ATOM 5280 N N . LYS B 1 156 ? 9.172 2.09 -27.531 1 88.19 156 LYS B N 1
ATOM 5281 C CA . LYS B 1 156 ? 10.594 2.143 -27.203 1 88.19 156 LYS B CA 1
ATOM 5282 C C . LYS B 1 156 ? 10.797 2.109 -25.688 1 88.19 156 LYS B C 1
ATOM 5284 O O . LYS B 1 156 ? 11.891 1.8 -25.219 1 88.19 156 LYS B O 1
ATOM 5289 N N . ASP B 1 157 ? 9.703 2.393 -24.938 1 92.5 157 ASP B N 1
ATOM 5290 C CA . ASP B 1 157 ? 9.781 2.406 -23.484 1 92.5 157 ASP B CA 1
ATOM 5291 C C . ASP B 1 157 ? 9.594 1.003 -22.922 1 92.5 157 ASP B C 1
ATOM 5293 O O . ASP B 1 157 ? 9.703 0.801 -21.703 1 92.5 157 ASP B O 1
ATOM 5297 N N . ILE B 1 158 ? 9.359 0.057 -23.875 1 94.62 158 ILE B N 1
ATOM 5298 C CA . ILE B 1 158 ? 9.102 -1.314 -23.453 1 94.62 158 ILE B CA 1
ATOM 5299 C C . ILE B 1 158 ? 10.094 -2.26 -24.109 1 94.62 158 ILE B C 1
ATOM 5301 O O . ILE B 1 158 ? 10.305 -2.195 -25.328 1 94.62 158 ILE B O 1
ATOM 5305 N N . GLU B 1 159 ? 10.766 -3.02 -23.375 1 94.44 159 GLU B N 1
ATOM 5306 C CA . GLU B 1 159 ? 11.547 -4.133 -23.906 1 94.44 159 GLU B CA 1
ATOM 5307 C C . GLU B 1 159 ? 10.852 -5.469 -23.656 1 94.44 159 GLU B C 1
ATOM 5309 O O . GLU B 1 159 ? 10.641 -5.852 -22.5 1 94.44 159 GLU B O 1
ATOM 5314 N N . PHE B 1 160 ? 10.516 -6.082 -24.734 1 96.25 160 PHE B N 1
ATOM 5315 C CA . PHE B 1 160 ? 9.789 -7.344 -24.656 1 96.25 160 PHE B CA 1
ATOM 5316 C C . PHE B 1 160 ? 10.656 -8.508 -25.125 1 96.25 160 PHE B C 1
ATOM 5318 O O . PHE B 1 160 ? 10.898 -8.672 -26.312 1 96.25 160 PHE B O 1
ATOM 5325 N N . ASN B 1 161 ? 11.141 -9.273 -24.109 1 94.31 161 ASN B N 1
ATOM 5326 C CA . ASN B 1 161 ? 11.906 -10.492 -24.359 1 94.31 161 ASN B CA 1
ATOM 5327 C C . ASN B 1 161 ? 11.062 -11.742 -24.156 1 94.31 161 ASN B C 1
ATOM 5329 O O . ASN B 1 161 ? 10.234 -11.797 -23.25 1 94.31 161 ASN B O 1
ATOM 5333 N N . SER B 1 162 ? 11.281 -12.742 -25.016 1 94.38 162 SER B N 1
ATOM 5334 C CA . SER B 1 162 ? 10.516 -13.977 -24.859 1 94.38 162 SER B CA 1
ATOM 5335 C C . SER B 1 162 ? 11.336 -15.188 -25.297 1 94.38 162 SER B C 1
ATOM 5337 O O . SER B 1 162 ? 12.258 -15.07 -26.109 1 94.38 162 SER B O 1
ATOM 5339 N N . ALA B 1 163 ? 11.031 -16.297 -24.625 1 92.25 163 ALA B N 1
ATOM 5340 C CA . ALA B 1 163 ? 11.492 -17.562 -25.219 1 92.25 163 ALA B CA 1
ATOM 5341 C C . ALA B 1 163 ? 10.922 -17.75 -26.609 1 92.25 163 ALA B C 1
ATOM 5343 O O . ALA B 1 163 ? 9.945 -17.109 -26.984 1 92.25 163 ALA B O 1
ATOM 5344 N N . ILE B 1 164 ? 11.492 -18.688 -27.359 1 90.25 164 ILE B N 1
ATOM 5345 C CA . ILE B 1 164 ? 11.211 -18.797 -28.797 1 90.25 164 ILE B CA 1
ATOM 5346 C C . ILE B 1 164 ? 9.852 -19.469 -29 1 90.25 164 ILE B C 1
ATOM 5348 O O . ILE B 1 164 ? 9.219 -19.281 -30.031 1 90.25 164 ILE B O 1
ATOM 5352 N N . GLU B 1 165 ? 9.422 -20.25 -28.047 1 92.31 165 GLU B N 1
ATOM 5353 C CA . GLU B 1 165 ? 8.164 -20.984 -28.219 1 92.31 165 GLU B CA 1
ATOM 5354 C C . GLU B 1 165 ? 6.984 -20.031 -28.328 1 92.31 165 GLU B C 1
ATOM 5356 O O . GLU B 1 165 ? 6.922 -19.016 -27.609 1 92.31 165 GLU B O 1
ATOM 5361 N N . ASP B 1 166 ? 6.012 -20.344 -29.125 1 93.88 166 ASP B N 1
ATOM 5362 C CA . ASP B 1 166 ? 4.852 -19.5 -29.375 1 93.88 166 ASP B CA 1
ATOM 5363 C C . ASP B 1 166 ? 4.074 -19.234 -28.078 1 93.88 166 ASP B C 1
ATOM 5365 O O . ASP B 1 166 ? 3.547 -18.141 -27.875 1 93.88 166 ASP B O 1
ATOM 5369 N N . ARG B 1 167 ? 3.988 -20.219 -27.25 1 95.56 167 ARG B N 1
ATOM 5370 C CA . ARG B 1 167 ? 3.227 -20.078 -26.016 1 95.56 167 ARG B CA 1
ATOM 5371 C C . ARG B 1 167 ? 3.811 -18.984 -25.141 1 95.56 167 ARG B C 1
ATOM 5373 O O . ARG B 1 167 ? 3.07 -18.266 -24.453 1 95.56 167 ARG B O 1
ATOM 5380 N N . CYS B 1 168 ? 5.09 -18.781 -25.125 1 95.88 168 CYS B N 1
ATOM 5381 C CA . CYS B 1 168 ? 5.738 -17.734 -24.344 1 95.88 168 CYS B CA 1
ATOM 5382 C C . CYS B 1 168 ? 5.496 -16.359 -24.969 1 95.88 168 CYS B C 1
ATOM 5384 O O . CYS B 1 168 ? 5.148 -15.414 -24.281 1 95.88 168 CYS B O 1
ATOM 5386 N N . VAL B 1 169 ? 5.621 -16.312 -26.297 1 96.31 169 VAL B N 1
ATOM 5387 C CA . VAL B 1 169 ? 5.406 -15.055 -27.016 1 96.31 169 VAL B CA 1
ATOM 5388 C C . VAL B 1 169 ? 3.973 -14.578 -26.797 1 96.31 169 VAL B C 1
ATOM 5390 O O . VAL B 1 169 ? 3.74 -13.43 -26.438 1 96.31 169 VAL B O 1
ATOM 5393 N N . LEU B 1 170 ? 3.078 -15.484 -26.984 1 97.25 170 LEU B N 1
ATOM 5394 C CA . LEU B 1 170 ? 1.668 -15.133 -26.859 1 97.25 170 LEU B CA 1
ATOM 5395 C C . LEU B 1 170 ? 1.336 -14.742 -25.422 1 97.25 170 LEU B C 1
ATOM 5397 O O . LEU B 1 170 ? 0.526 -13.844 -25.188 1 97.25 170 LEU B O 1
ATOM 5401 N N . SER B 1 171 ? 1.917 -15.438 -24.469 1 97.88 171 SER B N 1
ATOM 5402 C CA . SER B 1 171 ? 1.71 -15.094 -23.078 1 97.88 171 SER B CA 1
ATOM 5403 C C . SER B 1 171 ? 2.186 -13.672 -22.766 1 97.88 171 SER B C 1
ATOM 5405 O O . SER B 1 171 ? 1.486 -12.906 -22.109 1 97.88 171 SER B O 1
ATOM 5407 N N . GLY B 1 172 ? 3.387 -13.375 -23.266 1 97.88 172 GLY B N 1
ATOM 5408 C CA . GLY B 1 172 ? 3.893 -12.023 -23.078 1 97.88 172 GLY B CA 1
ATOM 5409 C C . GLY B 1 172 ? 3.023 -10.961 -23.734 1 97.88 172 GLY B C 1
ATOM 5410 O O . GLY B 1 172 ? 2.795 -9.898 -23.156 1 97.88 172 GLY B O 1
ATOM 5411 N N . GLN B 1 173 ? 2.543 -11.25 -24.891 1 96.44 173 GLN B N 1
ATOM 5412 C CA . GLN B 1 173 ? 1.681 -10.312 -25.609 1 96.44 173 GLN B CA 1
ATOM 5413 C C . GLN B 1 173 ? 0.386 -10.062 -24.844 1 96.44 173 GLN B C 1
ATOM 5415 O O . GLN B 1 173 ? -0.039 -8.914 -24.703 1 96.44 173 GLN B O 1
ATOM 5420 N N . GLU B 1 174 ? -0.212 -11.148 -24.406 1 96.56 174 GLU B N 1
ATOM 5421 C CA . GLU B 1 174 ? -1.461 -11.008 -23.672 1 96.56 174 GLU B CA 1
ATOM 5422 C C . GLU B 1 174 ? -1.242 -10.25 -22.359 1 96.56 174 GLU B C 1
ATOM 5424 O O . GLU B 1 174 ? -2.07 -9.43 -21.969 1 96.56 174 GLU B O 1
ATOM 5429 N N . PHE B 1 175 ? -0.159 -10.539 -21.719 1 97 175 PHE B N 1
ATOM 5430 C CA . PHE B 1 175 ? 0.205 -9.797 -20.516 1 97 175 PHE B CA 1
ATOM 5431 C C . PHE B 1 175 ? 0.317 -8.305 -20.812 1 97 175 PHE B C 1
ATOM 5433 O O . PHE B 1 175 ? -0.256 -7.484 -20.094 1 97 175 PHE B O 1
ATOM 5440 N N . LEU B 1 176 ? 1.026 -7.984 -21.812 1 96.62 176 LEU B N 1
ATOM 5441 C CA . LEU B 1 176 ? 1.239 -6.586 -22.172 1 96.62 176 LEU B CA 1
ATOM 5442 C C . LEU B 1 176 ? -0.068 -5.93 -22.609 1 96.62 176 LEU B C 1
ATOM 5444 O O . LEU B 1 176 ? -0.28 -4.742 -22.359 1 96.62 176 LEU B O 1
ATOM 5448 N N . ARG B 1 177 ? -0.916 -6.652 -23.25 1 93.5 177 ARG B N 1
ATOM 5449 C CA . ARG B 1 177 ? -2.223 -6.117 -23.609 1 93.5 177 ARG B CA 1
ATOM 5450 C C . ARG B 1 177 ? -2.998 -5.68 -22.375 1 93.5 177 ARG B C 1
ATOM 5452 O O . ARG B 1 177 ? -3.629 -4.621 -22.375 1 93.5 177 ARG B O 1
ATOM 5459 N N . GLY B 1 178 ? -2.951 -6.527 -21.375 1 92.38 178 GLY B N 1
ATOM 5460 C CA . GLY B 1 178 ? -3.586 -6.16 -20.109 1 92.38 178 GLY B CA 1
ATOM 5461 C C . GLY B 1 178 ? -2.873 -5.031 -19.391 1 92.38 178 GLY B C 1
ATOM 5462 O O . GLY B 1 178 ? -3.514 -4.109 -18.891 1 92.38 178 GLY B O 1
ATOM 5463 N N . PHE B 1 179 ? -1.589 -5.039 -19.406 1 93.12 179 PHE B N 1
ATOM 5464 C CA . PHE B 1 179 ? -0.758 -4.098 -18.656 1 93.12 179 PHE B CA 1
ATOM 5465 C C . PHE B 1 179 ? -0.855 -2.701 -19.266 1 93.12 179 PHE B C 1
ATOM 5467 O O . PHE B 1 179 ? -0.874 -1.706 -18.531 1 93.12 179 PHE B O 1
ATOM 5474 N N . LEU B 1 180 ? -0.924 -2.646 -20.5 1 90.69 180 LEU B N 1
ATOM 5475 C CA . LEU B 1 180 ? -0.859 -1.361 -21.188 1 90.69 180 LEU B CA 1
ATOM 5476 C C . LEU B 1 180 ? -2.258 -0.827 -21.469 1 90.69 180 LEU B C 1
ATOM 5478 O O . LEU B 1 180 ? -2.412 0.197 -22.141 1 90.69 180 LEU B O 1
ATOM 5482 N N . LYS B 1 181 ? -3.201 -1.5 -20.922 1 79.75 181 LYS B N 1
ATOM 5483 C CA . LYS B 1 181 ? -4.57 -1.054 -21.172 1 79.75 181 LYS B CA 1
ATOM 5484 C C . LYS B 1 181 ? -4.816 0.323 -20.562 1 79.75 181 LYS B C 1
ATOM 5486 O O . LYS B 1 181 ? -4.531 0.546 -19.375 1 79.75 181 LYS B O 1
ATOM 5491 N N . ILE B 1 182 ? -4.824 1.353 -21.188 1 63.75 182 ILE B N 1
ATOM 5492 C CA . ILE B 1 182 ? -5.156 2.66 -20.625 1 63.75 182 ILE B CA 1
ATOM 5493 C C . ILE B 1 182 ? -6.648 2.938 -20.812 1 63.75 182 ILE B C 1
ATOM 5495 O O . ILE B 1 182 ? -7.172 2.814 -21.922 1 63.75 182 ILE B O 1
ATOM 5499 N N . GLN B 1 183 ? -7.465 2.762 -19.828 1 52.94 183 GLN B N 1
ATOM 5500 C CA . GLN B 1 183 ? -8.906 3.008 -19.859 1 52.94 183 GLN B CA 1
ATOM 5501 C C . GLN B 1 183 ? -9.211 4.406 -20.391 1 52.94 183 GLN B C 1
ATOM 5503 O O . GLN B 1 183 ? -9.195 5.379 -19.625 1 52.94 183 GLN B O 1
ATOM 5508 N N . LYS B 1 184 ? -8.492 5.148 -21.125 1 47.25 184 LYS B N 1
ATOM 5509 C CA . LYS B 1 184 ? -9.008 6.488 -21.406 1 47.25 184 LYS B CA 1
ATOM 5510 C C . LYS B 1 184 ? -10.383 6.426 -22.062 1 47.25 184 LYS B C 1
ATOM 5512 O O . LYS B 1 184 ? -10.781 5.383 -22.594 1 47.25 184 LYS B O 1
ATOM 5517 N N . GLY B 1 185 ? -11.078 7.59 -22.188 1 43.25 185 GLY B N 1
ATOM 5518 C CA . GLY B 1 185 ? -12.203 7.871 -23.062 1 43.25 185 GLY B CA 1
ATOM 5519 C C . GLY B 1 185 ? -12.039 7.297 -24.453 1 43.25 185 GLY B C 1
ATOM 5520 O O . GLY B 1 185 ? -11.109 6.52 -24.703 1 43.25 185 GLY B O 1
ATOM 5521 N N . LYS B 1 186 ? -12.719 8.031 -25.562 1 40.94 186 LYS B N 1
ATOM 5522 C CA . LYS B 1 186 ? -12.938 7.703 -26.969 1 40.94 186 LYS B CA 1
ATOM 5523 C C . LYS B 1 186 ? -11.609 7.453 -27.672 1 40.94 186 LYS B C 1
ATOM 5525 O O . LYS B 1 186 ? -11.562 6.719 -28.672 1 40.94 186 LYS B O 1
ATOM 5530 N N . ASP B 1 187 ? -10.656 8.359 -27.594 1 42.09 187 ASP B N 1
ATOM 5531 C CA . ASP B 1 187 ? -9.531 8.227 -28.516 1 42.09 187 ASP B CA 1
ATOM 5532 C C . ASP B 1 187 ? -8.383 7.453 -27.844 1 42.09 187 ASP B C 1
ATOM 5534 O O . ASP B 1 187 ? -7.547 8.047 -27.172 1 42.09 187 ASP B O 1
ATOM 5538 N N . SER B 1 188 ? -8.547 6.312 -27.344 1 47.25 188 SER B N 1
ATOM 5539 C CA . SER B 1 188 ? -7.703 5.328 -26.672 1 47.25 188 SER B CA 1
ATOM 5540 C C . SER B 1 188 ? -6.375 5.148 -27.406 1 47.25 188 SER B C 1
ATOM 5542 O O . SER B 1 188 ? -6.352 4.73 -28.562 1 47.25 188 SER B O 1
ATOM 5544 N N . THR B 1 189 ? -5.48 6.066 -27.234 1 51.16 189 THR B N 1
ATOM 5545 C CA . THR B 1 189 ? -4.18 5.762 -27.812 1 51.16 189 THR B CA 1
ATOM 5546 C C . THR B 1 189 ? -3.684 4.398 -27.344 1 51.16 189 THR B C 1
ATOM 5548 O O . THR B 1 189 ? -3.586 4.145 -26.141 1 51.16 189 THR B O 1
ATOM 5551 N N . VAL B 1 190 ? -3.951 3.424 -28.062 1 60.59 190 VAL B N 1
ATOM 5552 C CA . VAL B 1 190 ? -3.451 2.068 -27.859 1 60.59 190 VAL B CA 1
ATOM 5553 C C . VAL B 1 190 ? -1.941 2.035 -28.094 1 60.59 190 VAL B C 1
ATOM 5555 O O . VAL B 1 190 ? -1.466 2.367 -29.188 1 60.59 190 VAL B O 1
ATOM 5558 N N . ILE B 1 191 ? -1.104 2.062 -27.031 1 73.31 191 ILE B N 1
ATOM 5559 C CA . ILE B 1 191 ? 0.327 1.826 -27.188 1 73.31 191 ILE B CA 1
ATOM 5560 C C . ILE B 1 191 ? 0.555 0.48 -27.875 1 73.31 191 ILE B C 1
ATOM 5562 O O . ILE B 1 191 ? -0.012 -0.536 -27.469 1 73.31 191 ILE B O 1
ATOM 5566 N N . GLU B 1 192 ? 1.258 0.534 -28.938 1 84.25 192 GLU B N 1
ATOM 5567 C CA . GLU B 1 192 ? 1.579 -0.694 -29.672 1 84.25 192 GLU B CA 1
ATOM 5568 C C . GLU B 1 192 ? 2.533 -1.573 -28.859 1 84.25 192 GLU B C 1
ATOM 5570 O O . GLU B 1 192 ? 3.477 -1.072 -28.25 1 84.25 192 GLU B O 1
ATOM 5575 N N . ILE B 1 193 ? 2.221 -2.805 -28.812 1 90.81 193 ILE B N 1
ATOM 5576 C CA . ILE B 1 193 ? 3.09 -3.775 -28.172 1 90.81 193 ILE B CA 1
ATOM 5577 C C . ILE B 1 193 ? 4.293 -4.074 -29.062 1 90.81 193 ILE B C 1
ATOM 5579 O O . ILE B 1 193 ? 4.137 -4.43 -30.219 1 90.81 193 ILE B O 1
ATOM 5583 N N . PRO B 1 194 ? 5.441 -3.832 -28.562 1 92.56 194 PRO B N 1
ATOM 5584 C CA . PRO B 1 194 ? 6.613 -4.129 -29.391 1 92.56 194 PRO B CA 1
ATOM 5585 C C . PRO B 1 194 ? 6.734 -5.617 -29.734 1 92.56 194 PRO B C 1
ATOM 5587 O O . PRO B 1 194 ? 6.125 -6.457 -29.062 1 92.56 194 PRO B O 1
ATOM 5590 N N . LEU B 1 195 ? 7.547 -5.883 -30.734 1 92.25 195 LEU B N 1
ATOM 5591 C CA . LEU B 1 195 ? 7.82 -7.27 -31.094 1 92.25 195 LEU B CA 1
ATOM 5592 C C . LEU B 1 195 ? 8.695 -7.945 -30.047 1 92.25 195 LEU B C 1
ATOM 5594 O O . LEU B 1 195 ? 9.641 -7.332 -29.531 1 92.25 195 LEU B O 1
ATOM 5598 N N . ALA B 1 196 ? 8.32 -9.164 -29.812 1 93.69 196 ALA B N 1
ATOM 5599 C CA . ALA B 1 196 ? 9.102 -9.93 -28.844 1 93.69 196 ALA B CA 1
ATOM 5600 C C . ALA B 1 196 ? 10.516 -10.18 -29.375 1 93.69 196 ALA B C 1
ATOM 5602 O O . ALA B 1 196 ? 10.695 -10.602 -30.516 1 93.69 196 ALA B O 1
ATOM 5603 N N . LYS B 1 197 ? 11.5 -9.836 -28.594 1 90.94 197 LYS B N 1
ATOM 5604 C CA . LYS B 1 197 ? 12.891 -10.203 -28.875 1 90.94 197 LYS B CA 1
ATOM 5605 C C . LYS B 1 197 ? 13.195 -11.625 -28.406 1 90.94 197 LYS B C 1
ATOM 5607 O O . LYS B 1 197 ? 13.133 -11.914 -27.219 1 90.94 197 LYS B O 1
ATOM 5612 N N . VAL B 1 198 ? 13.461 -12.508 -29.297 1 88 198 VAL B N 1
ATOM 5613 C CA . VAL B 1 198 ? 13.797 -13.891 -28.969 1 88 198 VAL B CA 1
ATOM 5614 C C . VAL B 1 198 ? 15.312 -14.039 -28.828 1 88 198 VAL B C 1
ATOM 5616 O O . VAL B 1 198 ? 16.062 -13.391 -29.562 1 88 198 VAL B O 1
ATOM 5619 N N . PRO B 1 199 ? 15.633 -14.805 -27.766 1 76.06 199 PRO B N 1
ATOM 5620 C CA . PRO B 1 199 ? 17.062 -14.883 -27.469 1 76.06 199 PRO B CA 1
ATOM 5621 C C . PRO B 1 199 ? 17.875 -15.406 -28.641 1 76.06 199 PRO B C 1
ATOM 5623 O O . PRO B 1 199 ? 17.438 -16.312 -29.344 1 76.06 199 PRO B O 1
ATOM 5626 N N . LYS B 1 200 ? 18.922 -14.641 -28.922 1 67.88 200 LYS B N 1
ATOM 5627 C CA . LYS B 1 200 ? 19.953 -15.133 -29.828 1 67.88 200 LYS B CA 1
ATOM 5628 C C . LYS B 1 200 ? 20.781 -16.234 -29.172 1 67.88 200 LYS B C 1
ATOM 5630 O O . LYS B 1 200 ? 20.688 -16.453 -27.969 1 67.88 200 LYS B O 1
ATOM 5635 N N . LYS B 1 201 ? 21.516 -16.844 -29.906 1 63.25 201 LYS B N 1
ATOM 5636 C CA . LYS B 1 201 ? 22.422 -17.875 -29.406 1 63.25 201 LYS B CA 1
ATOM 5637 C C . LYS B 1 201 ? 23.266 -17.344 -28.25 1 63.25 201 LYS B C 1
ATOM 5639 O O . LYS B 1 201 ? 23.875 -16.281 -28.344 1 63.25 201 LYS B O 1
ATOM 5644 N N . GLY B 1 202 ? 22.938 -17.844 -27 1 61.03 202 GLY B N 1
ATOM 5645 C CA . GLY B 1 202 ? 23.766 -17.484 -25.859 1 61.03 202 GLY B CA 1
ATOM 5646 C C . GLY B 1 202 ? 23.047 -16.625 -24.844 1 61.03 202 GLY B C 1
ATOM 5647 O O . GLY B 1 202 ? 23.609 -16.281 -23.812 1 61.03 202 GLY B O 1
ATOM 5648 N N . ASP B 1 203 ? 21.906 -16.172 -25.141 1 71.25 203 ASP B N 1
ATOM 5649 C CA . ASP B 1 203 ? 21.219 -15.359 -24.141 1 71.25 203 ASP B CA 1
ATOM 5650 C C . ASP B 1 203 ? 20.703 -16.219 -22.984 1 71.25 203 ASP B C 1
ATOM 5652 O O . ASP B 1 203 ? 19.641 -16.828 -23.094 1 71.25 203 ASP B O 1
ATOM 5656 N N . HIS B 1 204 ? 21.438 -16.266 -21.875 1 77.44 204 HIS B N 1
ATOM 5657 C CA . HIS B 1 204 ? 21.172 -17.172 -20.766 1 77.44 204 HIS B CA 1
ATOM 5658 C C . HIS B 1 204 ? 20.172 -16.562 -19.797 1 77.44 204 HIS B C 1
ATOM 5660 O O . HIS B 1 204 ? 19.844 -17.172 -18.766 1 77.44 204 HIS B O 1
ATOM 5666 N N . ARG B 1 205 ? 19.594 -15.523 -20.172 1 85.44 205 ARG B N 1
ATOM 5667 C CA . ARG B 1 205 ? 18.562 -14.938 -19.312 1 85.44 205 ARG B CA 1
ATOM 5668 C C . ARG B 1 205 ? 17.234 -15.695 -19.438 1 85.44 205 ARG B C 1
ATOM 5670 O O . ARG B 1 205 ? 16.453 -15.742 -18.5 1 85.44 205 ARG B O 1
ATOM 5677 N N . ILE B 1 206 ? 16.922 -16.156 -20.547 1 80.25 206 ILE B N 1
ATOM 5678 C CA . ILE B 1 206 ? 15.688 -16.906 -20.797 1 80.25 206 ILE B CA 1
ATOM 5679 C C . ILE B 1 206 ? 16 -18.391 -20.938 1 80.25 206 ILE B C 1
ATOM 5681 O O . ILE B 1 206 ? 15.281 -19.234 -20.422 1 80.25 206 ILE B O 1
ATOM 5685 N N . LYS B 1 207 ? 17.078 -18.75 -21.703 1 67.88 207 LYS B N 1
ATOM 5686 C CA . LYS B 1 207 ? 17.5 -20.141 -21.844 1 67.88 207 LYS B CA 1
ATOM 5687 C C . LYS B 1 207 ? 18.594 -20.484 -20.828 1 67.88 207 LYS B C 1
ATOM 5689 O O . LYS B 1 207 ? 19.781 -20.422 -21.141 1 67.88 207 LYS B O 1
ATOM 5694 N N . LEU B 1 208 ? 18.109 -20.719 -19.641 1 63.19 208 LEU B N 1
ATOM 5695 C CA . LEU B 1 208 ? 19 -20.812 -18.484 1 63.19 208 LEU B CA 1
ATOM 5696 C C . LEU B 1 208 ? 19.984 -21.969 -18.656 1 63.19 208 LEU B C 1
ATOM 5698 O O . LEU B 1 208 ? 21.125 -21.875 -18.188 1 63.19 208 LEU B O 1
ATOM 5702 N N . ASP B 1 209 ? 19.516 -23.219 -19.156 1 51.47 209 ASP B N 1
ATOM 5703 C CA . ASP B 1 209 ? 20.266 -24.469 -19.125 1 51.47 209 ASP B CA 1
ATOM 5704 C C . ASP B 1 209 ? 21.5 -24.391 -20.031 1 51.47 209 ASP B C 1
ATOM 5706 O O . ASP B 1 209 ? 22.391 -25.234 -19.938 1 51.47 209 ASP B O 1
ATOM 5710 N N . LYS B 1 210 ? 21.422 -23.594 -20.984 1 46.06 210 LYS B N 1
ATOM 5711 C CA . LYS B 1 210 ? 22.594 -23.594 -21.844 1 46.06 210 LYS B CA 1
ATOM 5712 C C . LYS B 1 210 ? 23.656 -22.609 -21.344 1 46.06 210 LYS B C 1
ATOM 5714 O O . LYS B 1 210 ? 24.641 -22.344 -22.031 1 46.06 210 LYS B O 1
ATOM 5719 N N . GLY B 1 211 ? 23.266 -21.969 -20.453 1 42.62 211 GLY B N 1
ATOM 5720 C CA . GLY B 1 211 ? 24.297 -21.031 -20.047 1 42.62 211 GLY B CA 1
ATOM 5721 C C . GLY B 1 211 ? 25.5 -21.688 -19.406 1 42.62 211 GLY B C 1
ATOM 5722 O O . GLY B 1 211 ? 25.375 -22.781 -18.828 1 42.62 211 GLY B O 1
ATOM 5723 N N . LYS B 1 212 ? 26.641 -21.578 -20 1 41.16 212 LYS B N 1
ATOM 5724 C CA . LYS B 1 212 ? 27.922 -21.984 -19.422 1 41.16 212 LYS B CA 1
ATOM 5725 C C . LYS B 1 212 ? 27.984 -21.609 -17.938 1 41.16 212 LYS B C 1
ATOM 5727 O O . LYS B 1 212 ? 27.781 -20.453 -17.578 1 41.16 212 LYS B O 1
ATOM 5732 N N . PRO B 1 213 ? 27.656 -22.625 -17.078 1 44.34 213 PRO B N 1
ATOM 5733 C CA . PRO B 1 213 ? 28.125 -22.188 -15.75 1 44.34 213 PRO B CA 1
ATOM 5734 C C . PRO B 1 213 ? 29.422 -21.391 -15.82 1 44.34 213 PRO B C 1
ATOM 5736 O O . PRO B 1 213 ? 30.219 -21.578 -16.75 1 44.34 213 PRO B O 1
ATOM 5739 N N . GLU B 1 214 ? 29.328 -20.109 -15.344 1 42.62 214 GLU B N 1
ATOM 5740 C CA . GLU B 1 214 ? 30.656 -19.547 -15.195 1 42.62 214 GLU B CA 1
ATOM 5741 C C . GLU B 1 214 ? 31.688 -20.625 -14.898 1 42.62 214 GLU B C 1
ATOM 5743 O O . GLU B 1 214 ? 32.875 -20.344 -14.82 1 42.62 214 GLU B O 1
ATOM 5748 N N . VAL B 1 215 ? 31.281 -21.594 -14.172 1 36.5 215 VAL B N 1
ATOM 5749 C CA . VAL B 1 215 ? 32.312 -22.578 -13.883 1 36.5 215 VAL B CA 1
ATOM 5750 C C . VAL B 1 215 ? 32.469 -23.531 -15.07 1 36.5 215 VAL B C 1
ATOM 5752 O O . VAL B 1 215 ? 31.484 -24.047 -15.594 1 36.5 215 VAL B O 1
ATOM 5755 N N . LYS B 1 216 ? 33.562 -23.5 -15.805 1 39.03 216 LYS B N 1
ATOM 5756 C CA . LYS B 1 216 ? 34.094 -24.281 -16.922 1 39.03 216 LYS B CA 1
ATOM 5757 C C . LYS B 1 216 ? 33.719 -25.75 -16.781 1 39.03 216 LYS B C 1
ATOM 5759 O O . LYS B 1 216 ? 34.5 -26.531 -16.219 1 39.03 216 LYS B O 1
ATOM 5764 N N . GLU B 1 217 ? 32.625 -26.172 -16.172 1 43.81 217 GLU B N 1
ATOM 5765 C CA . GLU B 1 217 ? 32.719 -27.609 -15.961 1 43.81 217 GLU B CA 1
ATOM 5766 C C . GLU B 1 217 ? 32.344 -28.391 -17.219 1 43.81 217 GLU B C 1
ATOM 5768 O O . GLU B 1 217 ? 31.641 -27.875 -18.078 1 43.81 217 GLU B O 1
ATOM 5773 N N . PRO B 1 218 ? 32.906 -29.688 -17.281 1 39.41 218 PRO B N 1
ATOM 5774 C CA . PRO B 1 218 ? 32.656 -30.656 -18.359 1 39.41 218 PRO B CA 1
ATOM 5775 C C . PRO B 1 218 ? 31.188 -30.906 -18.609 1 39.41 218 PRO B C 1
ATOM 5777 O O . PRO B 1 218 ? 30.359 -30.812 -17.688 1 39.41 218 PRO B O 1
ATOM 5780 N N . LYS B 1 219 ? 30.766 -31.047 -19.797 1 43.22 219 LYS B N 1
ATOM 5781 C CA . LYS B 1 219 ? 29.453 -31.312 -20.406 1 43.22 219 LYS B CA 1
ATOM 5782 C C . LYS B 1 219 ? 28.766 -32.469 -19.703 1 43.22 219 LYS B C 1
ATOM 5784 O O . LYS B 1 219 ? 28.984 -33.656 -20.047 1 43.22 219 LYS B O 1
ATOM 5789 N N . VAL B 1 220 ? 28.609 -32.594 -18.297 1 42.81 220 VAL B N 1
ATOM 5790 C CA . VAL B 1 220 ? 27.906 -33.75 -17.734 1 42.81 220 VAL B CA 1
ATOM 5791 C C . VAL B 1 220 ? 26.438 -33.719 -18.172 1 42.81 220 VAL B C 1
ATOM 5793 O O . VAL B 1 220 ? 25.781 -32.656 -18.062 1 42.81 220 VAL B O 1
ATOM 5796 N N . LYS B 1 221 ? 26.031 -34.688 -18.859 1 44 221 LYS B N 1
ATOM 5797 C CA . LYS B 1 221 ? 24.656 -34.844 -19.328 1 44 221 LYS B CA 1
ATOM 5798 C C . LYS B 1 221 ? 23.672 -34.875 -18.156 1 44 221 LYS B C 1
ATOM 5800 O O . LYS B 1 221 ? 23.75 -35.719 -17.281 1 44 221 LYS B O 1
ATOM 5805 N N . LYS B 1 222 ? 22.984 -33.938 -17.719 1 54 222 LYS B N 1
ATOM 5806 C CA . LYS B 1 222 ? 21.875 -33.875 -16.781 1 54 222 LYS B CA 1
ATOM 5807 C C . LYS B 1 222 ? 20.781 -34.875 -17.125 1 54 222 LYS B C 1
ATOM 5809 O O . LYS B 1 222 ? 20.438 -35.031 -18.297 1 54 222 LYS B O 1
ATOM 5814 N N . PRO B 1 223 ? 20.578 -35.938 -16.062 1 51.66 223 PRO B N 1
ATOM 5815 C CA . PRO B 1 223 ? 19.438 -36.812 -16.406 1 51.66 223 PRO B CA 1
ATOM 5816 C C . PRO B 1 223 ? 18.234 -36.031 -16.938 1 51.66 223 PRO B C 1
ATOM 5818 O O . PRO B 1 223 ? 17.969 -34.906 -16.484 1 51.66 223 PRO B O 1
ATOM 5821 N N . ASP B 1 224 ? 17.609 -36.562 -18 1 58 224 ASP B N 1
ATOM 5822 C CA . ASP B 1 224 ? 16.406 -36 -18.594 1 58 224 ASP B CA 1
ATOM 5823 C C . ASP B 1 224 ? 15.266 -35.969 -17.578 1 58 224 ASP B C 1
ATOM 5825 O O . ASP B 1 224 ? 15.203 -36.812 -16.672 1 58 224 ASP B O 1
ATOM 5829 N N . GLU B 1 225 ? 14.516 -34.906 -17.406 1 61.5 225 GLU B N 1
ATOM 5830 C CA . GLU B 1 225 ? 13.352 -34.688 -16.562 1 61.5 225 GLU B CA 1
ATOM 5831 C C . GLU B 1 225 ? 12.531 -35.969 -16.406 1 61.5 225 GLU B C 1
ATOM 5833 O O . GLU B 1 225 ? 12.148 -36.344 -15.297 1 61.5 225 GLU B O 1
ATOM 5838 N N . GLU B 1 226 ? 12.375 -36.594 -17.438 1 67.31 226 GLU B N 1
ATOM 5839 C CA . GLU B 1 226 ? 11.547 -37.812 -17.469 1 67.31 226 GLU B CA 1
ATOM 5840 C C . GLU B 1 226 ? 12.211 -38.938 -16.719 1 67.31 226 GLU B C 1
ATOM 5842 O O . GLU B 1 226 ? 11.539 -39.75 -16.062 1 67.31 226 GLU B O 1
ATOM 5847 N N . GLU B 1 227 ? 13.43 -38.812 -16.672 1 74.19 227 GLU B N 1
ATOM 5848 C CA . GLU B 1 227 ? 14.156 -39.875 -15.977 1 74.19 227 GLU B CA 1
ATOM 5849 C C . GLU B 1 227 ? 14.016 -39.75 -14.461 1 74.19 227 GLU B C 1
ATOM 5851 O O . GLU B 1 227 ? 13.844 -40.75 -13.758 1 74.19 227 GLU B O 1
ATOM 5856 N N . VAL B 1 228 ? 13.977 -38.531 -14.062 1 84.12 228 VAL B N 1
ATOM 5857 C CA . VAL B 1 228 ? 13.867 -38.281 -12.625 1 84.12 228 VAL B CA 1
ATOM 5858 C C . VAL B 1 228 ? 12.477 -38.688 -12.141 1 84.12 228 VAL B C 1
ATOM 5860 O O . VAL B 1 228 ? 12.336 -39.312 -11.094 1 84.12 228 VAL B O 1
ATOM 5863 N N . GLU B 1 229 ? 11.492 -38.344 -12.922 1 86.94 229 GLU B N 1
ATOM 5864 C CA . GLU B 1 229 ? 10.117 -38.688 -12.555 1 86.94 229 GLU B CA 1
ATOM 5865 C C . GLU B 1 229 ? 9.914 -40.219 -12.523 1 86.94 229 GLU B C 1
ATOM 5867 O O . GLU B 1 229 ? 9.281 -40.719 -11.602 1 86.94 229 GLU B O 1
ATOM 5872 N N . ILE B 1 230 ? 10.461 -40.781 -13.547 1 85.5 230 ILE B N 1
ATOM 5873 C CA . ILE B 1 230 ? 10.32 -42.219 -13.648 1 85.5 230 ILE B CA 1
ATOM 5874 C C . ILE B 1 230 ? 11.023 -42.906 -12.469 1 85.5 230 ILE B C 1
ATOM 5876 O O . ILE B 1 230 ? 10.484 -43.812 -11.859 1 85.5 230 ILE B O 1
ATOM 5880 N N . LYS B 1 231 ? 12.156 -42.375 -12.164 1 88.25 231 LYS B N 1
ATOM 5881 C CA . LYS B 1 231 ? 12.891 -42.938 -11.023 1 88.25 231 LYS B CA 1
ATOM 5882 C C . LYS B 1 231 ? 12.109 -42.75 -9.727 1 88.25 231 LYS B C 1
ATOM 5884 O O . LYS B 1 231 ? 12.055 -43.656 -8.898 1 88.25 231 LYS B O 1
ATOM 5889 N N . PHE B 1 232 ? 11.578 -41.656 -9.547 1 93.31 232 PHE B N 1
ATOM 5890 C CA . PHE B 1 232 ? 10.781 -41.344 -8.359 1 93.31 232 PHE B CA 1
ATOM 5891 C C . PHE B 1 232 ? 9.562 -42.25 -8.289 1 93.31 232 PHE B C 1
ATOM 5893 O O . PHE B 1 232 ? 9.32 -42.906 -7.266 1 93.31 232 PHE B O 1
ATOM 5900 N N . PHE B 1 233 ? 8.828 -42.281 -9.406 1 92.56 233 PHE B N 1
ATOM 5901 C CA . PHE B 1 233 ? 7.609 -43.062 -9.438 1 92.56 233 PHE B CA 1
ATOM 5902 C C . PHE B 1 233 ? 7.914 -44.562 -9.195 1 92.56 233 PHE B C 1
ATOM 5904 O O . PHE B 1 233 ? 7.195 -45.219 -8.453 1 92.56 233 PHE B O 1
ATOM 5911 N N . ASN B 1 234 ? 8.977 -45.031 -9.734 1 90.5 234 ASN B N 1
ATOM 5912 C CA . ASN B 1 234 ? 9.359 -46.438 -9.562 1 90.5 234 ASN B CA 1
ATOM 5913 C C . ASN B 1 234 ? 9.734 -46.75 -8.117 1 90.5 234 ASN B C 1
ATOM 5915 O O . ASN B 1 234 ? 9.539 -47.875 -7.641 1 90.5 234 ASN B O 1
ATOM 5919 N N . LYS B 1 235 ? 10.25 -45.781 -7.531 1 91.31 235 LYS B N 1
ATOM 5920 C CA . LYS B 1 235 ? 10.57 -45.969 -6.121 1 91.31 235 LYS B CA 1
ATOM 5921 C C . LYS B 1 235 ? 9.305 -46.125 -5.281 1 91.31 235 LYS B C 1
ATOM 5923 O O . LYS B 1 235 ? 9.242 -46.969 -4.398 1 91.31 235 LYS B O 1
ATOM 5928 N N . VAL B 1 236 ? 8.273 -45.375 -5.527 1 92.5 236 VAL B N 1
ATOM 5929 C CA . VAL B 1 236 ? 7.062 -45.344 -4.707 1 92.5 236 VAL B CA 1
ATOM 5930 C C . VAL B 1 236 ? 6.09 -46.406 -5.203 1 92.5 236 VAL B C 1
ATOM 5932 O O . VAL B 1 236 ? 5.293 -46.938 -4.426 1 92.5 236 VAL B O 1
ATOM 5935 N N . CYS B 1 237 ? 6.145 -46.688 -6.477 1 91.44 237 CYS B N 1
ATOM 5936 C CA . CYS B 1 237 ? 5.246 -47.625 -7.133 1 91.44 237 CYS B CA 1
ATOM 5937 C C . CYS B 1 237 ? 6.008 -48.531 -8.102 1 91.44 237 CYS B C 1
ATOM 5939 O O . CYS B 1 237 ? 5.844 -48.406 -9.312 1 91.44 237 CYS B O 1
ATOM 5941 N N . PRO B 1 238 ? 6.691 -49.5 -7.449 1 89.44 238 PRO B N 1
ATOM 5942 C CA . PRO B 1 238 ? 7.469 -50.406 -8.305 1 89.44 238 PRO B CA 1
ATOM 5943 C C . PRO B 1 238 ? 6.59 -51.25 -9.203 1 89.44 238 PRO B C 1
ATOM 5945 O O . PRO B 1 238 ? 5.457 -51.594 -8.836 1 89.44 238 PRO B O 1
ATOM 5948 N N . GLN B 1 239 ? 7.059 -51.656 -10.336 1 82.69 239 GLN B N 1
ATOM 5949 C CA . GLN B 1 239 ? 6.316 -52.312 -11.398 1 82.69 239 GLN B CA 1
ATOM 5950 C C . GLN B 1 239 ? 5.582 -53.562 -10.875 1 82.69 239 GLN B C 1
ATOM 5952 O O . GLN B 1 239 ? 4.406 -53.75 -11.188 1 82.69 239 GLN B O 1
ATOM 5957 N N . GLU B 1 240 ? 6.191 -54.312 -10 1 82.88 240 GLU B N 1
ATOM 5958 C CA . GLU B 1 240 ? 5.605 -55.562 -9.578 1 82.88 240 GLU B CA 1
ATOM 5959 C C . GLU B 1 240 ? 4.672 -55.375 -8.391 1 82.88 240 GLU B C 1
ATOM 5961 O O . GLU B 1 240 ? 3.723 -56.156 -8.203 1 82.88 240 GLU B O 1
ATOM 5966 N N . THR B 1 241 ? 4.828 -54.375 -7.621 1 87.69 241 THR B N 1
ATOM 5967 C CA . THR B 1 241 ? 4.086 -54.25 -6.371 1 87.69 241 THR B CA 1
ATOM 5968 C C . THR B 1 241 ? 3.479 -52.844 -6.242 1 87.69 241 THR B C 1
ATOM 5970 O O . THR B 1 241 ? 3.361 -52.312 -5.137 1 87.69 241 THR B O 1
ATOM 5973 N N . CYS B 1 242 ? 3.125 -52.312 -7.266 1 92 242 CYS B N 1
ATOM 5974 C CA . CYS B 1 242 ? 2.596 -50.938 -7.242 1 92 242 CYS B CA 1
ATOM 5975 C C . CYS B 1 242 ? 1.248 -50.906 -6.535 1 92 242 CYS B C 1
ATOM 5977 O O . CYS B 1 242 ? 0.269 -51.469 -7.016 1 92 242 CYS B O 1
ATOM 5979 N N . TYR B 1 243 ? 1.202 -50.188 -5.426 1 94.12 243 TYR B N 1
ATOM 5980 C CA . TYR B 1 243 ? -0.012 -50.125 -4.621 1 94.12 243 TYR B CA 1
ATOM 5981 C C . TYR B 1 243 ? -1.133 -49.406 -5.371 1 94.12 243 TYR B C 1
ATOM 5983 O O . TYR B 1 243 ? -2.311 -49.719 -5.18 1 94.12 243 TYR B O 1
ATOM 5991 N N . LEU B 1 244 ? -0.806 -48.469 -6.238 1 96.12 244 LEU B N 1
ATOM 5992 C CA . LEU B 1 244 ? -1.812 -47.719 -7 1 96.12 244 LEU B CA 1
ATOM 5993 C C . LEU B 1 244 ? -2.518 -48.656 -7.988 1 96.12 244 LEU B C 1
ATOM 5995 O O . LEU B 1 244 ? -3.713 -48.469 -8.25 1 96.12 244 LEU B O 1
ATOM 5999 N N . ARG B 1 245 ? -1.726 -49.5 -8.562 1 94.75 245 ARG B N 1
ATOM 6000 C CA . ARG B 1 245 ? -2.326 -50.5 -9.469 1 94.75 245 ARG B CA 1
ATOM 6001 C C . ARG B 1 245 ? -3.412 -51.281 -8.766 1 94.75 245 ARG B C 1
ATOM 6003 O O . ARG B 1 245 ? -4.527 -51.406 -9.273 1 94.75 245 ARG B O 1
ATOM 6010 N N . GLU B 1 246 ? -3.045 -51.844 -7.605 1 93.25 246 GLU B N 1
ATOM 6011 C CA . GLU B 1 246 ? -3.998 -52.625 -6.844 1 93.25 246 GLU B CA 1
ATOM 6012 C C . GLU B 1 246 ? -5.227 -51.812 -6.461 1 93.25 246 GLU B C 1
ATOM 6014 O O . GLU B 1 246 ? -6.355 -52.281 -6.551 1 93.25 246 GLU B O 1
ATOM 6019 N N . LYS B 1 247 ? -4.973 -50.656 -6.051 1 95 247 LYS B N 1
ATOM 6020 C CA . LYS B 1 247 ? -6.043 -49.75 -5.645 1 95 247 LYS B CA 1
ATOM 6021 C C . LYS B 1 247 ? -6.988 -49.438 -6.809 1 95 247 LYS B C 1
ATOM 6023 O O . LYS B 1 247 ? -8.211 -49.531 -6.66 1 95 247 LYS B O 1
ATOM 6028 N N . ILE B 1 248 ? -6.461 -49.094 -7.984 1 96.5 248 ILE B N 1
ATOM 6029 C CA . ILE B 1 248 ? -7.238 -48.719 -9.156 1 96.5 248 ILE B CA 1
ATOM 6030 C C . ILE B 1 248 ? -8.016 -49.906 -9.688 1 96.5 248 ILE B C 1
ATOM 6032 O O . ILE B 1 248 ? -9.195 -49.812 -10.031 1 96.5 248 ILE B O 1
ATOM 6036 N N . VAL B 1 249 ? -7.363 -51.062 -9.703 1 94.94 249 VAL B N 1
ATOM 6037 C CA . VAL B 1 249 ? -8.008 -52.281 -10.203 1 94.94 249 VAL B CA 1
ATOM 6038 C C . VAL B 1 249 ? -9.172 -52.656 -9.289 1 94.94 249 VAL B C 1
ATOM 6040 O O . VAL B 1 249 ? -10.266 -52.969 -9.766 1 94.94 249 VAL B O 1
ATOM 6043 N N . LYS B 1 250 ? -8.961 -52.594 -8.008 1 93.56 250 LYS B N 1
ATOM 6044 C CA . LYS B 1 250 ? -10.016 -52.906 -7.055 1 93.56 250 LYS B CA 1
ATOM 6045 C C . LYS B 1 250 ? -11.18 -51.938 -7.188 1 93.56 250 LYS B C 1
ATOM 6047 O O . LYS B 1 250 ? -12.336 -52.312 -6.988 1 93.56 250 LYS B O 1
ATOM 6052 N N . LEU B 1 251 ? -10.852 -50.75 -7.512 1 95.44 251 LEU B N 1
ATOM 6053 C CA . LEU B 1 251 ? -11.852 -49.688 -7.598 1 95.44 251 LEU B CA 1
ATOM 6054 C C . LEU B 1 251 ? -12.656 -49.812 -8.883 1 95.44 251 LEU B C 1
ATOM 6056 O O . LEU B 1 251 ? -13.891 -49.719 -8.867 1 95.44 251 LEU B O 1
ATOM 6060 N N . LEU B 1 252 ? -12 -50.031 -10.008 1 95.44 252 LEU B N 1
ATOM 6061 C CA . LEU B 1 252 ? -12.656 -49.938 -11.305 1 95.44 252 LEU B CA 1
ATOM 6062 C C . LEU B 1 252 ? -13.102 -51.312 -11.781 1 95.44 252 LEU B C 1
ATOM 6064 O O . LEU B 1 252 ? -14.016 -51.438 -12.602 1 95.44 252 LEU B O 1
ATOM 6068 N N . PHE B 1 253 ? -12.414 -52.312 -11.297 1 93.81 253 PHE B N 1
ATOM 6069 C CA . PHE B 1 253 ? -12.695 -53.688 -11.719 1 93.81 253 PHE B CA 1
ATOM 6070 C C . PHE B 1 253 ? -12.82 -54.625 -10.516 1 93.81 253 PHE B C 1
ATOM 6072 O O . PHE B 1 253 ? -12.031 -55.562 -10.352 1 93.81 253 PHE B O 1
ATOM 6079 N N . PRO B 1 254 ? -13.875 -54.438 -9.789 1 88.62 254 PRO B N 1
ATOM 6080 C CA . PRO B 1 254 ? -13.984 -55.125 -8.508 1 88.62 254 PRO B CA 1
ATOM 6081 C C . PRO B 1 254 ? -14.352 -56.594 -8.672 1 88.62 254 PRO B C 1
ATOM 6083 O O . PRO B 1 254 ? -14.227 -57.375 -7.723 1 88.62 254 PRO B O 1
ATOM 6086 N N . SER B 1 255 ? -14.797 -57.062 -9.805 1 84.75 255 SER B N 1
ATOM 6087 C CA . SER B 1 255 ? -15.195 -58.438 -9.977 1 84.75 255 SER B CA 1
ATOM 6088 C C . SER B 1 255 ? -13.977 -59.344 -10.102 1 84.75 255 SER B C 1
ATOM 6090 O O . SER B 1 255 ? -13 -59 -10.758 1 84.75 255 SER B O 1
ATOM 6092 N N . ASP B 1 256 ? -14.078 -60.5 -9.445 1 77.88 256 ASP B N 1
ATOM 6093 C CA . ASP B 1 256 ? -12.977 -61.469 -9.391 1 77.88 256 ASP B CA 1
ATOM 6094 C C . ASP B 1 256 ? -12.586 -61.906 -10.797 1 77.88 256 ASP B C 1
ATOM 6096 O O . ASP B 1 256 ? -11.406 -62.125 -11.07 1 77.88 256 ASP B O 1
ATOM 6100 N N . ASP B 1 257 ? -13.57 -62.031 -11.641 1 79.75 257 ASP B N 1
ATOM 6101 C CA . ASP B 1 257 ? -13.305 -62.531 -12.977 1 79.75 257 ASP B CA 1
ATOM 6102 C C . ASP B 1 257 ? -12.484 -61.562 -13.797 1 79.75 257 ASP B C 1
ATOM 6104 O O . ASP B 1 257 ? -11.797 -61.938 -14.742 1 79.75 257 ASP B O 1
ATOM 6108 N N . GLU B 1 258 ? -12.438 -60.344 -13.422 1 83.12 258 GLU B N 1
ATOM 6109 C CA . GLU B 1 258 ? -11.805 -59.281 -14.211 1 83.12 258 GLU B CA 1
ATOM 6110 C C . GLU B 1 258 ? -10.477 -58.844 -13.578 1 83.12 258 GLU B C 1
ATOM 6112 O O . GLU B 1 258 ? -9.633 -58.25 -14.25 1 83.12 258 GLU B O 1
ATOM 6117 N N . TRP B 1 259 ? -10.234 -59.188 -12.391 1 81.88 259 TRP B N 1
ATOM 6118 C CA . TRP B 1 259 ? -9.141 -58.656 -11.578 1 81.88 259 TRP B CA 1
ATOM 6119 C C . TRP B 1 259 ? -7.789 -59 -12.188 1 81.88 259 TRP B C 1
ATOM 6121 O O . TRP B 1 259 ? -6.93 -58.156 -12.352 1 81.88 259 TRP B O 1
ATOM 6131 N N . GLU B 1 260 ? -7.566 -60.25 -12.578 1 81.88 260 GLU B N 1
ATOM 6132 C CA . GLU B 1 260 ? -6.273 -60.688 -13.102 1 81.88 260 GLU B CA 1
ATOM 6133 C C . GLU B 1 260 ? -5.957 -60 -14.43 1 81.88 260 GLU B C 1
ATOM 6135 O O . GLU B 1 260 ? -4.82 -59.594 -14.656 1 81.88 260 GLU B O 1
ATOM 6140 N N . THR B 1 261 ? -6.938 -59.875 -15.281 1 87.62 261 THR B N 1
ATOM 6141 C CA . THR B 1 261 ? -6.75 -59.25 -16.594 1 87.62 261 THR B CA 1
ATOM 6142 C C . THR B 1 261 ? -6.359 -57.781 -16.438 1 87.62 261 THR B C 1
ATOM 6144 O O . THR B 1 261 ? -5.402 -57.344 -17.047 1 87.62 261 THR B O 1
ATOM 6147 N N . TRP B 1 262 ? -7.023 -57.156 -15.617 1 91.62 262 TRP B N 1
ATOM 6148 C CA . TRP B 1 262 ? -6.836 -55.719 -15.531 1 91.62 262 TRP B CA 1
ATOM 6149 C C . TRP B 1 262 ? -5.625 -55.375 -14.672 1 91.62 262 TRP B C 1
ATOM 6151 O O . TRP B 1 262 ? -5.043 -54.281 -14.812 1 91.62 262 TRP B O 1
ATOM 6161 N N . ARG B 1 263 ? -5.215 -56.25 -13.852 1 88.62 263 ARG B N 1
ATOM 6162 C CA . ARG B 1 263 ? -3.965 -56.031 -13.125 1 88.62 263 ARG B CA 1
ATOM 6163 C C . ARG B 1 263 ? -2.787 -55.938 -14.086 1 88.62 263 ARG B C 1
ATOM 6165 O O . ARG B 1 263 ? -1.832 -55.188 -13.82 1 88.62 263 ARG B O 1
ATOM 6172 N N . ASN B 1 264 ? -2.871 -56.625 -15.18 1 87.81 264 ASN B N 1
ATOM 6173 C CA . ASN B 1 264 ? -1.816 -56.562 -16.188 1 87.81 264 ASN B CA 1
ATOM 6174 C C . ASN B 1 264 ? -1.994 -55.375 -17.125 1 87.81 264 ASN B C 1
ATOM 6176 O O . ASN B 1 264 ? -1.021 -54.875 -17.688 1 87.81 264 ASN B O 1
ATOM 6180 N N . GLU B 1 265 ? -3.215 -54.938 -17.281 1 91.62 265 GLU B N 1
ATOM 6181 C CA . GLU B 1 265 ? -3.516 -53.875 -18.219 1 91.62 265 GLU B CA 1
ATOM 6182 C C . GLU B 1 265 ? -3.195 -52.5 -17.609 1 91.62 265 GLU B C 1
ATOM 6184 O O . GLU B 1 265 ? -2.854 -51.562 -18.328 1 91.62 265 GLU B O 1
ATOM 6189 N N . ILE B 1 266 ? -3.316 -52.406 -16.281 1 94.38 266 ILE B N 1
ATOM 6190 C CA . ILE B 1 266 ? -3.027 -51.156 -15.617 1 94.38 266 ILE B CA 1
ATOM 6191 C C . ILE B 1 266 ? -1.536 -51.062 -15.305 1 94.38 266 ILE B C 1
ATOM 6193 O O . ILE B 1 266 ? -1.103 -51.438 -14.211 1 94.38 266 ILE B O 1
ATOM 6197 N N . THR B 1 267 ? -0.816 -50.5 -16.266 1 90.75 267 THR B N 1
ATOM 6198 C CA . THR B 1 267 ? 0.628 -50.344 -16.141 1 90.75 267 THR B CA 1
ATOM 6199 C C . THR B 1 267 ? 0.967 -49.062 -15.422 1 90.75 267 THR B C 1
ATOM 6201 O O . THR B 1 267 ? 0.1 -48.188 -15.234 1 90.75 267 THR B O 1
ATOM 6204 N N . SER B 1 268 ? 2.254 -48.969 -15.062 1 91 268 SER B N 1
ATOM 6205 C CA . SER B 1 268 ? 2.742 -47.75 -14.453 1 91 268 SER B CA 1
ATOM 6206 C C . SER B 1 268 ? 2.529 -46.531 -15.383 1 91 268 SER B C 1
ATOM 6208 O O . SER B 1 268 ? 2.201 -45.438 -14.93 1 91 268 SER B O 1
ATOM 6210 N N . ALA B 1 269 ? 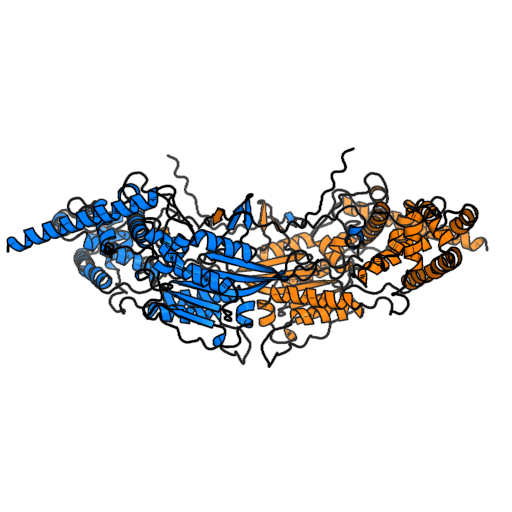2.711 -46.75 -16.625 1 90.31 269 ALA B N 1
ATOM 6211 C CA . ALA B 1 269 ? 2.521 -45.688 -17.609 1 90.31 269 ALA B CA 1
ATOM 6212 C C . ALA B 1 269 ? 1.067 -45.219 -17.656 1 90.31 269 ALA B C 1
ATOM 6214 O O . ALA B 1 269 ? 0.793 -44.031 -17.781 1 90.31 269 ALA B O 1
ATOM 6215 N N . ARG B 1 270 ? 0.193 -46.125 -17.562 1 94.94 270 ARG B N 1
ATOM 6216 C CA . ARG B 1 270 ? -1.224 -45.781 -17.609 1 94.94 270 ARG B CA 1
ATOM 6217 C C . ARG B 1 270 ? -1.644 -45.031 -16.344 1 94.94 270 ARG B C 1
ATOM 6219 O O . ARG B 1 270 ? -2.494 -44.156 -16.391 1 94.94 270 ARG B O 1
ATOM 6226 N N . ILE B 1 271 ? -1.082 -45.438 -15.211 1 96.19 271 ILE B N 1
ATOM 6227 C CA . ILE B 1 271 ? -1.366 -44.75 -13.953 1 96.19 271 ILE B CA 1
ATOM 6228 C C . ILE B 1 271 ? -0.917 -43.281 -14.055 1 96.19 271 ILE B C 1
ATOM 6230 O O . ILE B 1 271 ? -1.654 -42.375 -13.672 1 96.19 271 ILE B O 1
ATOM 6234 N N . ARG B 1 272 ? 0.239 -43.094 -14.539 1 94.5 272 ARG B N 1
ATOM 6235 C CA . ARG B 1 272 ? 0.729 -41.719 -14.742 1 94.5 272 ARG B CA 1
ATOM 6236 C C . ARG B 1 272 ? -0.152 -40.969 -15.727 1 94.5 272 ARG B C 1
ATOM 6238 O O . ARG B 1 272 ? -0.405 -39.781 -15.555 1 94.5 272 ARG B O 1
ATOM 6245 N N . ALA B 1 273 ? -0.609 -41.656 -16.734 1 95.25 273 ALA B N 1
ATOM 6246 C CA . ALA B 1 273 ? -1.525 -41.062 -17.688 1 95.25 273 ALA B CA 1
ATOM 6247 C C . ALA B 1 273 ? -2.824 -40.625 -17.016 1 95.25 273 ALA B C 1
ATOM 6249 O O . ALA B 1 273 ? -3.391 -39.594 -17.344 1 95.25 273 ALA B O 1
ATOM 6250 N N . MET B 1 274 ? -3.355 -41.5 -16.125 1 96.75 274 MET B N 1
ATOM 6251 C CA . MET B 1 274 ? -4.555 -41.156 -15.375 1 96.75 274 MET B CA 1
ATOM 6252 C C . MET B 1 274 ? -4.336 -39.875 -14.57 1 96.75 274 MET B C 1
ATOM 6254 O O . MET B 1 274 ? -5.207 -39 -14.531 1 96.75 274 MET B O 1
ATOM 6258 N N . TYR B 1 275 ? -3.17 -39.75 -13.977 1 96.25 275 TYR B N 1
ATOM 6259 C CA . TYR B 1 275 ? -2.85 -38.562 -13.227 1 96.25 275 TYR B CA 1
ATOM 6260 C C . TYR B 1 275 ? -2.76 -37.344 -14.141 1 96.25 275 TYR B C 1
ATOM 6262 O O . TYR B 1 275 ? -3.25 -36.25 -13.805 1 96.25 275 TYR B O 1
ATOM 6270 N N . MET B 1 276 ? -2.129 -37.5 -15.219 1 94.12 276 MET B N 1
ATOM 6271 C CA . MET B 1 276 ? -2.016 -36.406 -16.156 1 94.12 276 MET B CA 1
ATOM 6272 C C . MET B 1 276 ? -3.391 -35.969 -16.656 1 94.12 276 MET B C 1
ATOM 6274 O O . MET B 1 276 ? -3.637 -34.781 -16.859 1 94.12 276 MET B O 1
ATOM 6278 N N . ALA B 1 277 ? -4.223 -36.938 -16.938 1 93.06 277 ALA B N 1
ATOM 6279 C CA . ALA B 1 277 ? -5.594 -36.594 -17.328 1 93.06 277 ALA B CA 1
ATOM 6280 C C . ALA B 1 277 ? -6.297 -35.812 -16.234 1 93.06 277 ALA B C 1
ATOM 6282 O O . ALA B 1 277 ? -7.02 -34.844 -16.5 1 93.06 277 ALA B O 1
ATOM 6283 N N . CYS B 1 278 ? -6.07 -36.25 -15.023 1 92.81 278 CYS B N 1
ATOM 6284 C CA . CYS B 1 278 ? -6.613 -35.531 -13.867 1 92.81 278 CYS B CA 1
ATOM 6285 C C . CYS B 1 278 ? -6.062 -34.125 -13.789 1 92.81 278 CYS B C 1
ATOM 6287 O O . CYS B 1 278 ? -6.824 -33.156 -13.797 1 92.81 278 CYS B O 1
ATOM 6289 N N . ALA B 1 279 ? -4.75 -33.969 -13.773 1 91.44 279 ALA B N 1
ATOM 6290 C CA . ALA B 1 279 ? -4.078 -32.688 -13.617 1 91.44 279 ALA B CA 1
ATOM 6291 C C . ALA B 1 279 ? -4.484 -31.719 -14.727 1 91.44 279 ALA B C 1
ATOM 6293 O O . ALA B 1 279 ? -4.812 -30.562 -14.461 1 91.44 279 ALA B O 1
ATOM 6294 N N . ASN B 1 280 ? -4.512 -32.188 -15.922 1 89.5 280 ASN B N 1
ATOM 6295 C CA . ASN B 1 280 ? -4.809 -31.312 -17.062 1 89.5 280 ASN B CA 1
ATOM 6296 C C . ASN B 1 280 ? -6.273 -30.906 -17.078 1 89.5 280 ASN B C 1
ATOM 6298 O O . ASN B 1 280 ? -6.629 -29.891 -17.688 1 89.5 280 ASN B O 1
ATOM 6302 N N . SER B 1 281 ? -7.102 -31.625 -16.453 1 87.5 281 SER B N 1
ATOM 6303 C CA . SER B 1 281 ? -8.516 -31.266 -16.406 1 87.5 281 SER B CA 1
ATOM 6304 C C . SER B 1 281 ? -8.727 -29.969 -15.617 1 87.5 281 SER B C 1
ATOM 6306 O O . SER B 1 281 ? -9.734 -29.281 -15.805 1 87.5 281 SER B O 1
ATOM 6308 N N . TYR B 1 282 ? -7.793 -29.641 -14.719 1 84.12 282 TYR B N 1
ATOM 6309 C CA . TYR B 1 282 ? -7.898 -28.406 -13.93 1 84.12 282 TYR B CA 1
ATOM 6310 C C . TYR B 1 282 ? -7.316 -27.219 -14.68 1 84.12 282 TYR B C 1
ATOM 6312 O O . TYR B 1 282 ? -7.559 -26.078 -14.312 1 84.12 282 TYR B O 1
ATOM 6320 N N . VAL B 1 283 ? -6.59 -27.422 -15.609 1 80.56 283 VAL B N 1
ATOM 6321 C CA . VAL B 1 283 ? -5.848 -26.359 -16.281 1 80.56 283 VAL B CA 1
ATOM 6322 C C . VAL B 1 283 ? -6.699 -25.766 -17.406 1 80.56 283 VAL B C 1
ATOM 6324 O O . VAL B 1 283 ? -6.57 -24.578 -17.719 1 80.56 283 VAL B O 1
ATOM 6327 N N . TYR B 1 284 ? -7.504 -26.578 -18.109 1 69.19 284 TYR B N 1
ATOM 6328 C CA . TYR B 1 284 ? -8.336 -26.062 -19.188 1 69.19 284 TYR B CA 1
ATOM 6329 C C . TYR B 1 284 ? -9.672 -25.562 -18.656 1 69.19 284 TYR B C 1
ATOM 6331 O O . TYR B 1 284 ? -10.234 -24.594 -19.172 1 69.19 284 TYR B O 1
ATOM 6339 N N . ASP B 1 285 ? -10.305 -26.359 -17.891 1 59.03 285 ASP B N 1
ATOM 6340 C CA . ASP B 1 285 ? -11.672 -26.094 -17.438 1 59.03 285 ASP B CA 1
ATOM 6341 C C . ASP B 1 285 ? -11.727 -25.859 -15.93 1 59.03 285 ASP B C 1
ATOM 6343 O O . ASP B 1 285 ? -11.578 -26.797 -15.148 1 59.03 285 ASP B O 1
ATOM 6347 N N . TYR B 1 286 ? -11.258 -24.625 -15.484 1 52.34 286 TYR B N 1
ATOM 6348 C CA . TYR B 1 286 ? -11.43 -24.5 -14.039 1 52.34 286 TYR B CA 1
ATOM 6349 C C . TYR B 1 286 ? -12.891 -24.688 -13.648 1 52.34 286 TYR B C 1
ATOM 6351 O O . TYR B 1 286 ? -13.25 -24.531 -12.477 1 52.34 286 TYR B O 1
ATOM 6359 N N . SER B 1 287 ? -13.656 -24.969 -14.664 1 48.91 287 SER B N 1
ATOM 6360 C CA . SER B 1 287 ? -15.062 -25.062 -14.289 1 48.91 287 SER B CA 1
ATOM 6361 C C . SER B 1 287 ? -15.297 -26.219 -13.312 1 48.91 287 SER B C 1
ATOM 6363 O O . SER B 1 287 ? -14.562 -27.203 -13.32 1 48.91 287 SER B O 1
ATOM 6365 N N . ASN B 1 288 ? -15.922 -25.938 -12.234 1 49.66 288 ASN B N 1
ATOM 6366 C CA . ASN B 1 288 ? -16.438 -26.75 -11.141 1 49.66 288 ASN B CA 1
ATOM 6367 C C . ASN B 1 288 ? -17.078 -28.031 -11.648 1 49.66 288 ASN B C 1
ATOM 6369 O O . ASN B 1 288 ? -17.703 -28.766 -10.875 1 49.66 288 ASN B O 1
ATOM 6373 N N . GLU B 1 289 ? -17.188 -28.25 -12.898 1 51.53 289 GLU B N 1
ATOM 6374 C CA . GLU B 1 289 ? -18.016 -29.438 -13.125 1 51.53 289 GLU B CA 1
ATOM 6375 C C . GLU B 1 289 ? -17.219 -30.719 -12.852 1 51.53 289 GLU B C 1
ATOM 6377 O O . GLU B 1 289 ? -16.172 -30.953 -13.445 1 51.53 289 GLU B O 1
ATOM 6382 N N . GLU B 1 290 ? -17.469 -31.375 -11.742 1 52.75 290 GLU B N 1
ATOM 6383 C CA . GLU B 1 290 ? -17 -32.656 -11.25 1 52.75 290 GLU B CA 1
ATOM 6384 C C . GLU B 1 290 ? -16.75 -33.625 -12.398 1 52.75 290 GLU B C 1
ATOM 6386 O O . GLU B 1 290 ? -15.836 -34.469 -12.344 1 52.75 290 GLU B O 1
ATOM 6391 N N . GLU B 1 291 ? -17.594 -33.5 -13.391 1 55.84 291 GLU B N 1
ATOM 6392 C CA . GLU B 1 291 ? -17.516 -34.5 -14.461 1 55.84 291 GLU B CA 1
ATOM 6393 C C . GLU B 1 291 ? -16.234 -34.312 -15.281 1 55.84 291 GLU B C 1
ATOM 6395 O O . GLU B 1 291 ? -15.719 -35.281 -15.852 1 55.84 291 GLU B O 1
ATOM 6400 N N . GLY B 1 292 ? -15.641 -33.188 -15.086 1 62.09 292 GLY B N 1
ATOM 6401 C CA . GLY B 1 292 ? -14.445 -32.938 -15.867 1 62.09 292 GLY B CA 1
ATOM 6402 C C . GLY B 1 292 ? -13.188 -33.5 -15.242 1 62.09 292 GLY B C 1
ATOM 6403 O O . GLY B 1 292 ? -12.203 -33.75 -15.938 1 62.09 292 GLY B O 1
ATOM 6404 N N . HIS B 1 293 ? -13.422 -33.969 -14 1 84.31 293 HIS B N 1
ATOM 6405 C CA . HIS B 1 293 ? -12.227 -34.438 -13.32 1 84.31 293 HIS B CA 1
ATOM 6406 C C . HIS B 1 293 ? -12.297 -35.938 -13.094 1 84.31 293 HIS B C 1
ATOM 6408 O O . HIS B 1 293 ? -11.906 -36.438 -12.039 1 84.31 293 HIS B O 1
ATOM 6414 N N . ALA B 1 294 ? -12.789 -36.656 -14.102 1 90.75 294 ALA B N 1
ATOM 6415 C CA . ALA B 1 294 ? -13.125 -38.094 -14.016 1 90.75 294 ALA B CA 1
ATOM 6416 C C . ALA B 1 294 ? -11.953 -38.875 -13.461 1 90.75 294 ALA B C 1
ATOM 6418 O O . ALA B 1 294 ? -12.109 -39.625 -12.484 1 90.75 294 ALA B O 1
ATOM 6419 N N . TRP B 1 295 ? -10.812 -38.75 -13.977 1 94.56 295 TRP B N 1
ATOM 6420 C CA . TRP B 1 295 ? -9.672 -39.594 -13.648 1 94.56 295 TRP B CA 1
ATOM 6421 C C . TRP B 1 295 ? -9.07 -39.188 -12.297 1 94.56 295 TRP B C 1
ATOM 6423 O O . TRP B 1 295 ? -8.25 -39.938 -11.75 1 94.56 295 TRP B O 1
ATOM 6433 N N . CYS B 1 296 ? -9.453 -38.094 -11.742 1 93.19 296 CYS B N 1
ATOM 6434 C CA . CYS B 1 296 ? -8.984 -37.719 -10.414 1 93.19 296 CYS B CA 1
ATOM 6435 C C . CYS B 1 296 ? -9.617 -38.594 -9.344 1 93.19 296 CYS B C 1
ATOM 6437 O O . CYS B 1 296 ? -9.078 -38.719 -8.242 1 93.19 296 CYS B O 1
ATOM 6439 N N . HIS B 1 297 ? -10.664 -39.219 -9.688 1 92.25 297 HIS B N 1
ATOM 6440 C CA . HIS B 1 297 ? -11.445 -39.969 -8.711 1 92.25 297 HIS B CA 1
ATOM 6441 C C . HIS B 1 297 ? -10.844 -41.344 -8.461 1 92.25 297 HIS B C 1
ATOM 6443 O O . HIS B 1 297 ? -11.297 -42.094 -7.57 1 92.25 297 HIS B O 1
ATOM 6449 N N . VAL B 1 298 ? -9.852 -41.719 -9.234 1 96 298 VAL B N 1
ATOM 6450 C CA . VAL B 1 298 ? -9.203 -43 -8.969 1 96 298 VAL B CA 1
ATOM 6451 C C . VAL B 1 298 ? -8.102 -42.812 -7.93 1 96 298 VAL B C 1
ATOM 6453 O O . VAL B 1 298 ? -7.488 -43.812 -7.48 1 96 298 VAL B O 1
ATOM 6456 N N . PHE B 1 299 ? -7.836 -41.562 -7.555 1 95.81 299 PHE B N 1
ATOM 6457 C CA . PHE B 1 299 ? -6.793 -41.25 -6.586 1 95.81 299 PHE B CA 1
ATOM 6458 C C . PHE B 1 299 ? -7.398 -40.719 -5.297 1 95.81 299 PHE B C 1
ATOM 6460 O O . PHE B 1 299 ? -8.531 -40.219 -5.297 1 95.81 299 PHE B O 1
ATOM 6467 N N . ASP B 1 300 ? -6.711 -40.812 -4.203 1 94.12 300 ASP B N 1
ATOM 6468 C CA . ASP B 1 300 ? -7.016 -40.062 -2.99 1 94.12 300 ASP B CA 1
ATOM 6469 C C . ASP B 1 300 ? -5.992 -38.938 -2.758 1 94.12 300 ASP B C 1
ATOM 6471 O O . ASP B 1 300 ? -5.102 -38.719 -3.586 1 94.12 300 ASP B O 1
ATOM 6475 N N . ILE B 1 301 ? -6.078 -38.25 -1.712 1 92.94 301 ILE B N 1
ATOM 6476 C CA . ILE B 1 301 ? -5.27 -37.031 -1.506 1 92.94 301 ILE B CA 1
ATOM 6477 C C . ILE B 1 301 ? -3.811 -37.438 -1.293 1 92.94 301 ILE B C 1
ATOM 6479 O O . ILE B 1 301 ? -2.9 -36.719 -1.716 1 92.94 301 ILE B O 1
ATOM 6483 N N . ASP B 1 302 ? -3.588 -38.562 -0.662 1 93.19 302 ASP B N 1
ATOM 6484 C CA . ASP B 1 302 ? -2.217 -39 -0.447 1 93.19 302 ASP B CA 1
ATOM 6485 C C . ASP B 1 302 ? -1.529 -39.344 -1.772 1 93.19 302 ASP B C 1
ATOM 6487 O O . ASP B 1 302 ? -0.325 -39.094 -1.922 1 93.19 302 ASP B O 1
ATOM 6491 N N . ASP B 1 303 ? -2.309 -39.875 -2.725 1 95.75 303 ASP B N 1
ATOM 6492 C CA . ASP B 1 303 ? -1.774 -40.125 -4.059 1 95.75 303 ASP B CA 1
ATOM 6493 C C . ASP B 1 303 ? -1.403 -38.844 -4.77 1 95.75 303 ASP B C 1
ATOM 6495 O O . ASP B 1 303 ? -0.344 -38.75 -5.391 1 95.75 303 ASP B O 1
ATOM 6499 N N . ILE B 1 304 ? -2.271 -37.875 -4.629 1 94.75 304 ILE B N 1
ATOM 6500 C CA . ILE B 1 304 ? -2.033 -36.562 -5.258 1 94.75 304 ILE B CA 1
ATOM 6501 C C . ILE B 1 304 ? -0.777 -35.938 -4.668 1 94.75 304 ILE B C 1
ATOM 6503 O O . ILE B 1 304 ? 0.049 -35.375 -5.398 1 94.75 304 ILE B O 1
ATOM 6507 N N . ILE B 1 305 ? -0.631 -36 -3.398 1 93.56 305 ILE B N 1
ATOM 6508 C CA . ILE B 1 305 ? 0.544 -35.469 -2.719 1 93.56 305 ILE B CA 1
ATOM 6509 C C . ILE B 1 305 ? 1.798 -36.188 -3.215 1 93.56 305 ILE B C 1
ATOM 6511 O O . ILE B 1 305 ? 2.844 -35.562 -3.404 1 93.56 305 ILE B O 1
ATOM 6515 N N . MET B 1 306 ? 1.671 -37.469 -3.406 1 94.69 306 MET B N 1
ATOM 6516 C CA . MET B 1 306 ? 2.795 -38.219 -3.932 1 94.69 306 MET B CA 1
ATOM 6517 C C . MET B 1 306 ? 3.221 -37.719 -5.301 1 94.69 306 MET B C 1
ATOM 6519 O O . MET B 1 306 ? 4.41 -37.531 -5.559 1 94.69 306 MET B O 1
ATOM 6523 N N . PHE B 1 307 ? 2.264 -37.438 -6.176 1 95.75 307 PHE B N 1
ATOM 6524 C CA . PHE B 1 307 ? 2.58 -36.906 -7.488 1 95.75 307 PHE B CA 1
ATOM 6525 C C . PHE B 1 307 ? 3.162 -35.5 -7.363 1 95.75 307 PHE B C 1
ATOM 6527 O O . PHE B 1 307 ? 4.062 -35.125 -8.117 1 95.75 307 PHE B O 1
ATOM 6534 N N . GLU B 1 308 ? 2.643 -34.719 -6.5 1 94.5 308 GLU B N 1
ATOM 6535 C CA . GLU B 1 308 ? 3.211 -33.406 -6.227 1 94.5 308 GLU B CA 1
ATOM 6536 C C . GLU B 1 308 ? 4.68 -33.531 -5.832 1 94.5 308 GLU B C 1
ATOM 6538 O O . GLU B 1 308 ? 5.52 -32.781 -6.34 1 94.5 308 GLU B O 1
ATOM 6543 N N . ASN B 1 309 ? 4.922 -34.438 -4.871 1 95.81 309 ASN B N 1
ATOM 6544 C CA . ASN B 1 309 ? 6.301 -34.656 -4.441 1 95.81 309 ASN B CA 1
ATOM 6545 C C . ASN B 1 309 ? 7.199 -35.031 -5.617 1 95.81 309 ASN B C 1
ATOM 6547 O O . ASN B 1 309 ? 8.352 -34.594 -5.684 1 95.81 309 ASN B O 1
ATOM 6551 N N . MET B 1 310 ? 6.664 -35.812 -6.473 1 95.62 310 MET B N 1
ATOM 6552 C CA . MET B 1 310 ? 7.41 -36.219 -7.652 1 95.62 310 MET B CA 1
ATOM 6553 C C . MET B 1 310 ? 7.793 -35.031 -8.516 1 95.62 310 MET B C 1
ATOM 6555 O O . MET B 1 310 ? 8.945 -34.906 -8.914 1 95.62 310 MET B O 1
ATOM 6559 N N . HIS B 1 311 ? 6.852 -34.188 -8.75 1 94.62 311 HIS B N 1
ATOM 6560 C CA . HIS B 1 311 ? 7.105 -33 -9.562 1 94.62 311 HIS B CA 1
ATOM 6561 C C . HIS B 1 311 ? 8.07 -32.062 -8.867 1 94.62 311 HIS B C 1
ATOM 6563 O O . HIS B 1 311 ? 8.969 -31.5 -9.5 1 94.62 311 HIS B O 1
ATOM 6569 N N . ASP B 1 312 ? 7.859 -31.859 -7.621 1 95.75 312 ASP B N 1
ATOM 6570 C CA . ASP B 1 312 ? 8.727 -30.969 -6.852 1 95.75 312 ASP B CA 1
ATOM 6571 C C . ASP B 1 312 ? 10.172 -31.453 -6.875 1 95.75 312 ASP B C 1
ATOM 6573 O O . ASP B 1 312 ? 11.102 -30.656 -7.027 1 95.75 312 ASP B O 1
ATOM 6577 N N . TYR B 1 313 ? 10.297 -32.719 -6.688 1 95.56 313 TYR B N 1
ATOM 6578 C CA . TYR B 1 313 ? 11.641 -33.312 -6.703 1 95.56 313 TYR B CA 1
ATOM 6579 C C . TYR B 1 313 ? 12.305 -33.125 -8.062 1 95.56 313 TYR B C 1
ATOM 6581 O O . TYR B 1 313 ? 13.484 -32.781 -8.148 1 95.56 313 TYR B O 1
ATOM 6589 N N . GLN B 1 314 ? 11.562 -33.344 -9.07 1 93.69 314 GLN B N 1
ATOM 6590 C CA . GLN B 1 314 ? 12.078 -33.156 -10.422 1 93.69 314 GLN B CA 1
ATOM 6591 C C . GLN B 1 314 ? 12.617 -31.75 -10.617 1 93.69 314 GLN B C 1
ATOM 6593 O O . GLN B 1 314 ? 13.734 -31.562 -11.094 1 93.69 314 GLN B O 1
ATOM 6598 N N . TYR B 1 315 ? 11.859 -30.766 -10.25 1 94.31 315 TYR B N 1
ATOM 6599 C CA . TYR B 1 315 ? 12.25 -29.375 -10.477 1 94.31 315 TYR B CA 1
ATOM 6600 C C . TYR B 1 315 ? 13.297 -28.922 -9.469 1 94.31 315 TYR B C 1
ATOM 6602 O O . TYR B 1 315 ? 14.039 -27.969 -9.711 1 94.31 315 TYR B O 1
ATOM 6610 N N . TYR B 1 316 ? 13.312 -29.578 -8.336 1 94.62 316 TYR B N 1
ATOM 6611 C CA . TYR B 1 316 ? 14.398 -29.328 -7.391 1 94.62 316 TYR B CA 1
ATOM 6612 C C . TYR B 1 316 ? 15.742 -29.703 -7.996 1 94.62 316 TYR B C 1
ATOM 6614 O O . TYR B 1 316 ? 16.719 -28.953 -7.863 1 94.62 316 TYR B O 1
ATOM 6622 N N . ILE B 1 317 ? 15.789 -30.844 -8.68 1 90.81 317 ILE B N 1
ATOM 6623 C CA . ILE B 1 317 ? 17.016 -31.328 -9.312 1 90.81 317 ILE B CA 1
ATOM 6624 C C . ILE B 1 317 ? 17.391 -30.422 -10.484 1 90.81 317 ILE B C 1
ATOM 6626 O O . ILE B 1 317 ? 18.562 -30.125 -10.695 1 90.81 317 ILE B O 1
ATOM 6630 N N . LYS B 1 318 ? 16.422 -29.938 -11.102 1 88.38 318 LYS B N 1
ATOM 6631 C CA . LYS B 1 318 ? 16.656 -29.188 -12.328 1 88.38 318 LYS B CA 1
ATOM 6632 C C . LYS B 1 318 ? 17 -27.734 -12.023 1 88.38 318 LYS B C 1
ATOM 6634 O O . LYS B 1 318 ? 17.828 -27.125 -12.703 1 88.38 318 LYS B O 1
ATOM 6639 N N . ASN B 1 319 ? 16.328 -27.141 -11.023 1 92.25 319 ASN B N 1
ATOM 6640 C CA . ASN B 1 319 ? 16.391 -25.688 -10.844 1 92.25 319 ASN B CA 1
ATOM 6641 C C . ASN B 1 319 ? 16.594 -25.312 -9.383 1 92.25 319 ASN B C 1
ATOM 6643 O O . ASN B 1 319 ? 16.734 -24.141 -9.055 1 92.25 319 ASN B O 1
ATOM 6647 N N . GLY B 1 320 ? 16.562 -26.281 -8.484 1 92.25 320 GLY B N 1
ATOM 6648 C CA . GLY B 1 320 ? 16.609 -25.984 -7.062 1 92.25 320 GLY B CA 1
ATOM 6649 C C . GLY B 1 320 ? 18 -26.016 -6.484 1 92.25 320 GLY B C 1
ATOM 6650 O O . GLY B 1 320 ? 18.953 -25.562 -7.129 1 92.25 320 GLY B O 1
ATOM 6651 N N . TYR B 1 321 ? 18.125 -26.422 -5.27 1 90.5 321 TYR B N 1
ATOM 6652 C CA . TYR B 1 321 ? 19.359 -26.359 -4.5 1 90.5 321 TYR B CA 1
ATOM 6653 C C . TYR B 1 321 ? 20.109 -27.703 -4.539 1 90.5 321 TYR B C 1
ATOM 6655 O O . TYR B 1 321 ? 20.859 -28.016 -3.625 1 90.5 321 TYR B O 1
ATOM 6663 N N . ASN B 1 322 ? 19.797 -28.453 -5.594 1 85.88 322 ASN B N 1
ATOM 6664 C CA . ASN B 1 322 ? 20.391 -29.766 -5.719 1 85.88 322 ASN B CA 1
ATOM 6665 C C . ASN B 1 322 ? 21.906 -29.703 -5.836 1 85.88 322 ASN B C 1
ATOM 6667 O O . ASN B 1 322 ? 22.625 -30.484 -5.215 1 85.88 322 ASN B O 1
ATOM 6671 N N . ASP B 1 323 ? 22.406 -28.797 -6.648 1 81.38 323 ASP B N 1
ATOM 6672 C CA . ASP B 1 323 ? 23.844 -28.578 -6.781 1 81.38 323 ASP B CA 1
ATOM 6673 C C . ASP B 1 323 ? 24.172 -27.109 -6.992 1 81.38 323 ASP B C 1
ATOM 6675 O O . ASP B 1 323 ? 23.281 -26.266 -7.062 1 81.38 323 ASP B O 1
ATOM 6679 N N . ILE B 1 324 ? 25.484 -26.906 -6.984 1 77.38 324 ILE B N 1
ATOM 6680 C CA . ILE B 1 324 ? 25.938 -25.516 -7.039 1 77.38 324 ILE B CA 1
ATOM 6681 C C . ILE B 1 324 ? 25.578 -24.906 -8.391 1 77.38 324 ILE B C 1
ATOM 6683 O O . ILE B 1 324 ? 25.312 -23.703 -8.492 1 77.38 324 ILE B O 1
ATOM 6687 N N . LYS B 1 325 ? 25.594 -25.672 -9.383 1 79.19 325 LYS B N 1
ATOM 6688 C CA . LYS B 1 325 ? 25.25 -25.172 -10.711 1 79.19 325 LYS B CA 1
ATOM 6689 C C . LYS B 1 325 ? 23.812 -24.688 -10.766 1 79.19 325 LYS B C 1
ATOM 6691 O O . LYS B 1 325 ? 23.547 -23.562 -11.18 1 79.19 325 LYS B O 1
ATOM 6696 N N . THR B 1 326 ? 22.906 -25.594 -10.359 1 84.25 326 THR B N 1
ATOM 6697 C CA . THR B 1 326 ? 21.484 -25.25 -10.398 1 84.25 326 THR B CA 1
ATOM 6698 C C . THR B 1 326 ? 21.188 -24.078 -9.453 1 84.25 326 THR B C 1
ATOM 6700 O O . THR B 1 326 ? 20.312 -23.25 -9.734 1 84.25 326 THR B O 1
ATOM 6703 N N . LYS B 1 327 ? 21.984 -24.016 -8.453 1 85 327 LYS B N 1
ATOM 6704 C CA . LYS B 1 327 ? 21.828 -22.922 -7.488 1 85 327 LYS B CA 1
ATOM 6705 C C . LYS B 1 327 ? 22.125 -21.578 -8.125 1 85 327 LYS B C 1
ATOM 6707 O O . LYS B 1 327 ? 21.562 -20.547 -7.723 1 85 327 LYS B O 1
ATOM 6712 N N . ASN B 1 328 ? 22.922 -21.531 -9.18 1 84.88 328 ASN B N 1
ATOM 6713 C CA . ASN B 1 328 ? 23.391 -20.281 -9.75 1 84.88 328 ASN B CA 1
ATOM 6714 C C . ASN B 1 328 ? 22.828 -20.062 -11.156 1 84.88 328 ASN B C 1
ATOM 6716 O O . ASN B 1 328 ? 23.25 -19.141 -11.859 1 84.88 328 ASN B O 1
ATOM 6720 N N . TYR B 1 329 ? 21.891 -20.875 -11.586 1 87.12 329 TYR B N 1
ATOM 6721 C CA . TYR B 1 329 ? 21.297 -20.766 -12.914 1 87.12 329 TYR B CA 1
ATOM 6722 C C . TYR B 1 329 ? 20.609 -19.422 -13.109 1 87.12 329 TYR B C 1
ATOM 6724 O O . TYR B 1 329 ? 20.453 -18.953 -14.242 1 87.12 329 TYR B O 1
ATOM 6732 N N . GLY B 1 330 ? 20.203 -18.797 -12.039 1 89.81 330 GLY B N 1
ATOM 6733 C CA . GLY B 1 330 ? 19.484 -17.547 -12.125 1 89.81 330 GLY B CA 1
ATOM 6734 C C . GLY B 1 330 ? 20.391 -16.328 -12.25 1 89.81 330 GLY B C 1
ATOM 6735 O O . GLY B 1 330 ? 19.906 -15.211 -12.453 1 89.81 330 GLY B O 1
ATOM 6736 N N . HIS B 1 331 ? 21.688 -16.484 -12.266 1 89.44 331 HIS B N 1
ATOM 6737 C CA . HIS B 1 331 ? 22.641 -15.383 -12.188 1 89.44 331 HIS B CA 1
ATOM 6738 C C . HIS B 1 331 ? 22.531 -14.469 -13.406 1 89.44 331 HIS B C 1
ATOM 6740 O O . HIS B 1 331 ? 22.578 -13.242 -13.266 1 89.44 331 HIS B O 1
ATOM 6746 N N . PRO B 1 332 ? 22.406 -15.023 -14.625 1 88.81 332 PRO B N 1
ATOM 6747 C CA . PRO B 1 332 ? 22.297 -14.117 -15.766 1 88.81 332 PRO B CA 1
ATOM 6748 C C . PRO B 1 332 ? 21.125 -13.141 -15.625 1 88.81 332 PRO B C 1
ATOM 6750 O O . PRO B 1 332 ? 21.266 -11.953 -15.914 1 88.81 332 PRO B O 1
ATOM 6753 N N . MET B 1 333 ? 19.984 -13.633 -15.203 1 92.69 333 MET B N 1
ATOM 6754 C CA . MET B 1 333 ? 18.828 -12.758 -15.016 1 92.69 333 MET B CA 1
ATOM 6755 C C . MET B 1 333 ? 19.062 -11.781 -13.875 1 92.69 333 MET B C 1
ATOM 6757 O O . MET B 1 333 ? 18.672 -10.617 -13.953 1 92.69 333 MET B O 1
ATOM 6761 N N . MET B 1 334 ? 19.672 -12.234 -12.797 1 92.25 334 MET B N 1
ATOM 6762 C CA . MET B 1 334 ? 20.016 -11.367 -11.672 1 92.25 334 MET B CA 1
ATOM 6763 C C . MET B 1 334 ? 20.906 -10.219 -12.117 1 92.25 334 MET B C 1
ATOM 6765 O O . MET B 1 334 ? 20.75 -9.086 -11.664 1 92.25 334 MET B O 1
ATOM 6769 N N . ARG B 1 335 ? 21.859 -10.547 -13 1 91.44 335 ARG B N 1
ATOM 6770 C CA . ARG B 1 335 ? 22.734 -9.508 -13.539 1 91.44 335 ARG B CA 1
ATOM 6771 C C . ARG B 1 335 ? 21.938 -8.516 -14.383 1 91.44 335 ARG B C 1
ATOM 6773 O O . ARG B 1 335 ? 22.234 -7.316 -14.367 1 91.44 335 ARG B O 1
ATOM 6780 N N . ASP B 1 336 ? 21.047 -9.039 -15.125 1 92 336 ASP B N 1
ATOM 6781 C CA . ASP B 1 336 ? 20.203 -8.148 -15.914 1 92 336 ASP B CA 1
ATOM 6782 C C . ASP B 1 336 ? 19.406 -7.215 -15.016 1 92 336 ASP B C 1
ATOM 6784 O O . ASP B 1 336 ? 19.281 -6.02 -15.305 1 92 336 ASP B O 1
ATOM 6788 N N . ILE B 1 337 ? 18.812 -7.758 -13.953 1 94.62 337 ILE B N 1
ATOM 6789 C CA . ILE B 1 337 ? 18.078 -6.953 -12.984 1 94.62 337 ILE B CA 1
ATOM 6790 C C . ILE B 1 337 ? 19 -5.891 -12.383 1 94.62 337 ILE B C 1
ATOM 6792 O O . ILE B 1 337 ? 18.609 -4.727 -12.266 1 94.62 337 ILE B O 1
ATOM 6796 N N . LEU B 1 338 ? 20.219 -6.328 -12.016 1 93.31 338 LEU B N 1
ATOM 6797 C CA . LEU B 1 338 ? 21.188 -5.383 -11.469 1 93.31 338 LEU B CA 1
ATOM 6798 C C . LEU B 1 338 ? 21.469 -4.266 -12.461 1 93.31 338 LEU B C 1
ATOM 6800 O O . LEU B 1 338 ? 21.531 -3.094 -12.086 1 93.31 338 LEU B O 1
ATOM 6804 N N . GLY B 1 339 ? 21.688 -4.664 -13.711 1 92.69 339 GLY B N 1
ATOM 6805 C CA . GLY B 1 339 ? 21.891 -3.662 -14.75 1 92.69 339 GLY B CA 1
ATOM 6806 C C . GLY B 1 339 ? 20.719 -2.713 -14.891 1 92.69 339 GLY B C 1
ATOM 6807 O O . GLY B 1 339 ? 20.891 -1.514 -15.102 1 92.69 339 GLY B O 1
ATOM 6808 N N . PHE B 1 340 ? 19.531 -3.248 -14.75 1 93.81 340 PHE B N 1
ATOM 6809 C CA . PHE B 1 340 ? 18.312 -2.459 -14.812 1 93.81 340 PHE B CA 1
ATOM 6810 C C . PHE B 1 340 ? 18.234 -1.471 -13.656 1 93.81 340 PHE B C 1
ATOM 6812 O O . PHE B 1 340 ? 17.812 -0.33 -13.828 1 93.81 340 PHE B O 1
ATOM 6819 N N . LEU B 1 341 ? 18.609 -1.91 -12.469 1 93.81 341 LEU B N 1
ATOM 6820 C CA . LEU B 1 341 ? 18.609 -1.052 -11.289 1 93.81 341 LEU B CA 1
ATOM 6821 C C . LEU B 1 341 ? 19.672 0.038 -11.398 1 93.81 341 LEU B C 1
ATOM 6823 O O . LEU B 1 341 ? 19.5 1.129 -10.852 1 93.81 341 LEU B O 1
ATOM 6827 N N . ASP B 1 342 ? 20.766 -0.183 -12.062 1 88 342 ASP B N 1
ATOM 6828 C CA . ASP B 1 342 ? 21.828 0.793 -12.258 1 88 342 ASP B CA 1
ATOM 6829 C C . ASP B 1 342 ? 21.5 1.753 -13.398 1 88 342 ASP B C 1
ATOM 6831 O O . ASP B 1 342 ? 22.219 2.736 -13.609 1 88 342 ASP B O 1
ATOM 6835 N N . LYS B 1 343 ? 20.453 2.129 -13.766 1 71.06 343 LYS B N 1
ATOM 6836 C CA . LYS B 1 343 ? 19.906 3.039 -14.773 1 71.06 343 LYS B CA 1
ATOM 6837 C C . LYS B 1 343 ? 20.609 2.852 -16.109 1 71.06 343 LYS B C 1
ATOM 6839 O O . LYS B 1 343 ? 20.797 3.811 -16.859 1 71.06 343 LYS B O 1
ATOM 6844 N N . LYS B 1 344 ? 21.031 1.777 -16.391 1 59.88 344 LYS B N 1
ATOM 6845 C CA . LYS B 1 344 ? 21.656 1.568 -17.688 1 59.88 344 LYS B CA 1
ATOM 6846 C C . LYS B 1 344 ? 20.609 1.411 -18.781 1 59.88 344 LYS B C 1
ATOM 6848 O O . LYS B 1 344 ? 20.859 1.764 -19.953 1 59.88 344 LYS B O 1
ATOM 6853 N N . ASP B 1 345 ? 19.344 1.104 -18.312 1 63.06 345 ASP B N 1
ATOM 6854 C CA . ASP B 1 345 ? 18.297 0.862 -19.297 1 63.06 345 ASP B CA 1
ATOM 6855 C C . ASP B 1 345 ? 17.297 2.016 -19.312 1 63.06 345 ASP B C 1
ATOM 6857 O O . ASP B 1 345 ? 17.031 2.646 -18.281 1 63.06 345 ASP B O 1
ATOM 6861 N N . THR B 1 346 ? 16.984 2.543 -20.406 1 72.31 346 THR B N 1
ATOM 6862 C CA . THR B 1 346 ? 16.094 3.674 -20.656 1 72.31 346 THR B CA 1
ATOM 6863 C C . THR B 1 346 ? 14.641 3.225 -20.672 1 72.31 346 THR B C 1
ATOM 6865 O O . THR B 1 346 ? 13.734 4.055 -20.656 1 72.31 346 THR B O 1
ATOM 6868 N N . GLU B 1 347 ? 14.461 1.841 -20.547 1 88.38 347 GLU B N 1
ATOM 6869 C CA . GLU B 1 347 ? 13.086 1.355 -20.672 1 88.38 347 GLU B CA 1
ATOM 6870 C C . GLU B 1 347 ? 12.328 1.5 -19.344 1 88.38 347 GLU B C 1
ATOM 6872 O O . GLU B 1 347 ? 12.891 1.29 -18.281 1 88.38 347 GLU B O 1
ATOM 6877 N N . LYS B 1 348 ? 11.117 1.786 -19.469 1 92.81 348 LYS B N 1
ATOM 6878 C CA . LYS B 1 348 ? 10.242 1.92 -18.312 1 92.81 348 LYS B CA 1
ATOM 6879 C C . LYS B 1 348 ? 9.688 0.562 -17.875 1 92.81 348 LYS B C 1
ATOM 6881 O O . LYS B 1 348 ? 9.336 0.375 -16.719 1 92.81 348 LYS B O 1
ATOM 6886 N N . PHE B 1 349 ? 9.594 -0.291 -18.906 1 95.38 349 PHE B N 1
ATOM 6887 C CA . PHE B 1 349 ? 9.094 -1.631 -18.609 1 95.38 349 PHE B CA 1
ATOM 6888 C C . PHE B 1 349 ? 9.883 -2.68 -19.391 1 95.38 349 PHE B C 1
ATOM 6890 O O . PHE B 1 349 ? 10 -2.594 -20.609 1 95.38 349 PHE B O 1
ATOM 6897 N N . LYS B 1 350 ? 10.453 -3.635 -18.734 1 95.25 350 LYS B N 1
ATOM 6898 C CA . LYS B 1 350 ? 11.18 -4.754 -19.312 1 95.25 350 LYS B CA 1
ATOM 6899 C C . LYS B 1 350 ? 10.523 -6.086 -18.969 1 95.25 350 LYS B C 1
ATOM 6901 O O . LYS B 1 350 ? 10.367 -6.41 -17.781 1 95.25 350 LYS B O 1
ATOM 6906 N N . LEU B 1 351 ? 10.133 -6.844 -19.984 1 97.12 351 LEU B N 1
ATOM 6907 C CA . LEU B 1 351 ? 9.406 -8.094 -19.781 1 97.12 351 LEU B CA 1
ATOM 6908 C C . LEU B 1 351 ? 10.203 -9.273 -20.328 1 97.12 351 LEU B C 1
ATOM 6910 O O . LEU B 1 351 ? 10.703 -9.227 -21.453 1 97.12 351 LEU B O 1
ATOM 6914 N N . PHE B 1 352 ? 10.336 -10.273 -19.547 1 96.5 352 PHE B N 1
ATOM 6915 C CA . PHE B 1 352 ? 10.852 -11.57 -19.984 1 96.5 352 PHE B CA 1
ATOM 6916 C C . PHE B 1 352 ? 9.773 -12.648 -19.844 1 96.5 352 PHE B C 1
ATOM 6918 O O . PHE B 1 352 ? 9.453 -13.078 -18.734 1 96.5 352 PHE B O 1
ATOM 6925 N N . ALA B 1 353 ? 9.195 -13.031 -20.953 1 96.81 353 ALA B N 1
ATOM 6926 C CA . ALA B 1 353 ? 8.25 -14.141 -20.984 1 96.81 353 ALA B CA 1
ATOM 6927 C C . ALA B 1 353 ? 8.969 -15.469 -21.203 1 96.81 353 ALA B C 1
ATOM 6929 O O . ALA B 1 353 ? 9.57 -15.688 -22.266 1 96.81 353 ALA B O 1
ATOM 6930 N N . SER B 1 354 ? 8.82 -16.312 -20.219 1 94.69 354 SER B N 1
ATOM 6931 C CA . SER B 1 354 ? 9.672 -17.5 -20.266 1 94.69 354 SER B CA 1
ATOM 6932 C C . SER B 1 354 ? 8.953 -18.719 -19.688 1 94.69 354 SER B C 1
ATOM 6934 O O . SER B 1 354 ? 7.727 -18.812 -19.781 1 94.69 354 SER B O 1
ATOM 6936 N N . HIS B 1 355 ? 9.82 -19.719 -19.312 1 94 355 HIS B N 1
ATOM 6937 C CA . HIS B 1 355 ? 9.305 -21 -18.812 1 94 355 HIS B CA 1
ATOM 6938 C C . HIS B 1 355 ? 9.453 -21.094 -17.297 1 94 355 HIS B C 1
ATOM 6940 O O . HIS B 1 355 ? 9.992 -20.188 -16.656 1 94 355 HIS B O 1
ATOM 6946 N N . THR B 1 356 ? 8.898 -22.172 -16.781 1 95.06 356 THR B N 1
ATOM 6947 C CA . THR B 1 356 ? 8.93 -22.453 -15.352 1 95.06 356 THR B CA 1
ATOM 6948 C C . THR B 1 356 ? 10.352 -22.375 -14.812 1 95.06 356 THR B C 1
ATOM 6950 O O . THR B 1 356 ? 10.594 -21.844 -13.727 1 95.06 356 THR B O 1
ATOM 6953 N N . SER B 1 357 ? 11.281 -22.875 -15.547 1 92.12 357 SER B N 1
ATOM 6954 C CA . SER B 1 357 ? 12.664 -22.953 -15.109 1 92.12 357 SER B CA 1
ATOM 6955 C C . SER B 1 357 ? 13.242 -21.578 -14.828 1 92.12 357 SER B C 1
ATOM 6957 O O . SER B 1 357 ? 14.055 -21.406 -13.914 1 92.12 357 SER B O 1
ATOM 6959 N N . ASN B 1 358 ? 12.859 -20.641 -15.602 1 93.19 358 ASN B N 1
ATOM 6960 C CA . ASN B 1 358 ? 13.375 -19.281 -15.406 1 93.19 358 ASN B CA 1
ATOM 6961 C C . ASN B 1 358 ? 12.922 -18.703 -14.07 1 93.19 358 ASN B C 1
ATOM 6963 O O . ASN B 1 358 ? 13.727 -18.109 -13.344 1 93.19 358 ASN B O 1
ATOM 6967 N N . CYS B 1 359 ? 11.703 -18.891 -13.75 1 95.12 359 CYS B N 1
ATOM 6968 C CA . CYS B 1 359 ? 11.188 -18.391 -12.484 1 95.12 359 CYS B CA 1
ATOM 6969 C C . CYS B 1 359 ? 11.828 -19.125 -11.305 1 95.12 359 CYS B C 1
ATOM 6971 O O . CYS B 1 359 ? 12.297 -18.484 -10.359 1 95.12 359 CYS B O 1
ATOM 6973 N N . LEU B 1 360 ? 11.875 -20.438 -11.398 1 95.25 360 LEU B N 1
ATOM 6974 C CA . LEU B 1 360 ? 12.438 -21.234 -10.32 1 95.25 360 LEU B CA 1
ATOM 6975 C C . LEU B 1 360 ? 13.906 -20.906 -10.102 1 95.25 360 LEU B C 1
ATOM 6977 O O . LEU B 1 360 ? 14.352 -20.766 -8.953 1 95.25 360 LEU B O 1
ATOM 6981 N N . SER B 1 361 ? 14.656 -20.781 -11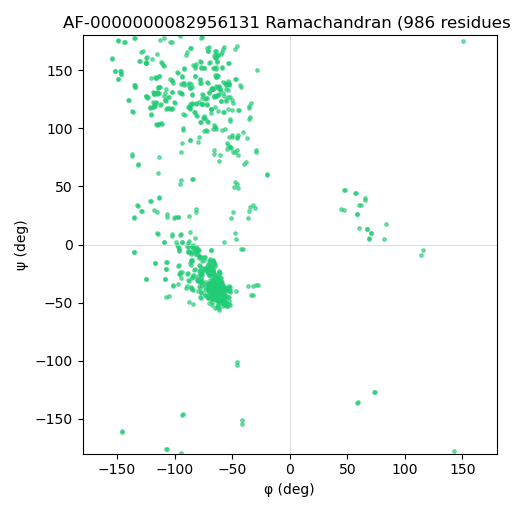.18 1 93.25 361 SER B N 1
ATOM 6982 C CA . SER B 1 361 ? 16.094 -20.5 -11.07 1 93.25 361 SER B CA 1
ATOM 6983 C C . SER B 1 361 ? 16.344 -19.125 -10.469 1 93.25 361 SER B C 1
ATOM 6985 O O . SER B 1 361 ? 17.297 -18.922 -9.734 1 93.25 361 SER B O 1
ATOM 6987 N N . LEU B 1 362 ? 15.531 -18.188 -10.867 1 94.25 362 LEU B N 1
ATOM 6988 C CA . LEU B 1 362 ? 15.656 -16.859 -10.289 1 94.25 362 LEU B CA 1
ATOM 6989 C C . LEU B 1 362 ? 15.352 -16.875 -8.797 1 94.25 362 LEU B C 1
ATOM 6991 O O . LEU B 1 362 ? 16.078 -16.266 -8 1 94.25 362 LEU B O 1
ATOM 6995 N N . ILE B 1 363 ? 14.305 -17.594 -8.391 1 95.19 363 ILE B N 1
ATOM 6996 C CA . ILE B 1 363 ? 13.93 -17.75 -6.988 1 95.19 363 ILE B CA 1
ATOM 6997 C C . ILE B 1 363 ? 15.07 -18.406 -6.215 1 95.19 363 ILE B C 1
ATOM 6999 O O . ILE B 1 363 ? 15.445 -17.938 -5.137 1 95.19 363 ILE B O 1
ATOM 7003 N N . THR B 1 364 ? 15.594 -19.453 -6.809 1 92.88 364 THR B N 1
ATOM 7004 C CA . THR B 1 364 ? 16.734 -20.141 -6.219 1 92.88 364 THR B CA 1
ATOM 7005 C C . THR B 1 364 ? 17.938 -19.203 -6.141 1 92.88 364 THR B C 1
ATOM 7007 O O . THR B 1 364 ? 18.672 -19.188 -5.145 1 92.88 364 THR B O 1
ATOM 7010 N N . GLY B 1 365 ? 18.125 -18.438 -7.176 1 90.81 365 GLY B N 1
ATOM 7011 C CA . GLY B 1 365 ? 19.203 -17.453 -7.16 1 90.81 365 GLY B CA 1
ATOM 7012 C C . GLY B 1 365 ? 19.094 -16.469 -6.012 1 90.81 365 GLY B C 1
ATOM 7013 O O . GLY B 1 365 ? 20.094 -16.047 -5.445 1 90.81 365 GLY B O 1
ATOM 7014 N N . PHE B 1 366 ? 17.906 -16.125 -5.672 1 91.88 366 PHE B N 1
ATOM 7015 C CA . PHE B 1 366 ? 17.641 -15.211 -4.566 1 91.88 366 PHE B CA 1
ATOM 7016 C C . PHE B 1 366 ? 17.75 -15.938 -3.23 1 91.88 366 PHE B C 1
ATOM 7018 O O . PHE B 1 366 ? 17.578 -15.328 -2.172 1 91.88 366 PHE B O 1
ATOM 7025 N N . ARG B 1 367 ? 17.953 -17.234 -3.273 1 91.56 367 ARG B N 1
ATOM 7026 C CA . ARG B 1 367 ? 18.109 -18.094 -2.109 1 91.56 367 ARG B CA 1
ATOM 7027 C C . ARG B 1 367 ? 16.812 -18.156 -1.292 1 91.56 367 ARG B C 1
ATOM 7029 O O . ARG B 1 367 ? 16.859 -18.094 -0.061 1 91.56 367 ARG B O 1
ATOM 7036 N N . MET B 1 368 ? 15.75 -18.188 -2.023 1 93.31 368 MET B N 1
ATOM 7037 C CA . MET B 1 368 ? 14.445 -18.266 -1.373 1 93.31 368 MET B CA 1
ATOM 7038 C C . MET B 1 368 ? 13.945 -19.703 -1.31 1 93.31 368 MET B C 1
ATOM 7040 O O . MET B 1 368 ? 14.289 -20.531 -2.166 1 93.31 368 MET B O 1
ATOM 7044 N N . PHE B 1 369 ? 13.188 -20.031 -0.25 1 94.56 369 PHE B N 1
ATOM 7045 C CA . PHE B 1 369 ? 12.5 -21.312 -0.066 1 94.56 369 PHE B CA 1
ATOM 7046 C C . PHE B 1 369 ? 13.492 -22.453 -0.017 1 94.56 369 PHE B C 1
ATOM 7048 O O . PHE B 1 369 ? 13.266 -23.5 -0.628 1 94.56 369 PHE B O 1
ATOM 7055 N N . GLU B 1 370 ? 14.609 -22.172 0.533 1 93 370 GLU B N 1
ATOM 7056 C CA . GLU B 1 370 ? 15.594 -23.219 0.778 1 93 370 GLU B CA 1
ATOM 7057 C C . GLU B 1 370 ? 15.266 -24 2.051 1 93 370 GLU B C 1
ATOM 7059 O O . GLU B 1 370 ? 15.164 -23.422 3.131 1 93 370 GLU B O 1
ATOM 7064 N N . ASP B 1 371 ? 15.094 -25.266 1.834 1 93.94 371 ASP B N 1
ATOM 7065 C CA . ASP B 1 371 ? 14.812 -26.125 2.984 1 93.94 371 ASP B CA 1
ATOM 7066 C C . ASP B 1 371 ? 16.078 -26.406 3.777 1 93.94 371 ASP B C 1
ATOM 7068 O O . ASP B 1 371 ? 17.188 -26.344 3.236 1 93.94 371 ASP B O 1
ATOM 7072 N N . LYS B 1 372 ? 15.898 -26.75 5.07 1 91.12 372 LYS B N 1
ATOM 7073 C CA . LYS B 1 372 ? 17.031 -27.125 5.91 1 91.12 372 LYS B CA 1
ATOM 7074 C C . LYS B 1 372 ? 17.766 -28.344 5.348 1 91.12 372 LYS B C 1
ATOM 7076 O O . LYS B 1 372 ? 18.984 -28.359 5.25 1 91.12 372 LYS B O 1
ATOM 7081 N N . ASP B 1 373 ? 16.938 -29.328 4.98 1 91.69 373 ASP B N 1
ATOM 7082 C CA . ASP B 1 373 ? 17.484 -30.531 4.363 1 91.69 373 ASP B CA 1
ATOM 7083 C C . ASP B 1 373 ? 17.297 -30.5 2.848 1 91.69 373 ASP B C 1
ATOM 7085 O O . ASP B 1 373 ? 16.25 -30.078 2.355 1 91.69 373 ASP B O 1
ATOM 7089 N N . LYS B 1 374 ? 18.328 -30.938 2.207 1 91.19 374 LYS B N 1
ATOM 7090 C CA . LYS B 1 374 ? 18.188 -31.094 0.762 1 91.19 374 LYS B CA 1
ATOM 7091 C C . LYS B 1 374 ? 17.125 -32.125 0.419 1 91.19 374 LYS B C 1
ATOM 7093 O O . LYS B 1 374 ? 17 -33.156 1.112 1 91.19 374 LYS B O 1
ATOM 7098 N N . LEU B 1 375 ? 16.453 -31.859 -0.679 1 94.56 375 LEU B N 1
ATOM 7099 C CA . LEU B 1 375 ? 15.492 -32.875 -1.134 1 94.56 375 LEU B CA 1
ATOM 7100 C C . LEU B 1 375 ? 16.203 -34.031 -1.784 1 94.56 375 LEU B C 1
ATOM 7102 O O . LEU B 1 375 ? 17.141 -33.844 -2.578 1 94.56 375 LEU B O 1
ATOM 7106 N N . SER B 1 376 ? 15.883 -35.188 -1.371 1 92.5 376 SER B N 1
ATOM 7107 C CA . SER B 1 376 ? 16.391 -36.406 -1.947 1 92.5 376 SER B CA 1
ATOM 7108 C C . SER B 1 376 ? 15.258 -37.406 -2.244 1 92.5 376 SER B C 1
ATOM 7110 O O . SER B 1 376 ? 14.156 -37.25 -1.726 1 92.5 376 SER B O 1
ATOM 7112 N N . LEU B 1 377 ? 15.633 -38.312 -3.197 1 93.06 377 LEU B N 1
ATOM 7113 C CA . LEU B 1 377 ? 14.633 -39.344 -3.494 1 93.06 377 LEU B CA 1
ATOM 7114 C C . LEU B 1 377 ? 14.188 -40.062 -2.221 1 93.06 377 LEU B C 1
ATOM 7116 O O . LEU B 1 377 ? 13 -40.312 -2.039 1 93.06 377 LEU B O 1
ATOM 7120 N N . LYS B 1 378 ? 15.062 -40.281 -1.308 1 92.81 378 LYS B N 1
ATOM 7121 C CA . LYS B 1 378 ? 14.773 -41 -0.065 1 92.81 378 LYS B CA 1
ATOM 7122 C C . LYS B 1 378 ? 13.875 -40.188 0.849 1 92.81 378 LYS B C 1
ATOM 7124 O O . LYS B 1 378 ? 12.836 -40.656 1.307 1 92.81 378 LYS B O 1
ATOM 7129 N N . ASN B 1 379 ? 14.18 -38.969 1.117 1 94.31 379 ASN B N 1
ATOM 7130 C CA . ASN B 1 379 ? 13.43 -38.188 2.092 1 94.31 379 ASN B CA 1
ATOM 7131 C C . ASN B 1 379 ? 12.086 -37.719 1.523 1 94.31 379 ASN B C 1
ATOM 7133 O O . ASN B 1 379 ? 11.172 -37.375 2.277 1 94.31 379 ASN B O 1
ATOM 7137 N N . MET B 1 380 ? 12 -37.719 0.197 1 95.5 380 MET B N 1
ATOM 7138 C CA . MET B 1 380 ? 10.742 -37.312 -0.423 1 95.5 380 MET B CA 1
ATOM 7139 C C . MET B 1 380 ? 9.773 -38.469 -0.522 1 95.5 380 MET B C 1
ATOM 7141 O O . MET B 1 380 ? 8.586 -38.281 -0.789 1 95.5 380 MET B O 1
ATOM 7145 N N . THR B 1 381 ? 10.305 -39.75 -0.325 1 94.31 381 THR B N 1
ATOM 7146 C CA . THR B 1 381 ? 9.461 -40.938 -0.518 1 94.31 381 THR B CA 1
ATOM 7147 C C . THR B 1 381 ? 9.305 -41.719 0.787 1 94.31 381 THR B C 1
ATOM 7149 O O . THR B 1 381 ? 8.422 -42.562 0.907 1 94.31 381 THR B O 1
ATOM 7152 N N . GLU B 1 382 ? 10.125 -41.469 1.743 1 93.06 382 GLU B N 1
ATOM 7153 C CA . GLU B 1 382 ? 10.117 -42.219 2.994 1 93.06 382 GLU B CA 1
ATOM 7154 C C . GLU B 1 382 ? 9.977 -41.281 4.195 1 93.06 382 GLU B C 1
ATOM 7156 O O . GLU B 1 382 ? 10.195 -40.062 4.086 1 93.06 382 GLU B O 1
ATOM 7161 N N . GLY B 1 383 ? 9.477 -41.812 5.289 1 92.56 383 GLY B N 1
ATOM 7162 C CA . GLY B 1 383 ? 9.344 -41.031 6.508 1 92.56 383 GLY B CA 1
ATOM 7163 C C . GLY B 1 383 ? 8.219 -40.031 6.438 1 92.56 383 GLY B C 1
ATOM 7164 O O . GLY B 1 383 ? 7.082 -40.375 6.105 1 92.56 383 GLY B O 1
ATOM 7165 N N . ASP B 1 384 ? 8.578 -38.781 6.727 1 92.75 384 ASP B N 1
ATOM 7166 C CA . ASP B 1 384 ? 7.555 -37.75 6.684 1 92.75 384 ASP B CA 1
ATOM 7167 C C . ASP B 1 384 ? 7.445 -37.125 5.285 1 92.75 384 ASP B C 1
ATOM 7169 O O . ASP B 1 384 ? 6.637 -36.219 5.059 1 92.75 384 ASP B O 1
ATOM 7173 N N . LYS B 1 385 ? 8.312 -37.594 4.332 1 94.38 385 LYS B N 1
ATOM 7174 C CA . LYS B 1 385 ? 8.273 -37.25 2.916 1 94.38 385 LYS B CA 1
ATOM 7175 C C . LYS B 1 385 ? 8.398 -35.75 2.721 1 94.38 385 LYS B C 1
ATOM 7177 O O . LYS B 1 385 ? 7.766 -35.156 1.829 1 94.38 385 LYS B O 1
ATOM 7182 N N . MET B 1 386 ? 9.008 -35.094 3.629 1 94.06 386 MET B N 1
ATOM 7183 C CA . MET B 1 386 ? 9.25 -33.656 3.602 1 94.06 386 MET B CA 1
ATOM 7184 C C . MET B 1 386 ? 7.938 -32.906 3.479 1 94.06 386 MET B C 1
ATOM 7186 O O . MET B 1 386 ? 7.812 -32 2.643 1 94.06 386 MET B O 1
ATOM 7190 N N . SER B 1 387 ? 6.977 -33.281 4.191 1 89.31 387 SER B N 1
ATOM 7191 C CA . SER B 1 387 ? 5.621 -32.75 4.078 1 89.31 387 SER B CA 1
ATOM 7192 C C . SER B 1 387 ? 5.59 -31.25 4.375 1 89.31 387 SER B C 1
ATOM 7194 O O . SER B 1 387 ? 4.73 -30.531 3.869 1 89.31 387 SER B O 1
ATOM 7196 N N . ASN B 1 388 ? 6.562 -30.734 5.141 1 88.12 388 ASN B N 1
ATOM 7197 C CA . ASN B 1 388 ? 6.566 -29.328 5.523 1 88.12 388 ASN B CA 1
ATOM 7198 C C . ASN B 1 388 ? 7.637 -28.547 4.77 1 88.12 388 ASN B C 1
ATOM 7200 O O . ASN B 1 388 ? 8.062 -27.469 5.211 1 88.12 388 ASN B O 1
ATOM 7204 N N . ARG B 1 389 ? 7.977 -29.031 3.637 1 93.19 389 ARG B N 1
ATOM 7205 C CA . ARG B 1 389 ? 9.047 -28.391 2.883 1 93.19 389 ARG B CA 1
ATOM 7206 C C . ARG B 1 389 ? 8.594 -27.031 2.35 1 93.19 389 ARG B C 1
ATOM 7208 O O . ARG B 1 389 ? 7.398 -26.812 2.129 1 93.19 389 ARG B O 1
ATOM 7215 N N . LYS B 1 390 ? 9.578 -26.156 2.086 1 92.69 390 LYS B N 1
ATOM 7216 C CA . LYS B 1 390 ? 9.328 -24.844 1.494 1 92.69 390 LYS B CA 1
ATOM 7217 C C . LYS B 1 390 ? 9.281 -24.922 -0.028 1 92.69 390 LYS B C 1
ATOM 7219 O O . LYS B 1 390 ? 8.469 -24.25 -0.665 1 92.69 390 LYS B O 1
ATOM 7224 N N . TRP B 1 391 ? 10.117 -25.766 -0.561 1 95.12 391 TRP B N 1
ATOM 7225 C CA . TRP B 1 391 ? 10.203 -25.922 -2.01 1 95.12 391 TRP B CA 1
ATOM 7226 C C . TRP B 1 391 ? 8.969 -26.641 -2.555 1 95.12 391 TRP B C 1
ATOM 7228 O O . TRP B 1 391 ? 8.836 -27.859 -2.428 1 95.12 391 TRP B O 1
ATOM 7238 N N . LYS B 1 392 ? 8.102 -25.906 -3.199 1 93.94 392 LYS B N 1
ATOM 7239 C CA . LYS B 1 392 ? 6.906 -26.422 -3.861 1 93.94 392 LYS B CA 1
ATOM 7240 C C . LYS B 1 392 ? 6.715 -25.766 -5.23 1 93.94 392 LYS B C 1
ATOM 7242 O O . LYS B 1 392 ? 6.414 -24.578 -5.32 1 93.94 392 LYS B O 1
ATOM 7247 N N . SER B 1 393 ? 6.82 -26.531 -6.219 1 93.56 393 SER B N 1
ATOM 7248 C CA . SER B 1 393 ? 6.73 -25.984 -7.57 1 93.56 393 SER B CA 1
ATOM 7249 C C . SER B 1 393 ? 5.332 -25.453 -7.867 1 93.56 393 SER B C 1
ATOM 7251 O O . SER B 1 393 ? 5.148 -24.625 -8.766 1 93.56 393 SER B O 1
ATOM 7253 N N . SER B 1 394 ? 4.301 -25.906 -7.141 1 92.25 394 SER B N 1
ATOM 7254 C CA . SER B 1 394 ? 2.939 -25.422 -7.305 1 92.25 394 SER B CA 1
ATOM 7255 C C . SER B 1 394 ? 2.824 -23.953 -6.879 1 92.25 394 SER B C 1
ATOM 7257 O O . SER B 1 394 ? 1.895 -23.266 -7.285 1 92.25 394 SER B O 1
ATOM 7259 N N . LEU B 1 395 ? 3.83 -23.531 -6.133 1 89.5 395 LEU B N 1
ATOM 7260 C CA . LEU B 1 395 ? 3.832 -22.156 -5.637 1 89.5 395 LEU B CA 1
ATOM 7261 C C . LEU B 1 395 ? 4.875 -21.312 -6.363 1 89.5 395 LEU B C 1
ATOM 7263 O O . LEU B 1 395 ? 4.699 -20.094 -6.523 1 89.5 395 LEU B O 1
ATOM 7267 N N . LEU B 1 396 ? 5.895 -21.969 -6.777 1 93.06 396 LEU B N 1
ATOM 7268 C CA . LEU B 1 396 ? 7.078 -21.234 -7.23 1 93.06 396 LEU B CA 1
ATOM 7269 C C . LEU B 1 396 ? 7.211 -21.312 -8.75 1 93.06 396 LEU B C 1
ATOM 7271 O O . LEU B 1 396 ? 7.914 -20.5 -9.352 1 93.06 396 LEU B O 1
ATOM 7275 N N . GLY B 1 397 ? 6.602 -22.266 -9.289 1 93.88 397 GLY B N 1
ATOM 7276 C CA . GLY B 1 397 ? 6.777 -22.5 -10.719 1 93.88 397 GLY B CA 1
ATOM 7277 C C . GLY B 1 397 ? 5.473 -22.781 -11.438 1 93.88 397 GLY B C 1
ATOM 7278 O O . GLY B 1 397 ? 5.469 -23.406 -12.5 1 93.88 397 GLY B O 1
ATOM 7279 N N . ASN B 1 398 ? 4.398 -22.344 -10.867 1 94.69 398 ASN B N 1
ATOM 7280 C CA . ASN B 1 398 ? 3.084 -22.562 -11.461 1 94.69 398 ASN B CA 1
ATOM 7281 C C . ASN B 1 398 ? 2.893 -21.703 -12.711 1 94.69 398 ASN B C 1
ATOM 7283 O O . ASN B 1 398 ? 3.713 -20.828 -13.008 1 94.69 398 ASN B O 1
ATOM 7287 N N . TYR B 1 399 ? 1.857 -22.016 -13.477 1 95.88 399 TYR B N 1
ATOM 7288 C CA . TYR B 1 399 ? 1.557 -21.203 -14.656 1 95.88 399 TYR B CA 1
ATOM 7289 C C . TYR B 1 399 ? 1.422 -19.734 -14.273 1 95.88 399 TYR B C 1
ATOM 7291 O O . TYR B 1 399 ? 0.86 -19.406 -13.227 1 95.88 399 TYR B O 1
ATOM 7299 N N . ALA B 1 400 ? 1.99 -18.906 -15.117 1 96.75 400 ALA B N 1
ATOM 7300 C CA . ALA B 1 400 ? 1.896 -17.453 -14.992 1 96.75 400 ALA B CA 1
ATOM 7301 C C . ALA B 1 400 ? 2.629 -16.953 -13.75 1 96.75 400 ALA B C 1
ATOM 7303 O O . ALA B 1 400 ? 2.396 -15.844 -13.281 1 96.75 400 ALA B O 1
ATOM 7304 N N . CYS B 1 401 ? 3.432 -17.812 -13.164 1 96.44 401 CYS B N 1
ATOM 7305 C CA . CYS B 1 401 ? 4.328 -17.328 -12.117 1 96.44 401 CYS B CA 1
ATOM 7306 C C . CYS B 1 401 ? 5.047 -16.062 -12.555 1 96.44 401 CYS B C 1
ATOM 7308 O O . CYS B 1 401 ? 5.441 -15.945 -13.719 1 96.44 401 CYS B O 1
ATOM 7310 N N . ASN B 1 402 ? 5.219 -15.172 -11.625 1 97.12 402 ASN B N 1
ATOM 7311 C CA . ASN B 1 402 ? 5.805 -13.898 -12.039 1 97.12 402 ASN B CA 1
ATOM 7312 C C . ASN B 1 402 ? 6.637 -13.273 -10.93 1 97.12 402 ASN B C 1
ATOM 7314 O O . ASN B 1 402 ? 6.305 -13.406 -9.75 1 97.12 402 ASN B O 1
ATOM 7318 N N . ILE B 1 403 ? 7.711 -12.672 -11.305 1 97.25 403 ILE B N 1
ATOM 7319 C CA . ILE B 1 403 ? 8.594 -11.883 -10.453 1 97.25 403 ILE B CA 1
ATOM 7320 C C . ILE B 1 403 ? 8.695 -10.453 -10.992 1 97.25 403 ILE B C 1
ATOM 7322 O O . ILE B 1 403 ? 9.109 -10.25 -12.133 1 97.25 403 ILE B O 1
ATOM 7326 N N . MET B 1 404 ? 8.25 -9.539 -10.188 1 97.62 404 MET B N 1
ATOM 7327 C CA . MET B 1 404 ? 8.242 -8.133 -10.594 1 97.62 404 MET B CA 1
ATOM 7328 C C . MET B 1 404 ? 9.164 -7.305 -9.711 1 97.62 404 MET B C 1
ATOM 7330 O O . MET B 1 404 ? 9.039 -7.316 -8.484 1 97.62 404 MET B O 1
ATOM 7334 N N . VAL B 1 405 ? 10.148 -6.633 -10.344 1 97.56 405 VAL B N 1
ATOM 7335 C CA . VAL B 1 405 ? 11.016 -5.668 -9.672 1 97.56 405 VAL B CA 1
ATOM 7336 C C . VAL B 1 405 ? 10.562 -4.246 -10.008 1 97.56 405 VAL B C 1
ATOM 7338 O O . VAL B 1 405 ? 10.594 -3.84 -11.172 1 97.56 405 VAL B O 1
ATOM 7341 N N . VAL B 1 406 ? 10.156 -3.533 -9.016 1 96.88 406 VAL B N 1
ATOM 7342 C CA . VAL B 1 406 ? 9.609 -2.195 -9.227 1 96.88 406 VAL B CA 1
ATOM 7343 C C . VAL B 1 406 ? 10.531 -1.154 -8.602 1 96.88 406 VAL B C 1
ATOM 7345 O O . VAL B 1 406 ? 10.922 -1.281 -7.438 1 96.88 406 VAL B O 1
ATOM 7348 N N . VAL B 1 407 ? 10.867 -0.138 -9.383 1 95.69 407 VAL B N 1
ATOM 7349 C CA . VAL B 1 407 ? 11.672 0.979 -8.898 1 95.69 407 VAL B CA 1
ATOM 7350 C C . VAL B 1 407 ? 10.773 2.184 -8.625 1 95.69 407 VAL B C 1
ATOM 7352 O O . VAL B 1 407 ? 9.953 2.561 -9.461 1 95.69 407 VAL B O 1
ATOM 7355 N N . TYR B 1 408 ? 10.977 2.73 -7.465 1 92.06 408 TYR B N 1
ATOM 7356 C CA . TYR B 1 408 ? 10.211 3.898 -7.047 1 92.06 408 TYR B CA 1
ATOM 7357 C C . TYR B 1 408 ? 11.109 5.121 -6.918 1 92.06 408 TYR B C 1
ATOM 7359 O O . TYR B 1 408 ? 12.281 5.004 -6.543 1 92.06 408 TYR B O 1
ATOM 7367 N N . GLU B 1 409 ? 10.547 6.25 -7.254 1 88.31 409 GLU B N 1
ATOM 7368 C CA . GLU B 1 409 ? 11.102 7.543 -6.871 1 88.31 409 GLU B CA 1
ATOM 7369 C C . GLU B 1 409 ? 10.383 8.117 -5.66 1 88.31 409 GLU B C 1
ATOM 7371 O O . GLU B 1 409 ? 9.156 8.242 -5.66 1 88.31 409 GLU B O 1
ATOM 7376 N N . CYS B 1 410 ? 11.18 8.375 -4.609 1 82.38 410 CYS B N 1
ATOM 7377 C CA . CYS B 1 410 ? 10.57 8.82 -3.361 1 82.38 410 CYS B CA 1
ATOM 7378 C C . CYS B 1 410 ? 11 10.242 -3.02 1 82.38 410 CYS B C 1
ATOM 7380 O O . CYS B 1 410 ? 12.172 10.594 -3.193 1 82.38 410 CYS B O 1
ATOM 7382 N N . GLU B 1 411 ? 10.023 11.086 -2.701 1 72.5 411 GLU B N 1
ATOM 7383 C CA . GLU B 1 411 ? 10.273 12.453 -2.26 1 72.5 411 GLU B CA 1
ATOM 7384 C C . GLU B 1 411 ? 10 12.602 -0.765 1 72.5 411 GLU B C 1
ATOM 7386 O O . GLU B 1 411 ? 8.992 12.117 -0.258 1 72.5 411 GLU B O 1
ATOM 7391 N N . ASN B 1 412 ? 11.117 12.938 -0.042 1 61.84 412 ASN B N 1
ATOM 7392 C CA . ASN B 1 412 ? 10.914 13.242 1.371 1 61.84 412 ASN B CA 1
ATOM 7393 C C . ASN B 1 412 ? 10.273 14.609 1.564 1 61.84 412 ASN B C 1
ATOM 7395 O O . ASN B 1 412 ? 10.703 15.594 0.953 1 61.84 412 ASN B O 1
ATOM 7399 N N . ALA B 1 413 ? 8.992 14.664 2.021 1 53.66 413 ALA B N 1
ATOM 7400 C CA . ALA B 1 413 ? 8.273 15.922 2.188 1 53.66 413 ALA B CA 1
ATOM 7401 C C . ALA B 1 413 ? 9.055 16.891 3.066 1 53.66 413 ALA B C 1
ATOM 7403 O O . ALA B 1 413 ? 9 18.109 2.855 1 53.66 413 ALA B O 1
ATOM 7404 N N . ASN B 1 414 ? 9.5 16.422 4.367 1 49.84 414 ASN B N 1
ATOM 7405 C CA . ASN B 1 414 ? 10.008 17.375 5.352 1 49.84 414 ASN B CA 1
ATOM 7406 C C . ASN B 1 414 ? 11.359 17.938 4.941 1 49.84 414 ASN B C 1
ATOM 7408 O O . ASN B 1 414 ? 11.758 19.016 5.406 1 49.84 414 ASN B O 1
ATOM 7412 N N . TYR B 1 415 ? 12.258 17.062 4.383 1 42.75 415 TYR B N 1
ATOM 7413 C CA . TYR B 1 415 ? 13.633 17.531 4.242 1 42.75 415 TYR B CA 1
ATOM 7414 C C . TYR B 1 415 ? 14.023 17.625 2.775 1 42.75 415 TYR B C 1
ATOM 7416 O O . TYR B 1 415 ? 13.359 17.062 1.907 1 42.75 415 TYR B O 1
ATOM 7424 N N . GLU B 1 416 ? 15.094 18.344 2.533 1 42.66 416 GLU B N 1
ATOM 7425 C CA . GLU B 1 416 ? 15.766 18.516 1.247 1 42.66 416 GLU B CA 1
ATOM 7426 C C . GLU B 1 416 ? 15.555 17.297 0.352 1 42.66 416 GLU B C 1
ATOM 7428 O O . GLU B 1 416 ? 15.359 16.188 0.844 1 42.66 416 GLU B O 1
ATOM 7433 N N . ILE B 1 417 ? 15.547 17.5 -1.04 1 43.5 417 ILE B N 1
ATOM 7434 C CA . ILE B 1 417 ? 15.266 16.969 -2.365 1 43.5 417 ILE B CA 1
ATOM 7435 C C . ILE B 1 417 ? 15.844 15.555 -2.48 1 43.5 417 ILE B C 1
ATOM 7437 O O . ILE B 1 417 ? 16.891 15.352 -3.098 1 43.5 417 ILE B O 1
ATOM 7441 N N . SER B 1 418 ? 16.391 14.969 -1.457 1 48.09 418 SER B N 1
ATOM 7442 C CA . SER B 1 418 ? 17.109 13.906 -2.148 1 48.09 418 SER B CA 1
ATOM 7443 C C . SER B 1 418 ? 16.141 12.852 -2.688 1 48.09 418 SER B C 1
ATOM 7445 O O . SER B 1 418 ? 15.258 12.391 -1.968 1 48.09 418 SER B O 1
ATOM 7447 N N . GLU B 1 419 ? 15.812 12.984 -3.982 1 59.34 419 GLU B N 1
ATOM 7448 C CA . GLU B 1 419 ? 15.195 11.898 -4.742 1 59.34 419 GLU B CA 1
ATOM 7449 C C . GLU B 1 419 ? 15.914 10.578 -4.492 1 59.34 419 GLU B C 1
ATOM 7451 O O . GLU B 1 419 ? 17.109 10.445 -4.789 1 59.34 419 GLU B O 1
ATOM 7456 N N . GLU B 1 420 ? 15.352 9.844 -3.424 1 81.38 420 GLU B N 1
ATOM 7457 C CA . GLU B 1 420 ? 15.898 8.5 -3.221 1 81.38 420 GLU B CA 1
ATOM 7458 C C . GLU B 1 420 ? 15.062 7.449 -3.939 1 81.38 420 GLU B C 1
ATOM 7460 O O . GLU B 1 420 ? 13.844 7.594 -4.059 1 81.38 420 GLU B O 1
ATOM 7465 N N . GLU B 1 421 ? 15.758 6.648 -4.656 1 89.62 421 GLU B N 1
ATOM 7466 C CA . GLU B 1 421 ? 15.062 5.543 -5.309 1 89.62 421 GLU B CA 1
ATOM 7467 C C . GLU B 1 421 ? 14.945 4.336 -4.383 1 89.62 421 GLU B C 1
ATOM 7469 O O . GLU B 1 421 ? 15.859 4.055 -3.607 1 89.62 421 GLU B O 1
ATOM 7474 N N . GLU B 1 422 ? 13.859 3.771 -4.41 1 92.5 422 GLU B N 1
ATOM 7475 C CA . GLU B 1 422 ? 13.617 2.537 -3.666 1 92.5 422 GLU B CA 1
ATOM 7476 C C . GLU B 1 422 ? 13.125 1.426 -4.59 1 92.5 422 GLU B C 1
ATOM 7478 O O . GLU B 1 422 ? 12.75 1.684 -5.734 1 92.5 422 GLU B O 1
ATOM 7483 N N . VAL B 1 423 ? 13.258 0.175 -4.07 1 94.69 423 VAL B N 1
ATOM 7484 C CA . VAL B 1 423 ? 12.938 -0.975 -4.91 1 94.69 423 VAL B CA 1
ATOM 7485 C C . VAL B 1 423 ? 12.086 -1.97 -4.121 1 94.69 423 VAL B C 1
ATOM 7487 O O . VAL B 1 423 ? 12.328 -2.199 -2.934 1 94.69 423 VAL B O 1
ATOM 7490 N N . SER B 1 424 ? 11.062 -2.451 -4.77 1 95.94 424 SER B N 1
ATOM 7491 C CA . SER B 1 424 ? 10.312 -3.604 -4.285 1 95.94 424 SER B CA 1
ATOM 7492 C C . SER B 1 424 ? 10.414 -4.781 -5.246 1 95.94 424 SER B C 1
ATOM 7494 O O . SER B 1 424 ? 10.445 -4.594 -6.465 1 95.94 424 SER B O 1
ATOM 7496 N N . ILE B 1 425 ? 10.469 -5.98 -4.664 1 95.75 425 ILE B N 1
ATOM 7497 C CA . ILE B 1 425 ? 10.398 -7.207 -5.449 1 95.75 425 ILE B CA 1
ATOM 7498 C C . ILE B 1 425 ? 9.156 -8.008 -5.062 1 95.75 425 ILE B C 1
ATOM 7500 O O . ILE B 1 425 ? 8.891 -8.211 -3.875 1 95.75 425 ILE B O 1
ATOM 7504 N N . PHE B 1 426 ? 8.461 -8.367 -6.105 1 95.25 426 PHE B N 1
ATOM 7505 C CA . PHE B 1 426 ? 7.23 -9.125 -5.898 1 95.25 426 PHE B CA 1
ATOM 7506 C C . PHE B 1 426 ? 7.355 -10.531 -6.473 1 95.25 426 PHE B C 1
ATOM 7508 O O . PHE B 1 426 ? 7.914 -10.719 -7.559 1 95.25 426 PHE B O 1
ATOM 7515 N N . LEU B 1 427 ? 6.922 -11.516 -5.711 1 95.12 427 LEU B N 1
ATOM 7516 C CA . LEU B 1 427 ? 6.723 -12.875 -6.195 1 95.12 427 LEU B CA 1
ATOM 7517 C C . LEU B 1 427 ? 5.242 -13.227 -6.223 1 95.12 427 LEU B C 1
ATOM 7519 O O . LEU B 1 427 ? 4.578 -13.227 -5.184 1 95.12 427 LEU B O 1
ATOM 7523 N N . ASN B 1 428 ? 4.754 -13.578 -7.477 1 92.5 428 ASN B N 1
ATOM 7524 C CA . ASN B 1 428 ? 3.332 -13.859 -7.648 1 92.5 428 ASN B CA 1
ATOM 7525 C C . ASN B 1 428 ? 2.465 -12.789 -6.988 1 92.5 428 ASN B C 1
ATOM 7527 O O . ASN B 1 428 ? 1.567 -13.109 -6.207 1 92.5 428 ASN B O 1
ATOM 7531 N N . GLU B 1 429 ? 2.859 -11.5 -7.273 1 91 429 GLU B N 1
ATOM 7532 C CA . GLU B 1 429 ? 2.121 -10.297 -6.898 1 91 429 GLU B CA 1
ATOM 7533 C C . GLU B 1 429 ? 2.189 -10.055 -5.391 1 91 429 GLU B C 1
ATOM 7535 O O . GLU B 1 429 ? 1.489 -9.188 -4.863 1 91 429 GLU B O 1
ATOM 7540 N N . THR B 1 430 ? 3.031 -10.805 -4.688 1 88.69 430 THR B N 1
ATOM 7541 C CA . THR B 1 430 ? 3.254 -10.625 -3.258 1 88.69 430 THR B CA 1
ATOM 7542 C C . THR B 1 430 ? 4.602 -9.953 -3.002 1 88.69 430 THR B C 1
ATOM 7544 O O . THR B 1 430 ? 5.633 -10.414 -3.49 1 88.69 430 THR B O 1
ATOM 7547 N N . PRO B 1 431 ? 4.59 -8.852 -2.225 1 90.56 431 PRO B N 1
ATOM 7548 C CA . PRO B 1 431 ? 5.875 -8.203 -1.952 1 90.56 431 PRO B CA 1
ATOM 7549 C C . PRO B 1 431 ? 6.789 -9.055 -1.076 1 90.56 431 PRO B C 1
ATOM 7551 O O . PRO B 1 431 ? 6.336 -9.648 -0.093 1 90.56 431 PRO B O 1
ATOM 7554 N N . LEU B 1 432 ? 7.988 -9.102 -1.504 1 91.88 432 LEU B N 1
ATOM 7555 C CA . LEU B 1 432 ? 8.977 -9.859 -0.745 1 91.88 432 LEU B CA 1
ATOM 7556 C C . LEU B 1 432 ? 9.609 -9 0.342 1 91.88 432 LEU B C 1
ATOM 7558 O O . LEU B 1 432 ? 9.922 -7.832 0.107 1 91.88 432 LEU B O 1
ATOM 7562 N N . GLU B 1 433 ? 9.711 -9.578 1.535 1 89.81 433 GLU B N 1
ATOM 7563 C CA . GLU B 1 433 ? 10.375 -8.891 2.645 1 89.81 433 GLU B CA 1
ATOM 7564 C C . GLU B 1 433 ? 11.883 -9.141 2.629 1 89.81 433 GLU B C 1
ATOM 7566 O O . GLU B 1 433 ? 12.32 -10.297 2.623 1 89.81 433 GLU B O 1
ATOM 7571 N N . MET B 1 434 ? 12.609 -8.156 2.537 1 89.31 434 MET B N 1
ATOM 7572 C CA . MET B 1 434 ? 14.07 -8.227 2.592 1 89.31 434 MET B CA 1
ATOM 7573 C C . MET B 1 434 ? 14.57 -7.977 4.008 1 89.31 434 MET B C 1
ATOM 7575 O O . MET B 1 434 ? 14.125 -7.043 4.676 1 89.31 434 MET B O 1
ATOM 7579 N N . VAL B 1 435 ? 15.422 -8.859 4.465 1 85.69 435 VAL B N 1
ATOM 7580 C CA . VAL B 1 435 ? 15.93 -8.805 5.832 1 85.69 435 VAL B CA 1
ATOM 7581 C C . VAL B 1 435 ? 17.391 -8.359 5.824 1 85.69 435 VAL B C 1
ATOM 7583 O O . VAL B 1 435 ? 18.203 -8.875 5.051 1 85.69 435 VAL B O 1
ATOM 7586 N N . PHE B 1 436 ? 17.703 -7.418 6.711 1 78.31 436 PHE B N 1
ATOM 7587 C CA . PHE B 1 436 ? 19.047 -6.875 6.812 1 78.31 436 PHE B CA 1
ATOM 7588 C C . PHE B 1 436 ? 19.625 -7.125 8.195 1 78.31 436 PHE B C 1
ATOM 7590 O O . PHE B 1 436 ? 18.953 -7.656 9.078 1 78.31 436 PHE B O 1
ATOM 7597 N N . GLU B 1 437 ? 20.969 -7.094 8.453 1 74.69 437 GLU B N 1
ATOM 7598 C CA . GLU B 1 437 ? 21.719 -7.441 9.664 1 74.69 437 GLU B CA 1
ATOM 7599 C C . GLU B 1 437 ? 21.078 -6.816 10.898 1 74.69 437 GLU B C 1
ATOM 7601 O O . GLU B 1 437 ? 21.062 -7.426 11.969 1 74.69 437 GLU B O 1
ATOM 7606 N N . ASN B 1 438 ? 20.562 -5.594 10.984 1 69.38 438 ASN B N 1
ATOM 7607 C CA . ASN B 1 438 ? 20 -4.996 12.188 1 69.38 438 ASN B CA 1
ATOM 7608 C C . ASN B 1 438 ? 18.531 -5.336 12.352 1 69.38 438 ASN B C 1
ATOM 7610 O O . ASN B 1 438 ? 17.812 -4.668 13.109 1 69.38 438 ASN B O 1
ATOM 7614 N N . GLU B 1 439 ? 18.156 -6.488 11.727 1 72.75 439 GLU B N 1
ATOM 7615 C CA . GLU B 1 439 ? 16.781 -7 11.789 1 72.75 439 GLU B CA 1
ATOM 7616 C C . GLU B 1 439 ? 15.789 -5.996 11.211 1 72.75 439 GLU B C 1
ATOM 7618 O O . GLU B 1 439 ? 14.617 -5.996 11.578 1 72.75 439 GLU B O 1
ATOM 7623 N N . ILE B 1 440 ? 16.422 -5.078 10.547 1 77.31 440 ILE B N 1
ATOM 7624 C CA . ILE B 1 440 ? 15.555 -4.18 9.797 1 77.31 440 ILE B CA 1
ATOM 7625 C C . ILE B 1 440 ? 15 -4.906 8.578 1 77.31 440 ILE B C 1
ATOM 7627 O O . ILE B 1 440 ? 15.727 -5.633 7.891 1 77.31 440 ILE B O 1
ATOM 7631 N N . THR B 1 441 ? 13.719 -4.926 8.445 1 85.75 441 THR B N 1
ATOM 7632 C CA . THR B 1 441 ? 13.086 -5.527 7.277 1 85.75 441 THR B CA 1
ATOM 7633 C C . THR B 1 441 ? 12.305 -4.48 6.488 1 85.75 441 THR B C 1
ATOM 7635 O O . THR B 1 441 ? 11.891 -3.459 7.043 1 85.75 441 THR B O 1
ATOM 7638 N N . CYS B 1 442 ? 12.32 -4.613 5.258 1 86.5 442 CYS B N 1
ATOM 7639 C CA . CYS B 1 442 ? 11.5 -3.752 4.418 1 86.5 442 CYS B CA 1
ATOM 7640 C C . CYS B 1 442 ? 11.016 -4.5 3.18 1 86.5 442 CYS B C 1
ATOM 7642 O O . CYS B 1 442 ? 11.656 -5.449 2.732 1 86.5 442 CYS B O 1
ATOM 7644 N N . THR B 1 443 ? 9.836 -4.188 2.715 1 91.62 443 THR B N 1
ATOM 7645 C CA . THR B 1 443 ? 9.328 -4.691 1.441 1 91.62 443 THR B CA 1
ATOM 7646 C C . THR B 1 443 ? 9.617 -3.699 0.317 1 91.62 443 THR B C 1
ATOM 7648 O O . THR B 1 443 ? 9.547 -4.051 -0.862 1 91.62 443 THR B O 1
ATOM 7651 N N . GLN B 1 444 ? 9.789 -2.539 0.605 1 90.88 444 GLN B N 1
ATOM 7652 C CA . GLN B 1 444 ? 10.305 -1.48 -0.255 1 90.88 444 GLN B CA 1
ATOM 7653 C C . GLN B 1 444 ? 11.57 -0.863 0.333 1 90.88 444 GLN B C 1
ATOM 7655 O O . GLN B 1 444 ? 11.516 -0.172 1.353 1 90.88 444 GLN B O 1
ATOM 7660 N N . CYS B 1 445 ? 12.719 -1.077 -0.312 1 90.81 445 CYS B N 1
ATOM 7661 C CA . CYS B 1 445 ? 14.008 -0.787 0.294 1 90.81 445 CYS B CA 1
ATOM 7662 C C . CYS B 1 445 ? 14.828 0.15 -0.588 1 90.81 445 CYS B C 1
ATOM 7664 O O . CYS B 1 445 ? 14.578 0.252 -1.791 1 90.81 445 CYS B O 1
ATOM 7666 N N . PRO B 1 446 ? 15.82 0.899 0.037 1 89.12 446 PRO B N 1
ATOM 7667 C CA . PRO B 1 446 ? 16.703 1.741 -0.781 1 89.12 446 PRO B CA 1
ATOM 7668 C C . PRO B 1 446 ? 17.359 0.969 -1.917 1 89.12 446 PRO B C 1
ATOM 7670 O O . PRO B 1 446 ? 17.812 -0.162 -1.719 1 89.12 446 PRO B O 1
ATOM 7673 N N . ILE B 1 447 ? 17.438 1.507 -3.086 1 91.62 447 ILE B N 1
ATOM 7674 C CA . ILE B 1 447 ? 17.906 0.847 -4.301 1 91.62 447 ILE B CA 1
ATOM 7675 C C . ILE B 1 447 ? 19.328 0.317 -4.098 1 91.62 447 ILE B C 1
ATOM 7677 O O . ILE B 1 447 ? 19.656 -0.772 -4.566 1 91.62 447 ILE B O 1
ATOM 7681 N N . ASP B 1 448 ? 20.156 1.051 -3.357 1 88.75 448 ASP B N 1
ATOM 7682 C CA . ASP B 1 448 ? 21.547 0.627 -3.162 1 88.75 448 ASP B CA 1
ATOM 7683 C C . ASP B 1 448 ? 21.609 -0.625 -2.289 1 88.75 448 ASP B C 1
ATOM 7685 O O . ASP B 1 448 ? 22.484 -1.475 -2.484 1 88.75 448 ASP B O 1
ATOM 7689 N N . ALA B 1 449 ? 20.719 -0.699 -1.363 1 87.06 449 ALA B N 1
ATOM 7690 C CA . ALA B 1 449 ? 20.672 -1.9 -0.533 1 87.06 449 ALA B CA 1
ATOM 7691 C C . ALA B 1 449 ? 20.297 -3.125 -1.36 1 87.06 449 ALA B C 1
ATOM 7693 O O . ALA B 1 449 ? 20.859 -4.207 -1.177 1 87.06 449 ALA B O 1
ATOM 7694 N N . VAL B 1 450 ? 19.375 -2.979 -2.24 1 90.5 450 VAL B N 1
ATOM 7695 C CA . VAL B 1 450 ? 18.922 -4.082 -3.08 1 90.5 450 VAL B CA 1
ATOM 7696 C C . VAL B 1 450 ? 20.031 -4.477 -4.055 1 90.5 450 VAL B C 1
ATOM 7698 O O . VAL B 1 450 ? 20.281 -5.668 -4.258 1 90.5 450 VAL B O 1
ATOM 7701 N N . LYS B 1 451 ? 20.656 -3.48 -4.672 1 90.88 451 LYS B N 1
ATOM 7702 C CA . LYS B 1 451 ? 21.781 -3.77 -5.551 1 90.88 451 LYS B CA 1
ATOM 7703 C C . LYS B 1 451 ? 22.875 -4.559 -4.82 1 90.88 451 LYS B C 1
ATOM 7705 O O . LYS B 1 451 ? 23.375 -5.555 -5.34 1 90.88 451 LYS B O 1
ATOM 7710 N N . ASN B 1 452 ? 23.172 -4.082 -3.646 1 87.62 452 ASN B N 1
ATOM 7711 C CA . ASN B 1 452 ? 24.203 -4.75 -2.859 1 87.62 452 ASN B CA 1
ATOM 7712 C C . ASN B 1 452 ? 23.797 -6.184 -2.523 1 87.62 452 ASN B C 1
ATOM 7714 O O . ASN B 1 452 ? 24.656 -7.074 -2.5 1 87.62 452 ASN B O 1
ATOM 7718 N N . LEU B 1 453 ? 22.594 -6.352 -2.266 1 85.75 453 LEU B N 1
ATOM 7719 C CA . LEU B 1 453 ? 22.094 -7.695 -2.004 1 85.75 453 LEU B CA 1
ATOM 7720 C C . LEU B 1 453 ? 22.328 -8.602 -3.205 1 85.75 453 LEU B C 1
ATOM 7722 O O . LEU B 1 453 ? 22.828 -9.719 -3.055 1 85.75 453 LEU B O 1
ATOM 7726 N N . ILE B 1 454 ? 21.953 -8.164 -4.348 1 89.75 454 ILE B N 1
ATOM 7727 C CA . ILE B 1 454 ? 22.109 -8.953 -5.562 1 89.75 454 ILE B CA 1
ATOM 7728 C C . ILE B 1 454 ? 23.578 -9.211 -5.836 1 89.75 454 ILE B C 1
ATOM 7730 O O . ILE B 1 454 ? 23.969 -10.328 -6.191 1 89.75 454 ILE B O 1
ATOM 7734 N N . ILE B 1 455 ? 24.406 -8.188 -5.617 1 89.62 455 ILE B N 1
ATOM 7735 C CA . ILE B 1 455 ? 25.844 -8.32 -5.832 1 89.62 455 ILE B CA 1
ATOM 7736 C C . ILE B 1 455 ? 26.406 -9.375 -4.879 1 89.62 455 ILE B C 1
ATOM 7738 O O . ILE B 1 455 ? 27.219 -10.211 -5.281 1 89.62 455 ILE B O 1
ATOM 7742 N N . GLN B 1 456 ? 25.969 -9.336 -3.668 1 85.69 456 GLN B N 1
ATOM 7743 C CA . GLN B 1 456 ? 26.422 -10.32 -2.688 1 85.69 456 GLN B CA 1
ATOM 7744 C C . GLN B 1 456 ? 26.047 -11.742 -3.119 1 85.69 456 GLN B C 1
ATOM 7746 O O . GLN B 1 456 ? 26.844 -12.664 -2.996 1 85.69 456 GLN B O 1
ATOM 7751 N N . LEU B 1 457 ? 24.844 -11.898 -3.637 1 84.81 457 LEU B N 1
ATOM 7752 C CA . LEU B 1 457 ? 24.375 -13.211 -4.07 1 84.81 457 LEU B CA 1
ATOM 7753 C C . LEU B 1 457 ? 25.125 -13.672 -5.309 1 84.81 457 LEU B C 1
ATOM 7755 O O . LEU B 1 457 ? 25.406 -14.867 -5.461 1 84.81 457 LEU B O 1
ATOM 7759 N N . LEU B 1 458 ? 25.469 -12.727 -6.141 1 87.06 458 LEU B N 1
ATOM 7760 C CA . LEU B 1 458 ? 26.203 -13.047 -7.363 1 87.06 458 LEU B CA 1
ATOM 7761 C C . LEU B 1 458 ? 27.641 -13.453 -7.039 1 87.06 458 LEU B C 1
ATOM 7763 O O . LEU B 1 458 ? 28.266 -14.195 -7.801 1 87.06 458 LEU B O 1
ATOM 7767 N N . LYS B 1 459 ? 28.156 -13.016 -5.918 1 82.56 459 LYS B N 1
ATOM 7768 C CA . LYS B 1 459 ? 29.531 -13.297 -5.539 1 82.56 459 LYS B CA 1
ATOM 7769 C C . LYS B 1 459 ? 29.609 -14.5 -4.605 1 82.56 459 LYS B C 1
ATOM 7771 O O . LYS B 1 459 ? 30.703 -14.914 -4.203 1 82.56 459 LYS B O 1
ATOM 7776 N N . ASP B 1 460 ? 28.453 -14.93 -4.285 1 74.75 460 ASP B N 1
ATOM 7777 C CA . ASP B 1 460 ? 28.438 -16.078 -3.389 1 74.75 460 ASP B CA 1
ATOM 7778 C C . ASP B 1 460 ? 29.203 -17.25 -3.988 1 74.75 460 ASP B C 1
ATOM 7780 O O . ASP B 1 460 ? 28.953 -17.656 -5.129 1 74.75 460 ASP B O 1
ATOM 7784 N N . THR B 1 461 ? 30.297 -17.609 -3.359 1 68.56 461 THR B N 1
ATOM 7785 C CA . THR B 1 461 ? 31.156 -18.703 -3.789 1 68.56 461 THR B CA 1
ATOM 7786 C C . THR B 1 461 ? 30.75 -20.016 -3.111 1 68.56 461 THR B C 1
ATOM 7788 O O . THR B 1 461 ? 30.266 -20 -1.972 1 68.56 461 THR B O 1
ATOM 7791 N N . PRO B 1 462 ? 30.781 -21.047 -3.943 1 67.19 462 PRO B N 1
ATOM 7792 C CA . PRO B 1 462 ? 30.438 -22.328 -3.34 1 67.19 462 PRO B CA 1
ATOM 7793 C C . PRO B 1 462 ? 31.297 -22.672 -2.131 1 67.19 462 PRO B C 1
ATOM 7795 O O . PRO B 1 462 ? 32.469 -22.297 -2.086 1 67.19 462 PRO B O 1
ATOM 7798 N N . THR B 1 463 ? 30.609 -23.172 -1.134 1 67.19 463 THR B N 1
ATOM 7799 C CA . THR B 1 463 ? 31.344 -23.703 0.004 1 67.19 463 THR B CA 1
ATOM 7800 C C . THR B 1 463 ? 32.188 -24.922 -0.405 1 67.19 463 THR B C 1
ATOM 7802 O O . THR B 1 463 ? 31.953 -25.484 -1.475 1 67.19 463 THR B O 1
ATOM 7805 N N . ASP B 1 464 ? 33.188 -25.234 0.459 1 65.69 464 ASP B N 1
ATOM 7806 C CA . ASP B 1 464 ? 34 -26.438 0.221 1 65.69 464 ASP B CA 1
ATOM 7807 C C . ASP B 1 464 ? 33.094 -27.672 0.114 1 65.69 464 ASP B C 1
ATOM 7809 O O . ASP B 1 464 ? 33.344 -28.547 -0.725 1 65.69 464 ASP B O 1
ATOM 7813 N N . GLU B 1 465 ? 32.125 -27.641 0.927 1 67.19 465 GLU B N 1
ATOM 7814 C CA . GLU B 1 465 ? 31.219 -28.797 0.93 1 67.19 465 GLU B CA 1
ATOM 7815 C C . GLU B 1 465 ? 30.422 -28.875 -0.372 1 67.19 465 GLU B C 1
ATOM 7817 O O . GLU B 1 465 ? 30.234 -29.969 -0.922 1 67.19 465 GLU B O 1
ATOM 7822 N N . GLU B 1 466 ? 30.062 -27.734 -0.841 1 68 466 GLU B N 1
ATOM 7823 C CA . GLU B 1 466 ? 29.312 -27.688 -2.084 1 68 466 GLU B CA 1
ATOM 7824 C C . GLU B 1 466 ? 30.156 -28.109 -3.275 1 68 466 GLU B C 1
ATOM 7826 O O . GLU B 1 466 ? 29.688 -28.781 -4.188 1 68 466 GLU B O 1
ATOM 7831 N N . LEU B 1 467 ? 31.375 -27.719 -3.205 1 67.12 467 LEU B N 1
ATOM 7832 C CA . LEU B 1 467 ? 32.312 -28.078 -4.277 1 67.12 467 LEU B CA 1
ATOM 7833 C C . LEU B 1 467 ? 32.594 -29.578 -4.273 1 67.12 467 LEU B C 1
ATOM 7835 O O . LEU B 1 467 ? 32.625 -30.203 -5.332 1 67.12 467 LEU B O 1
ATOM 7839 N N . LYS B 1 468 ? 32.781 -30.094 -3.096 1 66.56 468 LYS B N 1
ATOM 7840 C CA . LYS B 1 468 ? 33.031 -31.531 -2.973 1 66.56 468 LYS B CA 1
ATOM 7841 C C . LYS B 1 468 ? 31.812 -32.344 -3.455 1 66.56 468 LYS B C 1
ATOM 7843 O O . LYS B 1 468 ? 31.969 -33.344 -4.148 1 66.56 468 LYS B O 1
ATOM 7848 N N . GLU B 1 469 ? 30.688 -31.906 -3.023 1 67.62 469 GLU B N 1
ATOM 7849 C CA . GLU B 1 469 ? 29.469 -32.594 -3.428 1 67.62 469 GLU B CA 1
ATOM 7850 C C . GLU B 1 469 ? 29.281 -32.562 -4.945 1 67.62 469 GLU B C 1
ATOM 7852 O O . GLU B 1 469 ? 28.891 -33.531 -5.551 1 67.62 469 GLU B O 1
ATOM 7857 N N . TYR B 1 470 ? 29.609 -31.469 -5.457 1 65.75 470 TYR B N 1
ATOM 7858 C CA . TYR B 1 470 ? 29.5 -31.312 -6.902 1 65.75 470 TYR B CA 1
ATOM 7859 C C . TYR B 1 470 ? 30.469 -32.25 -7.629 1 65.75 470 TYR B C 1
ATOM 7861 O O . TYR B 1 470 ? 30.094 -32.875 -8.609 1 65.75 470 TYR B O 1
ATOM 7869 N N . GLU B 1 471 ? 31.656 -32.344 -7.133 1 65.38 471 GLU B N 1
ATOM 7870 C CA . GLU B 1 471 ? 32.656 -33.219 -7.723 1 65.38 471 GLU B CA 1
ATOM 7871 C C . GLU B 1 471 ? 32.25 -34.688 -7.594 1 65.38 471 GLU B C 1
ATOM 7873 O O . GLU B 1 471 ? 32.438 -35.469 -8.523 1 65.38 471 GLU B O 1
ATOM 7878 N N . ASN B 1 472 ? 31.688 -35 -6.457 1 62.81 472 ASN B N 1
ATOM 7879 C CA . ASN B 1 472 ? 31.234 -36.375 -6.242 1 62.81 472 ASN B CA 1
ATOM 7880 C C . ASN B 1 472 ? 30.078 -36.719 -7.164 1 62.81 472 ASN B C 1
ATOM 7882 O O . ASN B 1 472 ? 30 -37.844 -7.656 1 62.81 472 ASN B O 1
ATOM 7886 N N . LEU B 1 473 ? 29.172 -35.781 -7.297 1 61.16 473 LEU B N 1
ATOM 7887 C CA . LEU B 1 473 ? 28.031 -36 -8.188 1 61.16 473 LEU B CA 1
ATOM 7888 C C . LEU B 1 473 ? 28.5 -36.188 -9.625 1 61.16 473 LEU B C 1
ATOM 7890 O O . LEU B 1 473 ? 27.938 -37 -10.359 1 61.16 473 LEU B O 1
ATOM 7894 N N . GLN B 1 474 ? 29.578 -35.5 -9.961 1 58.31 474 GLN B N 1
ATOM 7895 C CA . GLN B 1 474 ? 30.141 -35.656 -11.297 1 58.31 474 GLN B CA 1
ATOM 7896 C C . GLN B 1 474 ? 30.812 -37.031 -11.461 1 58.31 474 GLN B C 1
ATOM 7898 O O . GLN B 1 474 ? 30.719 -37.656 -12.516 1 58.31 474 GLN B O 1
ATOM 7903 N N . LYS B 1 475 ? 31.469 -37.406 -10.367 1 55.81 475 LYS B N 1
ATOM 7904 C CA . LYS B 1 475 ? 32.156 -38.688 -10.391 1 55.81 475 LYS B CA 1
ATOM 7905 C C . LYS B 1 475 ? 31.141 -39.844 -10.398 1 55.81 475 LYS B C 1
ATOM 7907 O O . LYS B 1 475 ? 31.328 -40.844 -11.094 1 55.81 475 LYS B O 1
ATOM 7912 N N . GLY B 1 476 ? 30.156 -39.719 -9.516 1 48.22 476 GLY B N 1
ATOM 7913 C CA . GLY B 1 476 ? 29.156 -40.781 -9.477 1 48.22 476 GLY B CA 1
ATOM 7914 C C . GLY B 1 476 ? 28.375 -40.906 -10.773 1 48.22 476 GLY B C 1
ATOM 7915 O O . GLY B 1 476 ? 28.031 -42 -11.18 1 48.22 476 GLY B O 1
ATOM 7916 N N . LYS B 1 477 ? 28.141 -39.875 -11.398 1 52.59 477 LYS B N 1
ATOM 7917 C CA . LYS B 1 477 ? 27.469 -39.875 -12.695 1 52.59 477 LYS B CA 1
ATOM 7918 C C . LYS B 1 477 ? 28.344 -40.5 -13.781 1 52.59 477 LYS B C 1
ATOM 7920 O O . LYS B 1 477 ? 27.844 -41.188 -14.656 1 52.59 477 LYS B O 1
ATOM 7925 N N . ILE B 1 478 ? 29.594 -40.219 -13.68 1 45.53 478 ILE B N 1
ATOM 7926 C CA . ILE B 1 478 ? 30.531 -40.875 -14.586 1 45.53 478 ILE B CA 1
ATOM 7927 C C . ILE B 1 478 ? 30.516 -42.375 -14.375 1 45.53 478 ILE B C 1
ATOM 7929 O O . ILE B 1 478 ? 30.547 -43.156 -15.336 1 45.53 478 ILE B O 1
ATOM 7933 N N . VAL B 1 479 ? 30.234 -42.688 -13.18 1 42.91 479 VAL B N 1
ATOM 7934 C CA . VAL B 1 479 ? 30.219 -44.125 -12.859 1 42.91 479 VAL B CA 1
ATOM 7935 C C . VAL B 1 479 ? 28.906 -44.719 -13.336 1 42.91 479 VAL B C 1
ATOM 7937 O O . VAL B 1 479 ? 28.906 -45.844 -13.898 1 42.91 479 VAL B O 1
ATOM 7940 N N . GLN B 1 480 ? 27.844 -44.031 -13.18 1 42.91 480 GLN B N 1
ATOM 7941 C CA . GLN B 1 480 ? 26.562 -44.562 -13.641 1 42.91 480 GLN B CA 1
ATOM 7942 C C . GLN B 1 480 ? 26.5 -44.594 -15.164 1 42.91 480 GLN B C 1
ATOM 7944 O O . GLN B 1 480 ? 25.938 -45.531 -15.742 1 42.91 480 GLN B O 1
ATOM 7949 N N . GLU B 1 481 ? 26.969 -43.656 -15.82 1 43.66 481 GLU B N 1
ATOM 7950 C CA . GLU B 1 481 ? 27.094 -43.688 -17.281 1 43.66 481 GLU B CA 1
ATOM 7951 C C . GLU B 1 481 ? 27.969 -44.844 -17.734 1 43.66 481 GLU B C 1
ATOM 7953 O O . GLU B 1 481 ? 27.672 -45.531 -18.734 1 43.66 481 GLU B O 1
ATOM 7958 N N . LYS B 1 482 ? 28.922 -45.188 -17.016 1 47.72 482 LYS B N 1
ATOM 7959 C CA . LYS B 1 482 ? 29.812 -46.312 -17.328 1 47.72 482 LYS B CA 1
ATOM 7960 C C . LYS B 1 482 ? 29.109 -47.656 -17.062 1 47.72 482 LYS B C 1
ATOM 7962 O O . LYS B 1 482 ? 29.281 -48.594 -17.844 1 47.72 482 LYS B O 1
ATOM 7967 N N . ILE B 1 483 ? 28.375 -47.562 -16.125 1 43.03 483 ILE B N 1
ATOM 7968 C CA . ILE B 1 483 ? 27.625 -48.781 -15.852 1 43.03 483 ILE B CA 1
ATOM 7969 C C . ILE B 1 483 ? 26.484 -48.906 -16.859 1 43.03 483 ILE B C 1
ATOM 7971 O O . ILE B 1 483 ? 26.203 -50.031 -17.344 1 43.03 483 ILE B O 1
ATOM 7975 N N . GLY B 1 484 ? 25.812 -47.906 -17.188 1 40.34 484 GLY B N 1
ATOM 7976 C CA . GLY B 1 484 ? 24.797 -47.938 -18.234 1 40.34 484 GLY B CA 1
ATOM 7977 C C . GLY B 1 484 ? 25.359 -48.281 -19.594 1 40.34 484 GLY B C 1
ATOM 7978 O O . GLY B 1 484 ? 24.734 -49 -20.359 1 40.34 484 GLY B O 1
ATOM 7979 N N . GLU B 1 485 ? 26.469 -47.75 -19.875 1 44.31 485 GLU B N 1
ATOM 7980 C CA . GLU B 1 485 ? 27.172 -48.156 -21.094 1 44.31 485 GLU B CA 1
ATOM 7981 C C . GLU B 1 485 ? 27.578 -49.625 -21.047 1 44.31 485 GLU B C 1
ATOM 7983 O O . GLU B 1 485 ? 27.484 -50.344 -22.062 1 44.31 485 GLU B O 1
ATOM 7988 N N . THR B 1 486 ? 27.984 -50.062 -19.906 1 42.78 486 THR B N 1
ATOM 7989 C CA . THR B 1 486 ? 28.359 -51.469 -19.781 1 42.78 486 THR B CA 1
ATOM 7990 C C . THR B 1 486 ? 27.141 -52.375 -19.875 1 42.78 486 THR B C 1
ATOM 7992 O O . THR B 1 486 ? 27.203 -53.469 -20.422 1 42.78 486 THR B O 1
ATOM 7995 N N . SER B 1 487 ? 26.062 -51.875 -19.359 1 38.66 487 SER B N 1
ATOM 7996 C CA . SER B 1 487 ? 24.859 -52.688 -19.422 1 38.66 487 SER B CA 1
ATOM 7997 C C . SER B 1 487 ? 24.25 -52.688 -20.828 1 38.66 487 SER B C 1
ATOM 7999 O O . SER B 1 487 ? 23.641 -53.656 -21.266 1 38.66 487 SER B O 1
ATOM 8001 N N . ILE B 1 488 ? 24.375 -51.625 -21.609 1 41.75 488 ILE B N 1
ATOM 8002 C CA . ILE B 1 488 ? 23.969 -51.625 -23 1 41.75 488 ILE B CA 1
ATOM 8003 C C . ILE B 1 488 ? 24.922 -52.5 -23.828 1 41.75 488 ILE B C 1
ATOM 8005 O O . ILE B 1 488 ? 24.484 -53.219 -24.719 1 41.75 488 ILE B O 1
ATOM 8009 N N . SER B 1 489 ? 26.141 -52.438 -23.453 1 39.31 489 SER B N 1
ATOM 8010 C CA . SER B 1 489 ? 27.062 -53.281 -24.234 1 39.31 489 SER B CA 1
ATOM 8011 C C . SER B 1 489 ? 26.781 -54.75 -24.031 1 39.31 489 SER B C 1
ATOM 8013 O O . SER B 1 489 ? 26.906 -55.562 -24.969 1 39.31 489 SER B O 1
ATOM 8015 N N . GLU B 1 490 ? 26.375 -55.094 -22.812 1 38.97 490 GLU B N 1
ATOM 8016 C CA . GLU B 1 490 ? 26.141 -56.531 -22.641 1 38.97 490 GLU B CA 1
ATOM 8017 C C . GLU B 1 490 ? 24.828 -56.969 -23.266 1 38.97 490 GLU B C 1
ATOM 8019 O O . GLU B 1 490 ? 24.672 -58.125 -23.656 1 38.97 490 GLU B O 1
ATOM 8024 N N . SER B 1 491 ? 23.844 -56 -23.297 1 33.88 491 SER B N 1
ATOM 8025 C CA . SER B 1 491 ? 22.578 -56.469 -23.859 1 33.88 491 SER B CA 1
ATOM 8026 C C . SER B 1 491 ? 22.625 -56.531 -25.375 1 33.88 491 SER B C 1
ATOM 8028 O O . SER B 1 491 ? 21.734 -57.094 -26.016 1 33.88 491 SER B O 1
ATOM 8030 N N . SER B 1 492 ? 23.547 -55.781 -26.047 1 34.47 492 SER B N 1
ATOM 8031 C CA . SER B 1 492 ? 23.625 -55.969 -27.5 1 34.47 492 SER B CA 1
ATOM 8032 C C . SER B 1 492 ? 24.188 -57.344 -27.859 1 34.47 492 SER B C 1
ATOM 8034 O O . SER B 1 492 ? 24.219 -57.719 -29.031 1 34.47 492 SER B O 1
ATOM 8036 N N . VAL B 1 493 ? 24.906 -58 -26.953 1 34.5 493 VAL B N 1
ATOM 8037 C CA . VAL B 1 493 ? 25.516 -59.219 -27.438 1 34.5 493 VAL B CA 1
ATOM 8038 C C . VAL B 1 493 ? 24.484 -60.344 -27.469 1 34.5 493 VAL B C 1
ATOM 8040 O O . VAL B 1 493 ? 24.703 -61.375 -28.109 1 34.5 493 VAL B O 1
ATOM 8043 N N . LYS B 1 494 ? 23.422 -60.25 -26.562 1 31.72 494 LYS B N 1
ATOM 8044 C CA . LYS B 1 494 ? 22.656 -61.5 -26.594 1 31.72 494 LYS B CA 1
ATOM 8045 C C . LYS B 1 494 ? 21.672 -61.531 -27.75 1 31.72 494 LYS B C 1
ATOM 8047 O O . LYS B 1 494 ? 20.984 -62.531 -28 1 31.72 494 LYS B O 1
ATOM 8052 N N . THR B 1 495 ? 21.531 -60.406 -28.625 1 25.42 495 THR B N 1
ATOM 8053 C CA . THR B 1 495 ? 20.891 -60.906 -29.828 1 25.42 495 THR B CA 1
ATOM 8054 C C . THR B 1 495 ? 21.938 -61.375 -30.844 1 25.42 495 THR B C 1
ATOM 8056 O O . THR B 1 495 ? 22.969 -60.719 -31.031 1 25.42 495 THR B O 1
#